Protein AF-0000000087531141 (afdb_homodimer)

Radius of gyration: 27.13 Å; Cα contacts (8 Å, |Δi|>4): 1638; chains: 2; bounding box: 62×75×72 Å

Nearest PDB structures (foldseek):
  1cjy-assembly2_B  TM=4.744E-01  e=2.377E-06  Homo sapiens
  1cjy-assembly1_A  TM=4.692E-01  e=1.719E-05  Homo sapiens
  5izr-assembly2_B  TM=4.642E-01  e=3.095E-05  Homo sapiens
  5izr-assembly3_C  TM=4.669E-01  e=3.095E-05  Homo sapiens
  5izr-assembly4_D  TM=5.091E-01  e=1.459E-04  Homo sapiens

Solvent-accessible surface area (backbone atoms only — not comparable to full-atom values): 40202 Å² total; per-residue (Å²): 138,85,69,76,33,31,30,37,20,23,6,18,23,24,48,48,8,19,30,22,46,43,18,19,52,48,39,34,38,61,68,67,50,52,83,41,39,48,30,35,27,14,5,17,18,9,19,53,37,49,49,41,51,41,56,43,43,50,78,39,80,74,85,39,46,66,52,39,37,64,60,34,50,47,47,51,51,57,44,38,61,39,36,49,47,57,52,48,51,52,57,45,65,75,33,69,87,46,62,82,41,54,30,52,52,40,44,63,44,45,23,56,49,40,16,71,57,71,52,48,84,45,33,27,53,65,36,47,74,76,38,35,45,40,40,25,21,16,27,62,42,57,48,32,49,25,35,40,32,42,68,28,34,37,28,60,42,48,22,40,21,67,75,26,72,82,40,32,44,26,48,50,34,37,34,9,44,19,42,73,91,64,17,32,65,39,76,42,70,38,76,93,55,58,62,44,51,83,81,73,59,40,76,42,84,83,53,70,39,65,54,45,39,28,24,18,5,42,46,61,39,33,51,27,54,71,63,57,71,71,45,78,31,29,36,40,35,41,37,34,57,78,72,68,77,58,57,57,62,73,66,81,79,49,72,70,55,49,54,50,45,49,46,46,21,19,38,51,46,39,52,54,53,50,52,52,53,59,69,67,47,75,91,42,61,68,46,79,46,48,47,66,46,36,73,69,56,49,51,65,74,44,65,88,43,78,52,55,78,64,59,66,78,83,59,72,90,44,45,68,50,37,50,38,59,29,51,42,45,62,43,55,52,54,48,51,70,65,59,45,49,50,34,17,45,52,21,19,42,49,38,49,51,48,46,44,56,75,38,53,85,71,48,54,78,78,50,56,69,56,66,77,69,79,92,65,88,56,60,67,58,51,44,52,54,35,56,54,44,42,65,61,58,89,125,139,85,67,77,34,31,30,38,21,23,7,16,23,23,46,48,9,19,29,21,45,43,18,20,52,49,38,34,38,59,68,67,49,54,84,41,40,48,30,37,27,15,4,15,19,10,18,53,36,50,48,41,50,41,56,42,41,49,79,38,80,76,86,41,45,67,51,39,36,67,60,34,51,47,48,51,51,57,44,37,60,37,37,49,46,56,52,47,50,52,57,46,65,74,33,70,87,46,60,81,43,54,31,51,51,40,44,63,44,44,23,54,49,39,17,73,58,71,53,50,84,46,33,27,54,65,36,47,76,75,37,36,46,39,41,25,20,16,27,62,42,56,48,31,48,26,34,38,32,45,67,27,32,37,30,59,43,49,22,40,20,66,72,25,73,81,41,32,46,24,47,52,35,36,35,9,44,19,42,73,92,63,18,32,66,39,76,42,71,37,76,95,55,58,61,45,50,85,81,74,58,40,76,40,83,82,53,69,38,65,54,44,39,28,23,18,5,43,46,61,39,33,50,27,53,72,63,58,70,71,47,78,33,30,37,39,36,41,36,35,57,78,72,69,77,59,58,56,63,75,65,79,80,51,72,70,56,49,55,50,44,49,46,46,21,19,39,50,46,38,51,54,52,50,54,50,54,60,70,66,47,75,90,44,63,66,47,78,45,47,45,66,46,35,72,68,57,50,51,64,73,45,64,86,42,77,54,56,78,65,60,66,78,85,58,73,89,45,45,66,49,37,50,38,59,27,50,42,47,64,44,56,50,54,46,52,71,64,58,44,49,51,33,17,43,52,21,18,43,49,39,49,51,50,46,43,56,75,38,53,87,72,48,55,78,79,49,55,69,57,65,78,68,79,92,63,88,55,61,67,58,50,45,51,55,34,55,52,42,41,64,63,56,90,125

pLDDT: mean 87.8, std 12.06, range [25.62, 98.75]

Organism: NCBI:txid342944

InterPro domains:
  IPR002641 Patatin-like phospholipase domain [PF01734] (10-225)
  IPR016035 Acyl transferase/acyl hydrolase/lysophospholipase [SSF52151] (7-274)

Secondary structure (DSSP, 8-state):
--S--EEEEE---HHHHHHHHHHHHHHHHHTT-GGGEEEEEEETHHHHHHHHHHHHHHT----SHHHHIIIIIHHHHHHHTS-HHHHHHHHHHT-GGGTT-HHHHHHHHHHHHHIIIIITT-BGGGS-SSSEEEEEEEETTTTEEEEE-SS-EEETTTEEE---TT-BHHHHHHHHT--TTT-PPEEEE-TT---B-SSS--S-SS---SEEEEEETHHHHTT-HHHHHHS-SEEEEEE---------TT----HHHHHHHHHHHHHHHHHHHHHHHHHT--SS-EEEEETTS-HHHHHHHTTT-GGGGG-----GGGHHHHHHHTT-----SPPPHHHHHHHHHHHHHHHHHHHHHH-GGGS-HHHHS--PPPS-S-HHHHHHHHHHHHH----/--S--EEEEE---HHHHHHHHHHHHHHHHHTT-GGGEEEEEEETHHHHHHHHHHHHHHT----SHHHHIIIIIHHHHHHHTS-HHHHHHHHHHT-GGGTT-HHHHHHHHHHHHHIIIIITT-BGGGS-SSSEEEEEEEETTTTEEEEE-SS-EEETTTEEE---TT-BHHHHHHHHT--TTT-PPEEEE-TT---B-SSS--S-SS---SEEEEEETHHHHTT-HHHHHHS-SEEEEEE---------TT----HHHHHHHHHHHHHHHHHHHHHHHHHT--SS-EEEEETTS-HHHHHHHTTT-GGGGG-----GGGHHHHHHHTT-----SPPPHHHHHHHHHHHHHHHHHHHHHH-GGGS-HHHHS--PPPS-S-HHHHHHHHHHHHH----

Structure (mmCIF, N/CA/C/O backbone):
data_AF-0000000087531141-model_v1
#
loop_
_entity.id
_entity.type
_entity.pdbx_description
1 polymer 'Patatin-like phospholipase'
#
loop_
_atom_site.group_PDB
_atom_site.id
_atom_site.type_symbol
_atom_site.label_atom_id
_atom_site.label_alt_id
_atom_site.label_comp_id
_atom_site.label_asym_id
_atom_site.label_entity_id
_atom_site.label_seq_id
_atom_site.pdbx_PDB_ins_code
_atom_site.Cartn_x
_atom_site.Cartn_y
_atom_site.Cartn_z
_atom_site.occupancy
_atom_site.B_iso_or_equiv
_atom_site.auth_seq_id
_atom_site.auth_comp_id
_atom_site.auth_asym_id
_atom_site.auth_atom_id
_atom_site.pdbx_PDB_model_num
ATOM 1 N N . MET A 1 1 ? 9.453 9.617 35.469 1 25.62 1 MET A N 1
ATOM 2 C CA . MET A 1 1 ? 8.852 10.656 34.625 1 25.62 1 MET A CA 1
ATOM 3 C C . MET A 1 1 ? 7.926 10.047 33.562 1 25.62 1 MET A C 1
ATOM 5 O O . MET A 1 1 ? 8.383 9.445 32.594 1 25.62 1 MET A O 1
ATOM 9 N N . LYS A 1 2 ? 6.883 9.32 33.781 1 35.06 2 LYS A N 1
ATOM 10 C CA . LYS A 1 2 ? 5.891 8.445 33.156 1 35.06 2 LYS A CA 1
ATOM 11 C C . LYS A 1 2 ? 5.41 9.031 31.844 1 35.06 2 LYS A C 1
ATOM 13 O O . LYS A 1 2 ? 5.449 10.242 31.641 1 35.06 2 LYS A O 1
ATOM 18 N N . GLN A 1 3 ? 5.047 8.312 30.531 1 52.72 3 GLN A N 1
ATOM 19 C CA . GLN A 1 3 ? 4.547 7.781 29.266 1 52.72 3 GLN A CA 1
ATOM 20 C C . GLN A 1 3 ? 3.273 8.5 28.828 1 52.72 3 GLN A C 1
ATOM 22 O O . GLN A 1 3 ? 2.428 7.918 28.141 1 52.72 3 GLN A O 1
ATOM 27 N N . ASP A 1 4 ? 2.896 9.703 29.406 1 72.06 4 ASP A N 1
ATOM 28 C CA . ASP A 1 4 ? 1.529 10.211 29.422 1 72.06 4 ASP A CA 1
ATOM 29 C C . ASP A 1 4 ? 1.292 11.188 28.266 1 72.06 4 ASP A C 1
ATOM 31 O O . ASP A 1 4 ? 0.327 11.961 28.297 1 72.06 4 ASP A O 1
ATOM 35 N N . GLY A 1 5 ? 2.16 11.305 27.422 1 91.12 5 GLY A N 1
ATOM 36 C CA . GLY A 1 5 ? 1.919 12.297 26.391 1 91.12 5 GLY A CA 1
ATOM 37 C C . GLY A 1 5 ? 1.058 11.773 25.25 1 91.12 5 GLY A C 1
ATOM 38 O O . GLY A 1 5 ? 0.79 10.578 25.172 1 91.12 5 GLY A O 1
ATOM 39 N N . LEU A 1 6 ? 0.482 12.766 24.531 1 95.81 6 LEU A N 1
ATOM 40 C CA . LEU A 1 6 ? -0.403 12.461 23.422 1 95.81 6 LEU A CA 1
ATOM 41 C C . LEU A 1 6 ? 0.285 12.742 22.078 1 95.81 6 LEU A C 1
ATOM 43 O O . LEU A 1 6 ? 0.853 13.82 21.891 1 95.81 6 LEU A O 1
ATOM 47 N N . ASN A 1 7 ? 0.377 11.734 21.25 1 96.31 7 ASN A N 1
ATOM 48 C CA . ASN A 1 7 ? 0.821 11.898 19.859 1 96.31 7 ASN A CA 1
ATOM 49 C C . ASN A 1 7 ? -0.359 11.977 18.906 1 96.31 7 ASN A C 1
ATOM 51 O O . ASN A 1 7 ? -1.26 11.141 18.938 1 96.31 7 ASN A O 1
ATOM 55 N N . ILE A 1 8 ? -0.35 13.016 18.125 1 97.75 8 ILE A N 1
ATOM 56 C CA . ILE A 1 8 ? -1.46 13.195 17.203 1 97.75 8 ILE A CA 1
ATOM 57 C C . ILE A 1 8 ? -0.972 12.992 15.766 1 97.75 8 ILE A C 1
ATOM 59 O O . ILE A 1 8 ? 0.097 13.477 15.391 1 97.75 8 ILE A O 1
ATOM 63 N N . GLY A 1 9 ? -1.711 12.234 15.016 1 98 9 GLY A N 1
ATOM 64 C CA . GLY A 1 9 ? -1.442 12.055 13.594 1 98 9 GLY A CA 1
ATOM 65 C C . GLY A 1 9 ? -2.443 12.766 12.703 1 98 9 GLY A C 1
ATOM 66 O O . GLY A 1 9 ? -3.65 12.531 12.805 1 98 9 GLY A O 1
ATOM 67 N N . PHE A 1 10 ? -1.938 13.68 11.836 1 98.56 10 PHE A N 1
ATOM 68 C CA . PHE A 1 10 ? -2.732 14.352 10.82 1 98.56 10 PHE A CA 1
ATOM 69 C C . PHE A 1 10 ? -2.516 13.719 9.453 1 98.56 10 PHE A C 1
ATOM 71 O O . PHE A 1 10 ? -1.461 13.898 8.836 1 98.56 10 PHE A O 1
ATOM 78 N N . SER A 1 11 ? -3.5 13.031 8.969 1 97.62 11 SER A N 1
ATOM 79 C CA . SER A 1 11 ? -3.355 12.305 7.707 1 97.62 11 SER A CA 1
ATOM 80 C C . SER A 1 11 ? -3.35 13.266 6.516 1 97.62 11 SER A C 1
ATOM 82 O O . SER A 1 11 ? -3.652 14.445 6.668 1 97.62 11 SER A O 1
ATOM 84 N N . GLY A 1 12 ? -2.996 12.719 5.359 1 95.38 12 GLY A N 1
ATOM 85 C CA . GLY A 1 12 ? -3.221 13.414 4.105 1 95.38 12 GLY A CA 1
ATOM 86 C C . GLY A 1 12 ? -4.668 13.383 3.654 1 95.38 12 GLY A C 1
ATOM 87 O O . GLY A 1 12 ? -5.488 12.672 4.238 1 95.38 12 GLY A O 1
ATOM 88 N N . GLY A 1 13 ? -4.91 14.227 2.707 1 92.25 13 GLY A N 1
ATOM 89 C CA . GLY A 1 13 ? -6.262 14.328 2.176 1 92.25 13 GLY A CA 1
ATOM 90 C C . GLY A 1 13 ? -6.582 15.711 1.635 1 92.25 13 GLY A C 1
ATOM 91 O O . GLY A 1 13 ? -7.738 16.141 1.658 1 92.25 13 GLY A O 1
ATOM 92 N N . GLY A 1 14 ? -5.625 16.438 1.238 1 90.56 14 GLY A N 1
ATOM 93 C CA . GLY A 1 14 ? -5.852 17.766 0.72 1 90.56 14 GLY A CA 1
ATOM 94 C C . GLY A 1 14 ? -6.488 18.703 1.733 1 90.56 14 GLY A C 1
ATOM 95 O O . GLY A 1 14 ? -6.223 18.594 2.932 1 90.56 14 GLY A O 1
ATOM 96 N N . PHE A 1 15 ? -7.203 19.594 1.199 1 90.56 15 PHE A N 1
ATOM 97 C CA . PHE A 1 15 ? -7.84 20.562 2.086 1 90.56 15 PHE A CA 1
ATOM 98 C C . PHE A 1 15 ? -8.891 19.891 2.959 1 90.56 15 PHE A C 1
ATOM 100 O O . PHE A 1 15 ? -9.172 20.344 4.07 1 90.56 15 PHE A O 1
ATOM 107 N N . ARG A 1 16 ? -9.383 18.859 2.453 1 93 16 ARG A N 1
ATOM 108 C CA . ARG A 1 16 ? -10.289 18.078 3.289 1 93 16 ARG A CA 1
ATOM 109 C C . ARG A 1 16 ? -9.609 17.672 4.59 1 93 16 ARG A C 1
ATOM 111 O O . ARG A 1 16 ? -10.172 17.828 5.672 1 93 16 ARG A O 1
ATOM 118 N N . ALA A 1 17 ? -8.461 17.172 4.477 1 96.31 17 ALA A N 1
ATOM 119 C CA . ALA A 1 17 ? -7.676 16.781 5.648 1 96.31 17 ALA A CA 1
ATOM 120 C C . ALA A 1 17 ? -7.281 18 6.473 1 96.31 17 ALA A C 1
ATOM 122 O O . ALA A 1 17 ? -7.297 17.969 7.703 1 96.31 17 ALA A O 1
ATOM 123 N N . SER A 1 18 ? -6.965 19.062 5.801 1 97.19 18 SER A N 1
ATOM 124 C CA . SER A 1 18 ? -6.535 20.281 6.484 1 97.19 18 SER A CA 1
ATOM 125 C C . SER A 1 18 ? -7.602 20.781 7.457 1 97.19 18 SER A C 1
ATOM 127 O O . SER A 1 18 ? -7.32 21 8.633 1 97.19 18 SER A O 1
ATOM 129 N N . TYR A 1 19 ? -8.758 20.859 6.98 1 97.44 19 TYR A N 1
ATOM 130 C CA . TYR A 1 19 ? -9.797 21.484 7.789 1 97.44 19 TYR A CA 1
ATOM 131 C C . TYR A 1 19 ? -10.391 20.484 8.773 1 97.44 19 TYR A C 1
ATOM 133 O O . TYR A 1 19 ? -10.805 20.859 9.875 1 97.44 19 TYR A O 1
ATOM 141 N N . TYR A 1 20 ? -10.43 19.219 8.43 1 97.94 20 TYR A N 1
ATOM 142 C CA . TYR A 1 20 ? -10.789 18.172 9.391 1 97.94 20 TYR A CA 1
ATOM 143 C C . TYR A 1 20 ? -9.852 18.203 10.594 1 97.94 20 TYR A C 1
ATOM 145 O O . TYR A 1 20 ? -10.312 18.234 11.742 1 97.94 20 TYR A O 1
ATOM 153 N N . CYS A 1 21 ? -8.523 18.25 10.352 1 98.69 21 CYS A N 1
ATOM 154 C CA . CYS A 1 21 ? -7.516 18.266 11.406 1 98.69 21 CYS A CA 1
ATOM 155 C C . CYS A 1 21 ? -7.547 19.594 12.172 1 98.69 21 CYS A C 1
ATOM 157 O O . CYS A 1 21 ? -7.312 19.609 13.383 1 98.69 21 CYS A O 1
ATOM 159 N N . LEU A 1 22 ? -7.844 20.688 11.453 1 98.69 22 LEU A N 1
ATOM 160 C CA . LEU A 1 22 ? -7.965 21.984 12.094 1 98.69 22 LEU A CA 1
ATOM 161 C C . LEU A 1 22 ? -9.039 21.969 13.172 1 98.69 22 LEU A C 1
ATOM 163 O O . LEU A 1 22 ? -8.812 22.422 14.297 1 98.69 22 LEU A O 1
ATOM 167 N N . GLY A 1 23 ? -10.172 21.422 12.82 1 98.62 23 GLY A N 1
ATOM 168 C CA . GLY A 1 23 ? -11.258 21.328 13.781 1 98.62 23 GLY A CA 1
ATOM 169 C C . GLY A 1 23 ? -10.914 20.484 14.992 1 98.62 23 GLY A C 1
ATOM 170 O O . GLY A 1 23 ? -11.281 20.828 16.125 1 98.62 23 GLY A O 1
ATOM 171 N N . GLY A 1 24 ? -10.305 19.391 14.742 1 98.44 24 GLY A N 1
ATOM 172 C CA . GLY A 1 24 ? -9.883 18.531 15.836 1 98.44 24 GLY A CA 1
ATOM 173 C C . GLY A 1 24 ? -8.922 19.219 16.797 1 98.44 24 GLY A C 1
ATOM 174 O O . GLY A 1 24 ? -9.117 19.172 18.016 1 98.44 24 GLY A O 1
ATOM 175 N N . TYR A 1 25 ? -7.887 19.859 16.266 1 98.75 25 TYR A N 1
ATOM 176 C CA . TYR A 1 25 ? -6.918 20.516 17.125 1 98.75 25 TYR A CA 1
ATOM 177 C C . TYR A 1 25 ? -7.559 21.672 17.875 1 98.75 25 TYR A C 1
ATOM 179 O O . TYR A 1 25 ? -7.223 21.938 19.031 1 98.75 25 TYR A O 1
ATOM 187 N N . ARG A 1 26 ? -8.422 22.391 17.172 1 98.44 26 ARG A N 1
ATOM 188 C CA . ARG A 1 26 ? -9.141 23.484 17.828 1 98.44 26 ARG A CA 1
ATOM 189 C C . ARG A 1 26 ? -9.867 23 19.078 1 98.44 26 ARG A C 1
ATOM 191 O O . ARG A 1 26 ? -9.883 23.688 20.094 1 98.44 26 ARG A O 1
ATOM 198 N N . ARG A 1 27 ? -10.516 21.844 18.969 1 97.19 27 ARG A N 1
ATOM 199 C CA . ARG A 1 27 ? -11.242 21.312 20.109 1 97.19 27 ARG A CA 1
ATOM 200 C C . ARG A 1 27 ? -10.289 20.938 21.25 1 97.19 27 ARG A C 1
ATOM 202 O O . ARG A 1 27 ? -10.633 21.062 22.422 1 97.19 27 ARG A O 1
ATOM 209 N N . LEU A 1 28 ? -9.188 20.422 20.875 1 96.81 28 LEU A N 1
ATOM 210 C CA . LEU A 1 28 ? -8.148 20.109 21.844 1 96.81 28 LEU A CA 1
ATOM 211 C C . LEU A 1 28 ? -7.789 21.344 22.656 1 96.81 28 LEU A C 1
ATOM 213 O O . LEU A 1 28 ? -7.668 21.266 23.891 1 96.81 28 LEU A O 1
ATOM 217 N N . VAL A 1 29 ? -7.609 22.469 22.016 1 96.94 29 VAL A N 1
ATOM 218 C CA . VAL A 1 29 ? -7.301 23.734 22.672 1 96.94 29 VAL A CA 1
ATOM 219 C C . VAL A 1 29 ? -8.492 24.188 23.531 1 96.94 29 VAL A C 1
ATOM 221 O O . VAL A 1 29 ? -8.32 24.656 24.656 1 96.94 29 VAL A O 1
ATOM 224 N N . GLU A 1 30 ? -9.633 24.031 22.984 1 95.38 30 GLU A N 1
ATOM 225 C CA . GLU A 1 30 ? -10.859 24.438 23.656 1 95.38 30 GLU A CA 1
ATOM 226 C C . GLU A 1 30 ? -11.023 23.703 24.984 1 95.38 30 GLU A C 1
ATOM 228 O O . GLU A 1 30 ? -11.523 24.266 25.953 1 95.38 30 GLU A O 1
ATOM 233 N N . LEU A 1 31 ? -10.609 22.469 25.016 1 94.75 31 LEU A N 1
ATOM 234 C CA . LEU A 1 31 ? -10.742 21.656 26.203 1 94.75 31 LEU A CA 1
ATOM 235 C C . LEU A 1 31 ? -9.539 21.844 27.125 1 94.75 31 LEU A C 1
ATOM 237 O O . LEU A 1 31 ? -9.508 21.297 28.234 1 94.75 31 LEU A O 1
ATOM 241 N N . GLY A 1 32 ? -8.555 22.562 26.688 1 93.44 32 GLY A N 1
ATOM 242 C CA . GLY A 1 32 ? -7.379 22.859 27.484 1 93.44 32 GLY A CA 1
ATOM 243 C C . GLY A 1 32 ? -6.422 21.688 27.578 1 93.44 32 GLY A C 1
ATOM 244 O O . GLY A 1 32 ? -5.742 21.516 28.594 1 93.44 32 GLY A O 1
ATOM 245 N N . LEU A 1 33 ? -6.418 20.844 26.609 1 94.81 33 LEU A N 1
ATOM 246 C CA . LEU A 1 33 ? -5.594 19.641 26.672 1 94.81 33 LEU A CA 1
ATOM 247 C C . LEU A 1 33 ? -4.465 19.688 25.656 1 94.81 33 LEU A C 1
ATOM 249 O O . LEU A 1 33 ? -3.74 18.703 25.469 1 94.81 33 LEU A O 1
ATOM 253 N N . ASP A 1 34 ? -4.293 20.844 25 1 94.69 34 ASP A N 1
ATOM 254 C CA . ASP A 1 34 ? -3.262 20.984 23.969 1 94.69 34 ASP A CA 1
ATOM 255 C C . ASP A 1 34 ? -1.866 20.828 24.578 1 94.69 34 ASP A C 1
ATOM 257 O O . ASP A 1 34 ? -0.932 20.422 23.875 1 94.69 34 ASP A O 1
ATOM 261 N N . HIS A 1 35 ? -1.705 21.031 25.906 1 92.25 35 HIS A N 1
ATOM 262 C CA . HIS A 1 35 ? -0.417 20.875 26.562 1 92.25 35 HIS A CA 1
ATOM 263 C C . HIS A 1 35 ? -0.006 19.406 26.641 1 92.25 35 HIS A C 1
ATOM 265 O O . HIS A 1 35 ? 1.166 19.094 26.859 1 92.25 35 HIS A O 1
ATOM 271 N N . LYS A 1 36 ? -0.917 18.531 26.438 1 94.06 36 LYS A N 1
ATOM 272 C CA . LYS A 1 36 ? -0.625 17.109 26.5 1 94.06 36 LYS A CA 1
ATOM 273 C C . LYS A 1 36 ? 0.032 16.609 25.219 1 94.06 36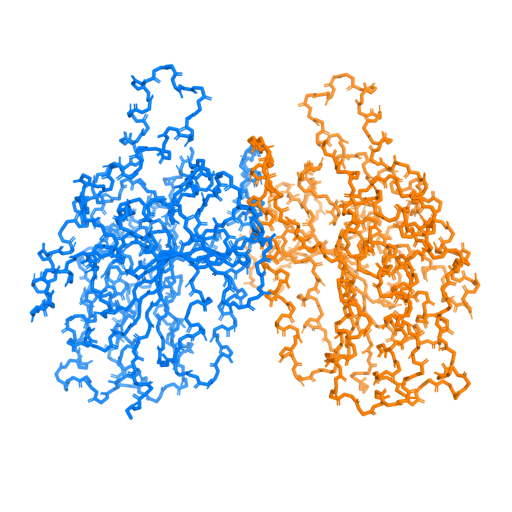 LYS A C 1
ATOM 275 O O . LYS A 1 36 ? 0.615 15.523 25.188 1 94.06 36 LYS A O 1
ATOM 280 N N . VAL A 1 37 ? -0.052 17.391 24.188 1 96.38 37 VAL A N 1
ATOM 281 C CA . VAL A 1 37 ? 0.467 16.969 22.891 1 96.38 37 VAL A CA 1
ATOM 282 C C . VAL A 1 37 ? 1.993 17.016 22.906 1 96.38 37 VAL A C 1
ATOM 284 O O . VAL A 1 37 ? 2.582 18.094 23.016 1 96.38 37 VAL A O 1
ATOM 287 N N . GLN A 1 38 ? 2.598 15.906 22.797 1 95.56 38 GLN A N 1
ATOM 288 C CA . GLN A 1 38 ? 4.055 15.836 22.797 1 95.56 38 GLN A CA 1
ATOM 289 C C . GLN A 1 38 ? 4.602 15.656 21.391 1 95.56 38 GLN A C 1
ATOM 291 O O . GLN A 1 38 ? 5.766 15.961 21.125 1 95.56 38 GLN A O 1
ATOM 296 N N . GLY A 1 39 ? 3.732 15.133 20.516 1 96.31 39 GLY A N 1
ATOM 297 C CA . GLY A 1 39 ? 4.16 14.914 19.141 1 96.31 39 GLY A CA 1
ATOM 298 C C . GLY A 1 39 ? 3.039 15.07 18.141 1 96.31 39 GLY A C 1
ATOM 299 O O . GLY A 1 39 ? 1.891 14.719 18.422 1 96.31 39 GLY A O 1
ATOM 300 N N . ILE A 1 40 ? 3.379 15.633 17 1 97.88 40 ILE A N 1
ATOM 301 C CA . ILE A 1 40 ? 2.486 15.711 15.844 1 97.88 40 ILE A CA 1
ATOM 302 C C . ILE A 1 40 ? 3.164 15.078 14.625 1 97.88 40 ILE A C 1
ATOM 304 O O . ILE A 1 40 ? 4.32 15.383 14.328 1 97.88 40 ILE A O 1
ATOM 308 N N . THR A 1 41 ? 2.564 14.125 14.031 1 98.19 41 THR A N 1
ATOM 309 C CA . THR A 1 41 ? 2.986 13.609 12.734 1 98.19 41 THR A CA 1
ATOM 310 C C . THR A 1 41 ? 1.954 13.938 11.656 1 98.19 41 THR A C 1
ATOM 312 O O . THR A 1 41 ? 0.749 13.914 11.922 1 98.19 41 THR A O 1
ATOM 315 N N . SER A 1 42 ? 2.455 14.398 10.5 1 98.62 42 SER A N 1
ATOM 316 C CA . SER A 1 42 ? 1.485 14.867 9.516 1 98.62 42 SER A CA 1
ATOM 317 C C . SER A 1 42 ? 1.907 14.492 8.094 1 98.62 42 SER A C 1
ATOM 319 O O . SER A 1 4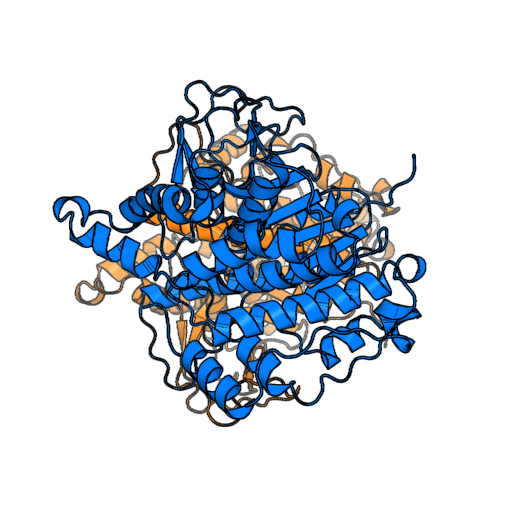2 ? 3.086 14.234 7.844 1 98.62 42 SER A O 1
ATOM 321 N N . VAL A 1 43 ? 0.918 14.445 7.234 1 97.94 43 VAL A N 1
ATOM 322 C CA . VAL A 1 43 ? 1.128 14.109 5.828 1 97.94 43 VAL A CA 1
ATOM 323 C C . VAL A 1 43 ? 0.255 15.008 4.949 1 97.94 43 VAL A C 1
ATOM 325 O O . VAL A 1 43 ? -0.925 15.211 5.246 1 97.94 43 VAL A O 1
ATOM 328 N N . SER A 1 44 ? 0.835 15.555 3.844 1 96.69 44 SER A N 1
ATOM 329 C CA . SER A 1 44 ? 0.114 16.297 2.814 1 96.69 44 SER A CA 1
ATOM 330 C C . SER A 1 44 ? -0.82 17.328 3.43 1 96.69 44 SER A C 1
ATOM 332 O O . SER A 1 44 ? -0.391 18.172 4.234 1 96.69 44 SER A O 1
ATOM 334 N N . GLY A 1 45 ? -2.084 17.266 3.195 1 95.94 45 GLY A N 1
ATOM 335 C CA . GLY A 1 45 ? -3.035 18.219 3.752 1 95.94 45 GLY A CA 1
ATOM 336 C C . GLY A 1 45 ? -2.936 18.359 5.258 1 95.94 45 GLY A C 1
ATOM 337 O O . GLY A 1 45 ? -3.1 19.438 5.805 1 95.94 45 GLY A O 1
ATOM 338 N N . GLY A 1 46 ? -2.736 17.266 5.895 1 98.06 46 GLY A N 1
ATOM 339 C CA . GLY A 1 46 ? -2.506 17.312 7.332 1 98.06 46 GLY A CA 1
ATOM 340 C C . GLY A 1 46 ? -1.298 18.156 7.715 1 98.06 46 GLY A C 1
ATOM 341 O O . GLY A 1 46 ? -1.27 18.75 8.789 1 98.06 46 GLY A O 1
ATOM 342 N N . SER A 1 47 ? -0.319 18.156 6.852 1 98.5 47 SER A N 1
ATOM 343 C CA . SER A 1 47 ? 0.893 18.922 7.117 1 98.5 47 SER A CA 1
ATOM 344 C C . SER A 1 47 ? 0.636 20.422 7 1 98.5 47 SER A C 1
ATOM 346 O O . SER A 1 47 ? 1.295 21.234 7.664 1 98.5 47 SER A O 1
ATOM 348 N N . ILE A 1 48 ? -0.321 20.781 6.176 1 97.44 48 ILE A N 1
ATOM 349 C CA . ILE A 1 48 ? -0.687 22.188 6.074 1 97.44 48 ILE A CA 1
ATOM 350 C C . ILE A 1 48 ? -1.185 22.703 7.426 1 97.44 48 ILE A C 1
ATOM 352 O O . ILE A 1 48 ? -0.72 23.719 7.922 1 97.44 48 ILE A O 1
ATOM 356 N N . THR A 1 49 ? -2.043 21.984 8.008 1 98.56 49 THR A N 1
ATOM 357 C CA . THR A 1 49 ? -2.59 22.359 9.305 1 98.56 49 THR A CA 1
ATOM 358 C C . THR A 1 49 ? -1.527 22.25 10.398 1 98.56 49 THR A C 1
ATOM 360 O O . THR A 1 49 ? -1.396 23.141 11.234 1 98.56 49 THR A O 1
ATOM 363 N N . ALA A 1 50 ? -0.814 21.156 10.406 1 98.75 50 ALA A N 1
ATOM 364 C CA . ALA A 1 50 ? 0.243 21 11.406 1 98.75 50 ALA A CA 1
ATOM 365 C C . ALA A 1 50 ? 1.233 22.156 11.344 1 98.75 50 ALA A C 1
ATOM 367 O O . ALA A 1 50 ? 1.645 22.688 12.383 1 98.75 50 ALA A O 1
ATOM 368 N N . GLY A 1 51 ? 1.598 22.5 10.094 1 98.69 51 GLY A N 1
ATOM 369 C CA . GLY A 1 51 ? 2.498 23.641 9.914 1 98.69 51 GLY A CA 1
ATOM 370 C C . GLY A 1 51 ? 1.948 24.938 10.484 1 98.69 51 GLY A C 1
ATOM 371 O O . GLY A 1 51 ? 2.678 25.703 11.117 1 98.69 51 GLY A O 1
ATOM 372 N N . ALA A 1 52 ? 0.702 25.203 10.273 1 98.56 52 ALA A N 1
ATOM 373 C CA . ALA A 1 52 ? 0.063 26.406 10.789 1 98.56 52 ALA A CA 1
ATOM 374 C C . ALA A 1 52 ? 0.056 26.422 12.32 1 98.56 52 ALA A C 1
ATOM 376 O O . ALA A 1 52 ? 0.336 27.438 12.945 1 98.56 52 ALA A O 1
ATOM 377 N N . VAL A 1 53 ? -0.285 25.297 12.906 1 98.75 53 VAL A N 1
ATOM 378 C CA . VAL A 1 53 ? -0.31 25.156 14.359 1 98.75 53 VAL A CA 1
ATOM 379 C C . VAL A 1 53 ? 1.091 25.391 14.922 1 98.75 53 VAL A C 1
ATOM 381 O O . VAL A 1 53 ? 1.264 26.141 15.883 1 98.75 53 VAL A O 1
ATOM 384 N N . MET A 1 54 ? 2.062 24.766 14.312 1 98.69 54 MET A N 1
ATOM 385 C CA . MET A 1 54 ? 3.43 24.844 14.82 1 98.69 54 MET A CA 1
ATOM 386 C C . MET A 1 54 ? 3.988 26.25 14.656 1 98.69 54 MET A C 1
ATOM 388 O O . MET A 1 54 ? 4.738 26.719 15.516 1 98.69 54 MET A O 1
ATOM 392 N N . LYS A 1 55 ? 3.686 26.859 13.516 1 98.38 55 LYS A N 1
ATOM 393 C CA . LYS A 1 55 ? 4.078 28.25 13.344 1 98.38 55 LYS A CA 1
ATOM 394 C C . LYS A 1 55 ? 3.518 29.125 14.461 1 98.38 55 LYS A C 1
ATOM 396 O O . LYS A 1 55 ? 4.23 29.969 15.016 1 98.38 55 LYS A O 1
ATOM 401 N N . ALA A 1 56 ? 2.268 28.969 14.766 1 98.31 56 ALA A N 1
ATOM 402 C CA . ALA A 1 56 ? 1.636 29.75 15.836 1 98.31 56 ALA A CA 1
ATOM 403 C C . ALA A 1 56 ? 2.297 29.469 17.188 1 98.31 56 ALA A C 1
ATOM 405 O O . ALA A 1 56 ? 2.496 30.375 17.984 1 98.31 56 ALA A O 1
ATOM 406 N N . LEU A 1 57 ? 2.619 28.266 17.422 1 98.19 57 LEU A N 1
ATOM 407 C CA . LEU A 1 57 ? 3.238 27.875 18.672 1 98.19 57 LEU A CA 1
ATOM 408 C C . LEU A 1 57 ? 4.641 28.469 18.797 1 98.19 57 LEU A C 1
ATOM 410 O O . LEU A 1 57 ? 5.156 28.641 19.906 1 98.19 57 LEU A O 1
ATOM 414 N N . ALA A 1 58 ? 5.277 28.688 17.641 1 97.75 58 ALA A N 1
ATOM 415 C CA . ALA A 1 58 ? 6.582 29.344 17.672 1 97.75 58 ALA A CA 1
ATOM 416 C C . ALA A 1 58 ? 6.5 30.703 18.344 1 97.75 58 ALA A C 1
ATOM 418 O O . ALA A 1 58 ? 7.473 31.172 18.938 1 97.75 58 ALA A O 1
ATOM 419 N N . ASP A 1 59 ? 5.32 31.312 18.297 1 96.69 59 ASP A N 1
ATOM 420 C CA . ASP A 1 59 ? 5.094 32.625 18.922 1 96.69 59 ASP A CA 1
ATOM 421 C C . ASP A 1 59 ? 4.652 32.438 20.375 1 96.69 59 ASP A C 1
ATOM 423 O O . ASP A 1 59 ? 4.523 33.438 21.109 1 96.69 59 ASP A O 1
ATOM 427 N N . GLY A 1 60 ? 4.363 31.219 20.781 1 96.75 60 GLY A N 1
ATOM 428 C CA . GLY A 1 60 ? 3.947 30.953 22.156 1 96.75 60 GLY A CA 1
ATOM 429 C C . GLY A 1 60 ? 2.744 30.031 22.234 1 96.75 60 GLY A C 1
ATOM 430 O O . GLY A 1 60 ? 2.047 29.812 21.25 1 96.75 60 GLY A O 1
ATOM 431 N N . PRO A 1 61 ? 2.486 29.516 23.453 1 96.81 61 PRO A N 1
ATOM 432 C CA . PRO A 1 61 ? 1.318 28.656 23.641 1 96.81 61 PRO A CA 1
ATOM 433 C C . PRO A 1 61 ? -0.001 29.391 23.422 1 96.81 61 PRO A C 1
ATOM 435 O O . PRO A 1 61 ? -0.035 30.625 23.469 1 96.81 61 PRO A O 1
ATOM 438 N N . PHE A 1 62 ? -0.98 28.625 23.125 1 97.44 62 PHE A N 1
ATOM 439 C CA . PHE A 1 62 ? -2.307 29.219 22.984 1 97.44 62 PHE A CA 1
ATOM 440 C C . PHE A 1 62 ? -2.883 29.562 24.359 1 97.44 62 PHE A C 1
ATOM 442 O O . PHE A 1 62 ? -2.867 28.75 25.266 1 97.44 62 PHE A O 1
ATOM 449 N N . THR A 1 63 ? -3.473 30.766 24.484 1 97 63 THR A N 1
ATOM 450 C CA . THR A 1 63 ? -4.074 31.188 25.734 1 97 63 THR A CA 1
ATOM 451 C C . THR A 1 63 ? -5.496 30.641 25.875 1 97 63 THR A C 1
ATOM 453 O O . THR A 1 63 ? -5.945 30.328 26.969 1 97 63 THR A O 1
ATOM 456 N N . ASP A 1 64 ? -6.195 30.625 24.875 1 95.94 64 ASP A N 1
ATOM 457 C CA . ASP A 1 64 ? -7.543 30.078 24.797 1 95.94 64 ASP A CA 1
ATOM 458 C C . ASP A 1 64 ? -7.938 29.812 23.344 1 95.94 64 ASP A C 1
ATOM 460 O O . ASP A 1 64 ? -7.105 29.922 22.438 1 95.94 64 ASP A O 1
ATOM 464 N N . VAL A 1 65 ? -9.156 29.406 23.141 1 96.75 65 VAL A N 1
ATOM 465 C CA . VAL A 1 65 ? -9.609 29.016 21.797 1 96.75 65 VAL A CA 1
ATOM 466 C C . VAL A 1 65 ? -9.703 30.25 20.906 1 96.75 65 VAL A C 1
ATOM 468 O O . VAL A 1 65 ? -9.477 30.172 19.703 1 96.75 65 VAL A O 1
ATOM 471 N N . LYS A 1 66 ? -10.008 31.406 21.453 1 97.69 66 LYS A N 1
ATOM 472 C CA . LYS A 1 66 ? -10.047 32.625 20.672 1 97.69 66 LYS A CA 1
ATOM 473 C C . LYS A 1 66 ? -8.672 32.969 20.109 1 97.69 66 LYS A C 1
ATOM 475 O O . LYS A 1 66 ? -8.547 33.406 18.953 1 97.69 66 LYS A O 1
ATOM 480 N N . ASP A 1 67 ? -7.711 32.844 20.953 1 98.25 67 ASP A N 1
ATOM 481 C CA . ASP A 1 67 ? -6.332 33.031 20.516 1 98.25 67 ASP A CA 1
ATOM 482 C C . ASP A 1 67 ? -5.98 32.094 19.391 1 98.25 67 ASP A C 1
ATOM 484 O O . ASP A 1 67 ? -5.355 32.5 18.406 1 98.25 67 ASP A O 1
ATOM 488 N N . PHE A 1 68 ? -6.348 30.859 19.516 1 98.38 68 PHE A N 1
ATOM 489 C CA . PHE A 1 68 ? -6.141 29.859 18.469 1 98.38 68 PHE A CA 1
ATOM 490 C C . PHE A 1 68 ? -6.832 30.281 17.172 1 98.38 68 PHE A C 1
ATOM 492 O O . PHE A 1 68 ? -6.258 30.156 16.094 1 98.38 68 PHE A O 1
ATOM 499 N N . ASP A 1 69 ? -8.055 30.703 17.281 1 98.38 69 ASP A N 1
ATOM 500 C CA . ASP A 1 69 ? -8.828 31.109 16.109 1 98.38 69 ASP A CA 1
ATOM 501 C C . ASP A 1 69 ? -8.141 32.281 15.383 1 98.38 69 ASP A C 1
ATOM 503 O O . ASP A 1 69 ? -8.078 32.281 14.156 1 98.38 69 ASP A O 1
ATOM 507 N N . ASP A 1 70 ? -7.621 33.188 16.094 1 97.94 70 ASP A N 1
ATOM 508 C CA . ASP A 1 70 ? -6.977 34.344 15.5 1 97.94 70 ASP A CA 1
ATOM 509 C C . ASP A 1 70 ? -5.668 33.969 14.812 1 97.94 70 ASP A C 1
ATOM 511 O O . ASP A 1 70 ? -5.352 34.469 13.734 1 97.94 70 ASP A O 1
ATOM 515 N N . ARG A 1 71 ? -4.973 33.031 15.406 1 97.81 71 ARG A N 1
ATOM 516 C CA . ARG A 1 71 ? -3.611 32.781 14.953 1 97.81 71 ARG A CA 1
ATOM 517 C C . ARG A 1 71 ? -3.588 31.625 13.953 1 97.81 71 ARG A C 1
ATOM 519 O O . ARG A 1 71 ? -2.656 31.5 13.148 1 97.81 71 ARG A O 1
ATOM 526 N N . VAL A 1 72 ? -4.578 30.766 14 1 98.38 72 VAL A N 1
ATOM 527 C CA . VAL A 1 72 ? -4.512 29.578 13.164 1 98.38 72 VAL A CA 1
ATOM 528 C C . VAL A 1 72 ? -5.773 29.469 12.305 1 98.38 72 VAL A C 1
ATOM 530 O O . VAL A 1 72 ? -5.699 29.484 11.078 1 98.38 72 VAL A O 1
ATOM 533 N N . THR A 1 73 ? -6.953 29.438 12.906 1 98 73 THR A N 1
ATOM 534 C CA . THR A 1 73 ? -8.203 29.156 12.203 1 98 73 THR A CA 1
ATOM 535 C C . THR A 1 73 ? -8.453 30.219 11.125 1 98 73 THR A C 1
ATOM 537 O O . THR A 1 73 ? -8.766 29.875 9.984 1 98 73 THR A O 1
ATOM 540 N N . LYS A 1 74 ? -8.336 31.438 11.461 1 96.5 74 LYS A N 1
ATOM 541 C CA . LYS A 1 74 ? -8.641 32.531 10.531 1 96.5 74 LYS A CA 1
ATOM 542 C C . LYS A 1 74 ? -7.695 32.5 9.336 1 96.5 74 LYS A C 1
ATOM 544 O O . LYS A 1 74 ? -8.133 32.5 8.18 1 96.5 74 LYS A O 1
ATOM 549 N N . PRO A 1 75 ? -6.379 32.531 9.578 1 95.25 75 PRO A N 1
ATOM 550 C CA . PRO A 1 75 ? -5.477 32.438 8.43 1 95.25 75 PRO A CA 1
ATOM 551 C C . PRO A 1 75 ? -5.727 31.219 7.555 1 95.25 75 PRO A C 1
ATOM 553 O O . PRO A 1 75 ? -5.645 31.312 6.328 1 95.25 75 PRO A O 1
ATOM 556 N N . MET A 1 76 ? -6.004 30.109 8.148 1 95.75 76 MET A N 1
ATOM 557 C CA . MET A 1 76 ? -6.27 28.891 7.398 1 95.75 76 MET A CA 1
ATOM 558 C C . MET A 1 76 ? -7.547 29.031 6.574 1 95.75 76 MET A C 1
ATOM 560 O O . MET A 1 76 ? -7.605 28.547 5.438 1 95.75 76 MET A O 1
ATOM 564 N N . THR A 1 77 ? -8.562 29.531 7.145 1 93.19 77 THR A N 1
ATOM 565 C CA . THR A 1 77 ? -9.82 29.75 6.441 1 93.19 77 THR A CA 1
ATOM 566 C C . THR A 1 77 ? -9.625 30.688 5.254 1 93.19 77 THR A C 1
ATOM 568 O O . THR A 1 77 ? -10.148 30.438 4.168 1 93.19 77 THR A O 1
ATOM 571 N N . ASP A 1 78 ? -8.891 31.734 5.473 1 91.19 78 ASP A N 1
ATOM 572 C CA . ASP A 1 78 ? -8.594 32.688 4.398 1 91.19 78 ASP A CA 1
ATOM 573 C C . ASP A 1 78 ? -7.871 31.984 3.246 1 91.19 78 ASP A C 1
ATOM 575 O O . ASP A 1 78 ? -8.164 32.25 2.076 1 91.19 78 ASP A O 1
ATOM 579 N N . MET A 1 79 ? -7.012 31.156 3.594 1 88.62 79 MET A N 1
ATOM 580 C CA . MET A 1 79 ? -6.273 30.406 2.576 1 88.62 79 MET A CA 1
ATOM 581 C C . MET A 1 79 ? -7.203 29.484 1.797 1 88.62 79 MET A C 1
ATOM 583 O O . MET A 1 79 ? -7.059 29.328 0.583 1 88.62 79 MET A O 1
ATOM 587 N N . GLY A 1 80 ? -8.094 28.844 2.492 1 86.44 80 GLY A N 1
ATOM 588 C CA . GLY A 1 80 ? -9.008 27.906 1.862 1 86.44 80 GLY A CA 1
ATOM 589 C C . GLY A 1 80 ? -9.93 28.562 0.85 1 86.44 80 GLY A C 1
ATOM 590 O O . GLY A 1 80 ? -10.414 27.906 -0.076 1 86.44 80 GLY A O 1
ATOM 591 N N . LEU A 1 81 ? -10.18 29.828 1.107 1 80.88 81 LEU A N 1
ATOM 592 C CA . LEU A 1 81 ? -11.062 30.562 0.21 1 80.88 81 LEU A CA 1
ATOM 593 C C . LEU A 1 81 ? -10.336 30.938 -1.076 1 80.88 81 LEU A C 1
ATOM 595 O O . LEU A 1 81 ? -10.969 31.312 -2.066 1 80.88 81 LEU A O 1
ATOM 599 N N . VAL A 1 82 ? -9.047 30.766 -0.96 1 74.25 82 VAL A N 1
ATOM 600 C CA . VAL A 1 82 ? -8.211 31.031 -2.133 1 74.25 82 VAL A CA 1
ATOM 601 C C . VAL A 1 82 ? -8.109 29.75 -2.975 1 74.25 82 VAL A C 1
ATOM 603 O O . VAL A 1 82 ? -7.93 28.656 -2.436 1 74.25 82 VAL A O 1
ATOM 606 N N . ASN A 1 83 ? -8.461 29.781 -4.156 1 70.25 83 ASN A N 1
ATOM 607 C CA . ASN A 1 83 ? -8.273 28.641 -5.051 1 70.25 83 ASN A CA 1
ATOM 608 C C . ASN A 1 83 ? -6.797 28.438 -5.395 1 70.25 83 ASN A C 1
ATOM 610 O O . ASN A 1 83 ? -6.324 28.938 -6.422 1 70.25 83 ASN A O 1
ATOM 614 N N . ILE A 1 84 ? -6.156 27.719 -4.484 1 66.69 84 ILE A N 1
ATOM 615 C CA . ILE A 1 84 ? -4.711 27.547 -4.586 1 66.69 84 ILE A CA 1
ATOM 616 C C . ILE A 1 84 ? -4.367 26.875 -5.914 1 66.69 84 ILE A C 1
ATOM 618 O O . ILE A 1 84 ? -3.438 27.297 -6.609 1 66.69 84 ILE A O 1
ATOM 622 N N . ARG A 1 85 ? -5.059 25.891 -6.176 1 68.81 85 ARG A N 1
ATOM 623 C CA . ARG A 1 85 ? -4.793 25.188 -7.422 1 68.81 85 ARG A CA 1
ATOM 624 C C . ARG A 1 85 ? -4.949 26.109 -8.625 1 68.81 85 ARG A C 1
ATOM 626 O O . ARG A 1 85 ? -4.098 26.125 -9.516 1 68.81 85 ARG A O 1
ATOM 633 N N . ARG A 1 86 ? -6.012 26.828 -8.641 1 65.19 86 ARG A N 1
ATOM 634 C CA . ARG A 1 86 ? -6.25 27.75 -9.742 1 65.19 86 ARG A CA 1
ATOM 635 C C . ARG A 1 86 ? -5.156 28.812 -9.812 1 65.19 86 ARG A C 1
ATOM 637 O O . ARG A 1 86 ? -4.691 29.156 -10.898 1 65.19 86 ARG A O 1
ATOM 644 N N . LYS A 1 87 ? -4.828 29.281 -8.727 1 67.25 87 LYS A N 1
ATOM 645 C CA . LYS A 1 87 ? -3.77 30.281 -8.688 1 67.25 87 LYS A CA 1
ATOM 646 C C . LYS A 1 87 ? -2.457 29.719 -9.227 1 67.25 87 LYS A C 1
ATOM 648 O O . LYS A 1 87 ? -1.746 30.391 -9.977 1 67.25 87 LYS A O 1
ATOM 653 N N . LEU A 1 88 ? -2.23 28.516 -8.828 1 68.56 88 LEU A N 1
ATOM 654 C CA . LEU A 1 88 ? -1.017 27.859 -9.305 1 68.56 88 LEU A CA 1
ATOM 655 C C . LEU A 1 88 ? -1.07 27.656 -10.812 1 68.56 88 LEU A C 1
ATOM 657 O O . LEU A 1 88 ? -0.09 27.906 -11.516 1 68.56 88 LEU A O 1
ATOM 661 N N . PHE A 1 89 ? -2.189 27.234 -11.25 1 67.56 89 PHE A N 1
ATOM 662 C CA . PHE A 1 89 ? -2.361 26.969 -12.68 1 67.56 89 PHE A CA 1
ATOM 663 C C . PHE A 1 89 ? -2.279 28.266 -13.477 1 67.56 89 PHE A C 1
ATOM 665 O O . PHE A 1 89 ? -1.674 28.297 -14.555 1 67.56 89 PHE A O 1
ATOM 672 N N . TRP A 1 90 ? -2.885 29.297 -12.961 1 64.56 90 TRP A N 1
ATOM 673 C CA . TRP A 1 90 ? -2.85 30.594 -13.648 1 64.56 90 TRP A CA 1
ATOM 674 C C . TRP A 1 90 ? -1.424 31.125 -13.727 1 64.56 90 TRP A C 1
ATOM 676 O O . TRP A 1 90 ? -1.027 31.703 -14.742 1 64.56 90 TRP A O 1
ATOM 686 N N . LYS A 1 91 ? -0.747 30.953 -12.734 1 67 91 LYS A N 1
ATOM 687 C CA . LYS A 1 91 ? 0.645 31.406 -12.734 1 67 91 LYS A CA 1
ATOM 688 C C . LYS A 1 91 ? 1.477 30.609 -13.734 1 67 91 LYS A C 1
ATOM 690 O O . LYS A 1 91 ? 2.393 31.156 -14.359 1 67 91 LYS A O 1
ATOM 695 N N . LEU A 1 92 ? 1.127 29.406 -13.875 1 65.5 92 LEU A N 1
ATOM 696 C CA . LEU A 1 92 ? 1.804 28.562 -14.852 1 65.5 92 LEU A CA 1
ATOM 697 C C . LEU A 1 92 ? 1.526 29.047 -16.281 1 65.5 92 LEU A C 1
ATOM 699 O O . LEU A 1 92 ? 2.426 29.062 -17.109 1 65.5 92 LEU A O 1
ATOM 703 N N . LEU A 1 93 ? 0.316 29.328 -16.531 1 63.34 93 LEU A N 1
ATOM 704 C CA . LEU A 1 93 ? -0.085 29.766 -17.875 1 63.34 93 LEU A CA 1
ATOM 705 C C . LEU A 1 93 ? 0.601 31.078 -18.25 1 63.34 93 LEU A C 1
ATOM 707 O O . LEU A 1 93 ? 0.786 31.359 -19.438 1 63.34 93 LEU A O 1
ATOM 711 N N . ARG A 1 94 ? 0.866 31.797 -17.375 1 61.62 94 ARG A N 1
ATOM 712 C CA . ARG A 1 94 ? 1.495 33.094 -17.641 1 61.62 94 ARG A CA 1
ATOM 713 C C . ARG A 1 94 ? 2.977 32.906 -17.969 1 61.62 94 ARG A C 1
ATOM 715 O O . ARG A 1 94 ? 3.668 33.875 -18.266 1 61.62 94 ARG A O 1
ATOM 722 N N . ARG A 1 95 ? 3.326 31.672 -17.891 1 58.16 95 ARG A N 1
ATOM 723 C CA . ARG A 1 95 ? 4.719 31.422 -18.25 1 58.16 95 ARG A CA 1
ATOM 724 C C . ARG A 1 95 ? 4.82 30.438 -19.406 1 58.16 95 ARG A C 1
ATOM 726 O O . ARG A 1 95 ? 5.074 29.25 -19.203 1 58.16 95 ARG A O 1
ATOM 733 N N . PRO A 1 96 ? 4.602 30.906 -20.625 1 54.12 96 PRO A N 1
ATOM 734 C CA . PRO A 1 96 ? 4.504 30.047 -21.797 1 54.12 96 PRO A CA 1
ATOM 735 C C . PRO A 1 96 ? 5.691 29.094 -21.938 1 54.12 96 PRO A C 1
ATOM 737 O O . PRO A 1 96 ? 5.527 27.953 -22.375 1 54.12 96 PRO A O 1
ATOM 740 N N . HIS A 1 97 ? 6.84 29.531 -21.688 1 47.94 97 HIS A N 1
ATOM 741 C CA . HIS A 1 97 ? 8.047 28.766 -21.953 1 47.94 97 HIS A CA 1
ATOM 742 C C . HIS A 1 97 ? 8.172 27.594 -20.984 1 47.94 97 HIS A C 1
ATOM 744 O O . HIS A 1 97 ? 8.984 26.688 -21.203 1 47.94 97 HIS A O 1
ATOM 750 N N . LYS A 1 98 ? 7.363 27.609 -20.047 1 47.28 98 LYS A N 1
ATOM 751 C CA . LYS A 1 98 ? 7.5 26.609 -19 1 47.28 98 LYS A CA 1
ATOM 752 C C . LYS A 1 98 ? 6.391 25.562 -19.094 1 47.28 98 LYS A C 1
ATOM 754 O O . LYS A 1 98 ? 6.324 24.656 -18.266 1 47.28 98 LYS A O 1
ATOM 759 N N . LEU A 1 99 ? 5.609 25.812 -20.078 1 49.31 99 LEU A N 1
ATOM 760 C CA . LEU A 1 99 ? 4.477 24.922 -20.312 1 49.31 99 LEU A CA 1
ATOM 761 C C . LEU A 1 99 ? 4.949 23.531 -20.688 1 49.31 99 LEU A C 1
ATOM 763 O O . LEU A 1 99 ? 4.164 22.578 -20.688 1 49.31 99 LEU A O 1
ATOM 767 N N . TRP A 1 100 ? 6.258 23.562 -20.797 1 47.56 100 TRP A N 1
ATOM 768 C CA . TRP A 1 100 ? 6.793 22.281 -21.234 1 47.56 100 TRP A CA 1
ATOM 769 C C . TRP A 1 100 ? 6.863 21.297 -20.062 1 47.56 100 TRP A C 1
ATOM 771 O O . TRP A 1 100 ? 6.855 20.078 -20.266 1 47.56 100 TRP A O 1
ATOM 781 N N . ALA A 1 101 ? 6.859 21.906 -18.828 1 66.31 101 ALA A N 1
ATOM 782 C CA . ALA A 1 101 ? 6.891 21 -17.688 1 66.31 101 ALA A CA 1
ATOM 783 C C . ALA A 1 101 ? 5.938 21.469 -16.594 1 66.31 101 ALA A C 1
ATOM 785 O O . ALA A 1 101 ? 6.367 21.844 -15.492 1 66.31 101 ALA A O 1
ATOM 786 N N . PRO A 1 102 ? 4.688 21.438 -16.859 1 68.38 102 PRO A N 1
ATOM 787 C CA . PRO A 1 102 ? 3.693 22.031 -15.961 1 68.38 102 PRO A CA 1
ATOM 788 C C . PRO A 1 102 ? 3.764 21.469 -14.539 1 68.38 102 PRO A C 1
ATOM 790 O O . PRO A 1 102 ? 3.672 22.234 -13.57 1 68.38 102 PRO A O 1
ATOM 793 N N . ARG A 1 103 ? 4.004 20.328 -14.375 1 75.25 103 ARG A N 1
ATOM 794 C CA . ARG A 1 103 ? 4.047 19.75 -13.039 1 75.25 103 ARG A CA 1
ATOM 795 C C . ARG A 1 103 ? 5.266 20.25 -12.266 1 75.25 103 ARG A C 1
ATOM 797 O O . ARG A 1 103 ? 5.191 20.484 -11.055 1 75.25 103 ARG A O 1
ATOM 804 N N . LEU A 1 104 ? 6.316 20.422 -12.961 1 72.19 104 LEU A N 1
ATOM 805 C CA . LEU A 1 104 ? 7.527 20.938 -12.32 1 72.19 104 LEU A CA 1
ATOM 806 C C . LEU A 1 104 ? 7.336 22.375 -11.859 1 72.19 104 LEU A C 1
ATOM 808 O O . LEU A 1 104 ? 7.77 22.734 -10.766 1 72.19 104 LEU A O 1
ATOM 812 N N . ASN A 1 105 ? 6.711 23.062 -12.672 1 72.5 105 ASN A N 1
ATOM 813 C CA . ASN A 1 105 ? 6.453 24.453 -12.328 1 72.5 105 ASN A CA 1
ATOM 814 C C . ASN A 1 105 ? 5.508 24.562 -11.141 1 72.5 105 ASN A C 1
ATOM 816 O O . ASN A 1 105 ? 5.707 25.422 -10.266 1 72.5 105 ASN A O 1
ATOM 820 N N . LEU A 1 106 ? 4.582 23.766 -11.125 1 75.94 106 LEU A N 1
ATOM 821 C CA . LEU A 1 106 ? 3.66 23.75 -9.992 1 75.94 106 LEU A CA 1
ATOM 822 C C . LEU A 1 106 ? 4.391 23.391 -8.703 1 75.94 106 LEU A C 1
ATOM 824 O O . LEU A 1 106 ? 4.141 24 -7.656 1 75.94 106 LEU A O 1
ATOM 828 N N . SER A 1 107 ? 5.281 22.5 -8.828 1 79.88 107 SER A N 1
ATOM 829 C CA . SER A 1 107 ? 6.066 22.078 -7.672 1 79.88 107 SER A CA 1
ATOM 830 C C . SER A 1 107 ? 6.922 23.219 -7.145 1 79.88 107 SER A C 1
ATOM 832 O O . SER A 1 107 ? 7.125 23.344 -5.934 1 79.88 107 SER A O 1
ATOM 834 N N . MET A 1 108 ? 7.352 24.047 -8 1 80.38 108 MET A N 1
ATOM 835 C CA . MET A 1 108 ? 8.211 25.172 -7.625 1 80.38 108 MET A CA 1
ATOM 836 C C . MET A 1 108 ? 7.383 26.312 -7.055 1 80.38 108 MET A C 1
ATOM 838 O O . MET A 1 108 ? 7.852 27.047 -6.176 1 80.38 108 MET A O 1
ATOM 842 N N . MET A 1 109 ? 6.211 26.406 -7.438 1 81.5 109 MET A N 1
ATOM 843 C CA . MET A 1 109 ? 5.367 27.531 -7.059 1 81.5 109 MET A CA 1
ATOM 844 C C . MET A 1 109 ? 4.629 27.25 -5.754 1 81.5 109 MET A C 1
ATOM 846 O O . MET A 1 109 ? 4.281 28.172 -5.02 1 81.5 109 MET A O 1
ATOM 850 N N . PHE A 1 110 ? 4.449 26.078 -5.527 1 85.88 110 PHE A N 1
ATOM 851 C CA . PHE A 1 110 ? 3.621 25.672 -4.395 1 85.88 110 PHE A CA 1
ATOM 852 C C . PHE A 1 110 ? 4.23 26.172 -3.086 1 85.88 110 PHE A C 1
ATOM 854 O O . PHE A 1 110 ? 3.541 26.766 -2.262 1 85.88 110 PHE A O 1
ATOM 861 N N . PRO A 1 111 ? 5.52 26 -2.85 1 89.75 111 PRO A N 1
ATOM 862 C CA . PRO A 1 111 ? 6.109 26.547 -1.627 1 89.75 111 PRO A CA 1
ATOM 863 C C . PRO A 1 111 ? 5.953 28.062 -1.519 1 89.75 111 PRO A C 1
ATOM 865 O O . PRO A 1 111 ? 5.727 28.594 -0.425 1 89.75 111 PRO A O 1
ATOM 868 N N . GLU A 1 112 ? 6.086 28.703 -2.57 1 89.19 112 GLU A N 1
ATOM 869 C CA . GLU A 1 112 ? 5.953 30.156 -2.576 1 89.19 112 GLU A CA 1
ATOM 870 C C . GLU A 1 112 ? 4.539 30.594 -2.199 1 89.19 112 GLU A C 1
ATOM 872 O O . GLU A 1 112 ? 4.348 31.578 -1.491 1 89.19 112 GLU A O 1
ATOM 877 N N . MET A 1 113 ? 3.703 29.875 -2.68 1 87.44 113 MET A N 1
ATOM 878 C CA . MET A 1 113 ? 2.311 30.156 -2.35 1 87.44 113 MET A CA 1
ATOM 879 C C . MET A 1 113 ? 2.045 29.938 -0.864 1 87.44 113 MET A C 1
ATOM 881 O O . MET A 1 113 ? 1.379 30.75 -0.218 1 87.44 113 MET A O 1
ATOM 885 N N . LEU A 1 114 ? 2.504 28.891 -0.355 1 92.19 114 LEU A N 1
ATOM 886 C CA . LEU A 1 114 ? 2.318 28.594 1.06 1 92.19 114 LEU A CA 1
ATOM 887 C C . LEU A 1 114 ? 3.012 29.625 1.934 1 92.19 114 LEU A C 1
ATOM 889 O O . LEU A 1 114 ? 2.492 30.016 2.984 1 92.19 114 LEU A O 1
ATOM 893 N N . LYS A 1 115 ? 4.16 30.062 1.487 1 93.5 115 LYS A N 1
ATOM 894 C CA . LYS A 1 115 ? 4.879 31.125 2.18 1 93.5 115 LYS A CA 1
ATOM 895 C C . LYS A 1 115 ? 4.043 32.406 2.252 1 93.5 115 LYS A C 1
ATOM 897 O O . LYS A 1 115 ? 3.932 33.031 3.312 1 93.5 115 LYS A O 1
ATOM 902 N N . LYS A 1 116 ? 3.48 32.719 1.21 1 90.62 116 LYS A N 1
ATOM 903 C CA . LYS A 1 116 ? 2.719 33.938 1.1 1 90.62 116 LYS A CA 1
ATOM 904 C C . LYS A 1 116 ? 1.415 33.875 1.89 1 90.62 116 LYS A C 1
ATOM 906 O O . LYS A 1 116 ? 1.031 34.812 2.566 1 90.62 116 LYS A O 1
ATOM 911 N N . GLU A 1 117 ? 0.808 32.75 1.848 1 89 117 GLU A N 1
ATOM 912 C CA . GLU A 1 117 ? -0.564 32.688 2.338 1 89 117 GLU A CA 1
ATOM 913 C C . GLU A 1 117 ? -0.6 32.312 3.816 1 89 117 GLU A C 1
ATOM 915 O O . GLU A 1 117 ? -1.551 32.625 4.527 1 89 117 GLU A O 1
ATOM 920 N N . ILE A 1 118 ? 0.402 31.578 4.293 1 93.12 118 ILE A N 1
ATOM 921 C CA . ILE A 1 118 ? 0.182 31.047 5.633 1 93.12 118 ILE A CA 1
ATOM 922 C C . ILE A 1 118 ? 1.479 31.125 6.434 1 93.12 118 ILE A C 1
ATOM 924 O O . ILE A 1 118 ? 1.475 31.516 7.602 1 93.12 118 ILE A O 1
ATOM 928 N N . TYR A 1 119 ? 2.594 30.812 5.93 1 96.69 119 TYR A N 1
ATOM 929 C CA . TYR A 1 119 ? 3.725 30.469 6.781 1 96.69 119 TYR A CA 1
ATOM 930 C C . TYR A 1 119 ? 4.727 31.609 6.852 1 96.69 119 TYR A C 1
ATOM 932 O O . TYR A 1 119 ? 5.562 31.672 7.758 1 96.69 119 TYR A O 1
ATOM 940 N N . GLY A 1 120 ? 4.719 32.5 5.832 1 95.38 120 GLY A N 1
ATOM 941 C CA . GLY A 1 120 ? 5.805 33.469 5.754 1 95.38 120 GLY A CA 1
ATOM 942 C C . GLY A 1 120 ? 7.164 32.812 5.559 1 95.38 120 GLY A C 1
ATOM 943 O O . GLY A 1 120 ? 7.285 31.844 4.82 1 95.38 120 GLY A O 1
ATOM 944 N N . ASN A 1 121 ? 8.242 33.312 6.188 1 96 121 ASN A N 1
ATOM 945 C CA . ASN A 1 121 ? 9.609 32.844 5.949 1 96 121 ASN A CA 1
ATOM 946 C C . ASN A 1 121 ? 10.109 31.969 7.09 1 96 121 ASN A C 1
ATOM 948 O O . ASN A 1 121 ? 11.312 31.703 7.188 1 96 121 ASN A O 1
ATOM 952 N N . ILE A 1 122 ? 9.242 31.5 7.824 1 97.81 122 ILE A N 1
ATOM 953 C CA . ILE A 1 122 ? 9.672 30.75 9 1 97.81 122 ILE A CA 1
ATOM 954 C C . ILE A 1 122 ? 10.375 29.469 8.578 1 97.81 122 ILE A C 1
ATOM 956 O O . ILE A 1 122 ? 9.938 28.797 7.637 1 97.81 122 ILE A O 1
ATOM 960 N N . LYS A 1 123 ? 11.469 29.188 9.297 1 98.19 123 LYS A N 1
ATOM 961 C CA . LYS A 1 123 ? 12.281 28 9.039 1 98.19 123 LYS A CA 1
ATOM 962 C C . LYS A 1 123 ? 11.93 26.875 10.016 1 98.19 123 LYS A C 1
ATOM 964 O O . LYS A 1 123 ? 11.359 27.125 11.078 1 98.19 123 LYS A O 1
ATOM 969 N N . MET A 1 124 ? 12.273 25.672 9.617 1 98.31 124 MET A N 1
ATOM 970 C CA . MET A 1 124 ? 11.961 24.5 10.43 1 98.31 124 MET A CA 1
ATOM 971 C C . MET A 1 124 ? 12.633 24.594 11.797 1 98.31 124 MET A C 1
ATOM 973 O O . MET A 1 124 ? 12.039 24.234 12.812 1 98.31 124 MET A O 1
ATOM 977 N N . ASN A 1 125 ? 13.867 25.062 11.82 1 97.62 125 ASN A N 1
ATOM 978 C CA . ASN A 1 125 ? 14.633 25.094 13.07 1 97.62 125 ASN A CA 1
ATOM 979 C C . ASN A 1 125 ? 14.141 26.188 14 1 97.62 125 ASN A C 1
ATOM 981 O O . ASN A 1 125 ? 14.609 26.297 15.133 1 97.62 125 ASN A O 1
ATOM 985 N N . GLU A 1 126 ? 13.242 27.031 13.547 1 98.06 126 GLU A N 1
ATOM 986 C CA . GLU A 1 126 ? 12.656 28.094 14.367 1 98.06 126 GLU A CA 1
ATOM 987 C C . GLU A 1 126 ? 11.391 27.609 15.07 1 98.06 126 GLU A C 1
ATOM 989 O O . GLU A 1 126 ? 10.844 28.297 15.922 1 98.06 126 GLU A O 1
ATOM 994 N N . LEU A 1 127 ? 10.945 26.422 14.758 1 98.25 127 LEU A N 1
ATOM 995 C CA . LEU A 1 127 ? 9.758 25.844 15.375 1 98.25 127 LEU A CA 1
ATOM 996 C C . LEU A 1 127 ? 10.07 25.312 16.766 1 98.25 127 LEU A C 1
ATOM 998 O O . LEU A 1 127 ? 11.227 25 17.062 1 98.25 127 LEU A O 1
ATOM 1002 N N . PRO A 1 128 ? 9.031 25.25 17.594 1 96.75 128 PRO A N 1
ATOM 1003 C CA . PRO A 1 128 ? 9.281 24.672 18.906 1 96.75 128 PRO A CA 1
ATOM 1004 C C . PRO A 1 128 ? 9.633 23.188 18.844 1 96.75 128 PRO A C 1
ATOM 1006 O O . PRO A 1 128 ? 9.242 22.5 17.906 1 96.75 128 PRO A O 1
ATOM 1009 N N . HIS A 1 129 ? 10.266 22.766 19.969 1 94 129 HIS A N 1
ATOM 1010 C CA . HIS A 1 129 ? 10.711 21.375 20.047 1 94 129 HIS A CA 1
ATOM 1011 C C . HIS A 1 129 ? 9.633 20.484 20.656 1 94 129 HIS A C 1
ATOM 1013 O O . HIS A 1 129 ? 9.688 19.266 20.531 1 94 129 HIS A O 1
ATOM 1019 N N . ALA A 1 130 ? 8.719 21.156 21.344 1 92.38 130 ALA A N 1
ATOM 1020 C CA . ALA A 1 130 ? 7.562 20.469 21.922 1 92.38 130 ALA A CA 1
ATOM 1021 C C . ALA A 1 130 ? 6.27 21.219 21.594 1 92.38 130 ALA A C 1
ATOM 1023 O O . ALA A 1 130 ? 6.113 22.391 21.938 1 92.38 130 ALA A O 1
ATOM 1024 N N . PRO A 1 131 ? 5.402 20.531 20.953 1 95.5 131 PRO A N 1
ATOM 1025 C CA . PRO A 1 131 ? 5.418 19.156 20.453 1 95.5 131 PRO A CA 1
ATOM 1026 C C . PRO A 1 131 ? 6.406 18.969 19.297 1 95.5 131 PRO A C 1
ATOM 1028 O O . PRO A 1 131 ? 6.691 19.906 18.562 1 95.5 131 PRO A O 1
ATOM 1031 N N . LEU A 1 132 ? 6.934 17.797 19.25 1 96 132 LEU A N 1
ATOM 1032 C CA . LEU A 1 132 ? 7.77 17.453 18.109 1 96 132 LEU A CA 1
ATOM 1033 C C . LEU A 1 132 ? 6.918 17.188 16.875 1 96 132 LEU A C 1
ATOM 1035 O O . LEU A 1 132 ? 6.059 16.297 16.891 1 96 132 LEU A O 1
ATOM 1039 N N . TRP A 1 133 ? 7.156 17.969 15.852 1 98 133 TRP A N 1
ATOM 1040 C CA . TRP A 1 133 ? 6.398 17.812 14.609 1 98 133 TRP A CA 1
ATOM 1041 C C . TRP A 1 133 ? 7.23 17.109 13.547 1 98 133 TRP A C 1
ATOM 1043 O O . TRP A 1 133 ? 8.297 17.609 13.156 1 98 133 TRP A O 1
ATOM 1053 N N . ASN A 1 134 ? 6.75 15.961 13.125 1 97.88 134 ASN A N 1
ATOM 1054 C CA . ASN A 1 134 ? 7.32 15.281 11.969 1 97.88 134 ASN A CA 1
ATOM 1055 C C . ASN A 1 134 ? 6.48 15.492 10.719 1 97.88 134 ASN A C 1
ATOM 1057 O O . ASN A 1 134 ? 5.344 15.023 10.641 1 97.88 134 ASN A O 1
ATOM 1061 N N . CYS A 1 135 ? 7.023 16.234 9.781 1 98.56 135 CYS A N 1
ATOM 1062 C CA . CYS A 1 135 ? 6.406 16.469 8.484 1 98.56 135 CYS A CA 1
ATOM 1063 C C . CYS A 1 135 ? 6.855 15.43 7.461 1 98.56 135 CYS A C 1
ATOM 1065 O O . CYS A 1 135 ? 7.973 15.5 6.953 1 98.56 135 CYS A O 1
ATOM 1067 N N . ASN A 1 136 ? 5.938 14.57 7.09 1 98.31 136 ASN A N 1
ATOM 1068 C CA . ASN A 1 136 ? 6.34 13.359 6.391 1 98.31 136 ASN A CA 1
ATOM 1069 C C . ASN A 1 136 ? 6.246 13.523 4.875 1 98.31 136 ASN A C 1
ATOM 1071 O O . ASN A 1 136 ? 5.316 14.156 4.375 1 98.31 136 ASN A O 1
ATOM 1075 N N . ALA A 1 137 ? 7.168 12.945 4.211 1 97.94 137 ALA A N 1
ATOM 1076 C CA . ALA A 1 137 ? 7.262 12.82 2.76 1 97.94 137 ALA A CA 1
ATOM 1077 C C . ALA A 1 137 ? 7.746 11.43 2.357 1 97.94 137 ALA A C 1
ATOM 1079 O O . ALA A 1 137 ? 7.84 10.531 3.197 1 97.94 137 ALA A O 1
ATOM 1080 N N . ALA A 1 138 ? 7.852 11.195 1.103 1 96.75 138 ALA A N 1
ATOM 1081 C CA . ALA A 1 138 ? 8.398 9.961 0.563 1 96.75 138 ALA A CA 1
ATOM 1082 C C . ALA A 1 138 ? 9.586 10.234 -0.36 1 96.75 138 ALA A C 1
ATOM 1084 O O . ALA A 1 138 ? 9.594 11.242 -1.079 1 96.75 138 ALA A O 1
ATOM 1085 N N . CYS A 1 139 ? 10.516 9.375 -0.335 1 96.31 139 CYS A N 1
ATOM 1086 C CA . CYS A 1 139 ? 11.734 9.555 -1.119 1 96.31 139 CYS A CA 1
A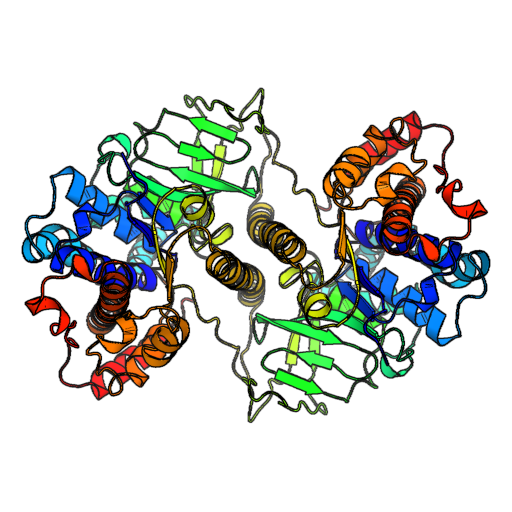TOM 1087 C C . CYS A 1 139 ? 11.805 8.539 -2.256 1 96.31 139 CYS A C 1
ATOM 1089 O O . CYS A 1 139 ? 11.859 7.336 -2.012 1 96.31 139 CYS A O 1
ATOM 1091 N N . LEU A 1 140 ? 11.93 9.023 -3.484 1 93.88 140 LEU A N 1
ATOM 1092 C CA . LEU A 1 140 ? 11.977 8.141 -4.645 1 93.88 140 LEU A CA 1
ATOM 1093 C C . LEU A 1 140 ? 13.305 7.387 -4.699 1 93.88 140 LEU A C 1
ATOM 1095 O O . LEU A 1 140 ? 13.352 6.23 -5.125 1 93.88 140 LEU A O 1
ATOM 1099 N N . ASN A 1 141 ? 14.359 8.016 -4.219 1 93.75 141 ASN A N 1
ATOM 1100 C CA . ASN A 1 141 ? 15.688 7.414 -4.281 1 93.75 141 ASN A CA 1
ATOM 1101 C C . ASN A 1 141 ? 15.734 6.078 -3.543 1 93.75 141 ASN A C 1
ATOM 1103 O O . ASN A 1 141 ? 16.359 5.129 -4.008 1 93.75 141 ASN A O 1
ATOM 1107 N N . THR A 1 142 ? 15.055 6.023 -2.457 1 93.31 142 THR A N 1
ATOM 1108 C CA . THR A 1 142 ? 15.141 4.852 -1.593 1 93.31 142 THR A CA 1
ATOM 1109 C C . THR A 1 142 ? 13.805 4.109 -1.556 1 93.31 142 THR A C 1
ATOM 1111 O O . THR A 1 142 ? 13.734 2.984 -1.062 1 93.31 142 THR A O 1
ATOM 1114 N N . MET A 1 143 ? 12.758 4.738 -2.01 1 93.31 143 MET A N 1
ATOM 1115 C CA . MET A 1 143 ? 11.383 4.238 -1.984 1 93.31 143 MET A CA 1
ATOM 1116 C C . MET A 1 143 ? 10.891 4.086 -0.55 1 93.31 143 MET A C 1
ATOM 1118 O O . MET A 1 143 ? 10.102 3.184 -0.254 1 93.31 143 MET A O 1
ATOM 1122 N N . LYS A 1 144 ? 11.484 4.895 0.298 1 94.56 144 LYS A N 1
ATOM 1123 C CA . LYS A 1 144 ? 11.117 4.863 1.711 1 94.56 144 LYS A CA 1
ATOM 1124 C C . LYS A 1 144 ? 10.672 6.238 2.197 1 94.56 144 LYS A C 1
ATOM 1126 O O . LYS A 1 144 ? 10.547 7.172 1.402 1 94.56 144 LYS A O 1
ATOM 1131 N N . GLY A 1 145 ? 10.367 6.262 3.488 1 95.12 145 GLY A N 1
ATOM 1132 C CA . GLY A 1 145 ? 9.898 7.512 4.074 1 95.12 145 GLY A CA 1
ATOM 1133 C C . GLY A 1 145 ? 11.016 8.516 4.293 1 95.12 145 GLY A C 1
ATOM 1134 O O . GLY A 1 145 ? 12.188 8.148 4.375 1 95.12 145 GLY A O 1
ATOM 1135 N N . PHE A 1 146 ? 10.648 9.766 4.297 1 96.62 146 PHE A N 1
ATOM 1136 C CA . PHE A 1 146 ? 11.469 10.93 4.602 1 96.62 146 PHE A CA 1
ATOM 1137 C C . PHE A 1 146 ? 10.688 11.945 5.43 1 96.62 146 PHE A C 1
ATOM 1139 O O . PHE A 1 146 ? 9.477 12.094 5.254 1 96.62 146 PHE A O 1
ATOM 1146 N N . TYR A 1 147 ? 11.32 12.562 6.391 1 97.25 147 TYR A N 1
ATOM 1147 C CA . TYR A 1 147 ? 10.562 13.578 7.117 1 97.25 147 TYR A CA 1
ATOM 1148 C C . TYR A 1 147 ? 11.469 14.727 7.543 1 97.25 147 TYR A C 1
ATOM 1150 O O . TYR A 1 147 ? 12.695 14.594 7.535 1 97.25 147 TYR A O 1
ATOM 1158 N N . PHE A 1 148 ? 10.852 15.867 7.785 1 97.94 148 PHE A N 1
ATOM 1159 C CA . PHE A 1 148 ? 11.461 17.062 8.352 1 97.94 148 PHE A CA 1
ATOM 1160 C C . PHE A 1 148 ? 10.93 17.328 9.75 1 97.94 148 PHE A C 1
ATOM 1162 O O . PHE A 1 148 ? 9.742 17.156 10.016 1 97.94 148 PHE A O 1
ATOM 1169 N N . ASN A 1 149 ? 11.758 17.703 10.633 1 97.56 149 ASN A N 1
ATOM 1170 C CA . ASN A 1 149 ? 11.32 18.266 11.906 1 97.56 149 ASN A CA 1
ATOM 1171 C C . ASN A 1 149 ? 12.227 19.406 12.352 1 97.56 149 ASN A C 1
ATOM 1173 O O . ASN A 1 149 ? 13.062 19.891 11.578 1 97.56 149 ASN A O 1
ATOM 1177 N N . ALA A 1 150 ? 11.984 19.906 13.531 1 97.81 150 ALA A N 1
ATOM 1178 C CA . ALA A 1 150 ? 12.672 21.109 14.008 1 97.81 150 ALA A CA 1
ATOM 1179 C C . ALA A 1 150 ? 14.156 20.844 14.219 1 97.81 150 ALA A C 1
ATOM 1181 O O . ALA A 1 150 ? 14.977 21.766 14.195 1 97.81 150 ALA A O 1
ATOM 1182 N N . PHE A 1 151 ? 14.539 19.547 14.344 1 96.56 151 PHE A N 1
ATOM 1183 C CA . PHE A 1 151 ? 15.906 19.219 14.703 1 96.56 151 PHE A CA 1
ATOM 1184 C C . PHE A 1 151 ? 16.672 18.719 13.484 1 96.56 151 PHE A C 1
ATOM 1186 O O . PHE A 1 151 ? 17.906 18.875 13.406 1 96.56 151 PHE A O 1
ATOM 1193 N N . SER A 1 152 ? 15.945 18.078 12.609 1 96.69 152 SER A N 1
ATOM 1194 C CA . SER A 1 152 ? 16.656 17.375 11.555 1 96.69 152 SER A CA 1
ATOM 1195 C C . SER A 1 152 ? 15.727 16.984 10.414 1 96.69 152 SER A C 1
ATOM 1197 O O . SER A 1 152 ? 14.516 17.172 10.508 1 96.69 152 SER A O 1
ATOM 1199 N N . MET A 1 153 ? 16.297 16.609 9.352 1 97.31 153 MET A N 1
ATOM 1200 C CA . MET A 1 153 ? 15.641 15.836 8.305 1 97.31 153 MET A CA 1
ATOM 1201 C C . MET A 1 153 ? 16.234 14.438 8.219 1 97.31 153 MET A C 1
ATOM 1203 O O . MET A 1 153 ? 17.422 14.242 8.453 1 97.31 153 MET A O 1
ATOM 1207 N N . GLU A 1 154 ? 15.359 13.5 7.918 1 95.75 154 GLU A N 1
ATOM 1208 C CA . GLU A 1 154 ? 15.805 12.109 7.98 1 95.75 154 GLU A CA 1
ATOM 1209 C C . GLU A 1 154 ? 15.086 11.25 6.945 1 95.75 154 GLU A C 1
ATOM 1211 O O . GLU A 1 154 ? 13.891 11.422 6.715 1 95.75 154 GLU A O 1
ATOM 1216 N N . GLY A 1 155 ? 15.828 10.398 6.32 1 94.56 155 GLY A N 1
ATOM 1217 C CA . GLY A 1 155 ? 15.312 9.398 5.398 1 94.56 155 GLY A CA 1
ATOM 1218 C C . GLY A 1 155 ? 15.758 7.988 5.734 1 94.56 155 GLY A C 1
ATOM 1219 O O . GLY A 1 155 ? 16.906 7.766 6.113 1 94.56 155 GLY A O 1
ATOM 1220 N N . GLU A 1 156 ? 14.766 7.121 5.637 1 92 156 GLU A N 1
ATOM 1221 C CA . GLU A 1 156 ? 15.141 5.719 5.777 1 92 156 GLU A CA 1
ATOM 1222 C C . GLU A 1 156 ? 16.125 5.301 4.695 1 92 156 GLU A C 1
ATOM 1224 O O . GLU A 1 156 ? 15.945 5.629 3.52 1 92 156 GLU A O 1
ATOM 1229 N N . LYS A 1 157 ? 17.25 4.645 5.078 1 92.06 157 LYS A N 1
ATOM 1230 C CA . LYS A 1 157 ? 18.328 4.168 4.223 1 92.06 157 LYS A CA 1
ATOM 1231 C C . LYS A 1 157 ? 19.219 5.32 3.746 1 92.06 157 LYS A C 1
ATOM 1233 O O . LYS A 1 157 ? 20.078 5.133 2.896 1 92.06 157 LYS A O 1
ATOM 1238 N N . ILE A 1 158 ? 18.953 6.531 4.242 1 93.69 158 ILE A N 1
ATOM 1239 C CA . ILE A 1 158 ? 19.766 7.688 3.898 1 93.69 158 ILE A CA 1
ATOM 1240 C C . ILE A 1 158 ? 20.531 8.164 5.133 1 93.69 158 ILE A C 1
ATOM 1242 O O . ILE A 1 158 ? 21.75 8.383 5.074 1 93.69 158 ILE A O 1
ATOM 1246 N N . GLY A 1 159 ? 19.828 8.281 6.16 1 94 159 GLY A N 1
ATOM 1247 C CA . GLY A 1 159 ? 20.391 8.812 7.391 1 94 159 GLY A CA 1
ATOM 1248 C C . GLY A 1 159 ? 19.734 10.102 7.848 1 94 159 GLY A C 1
ATOM 1249 O O . GLY A 1 159 ? 18.641 10.438 7.395 1 94 159 GLY A O 1
ATOM 1250 N N . ARG A 1 160 ? 20.375 10.742 8.844 1 95.62 160 ARG A N 1
ATOM 1251 C CA . ARG A 1 160 ? 19.859 11.953 9.469 1 95.62 160 ARG A CA 1
ATOM 1252 C C . ARG A 1 160 ? 20.781 13.133 9.242 1 95.62 160 ARG A C 1
ATOM 1254 O O . ARG A 1 160 ? 22.016 12.992 9.328 1 95.62 160 ARG A O 1
ATOM 1261 N N . SER A 1 161 ? 20.172 14.227 8.836 1 96.19 161 SER A N 1
ATOM 1262 C CA . SER A 1 161 ? 20.938 15.461 8.695 1 96.19 161 SER A CA 1
ATOM 1263 C C . SER A 1 161 ? 20.438 16.531 9.664 1 96.19 161 SER A C 1
ATOM 1265 O O . SER A 1 161 ? 19.234 16.781 9.773 1 96.19 161 SER A O 1
ATOM 1267 N N . LYS A 1 162 ? 21.328 17.172 10.289 1 96.25 162 LYS A N 1
ATOM 1268 C CA . LYS A 1 162 ? 20.984 18.266 11.203 1 96.25 162 LYS A CA 1
ATOM 1269 C C . LYS A 1 162 ? 21.016 19.609 10.492 1 96.25 162 LYS A C 1
ATOM 1271 O O . LYS A 1 162 ? 20.75 20.656 11.102 1 96.25 162 LYS A O 1
ATOM 1276 N N . ASP A 1 163 ? 21.281 19.578 9.188 1 95.94 163 ASP A N 1
ATOM 1277 C CA . ASP A 1 163 ? 21.328 20.797 8.383 1 95.94 163 ASP A CA 1
ATOM 1278 C C . ASP A 1 163 ? 19.922 21.234 7.969 1 95.94 163 ASP A C 1
ATOM 1280 O O . ASP A 1 163 ? 19.609 21.297 6.773 1 95.94 163 ASP A O 1
ATOM 1284 N N . ILE A 1 164 ? 19.156 21.594 8.945 1 95.94 164 ILE A N 1
ATOM 1285 C CA . ILE A 1 164 ? 17.734 21.859 8.727 1 95.94 164 ILE A CA 1
ATOM 1286 C C . ILE A 1 164 ? 17.5 23.375 8.68 1 95.94 164 ILE A C 1
ATOM 1288 O O . ILE A 1 164 ? 16.406 23.828 8.375 1 95.94 164 ILE A O 1
ATOM 1292 N N . ASP A 1 165 ? 18.516 24.188 8.734 1 94.31 165 ASP A N 1
ATOM 1293 C CA . ASP A 1 165 ? 18.422 25.625 8.891 1 94.31 165 ASP A CA 1
ATOM 1294 C C . ASP A 1 165 ? 17.938 26.297 7.602 1 94.31 165 ASP A C 1
ATOM 1296 O O . ASP A 1 165 ? 17.344 27.375 7.637 1 94.31 165 ASP A O 1
ATOM 1300 N N . SER A 1 166 ? 18.203 25.641 6.551 1 91.94 166 SER A N 1
ATOM 1301 C CA . SER A 1 166 ? 17.859 26.266 5.273 1 91.94 166 SER A CA 1
ATOM 1302 C C . SER A 1 166 ? 16.469 25.844 4.816 1 91.94 166 SER A C 1
ATOM 1304 O O . SER A 1 166 ? 15.938 26.375 3.836 1 91.94 166 SER A O 1
ATOM 1306 N N . ILE A 1 167 ? 15.867 24.938 5.496 1 96.75 167 ILE A N 1
ATOM 1307 C CA . ILE A 1 167 ? 14.57 24.406 5.078 1 96.75 167 ILE A CA 1
ATOM 1308 C C . ILE A 1 167 ? 13.453 25.25 5.695 1 96.75 167 ILE A C 1
ATOM 1310 O O . ILE A 1 167 ? 13.336 25.328 6.922 1 96.75 167 ILE A O 1
ATOM 1314 N N . SER A 1 168 ? 12.656 25.828 4.867 1 97.81 168 SER A N 1
ATOM 1315 C CA . SER A 1 168 ? 11.508 26.562 5.363 1 97.81 168 SER A CA 1
ATOM 1316 C C . SER A 1 168 ? 10.328 25.641 5.648 1 97.81 168 SER A C 1
ATOM 1318 O O . SER A 1 168 ? 10.258 24.531 5.105 1 97.81 168 SER A O 1
ATOM 1320 N N . VAL A 1 169 ? 9.438 26.094 6.539 1 98.44 169 VAL A N 1
ATOM 1321 C CA . VAL A 1 169 ? 8.219 25.344 6.809 1 98.44 169 VAL A CA 1
ATOM 1322 C C . VAL A 1 169 ? 7.406 25.188 5.523 1 98.44 169 VAL A C 1
ATOM 1324 O O . VAL A 1 169 ? 6.887 24.109 5.23 1 98.44 169 VAL A O 1
ATOM 1327 N N . ALA A 1 170 ? 7.352 26.25 4.727 1 97.5 170 ALA A N 1
ATOM 1328 C CA . ALA A 1 170 ? 6.625 26.234 3.461 1 97.5 170 ALA A CA 1
ATOM 1329 C C . ALA A 1 170 ? 7.168 25.156 2.531 1 97.5 170 ALA A C 1
ATOM 1331 O O . ALA A 1 170 ? 6.398 24.422 1.896 1 97.5 170 ALA A O 1
ATOM 1332 N N . PHE A 1 171 ? 8.422 25.031 2.475 1 96.94 171 PHE A N 1
ATOM 1333 C CA . PHE A 1 171 ? 9.055 24.031 1.621 1 96.94 171 PHE A CA 1
ATOM 1334 C C . PHE A 1 171 ? 8.742 22.625 2.115 1 96.94 171 PHE A C 1
ATOM 1336 O O . PHE A 1 171 ? 8.359 21.766 1.327 1 96.94 171 PHE A O 1
ATOM 1343 N N . ALA A 1 172 ? 8.914 22.391 3.418 1 98.25 172 ALA A N 1
ATOM 1344 C CA . ALA A 1 172 ? 8.648 21.078 3.994 1 98.25 172 ALA A CA 1
ATOM 1345 C C . ALA A 1 172 ? 7.211 20.641 3.74 1 98.25 172 ALA A C 1
ATOM 1347 O O . ALA A 1 172 ? 6.961 19.5 3.334 1 98.25 172 ALA A O 1
ATOM 1348 N N . VAL A 1 173 ? 6.312 21.547 3.967 1 98.12 173 VAL A N 1
ATOM 1349 C CA . VAL A 1 173 ? 4.898 21.234 3.781 1 98.12 173 VAL A CA 1
ATOM 1350 C C . VAL A 1 173 ? 4.609 21 2.301 1 98.12 173 VAL A C 1
ATOM 1352 O O . VAL A 1 173 ? 3.846 20.109 1.948 1 98.12 173 VAL A O 1
ATOM 1355 N N . ALA A 1 174 ? 5.199 21.797 1.426 1 95.62 174 ALA A N 1
ATOM 1356 C CA . ALA A 1 174 ? 5.008 21.609 -0.012 1 95.62 174 ALA A CA 1
ATOM 1357 C C . ALA A 1 174 ? 5.496 20.234 -0.466 1 95.62 174 ALA A C 1
ATOM 1359 O O . ALA A 1 174 ? 4.844 19.578 -1.281 1 95.62 174 ALA A O 1
ATOM 1360 N N . VAL A 1 175 ? 6.617 19.828 0.058 1 96.69 175 VAL A N 1
ATOM 1361 C CA . VAL A 1 175 ? 7.156 18.516 -0.263 1 96.69 175 VAL A CA 1
ATOM 1362 C C . VAL A 1 175 ? 6.203 17.438 0.229 1 96.69 175 VAL A C 1
ATOM 1364 O O . VAL A 1 175 ? 5.879 16.5 -0.512 1 96.69 175 VAL A O 1
ATOM 1367 N N . SER A 1 176 ? 5.762 17.578 1.443 1 97.5 176 SER A N 1
ATOM 1368 C CA . SER A 1 176 ? 4.844 16.625 2.055 1 97.5 176 SER A CA 1
ATOM 1369 C C . SER A 1 176 ? 3.555 16.5 1.248 1 97.5 176 SER A C 1
ATOM 1371 O O . SER A 1 176 ? 2.947 15.43 1.196 1 97.5 176 SER A O 1
ATOM 1373 N N . ALA A 1 177 ? 3.199 17.578 0.584 1 94 177 ALA A N 1
ATOM 1374 C CA . ALA A 1 177 ? 1.908 17.641 -0.096 1 94 177 ALA A CA 1
ATOM 1375 C C . ALA A 1 177 ? 2.086 17.609 -1.611 1 94 177 ALA A C 1
ATOM 1377 O O . ALA A 1 177 ? 1.193 18.016 -2.357 1 94 177 ALA A O 1
ATOM 1378 N N . ALA A 1 178 ? 3.242 17.172 -2.086 1 91.25 178 ALA A N 1
ATOM 1379 C CA . ALA A 1 178 ? 3.498 17.125 -3.521 1 91.25 178 ALA A CA 1
ATOM 1380 C C . ALA A 1 178 ? 2.84 15.898 -4.152 1 91.25 178 ALA A C 1
ATOM 1382 O O . ALA A 1 178 ? 3.525 15.016 -4.672 1 91.25 178 ALA A O 1
ATOM 1383 N N . TYR A 1 179 ? 1.566 15.898 -4.227 1 85 179 TYR A N 1
ATOM 1384 C CA . TYR A 1 179 ? 0.794 14.781 -4.758 1 85 179 TYR A CA 1
ATOM 1385 C C . TYR A 1 179 ? 1.167 14.5 -6.207 1 85 179 TYR A C 1
ATOM 1387 O O . TYR A 1 179 ? 1.149 15.406 -7.047 1 85 179 TYR A O 1
ATOM 1395 N N . PRO A 1 180 ? 1.424 13.266 -6.559 1 82.31 180 PRO A N 1
ATOM 1396 C CA . PRO A 1 180 ? 2.033 12.922 -7.844 1 82.31 180 PRO A CA 1
ATOM 1397 C C . PRO A 1 180 ? 1.161 13.305 -9.039 1 82.31 180 PRO A C 1
ATOM 1399 O O . PRO A 1 180 ? 1.674 13.523 -10.141 1 82.31 180 PRO A O 1
ATOM 1402 N N . MET A 1 181 ? -0.048 13.406 -8.953 1 72.88 181 MET A N 1
ATOM 1403 C CA . MET A 1 181 ? -0.895 13.719 -10.102 1 72.88 181 MET A CA 1
ATOM 1404 C C . MET A 1 181 ? -0.838 15.211 -10.43 1 72.88 181 MET A C 1
ATOM 1406 O O . MET A 1 181 ? -1.111 15.609 -11.562 1 72.88 181 MET A O 1
ATOM 1410 N N . ILE A 1 182 ? -0.478 15.945 -9.477 1 74.75 182 ILE A N 1
ATOM 1411 C CA . ILE A 1 182 ? -0.498 17.391 -9.664 1 74.75 182 ILE A CA 1
ATOM 1412 C C . ILE A 1 182 ? 0.932 17.922 -9.719 1 74.75 182 ILE A C 1
ATOM 1414 O O . ILE A 1 182 ? 1.241 18.797 -10.531 1 74.75 182 ILE A O 1
ATOM 1418 N N . PHE A 1 183 ? 1.74 17.312 -8.961 1 80.62 183 PHE A N 1
ATOM 1419 C CA . PHE A 1 183 ? 3.08 17.859 -8.797 1 80.62 183 PHE A CA 1
ATOM 1420 C C . PHE A 1 183 ? 4.137 16.859 -9.25 1 80.62 183 PHE A C 1
ATOM 1422 O O . PHE A 1 183 ? 3.953 15.648 -9.102 1 80.62 183 PHE A O 1
ATOM 1429 N N . ALA A 1 184 ? 5.195 17.391 -9.789 1 82.81 184 ALA A N 1
ATOM 1430 C CA . ALA A 1 184 ? 6.402 16.594 -9.945 1 82.81 184 ALA A CA 1
ATOM 1431 C C . ALA A 1 184 ? 7.125 16.406 -8.617 1 82.81 184 ALA A C 1
ATOM 1433 O O . ALA A 1 184 ? 6.961 17.219 -7.699 1 82.81 184 ALA A O 1
ATOM 1434 N N . PRO A 1 185 ? 7.871 15.336 -8.57 1 89.62 185 PRO A N 1
ATOM 1435 C CA . PRO A 1 185 ? 8.688 15.219 -7.359 1 89.62 185 PRO A CA 1
ATOM 1436 C C . PRO A 1 185 ? 9.586 16.438 -7.133 1 89.62 185 PRO A C 1
ATOM 1438 O O . PRO A 1 185 ? 10.109 17 -8.094 1 89.62 185 PRO A O 1
ATOM 1441 N N . VAL A 1 186 ? 9.695 16.828 -5.91 1 91.44 186 VAL A N 1
ATOM 1442 C CA . VAL A 1 186 ? 10.516 17.984 -5.551 1 91.44 186 VAL A CA 1
ATOM 1443 C C . VAL A 1 186 ? 11.961 17.547 -5.336 1 91.44 186 VAL A C 1
ATOM 1445 O O . VAL A 1 186 ? 12.219 16.531 -4.672 1 91.44 186 VAL A O 1
ATOM 1448 N N . ARG A 1 187 ? 12.844 18.328 -5.859 1 91.25 187 ARG A N 1
ATOM 1449 C CA . ARG A 1 187 ? 14.266 18.016 -5.734 1 91.25 187 ARG A CA 1
ATOM 1450 C C . ARG A 1 187 ? 14.875 18.703 -4.52 1 91.25 187 ARG A C 1
ATOM 1452 O O . ARG A 1 187 ? 14.727 19.922 -4.352 1 91.25 187 ARG A O 1
ATOM 1459 N N . LEU A 1 188 ? 15.461 17.969 -3.68 1 94.25 188 LEU A N 1
ATOM 1460 C CA . LEU A 1 188 ? 16.266 18.5 -2.586 1 94.25 188 LEU A CA 1
ATOM 1461 C C . LEU A 1 188 ? 17.75 18.266 -2.852 1 94.25 188 LEU A C 1
ATOM 1463 O O . LEU A 1 188 ? 18.219 17.125 -2.926 1 94.25 188 LEU A O 1
ATOM 1467 N N . SER A 1 189 ? 18.484 19.344 -3.041 1 93.94 189 SER A N 1
ATOM 1468 C CA . SER A 1 189 ? 19.922 19.234 -3.252 1 93.94 189 SER A CA 1
ATOM 1469 C C . SER A 1 189 ? 20.641 18.75 -1.989 1 93.94 189 SER A C 1
ATOM 1471 O O . SER A 1 189 ? 20.328 19.203 -0.886 1 93.94 189 SER A O 1
ATOM 1473 N N . THR A 1 190 ? 21.531 17.797 -2.184 1 93.75 190 THR A N 1
ATOM 1474 C CA . THR A 1 190 ? 22.281 17.312 -1.035 1 93.75 190 THR A CA 1
ATOM 1475 C C . THR A 1 190 ? 23.594 18.078 -0.878 1 93.75 190 THR A C 1
ATOM 1477 O O . THR A 1 190 ? 24.375 17.781 0.024 1 93.75 190 THR A O 1
ATOM 1480 N N . LYS A 1 191 ? 23.781 19 -1.785 1 91.62 191 LYS A N 1
ATOM 1481 C CA . LYS A 1 191 ? 25 19.812 -1.686 1 91.62 191 LYS A CA 1
ATOM 1482 C C . LYS A 1 191 ? 25.062 20.531 -0.345 1 91.62 191 LYS A C 1
ATOM 1484 O O . LYS A 1 191 ? 24.125 21.234 0.034 1 91.62 191 LYS A O 1
ATOM 1489 N N . GLY A 1 192 ? 26.109 20.281 0.337 1 90.12 192 GLY A N 1
ATOM 1490 C CA . GLY A 1 192 ? 26.328 20.969 1.606 1 90.12 192 GLY A CA 1
ATOM 1491 C C . GLY A 1 192 ? 25.594 20.297 2.762 1 90.12 192 GLY A C 1
ATOM 1492 O O . GLY A 1 192 ? 25.672 20.766 3.9 1 90.12 192 GLY A O 1
ATOM 1493 N N . LEU A 1 193 ? 24.828 19.312 2.494 1 93.25 193 LEU A N 1
ATOM 1494 C CA . LEU A 1 193 ? 24.141 18.578 3.545 1 93.25 193 LEU A CA 1
ATOM 1495 C C . LEU A 1 193 ? 24.938 17.359 3.975 1 93.25 193 LEU A C 1
ATOM 1497 O O . LEU A 1 193 ? 25.562 16.703 3.146 1 93.25 193 LEU A O 1
ATOM 1501 N N . THR A 1 194 ? 24.906 17.078 5.238 1 92.44 194 THR A N 1
ATOM 1502 C CA . THR A 1 194 ? 25.562 15.891 5.785 1 92.44 194 THR A CA 1
ATOM 1503 C C . THR A 1 194 ? 24.547 14.945 6.414 1 92.44 194 THR A C 1
ATOM 1505 O O . THR A 1 194 ? 23.812 15.336 7.332 1 92.44 194 THR A O 1
ATOM 1508 N N . PHE A 1 195 ? 24.484 13.797 5.871 1 93.62 195 PHE A N 1
ATOM 1509 C CA . PHE A 1 195 ? 23.625 12.766 6.438 1 93.62 195 PHE A CA 1
ATOM 1510 C C . PHE A 1 195 ? 24.453 11.727 7.188 1 93.62 195 PHE A C 1
ATOM 1512 O O . PHE A 1 195 ? 25.422 11.172 6.637 1 93.62 195 PHE A O 1
ATOM 1519 N N . ILE A 1 196 ? 24.031 11.453 8.375 1 91.94 196 ILE A N 1
ATOM 1520 C CA . ILE A 1 196 ? 24.734 10.484 9.211 1 91.94 196 ILE A CA 1
ATOM 1521 C C . ILE A 1 196 ? 23.875 9.227 9.367 1 91.94 196 ILE A C 1
ATOM 1523 O O . ILE A 1 196 ? 22.703 9.305 9.727 1 91.94 196 ILE A O 1
ATOM 1527 N N . ASP A 1 197 ? 24.422 8.109 9.031 1 88 197 ASP A N 1
ATOM 1528 C CA . ASP A 1 197 ? 23.75 6.824 9.172 1 88 197 ASP A CA 1
ATOM 1529 C C . ASP A 1 197 ? 23.859 6.293 10.594 1 88 197 ASP A C 1
ATOM 1531 O O . ASP A 1 197 ? 24.75 5.496 10.906 1 88 197 ASP A O 1
ATOM 1535 N N . THR A 1 198 ? 23.016 6.605 11.461 1 75.56 198 THR A N 1
ATOM 1536 C CA . THR A 1 198 ? 23.141 6.238 12.867 1 75.56 198 THR A CA 1
ATOM 1537 C C . THR A 1 198 ? 22.703 4.793 13.094 1 75.56 198 THR A C 1
ATOM 1539 O O . THR A 1 198 ? 23.156 4.141 14.031 1 75.56 198 THR A O 1
ATOM 1542 N N . ASP A 1 199 ? 21.922 4.305 12.266 1 77.44 199 ASP A N 1
ATOM 1543 C CA . ASP A 1 199 ? 21.375 2.979 12.516 1 77.44 199 ASP A CA 1
ATOM 1544 C C . ASP A 1 199 ? 22.062 1.921 11.656 1 77.44 199 ASP A C 1
ATOM 1546 O O . ASP A 1 199 ? 21.797 0.726 11.805 1 77.44 199 ASP A O 1
ATOM 1550 N N . GLY A 1 200 ? 22.969 2.32 10.812 1 78.94 200 GLY A N 1
ATOM 1551 C CA . GLY A 1 200 ? 23.719 1.386 9.992 1 78.94 200 GLY A CA 1
ATOM 1552 C C . GLY A 1 200 ? 22.906 0.8 8.859 1 78.94 200 GLY A C 1
ATOM 1553 O O . GLY A 1 200 ? 23.172 -0.309 8.391 1 78.94 200 GLY A O 1
ATOM 1554 N N . THR A 1 201 ? 21.953 1.512 8.414 1 77.62 201 THR A N 1
ATOM 1555 C CA . THR A 1 201 ? 21.062 0.948 7.414 1 77.62 201 THR A CA 1
ATOM 1556 C C . THR A 1 201 ? 21.156 1.729 6.105 1 77.62 201 THR A C 1
ATOM 1558 O O . THR A 1 201 ? 20.469 1.408 5.137 1 77.62 201 THR A O 1
ATOM 1561 N N . SER A 1 202 ? 22.094 2.668 6.078 1 83.56 202 SER A N 1
ATOM 1562 C CA . SER A 1 202 ? 22.141 3.539 4.91 1 83.56 202 SER A CA 1
ATOM 1563 C C . SER A 1 202 ? 22.531 2.762 3.656 1 83.56 202 SER A C 1
ATOM 1565 O O . SER A 1 202 ? 23.406 1.889 3.707 1 83.56 202 SER A O 1
ATOM 1567 N N . SER A 1 203 ? 21.859 3.162 2.623 1 80.81 203 SER A N 1
ATOM 1568 C CA . SER A 1 203 ? 22.172 2.582 1.321 1 80.81 203 SER A CA 1
ATOM 1569 C C . SER A 1 203 ? 23.172 3.447 0.555 1 80.81 203 SER A C 1
ATOM 1571 O O . SER A 1 203 ? 23.562 3.104 -0.56 1 80.81 203 SER A O 1
ATOM 1573 N N . TYR A 1 204 ? 23.484 4.613 1.17 1 84.25 204 TYR A N 1
ATOM 1574 C CA . TYR A 1 204 ? 24.438 5.531 0.567 1 84.25 204 TYR A CA 1
ATOM 1575 C C . TYR A 1 204 ? 25.625 5.77 1.496 1 84.25 204 TYR A C 1
ATOM 1577 O O . TYR A 1 204 ? 25.844 6.895 1.961 1 84.25 204 TYR A O 1
ATOM 1585 N N . PRO A 1 205 ? 26.422 4.828 1.708 1 71.25 205 PRO A N 1
ATOM 1586 C CA . PRO A 1 205 ? 27.484 4.965 2.707 1 71.25 205 PRO A CA 1
ATOM 1587 C C . PRO A 1 205 ? 28.578 5.934 2.271 1 71.25 205 PRO A C 1
ATOM 1589 O O . PRO A 1 205 ? 29.172 6.617 3.111 1 71.25 205 PRO A O 1
ATOM 1592 N N . ASP A 1 206 ? 28.75 6.023 1.052 1 77.38 206 ASP A N 1
ATOM 1593 C CA . ASP A 1 206 ? 29.922 6.797 0.643 1 77.38 206 ASP A CA 1
ATOM 1594 C C . ASP A 1 206 ? 29.516 8.086 -0.056 1 77.38 206 ASP A C 1
ATOM 1596 O O . ASP A 1 206 ? 30.062 9.156 0.229 1 77.38 206 ASP A O 1
ATOM 1600 N N . VAL A 1 207 ? 28.609 7.93 -0.911 1 85.38 207 VAL A N 1
ATOM 1601 C CA . VAL A 1 207 ? 28.25 9.062 -1.761 1 85.38 207 VAL A CA 1
ATOM 1602 C C . VAL A 1 207 ? 26.734 9.188 -1.831 1 85.38 207 VAL A C 1
ATOM 1604 O O . VAL A 1 207 ? 26.047 8.234 -2.203 1 85.38 207 VAL A O 1
ATOM 1607 N N . LEU A 1 208 ? 26.312 10.375 -1.408 1 89 208 LEU A N 1
ATOM 1608 C CA . LEU A 1 208 ? 24.906 10.68 -1.562 1 89 208 LEU A CA 1
ATOM 1609 C C . LEU A 1 208 ? 24.578 11.078 -3 1 89 208 LEU A C 1
ATOM 1611 O O . LEU A 1 208 ? 25.453 11.594 -3.713 1 89 208 LEU A O 1
ATOM 1615 N N . PRO A 1 209 ? 23.391 10.789 -3.389 1 91.88 209 PRO A N 1
ATOM 1616 C CA . PRO A 1 209 ? 22.984 11.375 -4.664 1 91.88 209 PRO A CA 1
ATOM 1617 C C . PRO A 1 209 ? 22.984 12.906 -4.633 1 91.88 209 PRO A C 1
ATOM 1619 O O . PRO A 1 209 ? 22.766 13.5 -3.572 1 91.88 209 PRO A O 1
ATOM 1622 N N . GLU A 1 210 ? 23.172 13.5 -5.824 1 92 210 GLU A N 1
ATOM 1623 C CA . GLU A 1 210 ? 23.156 14.961 -5.922 1 92 210 GLU A CA 1
ATOM 1624 C C . GLU A 1 210 ? 21.812 15.531 -5.488 1 92 210 GLU A C 1
ATOM 1626 O O . GLU A 1 210 ? 21.75 16.609 -4.902 1 92 210 GLU A O 1
ATOM 1631 N N . TYR A 1 211 ? 20.797 14.75 -5.785 1 92.94 211 TYR A N 1
ATOM 1632 C CA . TYR A 1 211 ? 19.438 15.18 -5.434 1 92.94 211 TYR A CA 1
ATOM 1633 C C . TYR A 1 211 ? 18.656 14.031 -4.82 1 92.94 211 TYR A C 1
ATOM 1635 O O . TYR A 1 211 ? 18.766 12.883 -5.254 1 92.94 211 TYR A O 1
ATOM 1643 N N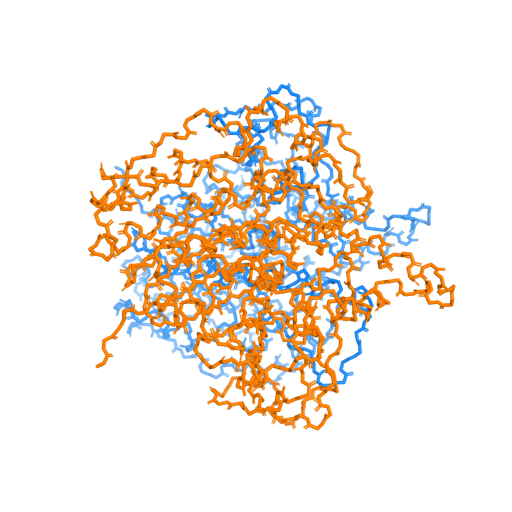 . LEU A 1 212 ? 17.969 14.383 -3.805 1 94.25 212 LEU A N 1
ATOM 1644 C CA . LEU A 1 212 ? 16.875 13.523 -3.35 1 94.25 212 LEU A CA 1
ATOM 1645 C C . LEU A 1 212 ? 15.562 13.945 -3.99 1 94.25 212 LEU A C 1
ATOM 1647 O O . LEU A 1 212 ? 15.203 15.125 -3.971 1 94.25 212 LEU A O 1
ATOM 1651 N N . TYR A 1 213 ? 14.914 13.023 -4.613 1 93.88 213 TYR A N 1
ATOM 1652 C CA . TYR A 1 213 ? 13.594 13.266 -5.191 1 93.88 213 TYR A CA 1
ATOM 1653 C C . TYR A 1 213 ? 12.492 12.906 -4.203 1 93.88 213 TYR A C 1
ATOM 1655 O O . TYR A 1 213 ? 12.281 11.734 -3.893 1 93.88 213 TYR A O 1
ATOM 1663 N N . LEU A 1 214 ? 11.828 13.961 -3.758 1 95.56 214 LEU A N 1
ATOM 1664 C CA . LEU A 1 214 ? 10.828 13.789 -2.707 1 95.56 214 LEU A CA 1
ATOM 1665 C C . LEU A 1 214 ? 9.422 14.047 -3.246 1 95.56 214 LEU A C 1
ATOM 1667 O O . LEU A 1 214 ? 9.234 14.875 -4.141 1 95.56 214 LEU A O 1
ATOM 1671 N N . THR A 1 215 ? 8.477 13.258 -2.738 1 94.88 215 THR A N 1
ATOM 1672 C CA . THR A 1 215 ? 7.078 13.391 -3.125 1 94.88 215 THR A CA 1
ATOM 1673 C C . THR A 1 215 ? 6.168 13.281 -1.904 1 94.88 215 THR A C 1
ATOM 1675 O O . THR A 1 215 ? 6.645 13.203 -0.771 1 94.88 215 THR A O 1
ATOM 1678 N N . ASP A 1 216 ? 4.875 13.414 -2.166 1 94.94 216 ASP A N 1
ATOM 1679 C CA . ASP A 1 216 ? 3.857 13.383 -1.12 1 94.94 216 ASP A CA 1
ATOM 1680 C C . ASP A 1 216 ? 4.051 12.18 -0.201 1 94.94 216 ASP A C 1
ATOM 1682 O O . ASP A 1 216 ? 4.262 11.062 -0.672 1 94.94 216 ASP A O 1
ATOM 1686 N N . GLY A 1 217 ? 3.951 12.453 1.117 1 96.62 217 GLY A N 1
ATOM 1687 C CA . GLY A 1 217 ? 4.109 11.383 2.09 1 96.62 217 GLY A CA 1
ATOM 1688 C C . GLY A 1 217 ? 3.053 10.305 1.963 1 96.62 217 GLY A C 1
ATOM 1689 O O . GLY A 1 217 ? 3.254 9.172 2.422 1 96.62 217 GLY A O 1
ATOM 1690 N N . GLY A 1 218 ? 1.974 10.633 1.389 1 94.44 218 GLY A N 1
ATOM 1691 C CA . GLY A 1 218 ? 0.873 9.688 1.246 1 94.44 218 GLY A CA 1
ATOM 1692 C C . GLY A 1 218 ? 1.21 8.508 0.357 1 94.44 218 GLY A C 1
ATOM 1693 O O . GLY A 1 218 ? 0.572 7.457 0.446 1 94.44 218 GLY A O 1
ATOM 1694 N N . VAL A 1 219 ? 2.223 8.688 -0.459 1 93.25 219 VAL A N 1
ATOM 1695 C CA . VAL A 1 219 ? 2.658 7.613 -1.351 1 93.25 219 VAL A CA 1
ATOM 1696 C C . VAL A 1 219 ? 3.262 6.473 -0.534 1 93.25 219 VAL A C 1
ATOM 1698 O O . VAL A 1 219 ? 3.199 5.312 -0.939 1 93.25 219 VAL A O 1
ATOM 1701 N N . PHE A 1 220 ? 3.76 6.82 0.639 1 94.94 220 PHE A N 1
ATOM 1702 C CA . PHE A 1 220 ? 4.434 5.863 1.504 1 94.94 220 PHE A CA 1
ATOM 1703 C C . PHE A 1 220 ? 3.596 5.562 2.738 1 94.94 220 PHE A C 1
ATOM 1705 O O . PHE A 1 220 ? 3.408 4.398 3.102 1 94.94 220 PHE A O 1
ATOM 1712 N N . ASP A 1 221 ? 3.096 6.559 3.361 1 96 221 ASP A N 1
ATOM 1713 C CA . ASP A 1 221 ? 2.348 6.449 4.609 1 96 221 ASP A CA 1
ATOM 1714 C C . ASP A 1 221 ? 1.433 7.656 4.805 1 96 221 ASP A C 1
ATOM 1716 O O . ASP A 1 221 ? 1.809 8.625 5.469 1 96 221 ASP A O 1
ATOM 1720 N N . ASN A 1 222 ? 0.199 7.453 4.449 1 94.81 222 ASN A N 1
ATOM 1721 C CA . ASN A 1 222 ? -0.724 8.586 4.453 1 94.81 222 ASN A CA 1
ATOM 1722 C C . ASN A 1 222 ? -1.188 8.922 5.867 1 94.81 222 ASN A C 1
ATOM 1724 O O . ASN A 1 222 ? -1.76 9.992 6.098 1 94.81 222 ASN A O 1
ATOM 1728 N N . LEU A 1 223 ? -0.961 8.078 6.789 1 95.25 223 LEU A N 1
ATOM 1729 C CA . LEU A 1 223 ? -1.453 8.281 8.148 1 95.25 223 LEU A CA 1
ATOM 1730 C C . LEU A 1 223 ? -0.317 8.68 9.078 1 95.25 223 LEU A C 1
ATOM 1732 O O . LEU A 1 223 ? -0.559 9.078 10.227 1 95.25 223 LEU A O 1
ATOM 1736 N N . GLY A 1 224 ? 0.897 8.617 8.594 1 93.62 224 GLY A N 1
ATOM 1737 C CA . GLY A 1 224 ? 2.037 8.875 9.461 1 93.62 224 GLY A CA 1
ATOM 1738 C C . GLY A 1 224 ? 2.193 7.844 10.562 1 93.62 224 GLY A C 1
ATOM 1739 O O . GLY A 1 224 ? 2.59 8.18 11.688 1 93.62 224 GLY A O 1
ATOM 1740 N N . THR A 1 225 ? 1.853 6.648 10.32 1 90.62 225 THR A N 1
ATOM 1741 C CA . THR A 1 225 ? 1.794 5.586 11.32 1 90.62 225 THR A CA 1
ATOM 1742 C C . THR A 1 225 ? 3.191 5.242 11.828 1 90.62 225 THR A C 1
ATOM 1744 O O . THR A 1 225 ? 3.365 4.906 13 1 90.62 225 THR A O 1
ATOM 1747 N N . ASN A 1 226 ? 4.18 5.273 10.977 1 86.25 226 ASN A N 1
ATOM 1748 C CA . ASN A 1 226 ? 5.535 4.922 11.391 1 86.25 226 ASN A CA 1
ATOM 1749 C C . ASN A 1 226 ? 6.008 5.781 12.555 1 86.25 226 ASN A C 1
ATOM 1751 O O . ASN A 1 226 ? 6.57 5.27 13.523 1 86.25 226 ASN A O 1
ATOM 1755 N N . SER A 1 227 ? 5.715 7.023 12.43 1 84.12 227 SER A N 1
ATOM 1756 C CA . SER A 1 227 ? 6.117 7.945 13.492 1 84.12 227 SER A CA 1
ATOM 1757 C C . SER A 1 227 ? 5.309 7.715 14.758 1 84.12 227 SER A C 1
ATOM 1759 O O . SER A 1 227 ? 5.844 7.793 15.867 1 84.12 227 SER A O 1
ATOM 1761 N N . ILE A 1 228 ? 4.031 7.445 14.625 1 87.12 228 ILE A N 1
ATOM 1762 C CA . ILE A 1 228 ? 3.148 7.223 15.766 1 87.12 228 ILE A CA 1
ATOM 1763 C C . ILE A 1 228 ? 3.602 5.984 16.531 1 87.12 228 ILE A C 1
ATOM 1765 O O . ILE A 1 228 ? 3.66 5.996 17.766 1 87.12 228 ILE A O 1
ATOM 1769 N N . LEU A 1 229 ? 3.998 5 15.797 1 84.81 229 LEU A N 1
ATOM 1770 C CA . LEU A 1 229 ? 4.316 3.715 16.406 1 84.81 229 LEU A CA 1
ATOM 1771 C C . LEU A 1 229 ? 5.699 3.748 17.047 1 84.81 229 LEU A C 1
ATOM 1773 O O . LEU A 1 229 ? 6.016 2.906 17.891 1 84.81 229 LEU A O 1
ATOM 1777 N N . GLN A 1 230 ? 6.52 4.672 16.672 1 81.5 230 GLN A N 1
ATOM 1778 C CA . GLN A 1 230 ? 7.863 4.785 17.234 1 81.5 230 GLN A CA 1
ATOM 1779 C C . GLN A 1 230 ? 7.859 5.602 18.516 1 81.5 230 GLN A C 1
ATOM 1781 O O . GLN A 1 230 ? 8.812 5.543 19.297 1 81.5 230 GLN A O 1
ATOM 1786 N N . GLU A 1 231 ? 6.828 6.348 18.672 1 84.12 231 GLU A N 1
ATOM 1787 C CA . GLU A 1 231 ? 6.766 7.223 19.844 1 84.12 231 GLU A CA 1
ATOM 1788 C C . GLU A 1 231 ? 6.039 6.543 21 1 84.12 231 GLU A C 1
ATOM 1790 O O . GLU A 1 231 ? 5.199 5.668 20.797 1 84.12 231 GLU A O 1
ATOM 1795 N N . GLU A 1 232 ? 6.422 6.93 22.156 1 87.12 232 GLU A N 1
ATOM 1796 C CA . GLU A 1 232 ? 5.73 6.461 23.344 1 87.12 232 GLU A CA 1
ATOM 1797 C C . GLU A 1 232 ? 4.547 7.359 23.688 1 87.12 232 GLU A C 1
ATOM 1799 O O . GLU A 1 232 ? 4.441 8.477 23.188 1 87.12 232 GLU A O 1
ATOM 1804 N N . GLY A 1 233 ? 3.619 6.789 24.406 1 92 233 GLY A N 1
ATOM 1805 C CA . GLY A 1 233 ? 2.461 7.559 24.828 1 92 233 GLY A CA 1
ATOM 1806 C C . GLY A 1 233 ? 1.199 7.207 24.062 1 92 233 GLY A C 1
ATOM 1807 O O . GLY A 1 233 ? 1.214 6.328 23.203 1 92 233 GLY A O 1
ATOM 1808 N N . ASP A 1 234 ? 0.095 7.879 24.406 1 94.12 234 ASP A N 1
ATOM 1809 C CA . ASP A 1 234 ? -1.189 7.68 23.75 1 94.12 234 ASP A CA 1
ATOM 1810 C C . ASP A 1 234 ? -1.182 8.281 22.344 1 94.12 234 ASP A C 1
ATOM 1812 O O . ASP A 1 234 ? -0.299 9.07 22 1 94.12 234 ASP A O 1
ATOM 1816 N N . PHE A 1 235 ? -2.096 7.828 21.562 1 95.31 235 PHE A N 1
ATOM 1817 C CA . PHE A 1 235 ? -2.129 8.445 20.234 1 95.31 235 PHE A CA 1
ATOM 1818 C C . PHE A 1 235 ? -3.566 8.625 19.766 1 95.31 235 PHE A C 1
ATOM 1820 O O . PHE A 1 235 ? -4.461 7.879 20.156 1 95.31 235 PHE A O 1
ATOM 1827 N N . ILE A 1 236 ? -3.797 9.68 19.016 1 96.56 236 ILE A N 1
ATOM 1828 C CA . ILE A 1 236 ? -5.012 9.922 18.25 1 96.56 236 ILE A CA 1
ATOM 1829 C C . ILE A 1 236 ? -4.652 10.18 16.781 1 96.56 236 ILE A C 1
ATOM 1831 O O . ILE A 1 236 ? -3.852 11.07 16.484 1 96.56 236 ILE A O 1
ATOM 1835 N N . THR A 1 237 ? -5.164 9.391 15.898 1 97.06 237 THR A N 1
ATOM 1836 C CA . THR A 1 237 ? -4.949 9.641 14.484 1 97.06 237 THR A CA 1
ATOM 1837 C C . THR A 1 237 ? -6.195 10.25 13.844 1 97.06 237 THR A C 1
ATOM 1839 O O . THR A 1 237 ? -7.289 9.688 13.945 1 97.06 237 THR A O 1
ATOM 1842 N N . MET A 1 238 ? -6.031 11.414 13.281 1 97.94 238 MET A N 1
ATOM 1843 C CA . MET A 1 238 ? -7.094 12.023 12.484 1 97.94 238 MET A CA 1
ATOM 1844 C C . MET A 1 238 ? -6.949 11.656 11.008 1 97.94 238 MET A C 1
ATOM 1846 O O . MET A 1 238 ? -6.113 12.219 10.305 1 97.94 238 MET A O 1
ATOM 1850 N N . ASP A 1 239 ? -7.805 10.797 10.594 1 96.94 239 ASP A N 1
ATOM 1851 C CA . ASP A 1 239 ? -7.707 10.18 9.273 1 96.94 239 ASP A CA 1
ATOM 1852 C C . ASP A 1 239 ? -8.766 10.734 8.328 1 96.94 239 ASP A C 1
ATOM 1854 O O . ASP A 1 239 ? -9.953 10.422 8.461 1 96.94 239 ASP A O 1
ATOM 1858 N N . ALA A 1 240 ? -8.305 11.555 7.363 1 95.44 240 ALA A N 1
ATOM 1859 C CA . ALA A 1 240 ? -9.211 12.133 6.371 1 95.44 240 ALA A CA 1
ATOM 1860 C C . ALA A 1 240 ? -8.961 11.531 4.988 1 95.44 240 ALA A C 1
ATOM 1862 O O . ALA A 1 240 ? -9.188 12.188 3.971 1 95.44 240 ALA A O 1
ATOM 1863 N N . SER A 1 241 ? -8.438 10.305 4.984 1 90.12 241 SER A N 1
ATOM 1864 C CA . SER A 1 241 ? -8.148 9.633 3.723 1 90.12 241 SER A CA 1
ATOM 1865 C C . SER A 1 241 ? -9.414 9.422 2.902 1 90.12 241 SER A C 1
ATOM 1867 O O . SER A 1 241 ? -10.523 9.422 3.449 1 90.12 241 SER A O 1
ATOM 1869 N N . ASP A 1 242 ? -9.242 9.281 1.606 1 76.62 242 ASP A N 1
ATOM 1870 C CA . ASP A 1 242 ? -10.359 9.188 0.675 1 76.62 242 ASP A CA 1
ATOM 1871 C C . ASP A 1 242 ? -11.055 7.832 0.783 1 76.62 242 ASP A C 1
ATOM 1873 O O . ASP A 1 242 ? -10.406 6.812 1.015 1 76.62 242 ASP A O 1
ATOM 1877 N N . ARG A 1 243 ? -12.43 7.84 0.739 1 64.94 243 ARG A N 1
ATOM 1878 C CA . ARG A 1 243 ? -13.258 6.645 0.735 1 64.94 243 ARG A CA 1
ATOM 1879 C C . ARG A 1 243 ? -13.234 5.961 -0.63 1 64.94 243 ARG A C 1
ATOM 1881 O O . ARG A 1 243 ? -13.539 4.773 -0.742 1 64.94 243 ARG A O 1
ATOM 1888 N N . ASN A 1 244 ? -12.445 6.191 -1.366 1 69.81 244 ASN A N 1
ATOM 1889 C CA . ASN A 1 244 ? -12.312 5.656 -2.717 1 69.81 244 ASN A CA 1
ATOM 1890 C C . ASN A 1 244 ? -13.68 5.457 -3.371 1 69.81 244 ASN A C 1
ATOM 1892 O O . ASN A 1 244 ? -14.5 4.68 -2.879 1 69.81 244 ASN A O 1
ATOM 1896 N N . ARG A 1 245 ? -14.102 6.172 -4.309 1 73.31 245 ARG A N 1
ATOM 1897 C CA . ARG A 1 245 ? -15.367 6.027 -5.023 1 73.31 245 ARG A CA 1
ATOM 1898 C C . ARG A 1 245 ? -15.258 4.988 -6.133 1 73.31 245 ARG A C 1
ATOM 1900 O O . ARG A 1 245 ? -14.227 4.898 -6.805 1 73.31 245 ARG A O 1
ATOM 1907 N N . ILE A 1 246 ? -16.312 4.27 -6.16 1 83.06 246 ILE A N 1
ATOM 1908 C CA . ILE A 1 246 ? -16.406 3.346 -7.281 1 83.06 246 ILE A CA 1
ATOM 1909 C C . ILE A 1 246 ? -16.672 4.121 -8.57 1 83.06 246 ILE A C 1
ATOM 1911 O O . ILE A 1 246 ? -17.188 5.242 -8.531 1 83.06 246 ILE A O 1
ATOM 1915 N N . TRP A 1 247 ? -16.234 3.574 -9.672 1 85.75 247 TRP A N 1
ATOM 1916 C CA . TRP A 1 247 ? -16.672 4.102 -10.953 1 85.75 247 TRP A CA 1
ATOM 1917 C C . TRP A 1 247 ? -18.125 3.721 -11.234 1 85.75 247 TRP A C 1
ATOM 1919 O O . TRP A 1 247 ? -18.469 2.539 -11.219 1 85.75 247 TRP A O 1
ATOM 1929 N N . PRO A 1 248 ? -18.969 4.762 -11.297 1 82.56 248 PRO A N 1
ATOM 1930 C CA . PRO A 1 248 ? -20.344 4.402 -11.633 1 82.56 248 PRO A CA 1
ATOM 1931 C C . PRO A 1 248 ? -20.453 3.664 -12.961 1 82.56 248 PRO A C 1
ATOM 1933 O O . PRO A 1 248 ? -19.547 3.73 -13.789 1 82.56 248 PRO A O 1
ATOM 1936 N N . PRO A 1 249 ? -21.656 3.086 -13.062 1 83.75 249 PRO A N 1
ATOM 1937 C CA . PRO A 1 249 ? -21.875 2.432 -14.359 1 83.75 249 PRO A CA 1
ATOM 1938 C C . PRO A 1 249 ? -21.797 3.41 -15.523 1 83.75 249 PRO A C 1
ATOM 1940 O O . PRO A 1 249 ? -22.359 4.512 -15.453 1 83.75 249 PRO A O 1
ATOM 1943 N N . GLY A 1 250 ? -21.062 3.18 -16.516 1 77.5 250 GLY A N 1
ATOM 1944 C CA . GLY A 1 250 ? -20.953 4.027 -17.703 1 77.5 250 GLY A CA 1
ATOM 1945 C C . GLY A 1 250 ? -19.734 4.93 -17.672 1 77.5 250 GLY A C 1
ATOM 1946 O O . GLY A 1 250 ? -19.484 5.672 -18.625 1 77.5 250 GLY A O 1
ATOM 1947 N N . TYR A 1 251 ? -19.062 4.859 -16.562 1 79.12 251 TYR A N 1
ATOM 1948 C CA . TYR A 1 251 ? -17.875 5.688 -16.469 1 79.12 251 TYR A CA 1
ATOM 1949 C C . TYR A 1 251 ? -16.922 5.391 -17.625 1 79.12 251 TYR A C 1
ATOM 1951 O O . TYR A 1 251 ? -16.656 4.227 -17.938 1 79.12 251 TYR A O 1
ATOM 1959 N N . LYS A 1 252 ? -16.531 6.453 -18.312 1 76.81 252 LYS A N 1
ATOM 1960 C CA . LYS A 1 252 ? -15.539 6.332 -19.375 1 76.81 252 LYS A CA 1
ATOM 1961 C C . LYS A 1 252 ? -14.156 6.754 -18.906 1 76.81 252 LYS A C 1
ATOM 1963 O O . LYS A 1 252 ? -13.922 7.934 -18.625 1 76.81 252 LYS A O 1
ATOM 1968 N N . SER A 1 253 ? -13.305 5.801 -18.844 1 75.25 253 SER A N 1
ATOM 1969 C CA . SER A 1 253 ? -11.977 6.09 -18.312 1 75.25 253 SER A CA 1
ATOM 1970 C C . SER A 1 253 ? -10.992 6.379 -19.453 1 75.25 253 SER A C 1
ATOM 1972 O O . SER A 1 253 ? -11.086 5.793 -20.531 1 75.25 253 SER A O 1
ATOM 1974 N N . SER A 1 254 ? -10.133 7.414 -19.188 1 75.5 254 SER A N 1
ATOM 1975 C CA . SER A 1 254 ? -9.008 7.699 -20.078 1 75.5 254 SER A CA 1
ATOM 1976 C C . SER A 1 254 ? -7.73 7.023 -19.578 1 75.5 254 SER A C 1
ATOM 1978 O O . SER A 1 254 ? -7.695 6.488 -18.469 1 75.5 254 SER A O 1
ATOM 1980 N N . PHE A 1 255 ? -6.742 7.012 -20.438 1 70.19 255 PHE A N 1
ATOM 1981 C CA . PHE A 1 255 ? -5.484 6.359 -20.094 1 70.19 255 PHE A CA 1
ATOM 1982 C C . PHE A 1 255 ? -4.887 6.977 -18.828 1 70.19 255 PHE A C 1
ATOM 1984 O O . PHE A 1 255 ? -4.551 6.262 -17.891 1 70.19 255 PHE A O 1
ATOM 1991 N N . PRO A 1 256 ? -4.773 8.273 -18.734 1 67.69 256 PRO A N 1
ATOM 1992 C CA . PRO A 1 256 ? -4.195 8.867 -17.531 1 67.69 256 PRO A CA 1
ATOM 1993 C C . PRO A 1 256 ? -5.023 8.578 -16.266 1 67.69 256 PRO A C 1
ATOM 1995 O O . PRO A 1 256 ? -4.465 8.359 -15.195 1 67.69 256 PRO A O 1
ATOM 1998 N N . THR A 1 257 ? -6.309 8.492 -16.469 1 75.81 257 THR A N 1
ATOM 1999 C CA . THR A 1 257 ? -7.172 8.25 -15.312 1 75.81 257 THR A CA 1
ATOM 2000 C C . THR A 1 257 ? -7.031 6.805 -14.836 1 75.81 257 THR A C 1
ATOM 2002 O O . THR A 1 257 ? -7.082 6.543 -13.633 1 75.81 257 THR A O 1
ATOM 2005 N N . ARG A 1 258 ? -6.848 5.957 -15.758 1 77.44 258 ARG A N 1
ATOM 2006 C CA . ARG A 1 258 ? -6.672 4.559 -15.375 1 77.44 258 ARG A CA 1
ATOM 2007 C C . ARG A 1 258 ? -5.352 4.355 -14.641 1 77.44 258 ARG A C 1
ATOM 2009 O O . ARG A 1 258 ? -5.289 3.611 -13.656 1 77.44 258 ARG A O 1
ATOM 2016 N N . THR A 1 259 ? -4.344 5.039 -15.102 1 74.19 259 THR A N 1
ATOM 2017 C CA . THR A 1 259 ? -3.041 4.941 -14.453 1 74.19 259 THR A CA 1
ATOM 2018 C C . THR A 1 259 ? -3.107 5.48 -13.023 1 74.19 259 THR A C 1
ATOM 2020 O O . THR A 1 259 ? -2.604 4.852 -12.094 1 74.19 259 THR A O 1
ATOM 2023 N N . LEU A 1 260 ? -3.756 6.551 -12.922 1 76.81 260 LEU A N 1
ATOM 2024 C CA . LEU A 1 260 ? -3.91 7.141 -11.602 1 76.81 260 LEU A CA 1
ATOM 2025 C C . LEU A 1 260 ? -4.746 6.242 -10.695 1 76.81 260 LEU A C 1
ATOM 2027 O O . LEU A 1 260 ? -4.492 6.156 -9.492 1 76.81 260 LEU A O 1
ATOM 2031 N N . ARG A 1 261 ? -5.703 5.66 -11.297 1 84 261 ARG A N 1
ATOM 2032 C CA . ARG A 1 261 ? -6.578 4.766 -10.547 1 84 261 ARG A CA 1
ATOM 2033 C C . ARG A 1 261 ? -5.797 3.578 -9.992 1 84 261 ARG A C 1
ATOM 2035 O O . ARG A 1 261 ? -6.07 3.111 -8.883 1 84 261 ARG A O 1
ATOM 2042 N N . ILE A 1 262 ? -4.832 3.152 -10.75 1 85.62 262 ILE A N 1
ATOM 2043 C CA . ILE A 1 262 ? -3.994 2.039 -10.32 1 85.62 262 ILE A CA 1
ATOM 2044 C C . ILE A 1 262 ? -3.178 2.453 -9.102 1 85.62 262 ILE A C 1
ATOM 2046 O O . ILE A 1 262 ? -3.121 1.724 -8.109 1 85.62 262 ILE A O 1
ATOM 2050 N N . LEU A 1 263 ? -2.619 3.609 -9.117 1 82.88 263 LEU A N 1
ATOM 2051 C CA . LEU A 1 263 ? -1.896 4.141 -7.969 1 82.88 263 LEU A CA 1
ATOM 2052 C C . LEU A 1 263 ? -2.818 4.281 -6.762 1 82.88 263 LEU A C 1
ATOM 2054 O O . LEU A 1 263 ? -2.436 3.945 -5.641 1 82.88 263 LEU A O 1
ATOM 2058 N N . ASN A 1 264 ? -4.02 4.676 -7.059 1 86.25 264 ASN A N 1
ATOM 2059 C CA . ASN A 1 264 ? -4.973 4.91 -5.98 1 86.25 264 ASN A CA 1
ATOM 2060 C C . ASN A 1 264 ? -5.387 3.604 -5.309 1 86.25 264 ASN A C 1
ATOM 2062 O O . ASN A 1 264 ? -5.688 3.582 -4.113 1 86.25 264 ASN A O 1
ATOM 2066 N N . ILE A 1 265 ? -5.375 2.561 -6.039 1 89.62 265 ILE A N 1
ATOM 2067 C CA . ILE A 1 265 ? -5.691 1.264 -5.449 1 89.62 265 ILE A CA 1
ATOM 2068 C C . ILE A 1 265 ? -4.664 0.925 -4.371 1 89.62 265 ILE A C 1
ATOM 2070 O O . ILE A 1 265 ? -5.027 0.618 -3.234 1 89.62 265 ILE A O 1
ATOM 2074 N N . SER A 1 266 ? -3.43 1.063 -4.715 1 90.31 266 SER A N 1
ATOM 2075 C CA . SER A 1 266 ? -2.357 0.705 -3.795 1 90.31 266 SER A CA 1
ATOM 2076 C C . SER A 1 266 ? -2.344 1.623 -2.576 1 90.31 266 SER A C 1
ATOM 2078 O O . SER A 1 266 ? -2.234 1.155 -1.441 1 90.31 266 SER A O 1
ATOM 2080 N N . MET A 1 267 ? -2.479 2.846 -2.814 1 89.88 267 MET A N 1
ATOM 2081 C CA . MET A 1 267 ? -2.455 3.801 -1.711 1 89.88 267 MET A CA 1
ATOM 2082 C C . MET A 1 267 ? -3.627 3.568 -0.764 1 89.88 267 MET A C 1
ATOM 2084 O O . MET A 1 267 ? -3.465 3.629 0.456 1 89.88 267 MET A O 1
ATOM 2088 N N . SER A 1 268 ? -4.77 3.318 -1.336 1 90.38 268 SER A N 1
ATOM 2089 C CA . SER A 1 268 ? -5.961 3.07 -0.528 1 90.38 268 SER A CA 1
ATOM 2090 C C . SER A 1 268 ? -5.797 1.818 0.327 1 90.38 268 SER A C 1
ATOM 2092 O O . SER A 1 268 ? -6.188 1.803 1.496 1 90.38 268 SER A O 1
ATOM 2094 N N . GLU A 1 269 ? -5.293 0.849 -0.31 1 91.62 269 GLU A N 1
ATOM 2095 C CA . GLU A 1 269 ? -5.117 -0.391 0.441 1 91.62 269 GLU A CA 1
ATOM 2096 C C . GLU A 1 269 ? -4.113 -0.212 1.576 1 91.62 269 GLU A C 1
ATOM 2098 O O . GLU A 1 269 ? -4.27 -0.797 2.65 1 91.62 269 GLU A O 1
ATOM 2103 N N . MET A 1 270 ? -3.121 0.524 1.361 1 90.81 270 MET A N 1
ATOM 2104 C CA . MET A 1 270 ? -2.137 0.81 2.4 1 90.81 270 MET A CA 1
ATOM 2105 C C . MET A 1 270 ? -2.795 1.475 3.605 1 90.81 270 MET A C 1
ATOM 2107 O O . MET A 1 270 ? -2.439 1.189 4.75 1 90.81 270 MET A O 1
ATOM 2111 N N . ILE A 1 271 ? -3.705 2.352 3.309 1 92.5 271 ILE A N 1
ATOM 2112 C CA . ILE A 1 271 ? -4.418 3.039 4.379 1 92.5 271 ILE A CA 1
ATOM 2113 C C . ILE A 1 271 ? -5.172 2.021 5.234 1 92.5 271 ILE A C 1
ATOM 2115 O O . ILE A 1 271 ? -5.094 2.055 6.465 1 92.5 271 ILE A O 1
ATOM 2119 N N . TYR A 1 272 ? -5.832 1.119 4.598 1 91.12 272 TYR A N 1
ATOM 2120 C CA . TYR A 1 272 ? -6.59 0.102 5.316 1 91.12 272 TYR A CA 1
ATOM 2121 C C . TYR A 1 272 ? -5.668 -0.785 6.145 1 91.12 272 TYR A C 1
ATOM 2123 O O . TYR A 1 272 ? -5.988 -1.129 7.285 1 91.12 272 TYR A O 1
ATOM 2131 N N . LEU A 1 273 ? -4.582 -1.16 5.566 1 92.75 273 LEU A N 1
ATOM 2132 C CA . LEU A 1 273 ? -3.633 -2.012 6.273 1 92.75 273 LEU A CA 1
ATOM 2133 C C . LEU A 1 273 ? -3.059 -1.293 7.492 1 92.75 273 LEU A C 1
ATOM 2135 O O . LEU A 1 273 ? -2.895 -1.897 8.555 1 92.75 273 LEU A O 1
ATOM 2139 N N . ARG A 1 274 ? -2.793 -0.052 7.348 1 93.44 274 ARG A N 1
ATOM 2140 C CA . ARG A 1 274 ? -2.225 0.713 8.453 1 93.44 274 ARG A CA 1
ATOM 2141 C C . ARG A 1 274 ? -3.262 0.949 9.547 1 93.44 274 ARG A C 1
ATOM 2143 O O . ARG A 1 274 ? -2.932 0.941 10.734 1 93.44 274 ARG A O 1
ATOM 2150 N N . ARG A 1 275 ? -4.535 1.162 9.156 1 92.44 275 ARG A N 1
ATOM 2151 C CA . ARG A 1 275 ? -5.613 1.216 10.141 1 92.44 275 ARG A CA 1
ATOM 2152 C C . ARG A 1 275 ? -5.652 -0.057 10.977 1 92.44 275 ARG A C 1
ATOM 2154 O O . ARG A 1 275 ? -5.812 0.002 12.203 1 92.44 275 ARG A O 1
ATOM 2161 N N . GLU A 1 276 ? -5.496 -1.144 10.281 1 89.5 276 GLU A N 1
ATOM 2162 C CA . GLU A 1 276 ? -5.539 -2.439 10.953 1 89.5 276 GLU A CA 1
ATOM 2163 C C . GLU A 1 276 ? -4.367 -2.596 11.922 1 89.5 276 GLU A C 1
ATOM 2165 O O . GLU A 1 276 ? -4.547 -3.074 13.047 1 89.5 276 GLU A O 1
ATOM 2170 N N . ILE A 1 277 ? -3.238 -2.205 11.508 1 87.94 277 ILE A N 1
ATOM 2171 C CA . ILE A 1 277 ? -2.047 -2.309 12.344 1 87.94 277 ILE A CA 1
ATOM 2172 C C . ILE A 1 277 ? -2.211 -1.439 13.586 1 87.94 277 ILE A C 1
ATOM 2174 O O . ILE A 1 277 ? -1.9 -1.873 14.695 1 87.94 277 ILE A O 1
ATOM 2178 N N . LEU A 1 278 ? -2.74 -0.25 13.414 1 88.94 278 LEU A N 1
ATOM 2179 C CA . LEU A 1 278 ? -2.959 0.652 14.539 1 88.94 278 LEU A CA 1
ATOM 2180 C C . LEU A 1 278 ? -4.004 0.087 15.5 1 88.94 278 LEU A C 1
ATOM 2182 O O . LEU A 1 278 ? -3.896 0.255 16.719 1 88.94 278 LEU A O 1
ATOM 2186 N N . SER A 1 279 ? -4.961 -0.601 14.938 1 86.81 279 SER A N 1
ATOM 2187 C CA . SER A 1 279 ? -6.035 -1.157 15.758 1 86.81 279 SER A CA 1
ATOM 2188 C C . SER A 1 279 ? -5.535 -2.33 16.594 1 86.81 279 SER A C 1
ATOM 2190 O O . SER A 1 279 ? -6.133 -2.666 17.625 1 86.81 279 SER A O 1
ATOM 2192 N N . LYS A 1 280 ? -4.469 -2.924 16.172 1 81.06 280 LYS A N 1
ATOM 2193 C CA . LYS A 1 280 ? -3.938 -4.094 16.859 1 81.06 280 LYS A CA 1
ATOM 2194 C C . LYS A 1 280 ? -2.863 -3.689 17.875 1 81.06 280 LYS A C 1
ATOM 2196 O O . LYS A 1 280 ? -2.309 -4.543 18.562 1 81.06 280 LYS A O 1
ATOM 2201 N N . GLU A 1 281 ? -2.609 -2.436 17.859 1 78.44 281 GLU A N 1
ATOM 2202 C CA . GLU A 1 281 ? -1.684 -1.952 18.875 1 78.44 281 GLU A CA 1
ATOM 2203 C C . GLU A 1 281 ? -2.318 -2 20.266 1 78.44 281 GLU A C 1
ATOM 2205 O O . GLU A 1 281 ? -3.324 -1.334 20.516 1 78.44 281 GLU A O 1
ATOM 2210 N N . HIS A 1 282 ? -1.793 -2.82 21.078 1 72.38 282 HIS A N 1
ATOM 2211 C CA . HIS A 1 282 ? -2.428 -3.01 22.391 1 72.38 282 HIS A CA 1
ATOM 2212 C C . HIS A 1 282 ? -1.542 -2.486 23.516 1 72.38 282 HIS A C 1
ATOM 2214 O O . HIS A 1 282 ? -1.99 -2.367 24.656 1 72.38 282 HIS A O 1
ATOM 2220 N N . ASP A 1 283 ? -0.332 -2.129 23.188 1 77.25 283 ASP A N 1
ATOM 2221 C CA . ASP A 1 283 ? 0.592 -1.672 24.219 1 77.25 283 ASP A CA 1
ATOM 2222 C C . ASP A 1 283 ? 0.327 -0.214 24.578 1 77.25 283 ASP A C 1
ATOM 2224 O O . ASP A 1 283 ? 0.72 0.241 25.656 1 77.25 283 ASP A O 1
ATOM 2228 N N . ARG A 1 284 ? -0.355 0.435 23.766 1 83.88 284 ARG A N 1
ATOM 2229 C CA . ARG A 1 284 ? -0.677 1.844 23.969 1 83.88 284 ARG A CA 1
ATOM 2230 C C . ARG A 1 284 ? -2.158 2.109 23.719 1 83.88 284 ARG A C 1
ATOM 2232 O O . ARG A 1 284 ? -2.799 1.393 22.938 1 83.88 284 ARG A O 1
ATOM 2239 N N . ARG A 1 285 ? -2.553 3.092 24.578 1 89.69 285 ARG A N 1
ATOM 2240 C CA . ARG A 1 285 ? -3.93 3.504 24.312 1 89.69 285 ARG A CA 1
ATOM 2241 C C . ARG A 1 285 ? -4.008 4.422 23.094 1 89.69 285 ARG A C 1
ATOM 2243 O O . ARG A 1 285 ? -3.203 5.344 22.953 1 89.69 285 ARG A O 1
ATOM 2250 N N . GLY A 1 286 ? -4.836 4.105 22.094 1 91.25 286 GLY A N 1
ATOM 2251 C CA . GLY A 1 286 ? -4.953 4.914 20.891 1 91.25 286 GLY A CA 1
ATOM 2252 C C . GLY A 1 286 ? -6.344 4.875 20.281 1 91.25 286 GLY A C 1
ATOM 2253 O O . GLY A 1 286 ? -7.098 3.926 20.5 1 91.25 286 GLY A O 1
ATOM 2254 N N . ILE A 1 287 ? -6.727 5.996 19.672 1 94.19 287 ILE A N 1
ATOM 2255 C CA . ILE A 1 287 ? -8.016 6.105 19 1 94.19 287 ILE A CA 1
ATOM 2256 C C . ILE A 1 287 ? -7.812 6.629 17.578 1 94.19 287 ILE A C 1
ATOM 2258 O O . ILE A 1 287 ? -7.047 7.57 17.359 1 94.19 287 ILE A O 1
ATOM 2262 N N . GLN A 1 288 ? -8.391 5.93 16.703 1 95.06 288 GLN A N 1
ATOM 2263 C CA . GLN A 1 288 ? -8.43 6.41 15.32 1 95.06 288 GLN A CA 1
ATOM 2264 C C . GLN A 1 288 ? -9.75 7.109 15.016 1 95.06 288 GLN A C 1
ATOM 2266 O O . GLN A 1 288 ? -10.82 6.496 15.102 1 95.06 288 GLN A O 1
ATOM 2271 N N . ILE A 1 289 ? -9.633 8.367 14.711 1 96.44 289 ILE A N 1
ATOM 2272 C CA . ILE A 1 289 ? -10.836 9.094 14.312 1 96.44 289 ILE A CA 1
ATOM 2273 C C . ILE A 1 289 ? -10.852 9.281 12.797 1 96.44 289 ILE A C 1
ATOM 2275 O O . ILE A 1 289 ? -10.172 10.156 12.266 1 96.44 289 ILE A O 1
ATOM 2279 N N . ILE A 1 290 ? -11.75 8.547 12.156 1 95.19 290 ILE A N 1
ATOM 2280 C CA . ILE A 1 290 ? -11.805 8.422 10.703 1 95.19 290 ILE A CA 1
ATOM 2281 C C . ILE A 1 290 ? -12.969 9.242 10.164 1 95.19 290 ILE A C 1
ATOM 2283 O O . ILE A 1 290 ? -14.117 9.039 10.555 1 95.19 290 ILE A O 1
ATOM 2287 N N . LEU A 1 291 ? -12.648 10.141 9.25 1 94.38 291 LEU A N 1
ATOM 2288 C CA . LEU A 1 291 ? -13.641 11.055 8.695 1 94.38 291 LEU A CA 1
ATOM 2289 C C . LEU A 1 291 ? -14.773 10.289 8.023 1 94.38 291 LEU A C 1
ATOM 2291 O O . LEU A 1 291 ? -15.938 10.703 8.086 1 94.38 291 LEU A O 1
ATOM 2295 N N . GLU A 1 292 ? -14.469 9.195 7.438 1 88 292 GLU A N 1
ATOM 2296 C CA . GLU A 1 292 ? -15.445 8.406 6.691 1 88 292 GLU A CA 1
ATOM 2297 C C . GLU A 1 292 ? -16.484 7.785 7.621 1 88 292 GLU A C 1
ATOM 2299 O O . GLU A 1 292 ? -17.562 7.406 7.18 1 88 292 GLU A O 1
ATOM 2304 N N . ASP A 1 293 ? -16.141 7.645 8.805 1 88.44 293 ASP A N 1
ATOM 2305 C CA . ASP A 1 293 ? -17.062 7.066 9.773 1 88.44 293 ASP A CA 1
ATOM 2306 C C . ASP A 1 293 ? -18.062 8.109 10.266 1 88.44 293 ASP A C 1
ATOM 2308 O O . ASP A 1 293 ? -17.703 9.242 10.562 1 88.44 293 ASP A O 1
ATOM 2312 N N . ASN A 1 294 ? -19.25 7.668 10.227 1 86.56 294 ASN A N 1
ATOM 2313 C CA . ASN A 1 294 ? -20.172 8.547 10.945 1 86.56 294 ASN A CA 1
ATOM 2314 C C . ASN A 1 294 ? -20.078 8.359 12.453 1 86.56 294 ASN A C 1
ATOM 2316 O O . ASN A 1 294 ? -19.328 7.504 12.93 1 86.56 294 ASN A O 1
ATOM 2320 N N . THR A 1 295 ? -20.797 9.219 13.172 1 85.69 295 THR A N 1
ATOM 2321 C CA . THR A 1 295 ? -20.688 9.25 14.625 1 85.69 295 THR A CA 1
ATOM 2322 C C . THR A 1 295 ? -21.031 7.887 15.227 1 85.69 295 THR A C 1
ATOM 2324 O O . THR A 1 295 ? -20.359 7.418 16.141 1 85.69 295 THR A O 1
ATOM 2327 N N . GLU A 1 296 ? -22.047 7.238 14.695 1 83.94 296 GLU A N 1
ATOM 2328 C CA . GLU A 1 296 ? -22.484 5.934 15.195 1 83.94 296 GLU A CA 1
ATOM 2329 C C . GLU A 1 296 ? -21.406 4.875 14.969 1 83.94 296 GLU A C 1
ATOM 2331 O O . GLU A 1 296 ? -21.125 4.066 15.859 1 83.94 296 GLU A O 1
ATOM 2336 N N . GLU A 1 297 ? -20.875 4.91 13.812 1 86.38 297 GLU A N 1
ATOM 2337 C CA . GLU A 1 297 ? -19.812 3.965 13.484 1 86.38 297 GLU A CA 1
ATOM 2338 C C . GLU A 1 297 ? -18.578 4.184 14.359 1 86.38 297 GLU A C 1
ATOM 2340 O O . GLU A 1 297 ? -17.969 3.221 14.82 1 86.38 297 GLU A O 1
ATOM 2345 N N . PHE A 1 298 ? -18.266 5.402 14.562 1 87.19 298 PHE A N 1
ATOM 2346 C CA . PHE A 1 298 ? -17.125 5.746 15.414 1 87.19 298 PHE A CA 1
ATOM 2347 C C . PHE A 1 298 ? -17.328 5.219 16.828 1 87.19 298 PHE A C 1
ATOM 2349 O O . PHE A 1 298 ? -16.438 4.582 17.406 1 87.19 298 PHE A O 1
ATOM 2356 N N . ILE A 1 299 ? -18.5 5.441 17.359 1 84 299 ILE A N 1
ATOM 2357 C CA . ILE A 1 299 ? -18.797 5.043 18.734 1 84 299 ILE A CA 1
ATOM 2358 C C . ILE A 1 299 ? -18.766 3.521 18.844 1 84 299 ILE A C 1
ATOM 2360 O O . ILE A 1 299 ? -18.266 2.975 19.828 1 84 299 ILE A O 1
ATOM 2364 N N . LYS A 1 300 ? -19.281 2.871 17.859 1 84.38 300 LYS A N 1
ATOM 2365 C CA . LYS A 1 300 ? -19.297 1.41 17.859 1 84.38 300 LYS A CA 1
ATOM 2366 C C . LYS A 1 300 ? -17.891 0.838 17.938 1 84.38 300 LYS A C 1
ATOM 2368 O O . LYS A 1 300 ? -17.672 -0.212 18.547 1 84.38 300 LYS A O 1
ATOM 2373 N N . LYS A 1 301 ? -16.969 1.539 17.391 1 83.88 301 LYS A N 1
ATOM 2374 C CA . LYS A 1 301 ? -15.586 1.076 17.328 1 83.88 301 LYS A CA 1
ATOM 2375 C C . LYS A 1 301 ? -14.875 1.318 18.672 1 83.88 301 LYS A C 1
ATOM 2377 O O . LYS A 1 301 ? -13.789 0.786 18.906 1 83.88 301 LYS A O 1
ATOM 2382 N N . GLN A 1 302 ? -15.469 2.125 19.5 1 84.06 302 GLN A N 1
ATOM 2383 C CA . GLN A 1 302 ? -14.805 2.488 20.75 1 84.06 302 GLN A CA 1
ATOM 2384 C C . GLN A 1 302 ? -15.5 1.851 21.953 1 84.06 302 GLN A C 1
ATOM 2386 O O . GLN A 1 302 ? -15.406 2.352 23.062 1 84.06 302 GLN A O 1
ATOM 2391 N N . LYS A 1 303 ? -16.062 0.738 21.781 1 76.62 303 LYS A N 1
ATOM 2392 C CA . LYS A 1 303 ? -16.891 0.112 22.812 1 76.62 303 LYS A CA 1
ATOM 2393 C C . LYS A 1 303 ? -16.047 -0.337 24 1 76.62 303 LYS A C 1
ATOM 2395 O O . LYS A 1 303 ? -16.562 -0.497 25.109 1 76.62 303 LYS A O 1
ATOM 2400 N N . SER A 1 304 ? -14.812 -0.468 23.797 1 75.19 304 SER A N 1
ATOM 2401 C CA . SER A 1 304 ? -13.953 -0.961 24.875 1 75.19 304 SER A CA 1
ATOM 2402 C C . SER A 1 304 ? -13.734 0.108 25.938 1 75.19 304 SER A C 1
ATOM 2404 O O . SER A 1 304 ? -13.32 -0.199 27.062 1 75.19 304 SER A O 1
ATOM 2406 N N . PHE A 1 305 ? -14.141 1.354 25.609 1 77.81 305 PHE A N 1
ATOM 2407 C CA . PHE A 1 305 ? -13.961 2.426 26.594 1 77.81 305 PHE A CA 1
ATOM 2408 C C . PHE A 1 305 ? -15.172 2.529 27.516 1 77.81 305 PHE A C 1
ATOM 2410 O O . PHE A 1 305 ? -16.297 2.715 27.047 1 77.81 305 PHE A O 1
ATOM 2417 N N . HIS A 1 306 ? -14.953 2.473 28.766 1 71 306 HIS A N 1
ATOM 2418 C CA . HIS A 1 306 ? -16.031 2.527 29.75 1 71 306 HIS A CA 1
ATOM 2419 C C . HIS A 1 306 ? -16.688 3.898 29.75 1 71 306 HIS A C 1
ATOM 2421 O O . HIS A 1 306 ? -17.891 4.008 30.047 1 71 306 HIS A O 1
ATOM 2427 N N . SER A 1 307 ? -15.945 4.844 29.469 1 72.62 307 SER A N 1
ATOM 2428 C CA . SER A 1 307 ? -16.406 6.227 29.531 1 72.62 307 SER A CA 1
ATOM 2429 C C . SER A 1 307 ? -17.375 6.543 28.406 1 72.62 307 SER A C 1
ATOM 2431 O O . SER A 1 307 ? -17.984 7.621 28.375 1 72.62 307 SER A O 1
ATOM 2433 N N . ILE A 1 308 ? -17.562 5.566 27.594 1 77.31 308 ILE A N 1
ATOM 2434 C CA . ILE A 1 308 ? -18.406 5.801 26.422 1 77.31 308 ILE A CA 1
ATOM 2435 C C . ILE A 1 308 ? -19.828 6.145 26.875 1 77.31 308 ILE A C 1
ATOM 2437 O O . ILE A 1 308 ? -20.531 6.91 26.203 1 77.31 308 ILE A O 1
ATOM 2441 N N . GLN A 1 309 ? -20.172 5.695 27.938 1 76.81 309 GLN A N 1
ATOM 2442 C CA . GLN A 1 309 ? -21.531 5.918 28.438 1 76.81 309 GLN A CA 1
ATOM 2443 C C . GLN A 1 309 ? -21.719 7.363 28.891 1 76.81 309 GLN A C 1
ATOM 2445 O O . GLN A 1 309 ? -22.844 7.844 29 1 76.81 309 GLN A O 1
ATOM 2450 N N . ARG A 1 310 ? -20.641 8.055 29.094 1 79.62 310 ARG A N 1
ATOM 2451 C CA . ARG A 1 310 ? -20.703 9.43 29.578 1 79.62 310 ARG A CA 1
ATOM 2452 C C . ARG A 1 310 ? -20.828 10.406 28.422 1 79.62 310 ARG A C 1
ATOM 2454 O O . ARG A 1 310 ? -21.141 11.586 28.625 1 79.62 310 ARG A O 1
ATOM 2461 N N . LEU A 1 311 ? -20.578 9.828 27.234 1 81.56 311 LEU A N 1
ATOM 2462 C CA . LEU A 1 311 ? -20.609 10.727 26.078 1 81.56 311 LEU A CA 1
ATOM 2463 C C . LEU A 1 311 ? -22.016 11.227 25.812 1 81.56 311 LEU A C 1
ATOM 2465 O O . LEU A 1 311 ? -22.953 10.43 25.766 1 81.56 311 LEU A O 1
ATOM 2469 N N . ALA A 1 312 ? -22.281 12.547 25.844 1 71.94 312 ALA A N 1
ATOM 2470 C CA . ALA A 1 312 ? -23.578 13.172 25.609 1 71.94 312 ALA A CA 1
ATOM 2471 C C . ALA A 1 312 ? -23.734 13.57 24.156 1 71.94 312 ALA A C 1
ATOM 2473 O O . ALA A 1 312 ? -23.953 14.75 23.844 1 71.94 312 ALA A O 1
ATOM 2474 N N . TRP A 1 313 ? -23.516 12.594 23.297 1 75.88 313 TRP A N 1
ATOM 2475 C CA . TRP A 1 313 ? -23.516 12.938 21.875 1 75.88 313 TRP A CA 1
ATOM 2476 C C . TRP A 1 313 ? -24.906 12.695 21.281 1 75.88 313 TRP A C 1
ATOM 2478 O O . TRP A 1 313 ? -25.516 11.656 21.516 1 75.88 313 TRP A O 1
ATOM 2488 N N . ASP A 1 314 ? -25.516 13.766 20.766 1 79.12 314 ASP A N 1
ATOM 2489 C CA . ASP A 1 314 ? -26.719 13.617 19.953 1 79.12 314 ASP A CA 1
ATOM 2490 C C . ASP A 1 314 ? -26.516 14.172 18.547 1 79.12 314 ASP A C 1
ATOM 2492 O O . ASP A 1 314 ? -26.906 15.305 18.266 1 79.12 314 ASP A O 1
ATOM 2496 N N . TYR A 1 315 ? -25.812 13.32 17.734 1 83.19 315 TYR A N 1
ATOM 2497 C CA . TYR A 1 315 ? -25.484 13.828 16.406 1 83.19 315 TYR A CA 1
ATOM 2498 C C . TYR A 1 315 ? -26.219 13.031 15.328 1 83.19 315 TYR A C 1
ATOM 2500 O O . TYR A 1 315 ? -25.828 13.078 14.156 1 83.19 315 TYR A O 1
ATOM 2508 N N . LYS A 1 316 ? -27.266 12.328 15.656 1 85.19 316 LYS A N 1
ATOM 2509 C CA . LYS A 1 316 ? -27.969 11.445 14.727 1 85.19 316 LYS A CA 1
ATOM 2510 C C . LYS A 1 316 ? -28.531 12.234 13.547 1 85.19 316 LYS A C 1
ATOM 2512 O O . LYS A 1 316 ? -28.547 11.742 12.414 1 85.19 316 LYS A O 1
ATOM 2517 N N . LYS A 1 317 ? -28.969 13.453 13.883 1 89.38 317 LYS A N 1
ATOM 2518 C CA . LYS A 1 317 ? -29.609 14.266 12.844 1 89.38 317 LYS A CA 1
ATOM 2519 C C . LYS A 1 317 ? -28.594 14.695 11.781 1 89.38 317 LYS A C 1
ATOM 2521 O O . LYS A 1 317 ? -28.984 15.086 10.68 1 89.38 317 LYS A O 1
ATOM 2526 N N . TYR A 1 318 ? -27.328 14.602 12.078 1 93.38 318 TYR A N 1
ATOM 2527 C CA . TYR A 1 318 ? -26.328 15.086 11.148 1 93.38 318 TYR A CA 1
ATOM 2528 C C . TYR A 1 318 ? -25.656 13.93 10.414 1 93.38 318 TYR A C 1
ATOM 2530 O O . TYR A 1 318 ? -24.609 14.109 9.789 1 93.38 318 TYR A O 1
ATOM 2538 N N . LYS A 1 319 ? -26.234 12.742 10.453 1 92.5 319 LYS A N 1
ATOM 2539 C CA . LYS A 1 319 ? -25.656 11.547 9.836 1 92.5 319 LYS A CA 1
ATOM 2540 C C . LYS A 1 319 ? -25.391 11.758 8.352 1 92.5 319 LYS A C 1
ATOM 2542 O O . LYS A 1 319 ? -24.312 11.43 7.855 1 92.5 319 LYS A O 1
ATOM 2547 N N . ARG A 1 320 ? -26.344 12.305 7.66 1 92.88 320 ARG A N 1
ATOM 2548 C CA . ARG A 1 320 ? -26.219 12.523 6.227 1 92.88 320 ARG A CA 1
ATOM 2549 C C . ARG A 1 320 ? -25.125 13.539 5.926 1 92.88 320 ARG A C 1
ATOM 2551 O O . ARG A 1 320 ? -24.391 13.406 4.941 1 92.88 320 ARG A O 1
ATOM 2558 N N . VAL A 1 321 ? -24.984 14.57 6.766 1 94.06 321 VAL A N 1
ATOM 2559 C CA . VAL A 1 321 ? -23.938 15.578 6.617 1 94.06 321 VAL A CA 1
ATOM 2560 C C . VAL A 1 321 ? -22.562 14.93 6.742 1 94.06 321 VAL A C 1
ATOM 2562 O O . VAL A 1 321 ? -21.672 15.18 5.93 1 94.06 321 VAL A O 1
ATOM 2565 N N . GLU A 1 322 ? -22.453 14.094 7.723 1 92.94 322 GLU A N 1
ATOM 2566 C CA . GLU A 1 322 ? -21.188 13.398 7.938 1 92.94 322 GLU A CA 1
ATOM 2567 C C . GLU A 1 322 ? -20.844 12.5 6.75 1 92.94 322 GLU A C 1
ATOM 2569 O O . GLU A 1 322 ? -19.688 12.445 6.32 1 92.94 322 GLU A O 1
ATOM 2574 N N . GLU A 1 323 ? -21.766 11.812 6.215 1 88.75 323 GLU A N 1
ATOM 2575 C CA . GLU A 1 323 ? -21.562 10.922 5.074 1 88.75 323 GLU A CA 1
ATOM 2576 C C . GLU A 1 323 ? -21.094 11.703 3.848 1 88.75 323 GLU A C 1
ATOM 2578 O O . GLU A 1 323 ? -20.156 11.289 3.168 1 88.75 323 GLU A O 1
ATOM 2583 N N . LEU A 1 324 ? -21.75 12.805 3.609 1 89.25 324 LEU A N 1
ATOM 2584 C CA . LEU A 1 324 ? -21.406 13.625 2.455 1 89.25 324 LEU A CA 1
ATOM 2585 C C . LEU A 1 324 ? -20.016 14.234 2.613 1 89.25 324 LEU A C 1
ATOM 2587 O O . LEU A 1 324 ? -19.266 14.352 1.64 1 89.25 324 LEU A O 1
ATOM 2591 N N . ALA A 1 325 ? -19.688 14.625 3.832 1 90.88 325 ALA A N 1
ATOM 2592 C CA . ALA A 1 325 ? -18.359 15.18 4.094 1 90.88 325 ALA A CA 1
ATOM 2593 C C . ALA A 1 325 ? -17.266 14.148 3.828 1 90.88 325 ALA A C 1
ATOM 2595 O O . ALA A 1 325 ? -16.172 14.5 3.389 1 90.88 325 ALA A O 1
ATOM 2596 N N . GLY A 1 326 ? -17.625 12.891 4.07 1 85.94 326 GLY A N 1
ATOM 2597 C CA . GLY A 1 326 ? -16.672 11.812 3.812 1 85.94 326 GLY A CA 1
ATOM 2598 C C . GLY A 1 326 ? -16.375 11.633 2.338 1 85.94 326 GLY A C 1
ATOM 2599 O O . GLY A 1 326 ? -15.344 11.047 1.979 1 85.94 326 GLY A O 1
ATOM 2600 N N . TYR A 1 327 ? -17.156 12.227 1.512 1 82.06 327 TYR A N 1
ATOM 2601 C CA . TYR A 1 327 ? -17 12.062 0.072 1 82.06 327 TYR A CA 1
ATOM 2602 C C . TYR A 1 327 ? -16.422 13.328 -0.558 1 82.06 327 TYR A C 1
ATOM 2604 O O . TYR A 1 327 ? -16.219 13.391 -1.775 1 82.06 327 TYR A O 1
ATOM 2612 N N . LEU A 1 328 ? -16.156 14.297 0.27 1 81.69 328 LEU A N 1
ATOM 2613 C CA . LEU A 1 328 ? -15.57 15.516 -0.282 1 81.69 328 LEU A CA 1
ATOM 2614 C C . LEU A 1 328 ? -14.227 15.227 -0.939 1 81.69 328 LEU A C 1
ATOM 2616 O O . LEU A 1 328 ? -13.484 14.352 -0.482 1 81.69 328 LEU A O 1
ATOM 2620 N N . ARG A 1 329 ? -13.875 15.953 -1.892 1 77.38 329 ARG A N 1
ATOM 2621 C CA . ARG A 1 329 ? -12.672 15.766 -2.697 1 77.38 329 ARG A CA 1
ATOM 2622 C C . ARG A 1 329 ? -11.414 16.047 -1.879 1 77.38 329 ARG A C 1
ATOM 2624 O O . ARG A 1 329 ? -11.438 16.859 -0.958 1 77.38 329 ARG A O 1
ATOM 2631 N N . THR A 1 330 ? -10.383 15.359 -2.293 1 71.88 330 THR A N 1
ATOM 2632 C CA . THR A 1 330 ? -9.078 15.547 -1.675 1 71.88 330 THR A CA 1
ATOM 2633 C C . THR A 1 330 ? -8.211 16.484 -2.512 1 71.88 330 THR A C 1
ATOM 2635 O O . THR A 1 330 ? -7.094 16.141 -2.895 1 71.88 330 THR A O 1
ATOM 2638 N N . ASP A 1 331 ? -8.703 17.594 -2.838 1 71.44 331 ASP A N 1
ATOM 2639 C CA . ASP A 1 331 ? -8.023 18.531 -3.725 1 71.44 331 ASP A CA 1
ATOM 2640 C C . ASP A 1 331 ? -7.625 19.812 -2.979 1 71.44 331 ASP A C 1
ATOM 2642 O O . ASP A 1 331 ? -7.992 19.984 -1.818 1 71.44 331 ASP A O 1
ATOM 2646 N N . LEU A 1 332 ? -6.762 20.547 -3.666 1 71.19 332 LEU A N 1
ATOM 2647 C CA . LEU A 1 332 ? -6.32 21.812 -3.1 1 71.19 332 LEU A CA 1
ATOM 2648 C C . LEU A 1 332 ? -7.004 22.984 -3.801 1 71.19 332 LEU A C 1
ATOM 2650 O O . LEU A 1 332 ? -6.457 24.094 -3.842 1 71.19 332 LEU A O 1
ATOM 2654 N N . ASP A 1 333 ? -8.156 22.641 -4.332 1 73.25 333 ASP A N 1
ATOM 2655 C CA . ASP A 1 333 ? -8.953 23.703 -4.922 1 73.25 333 ASP A CA 1
ATOM 2656 C C . ASP A 1 333 ? -9.695 24.5 -3.85 1 73.25 333 ASP A C 1
ATOM 2658 O O . ASP A 1 333 ? -9.594 24.188 -2.662 1 73.25 333 ASP A O 1
ATOM 2662 N N . ALA A 1 334 ? -10.352 25.531 -4.379 1 74.94 334 ALA A N 1
ATOM 2663 C CA . ALA A 1 334 ? -11.055 26.406 -3.443 1 74.94 334 ALA A CA 1
ATOM 2664 C C . ALA A 1 334 ? -12.227 25.672 -2.791 1 74.94 334 ALA A C 1
ATOM 2666 O O . ALA A 1 334 ? -13.031 25.047 -3.479 1 74.94 334 ALA A O 1
ATOM 2667 N N . PHE A 1 335 ? -12.164 25.641 -1.574 1 81.69 335 PHE A N 1
ATOM 2668 C CA . PHE A 1 335 ? -13.297 25.203 -0.775 1 81.69 335 PHE A CA 1
ATOM 2669 C C . PHE A 1 335 ? -14.211 26.375 -0.436 1 81.69 335 PHE A C 1
ATOM 2671 O O . PHE A 1 335 ? -13.805 27.531 -0.531 1 81.69 335 PHE A O 1
ATOM 2678 N N . ASN A 1 336 ? -15.453 26.078 -0.187 1 86.75 336 ASN A N 1
ATOM 2679 C CA . ASN A 1 336 ? -16.328 27.109 0.329 1 86.75 336 ASN A CA 1
ATOM 2680 C C . ASN A 1 336 ? -16.469 27.031 1.847 1 86.75 336 ASN A C 1
ATOM 2682 O O . ASN A 1 336 ? -15.969 26.094 2.471 1 86.75 336 ASN A O 1
ATOM 2686 N N . GLU A 1 337 ? -17.094 28.062 2.35 1 90.19 337 GLU A N 1
ATOM 2687 C CA . GLU A 1 337 ? -17.188 28.203 3.799 1 90.19 337 GLU A CA 1
ATOM 2688 C C . GLU A 1 337 ? -17.938 27.031 4.422 1 90.19 337 GLU A C 1
ATOM 2690 O O . GLU A 1 337 ? -17.609 26.609 5.531 1 90.19 337 GLU A O 1
ATOM 2695 N N . VAL A 1 338 ? -18.891 26.531 3.77 1 93.12 338 VAL A N 1
ATOM 2696 C CA . VAL A 1 338 ? -19.703 25.438 4.285 1 93.12 338 VAL A CA 1
ATOM 2697 C C . VAL A 1 338 ? -18.859 24.172 4.375 1 93.12 338 VAL A C 1
ATOM 2699 O O . VAL A 1 338 ? -18.844 23.5 5.41 1 93.12 338 VAL A O 1
ATOM 2702 N N . GLU A 1 339 ? -18.156 23.875 3.322 1 93.38 339 GLU A N 1
ATOM 2703 C CA . GLU A 1 339 ? -17.297 22.703 3.303 1 93.38 339 GLU A CA 1
ATOM 2704 C C . GLU A 1 339 ? -16.25 22.75 4.414 1 93.38 339 GLU A C 1
ATOM 2706 O O . GLU A 1 339 ? -16.078 21.797 5.16 1 93.38 339 GLU A O 1
ATOM 2711 N N . MET A 1 340 ? -15.633 23.906 4.543 1 95.25 340 MET A N 1
ATOM 2712 C CA . MET A 1 340 ? -14.578 24.062 5.543 1 95.25 340 MET A CA 1
ATOM 2713 C C . MET A 1 340 ? -15.141 23.953 6.953 1 95.25 340 MET A C 1
ATOM 2715 O O . MET A 1 340 ? -14.57 23.266 7.801 1 95.25 340 MET A O 1
ATOM 2719 N N . SER A 1 341 ? -16.281 24.547 7.176 1 95.94 341 SER A N 1
ATOM 2720 C CA . SER A 1 341 ? -16.875 24.594 8.5 1 95.94 341 SER A CA 1
ATOM 2721 C C . SER A 1 341 ? -17.375 23.203 8.922 1 95.94 341 SER A C 1
ATOM 2723 O O . SER A 1 341 ? -17.219 22.812 10.086 1 95.94 341 SER A O 1
ATOM 2725 N N . VAL A 1 342 ? -17.938 22.531 8.008 1 96.44 342 VAL A N 1
ATOM 2726 C CA . VAL A 1 342 ? -18.469 21.203 8.32 1 96.44 342 VAL A CA 1
ATOM 2727 C C . VAL A 1 342 ? -17.312 20.25 8.641 1 96.44 342 VAL A C 1
ATOM 2729 O O . VAL A 1 342 ? -17.391 19.469 9.594 1 96.44 342 VAL A O 1
ATOM 2732 N N . LEU A 1 343 ? -16.281 20.297 7.863 1 96.69 343 LEU A N 1
ATOM 2733 C CA . LEU A 1 343 ? -15.109 19.453 8.125 1 96.69 343 LEU A CA 1
ATOM 2734 C C . LEU A 1 343 ? -14.516 19.766 9.492 1 96.69 343 LEU A C 1
ATOM 2736 O O . LEU A 1 343 ? -14.172 18.844 10.242 1 96.69 343 LEU A O 1
ATOM 2740 N N . GLN A 1 344 ? -14.414 21.062 9.789 1 98.06 344 GLN A N 1
ATOM 2741 C CA . GLN A 1 344 ? -13.906 21.469 11.102 1 98.06 344 GLN A CA 1
ATOM 2742 C C . GLN A 1 344 ? -14.82 20.953 12.219 1 98.06 344 GLN A C 1
ATOM 2744 O O . GLN A 1 344 ? -14.336 20.484 13.25 1 98.06 344 GLN A O 1
ATOM 2749 N N . TRP A 1 345 ? -16.062 21.016 11.977 1 97.5 345 TRP A N 1
ATOM 2750 C CA . TRP A 1 345 ? -17.016 20.562 12.977 1 97.5 345 TRP A CA 1
ATOM 2751 C C . TRP A 1 345 ? -16.875 19.062 13.219 1 97.5 345 TRP A C 1
ATOM 2753 O O . TRP A 1 345 ? -16.859 18.609 14.367 1 97.5 345 TRP A O 1
ATOM 2763 N N . ILE A 1 346 ? -16.828 18.297 12.188 1 97 346 ILE A N 1
ATOM 2764 C CA . ILE A 1 346 ? -16.688 16.844 12.328 1 97 346 ILE A CA 1
ATOM 2765 C C . ILE A 1 346 ? -15.398 16.516 13.078 1 97 346 ILE A C 1
ATOM 2767 O O . ILE A 1 346 ? -15.391 15.664 13.969 1 97 346 ILE A O 1
ATOM 2771 N N . GLY A 1 347 ? -14.281 17.219 12.695 1 97.88 347 GLY A N 1
ATOM 2772 C CA . GLY A 1 347 ? -13.031 17.031 13.414 1 97.88 347 GLY A CA 1
ATOM 2773 C C . GLY A 1 347 ? -13.141 17.328 14.898 1 97.88 347 GLY A C 1
ATOM 2774 O O . GLY A 1 347 ? -12.625 16.578 15.727 1 97.88 347 GLY A O 1
ATOM 2775 N N . ALA A 1 348 ? -13.828 18.375 15.211 1 97.44 348 ALA A N 1
ATOM 2776 C CA . ALA A 1 348 ? -14.023 18.781 16.609 1 97.44 348 ALA A CA 1
ATOM 2777 C C . ALA A 1 348 ? -14.844 17.734 17.359 1 97.44 348 ALA A C 1
ATOM 2779 O O . ALA A 1 348 ? -14.531 17.391 18.5 1 97.44 348 ALA A O 1
ATOM 2780 N N . VAL A 1 349 ? -15.867 17.281 16.734 1 95.44 349 VAL A N 1
ATOM 2781 C CA . VAL A 1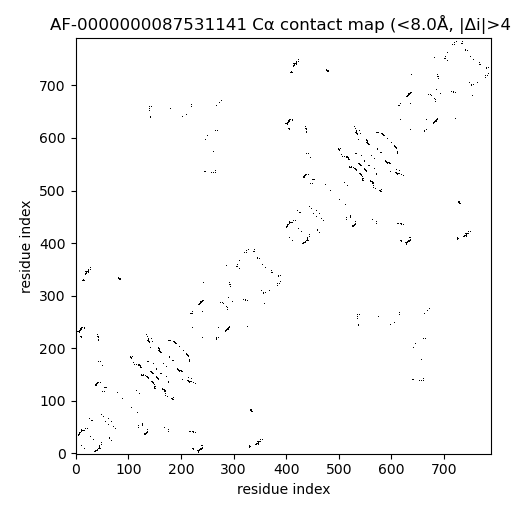 349 ? -16.766 16.312 17.344 1 95.44 349 VAL A CA 1
ATOM 2782 C C . VAL A 1 349 ? -16 15.023 17.656 1 95.44 349 VAL A C 1
ATOM 2784 O O . VAL A 1 349 ? -16.094 14.484 18.75 1 95.44 349 VAL A O 1
ATOM 2787 N N . ARG A 1 350 ? -15.258 14.578 16.703 1 95.56 350 ARG A N 1
ATOM 2788 C CA . ARG A 1 350 ? -14.531 13.328 16.875 1 95.56 350 ARG A CA 1
ATOM 2789 C C . ARG A 1 350 ? -13.422 13.484 17.906 1 95.56 350 ARG A C 1
ATOM 2791 O O . ARG A 1 350 ? -13.172 12.578 18.703 1 95.56 350 ARG A O 1
ATOM 2798 N N . MET A 1 351 ? -12.758 14.586 17.844 1 96.5 351 MET A N 1
ATOM 2799 C CA . MET A 1 351 ? -11.703 14.844 18.828 1 96.5 351 MET A CA 1
ATOM 2800 C C . MET A 1 351 ? -12.281 14.961 20.234 1 96.5 351 MET A C 1
ATOM 2802 O O . MET A 1 351 ? -11.688 14.469 21.188 1 96.5 351 MET A O 1
ATOM 2806 N N . ASP A 1 352 ? -13.406 15.594 20.328 1 95.12 352 ASP A N 1
ATOM 2807 C CA . ASP A 1 352 ? -14.102 15.703 21.609 1 95.12 352 ASP A CA 1
ATOM 2808 C C . ASP A 1 352 ? -14.312 14.328 22.234 1 95.12 352 ASP A C 1
ATOM 2810 O O . ASP A 1 352 ? -13.977 14.117 23.406 1 95.12 352 ASP A O 1
ATOM 2814 N N . ALA A 1 353 ? -14.812 13.484 21.453 1 93.06 353 ALA A N 1
ATOM 2815 C CA . ALA A 1 353 ? -15.062 12.133 21.938 1 93.06 353 ALA A CA 1
ATOM 2816 C C . ALA A 1 353 ? -13.758 11.414 22.281 1 93.06 353 ALA A C 1
ATOM 2818 O O . ALA A 1 353 ? -13.664 10.758 23.328 1 93.06 353 ALA A O 1
ATOM 2819 N N . ALA A 1 354 ? -12.812 11.547 21.438 1 94.5 354 ALA A N 1
ATOM 2820 C CA . ALA A 1 354 ? -11.539 10.859 21.656 1 94.5 354 ALA A CA 1
ATOM 2821 C C . ALA A 1 354 ? -10.875 11.305 22.953 1 94.5 354 ALA A C 1
ATOM 2823 O O . ALA A 1 354 ? -10.398 10.477 23.734 1 94.5 354 ALA A O 1
ATOM 2824 N N . LEU A 1 355 ? -10.906 12.57 23.203 1 94.44 355 LEU A N 1
ATOM 2825 C CA . LEU A 1 355 ? -10.273 13.117 24.406 1 94.44 355 LEU A CA 1
ATOM 2826 C C . LEU A 1 355 ? -11.039 12.711 25.656 1 94.44 355 LEU A C 1
ATOM 2828 O O . LEU A 1 355 ? -10.43 12.375 26.672 1 94.44 355 LEU A O 1
ATOM 2832 N N . LYS A 1 356 ? -12.305 12.727 25.594 1 92.44 356 LYS A N 1
ATOM 2833 C CA . LYS A 1 356 ? -13.133 12.336 26.734 1 92.44 356 LYS A CA 1
ATOM 2834 C C . LYS A 1 356 ? -12.969 10.852 27.062 1 92.44 356 LYS A C 1
ATOM 2836 O O . LYS A 1 356 ? -13.039 10.445 28.219 1 92.44 356 LYS A O 1
ATOM 2841 N N . LEU A 1 357 ? -12.711 10.133 26.047 1 91.81 357 LEU A N 1
ATOM 2842 C CA . LEU A 1 357 ? -12.523 8.695 26.234 1 91.81 357 LEU A CA 1
ATOM 2843 C C . LEU A 1 357 ? -11.125 8.406 26.781 1 91.81 357 LEU A C 1
ATOM 2845 O O . LEU A 1 357 ? -10.953 7.559 27.656 1 91.81 357 LEU A O 1
ATOM 2849 N N . LEU A 1 358 ? -10.133 9.117 26.297 1 90.94 358 LEU A N 1
ATOM 2850 C CA . LEU A 1 358 ? -8.742 8.852 26.656 1 90.94 358 LEU A CA 1
ATOM 2851 C C . LEU A 1 358 ? -8.406 9.477 28.016 1 90.94 358 LEU A C 1
ATOM 2853 O O . LEU A 1 358 ? -7.629 8.906 28.781 1 90.94 358 LEU A O 1
ATOM 2857 N N . TYR A 1 359 ? -9.016 10.648 28.219 1 91.62 359 TYR A N 1
ATOM 2858 C CA . TYR A 1 359 ? -8.664 11.406 29.422 1 91.62 359 TYR A CA 1
ATOM 2859 C C . TYR A 1 359 ? -9.914 11.852 30.172 1 91.62 359 TYR A C 1
ATOM 2861 O O . TYR A 1 359 ? -10.086 13.039 30.453 1 91.62 359 TYR A O 1
ATOM 2869 N N . PRO A 1 360 ? -10.695 10.922 30.609 1 91.12 360 PRO A N 1
ATOM 2870 C CA . PRO A 1 360 ? -11.961 11.297 31.266 1 91.12 360 PRO A CA 1
ATOM 2871 C C . PRO A 1 360 ? -11.758 12.117 32.531 1 91.12 360 PRO A C 1
ATOM 2873 O O . PRO A 1 360 ? -12.562 13.008 32.844 1 91.12 360 PRO A O 1
ATOM 2876 N N . GLU A 1 361 ? -10.703 11.891 33.188 1 89.88 361 GLU A N 1
ATOM 2877 C CA . GLU A 1 361 ? -10.477 12.555 34.469 1 89.88 361 GLU A CA 1
ATOM 2878 C C . GLU A 1 361 ? -9.938 13.969 34.281 1 89.88 361 GLU A C 1
ATOM 2880 O O . GLU A 1 361 ? -10 14.797 35.188 1 89.88 361 GLU A O 1
ATOM 2885 N N . GLU A 1 362 ? -9.469 14.211 33.125 1 90.69 362 GLU A N 1
ATOM 2886 C CA . GLU A 1 362 ? -8.875 15.516 32.844 1 90.69 362 GLU A CA 1
ATOM 2887 C C . GLU A 1 362 ? -9.898 16.469 32.25 1 90.69 362 GLU A C 1
ATOM 2889 O O . GLU A 1 362 ? -9.633 17.672 32.125 1 90.69 362 GLU A O 1
ATOM 2894 N N . ILE A 1 363 ? -10.992 15.914 31.906 1 88.88 363 ILE A N 1
ATOM 2895 C CA . ILE A 1 363 ? -12.055 16.734 31.328 1 88.88 363 ILE A CA 1
ATOM 2896 C C . ILE A 1 363 ? -12.82 17.438 32.438 1 88.88 363 ILE A C 1
ATOM 2898 O O . ILE A 1 363 ? -13.375 16.781 33.344 1 88.88 363 ILE A O 1
ATOM 2902 N N . PRO A 1 364 ? -12.805 18.734 32.406 1 83.5 364 PRO A N 1
ATOM 2903 C CA . PRO A 1 364 ? -13.602 19.422 33.406 1 83.5 364 PRO A CA 1
ATOM 2904 C C . PRO A 1 364 ? -15.07 19 33.406 1 83.5 364 PRO A C 1
ATOM 2906 O O . PRO A 1 364 ? -15.641 18.766 32.344 1 83.5 364 PRO A O 1
ATOM 2909 N N . ALA A 1 365 ? -15.688 18.953 34.594 1 80.62 365 ALA A N 1
ATOM 2910 C CA . ALA A 1 365 ? -17.047 18.453 34.75 1 80.62 365 ALA A CA 1
ATOM 2911 C C . ALA A 1 365 ? -18.016 19.188 33.812 1 80.62 365 ALA A C 1
ATOM 2913 O O . ALA A 1 365 ? -18.891 18.562 33.219 1 80.62 365 ALA A O 1
ATOM 2914 N N . GLY A 1 366 ? -17.891 20.5 33.719 1 81.12 366 GLY A N 1
ATOM 2915 C CA . GLY A 1 366 ? -18.797 21.281 32.875 1 81.12 366 GLY A CA 1
ATOM 2916 C C . GLY A 1 366 ? -18.609 21.031 31.391 1 81.12 366 GLY A C 1
ATOM 2917 O O . GLY A 1 366 ? -19.531 21.25 30.609 1 81.12 366 GLY A O 1
ATOM 2918 N N . LYS A 1 367 ? -17.531 20.391 31.047 1 85.62 367 LYS A N 1
ATOM 2919 C CA . LYS A 1 367 ? -17.203 20.219 29.625 1 85.62 367 LYS A CA 1
ATOM 2920 C C . LYS A 1 367 ? -17.672 18.875 29.109 1 85.62 367 LYS A C 1
ATOM 2922 O O . LYS A 1 367 ? -17.688 18.641 27.891 1 85.62 367 LYS A O 1
ATOM 2927 N N . TRP A 1 368 ? -18.078 18 29.969 1 86 368 TRP A N 1
ATOM 2928 C CA . TRP A 1 368 ? -18.578 16.703 29.531 1 86 368 TRP A CA 1
ATOM 2929 C C . TRP A 1 368 ? -19.875 16.859 28.734 1 86 368 TRP A C 1
ATOM 2931 O O . TRP A 1 368 ? -20.109 16.141 27.766 1 86 368 TRP A O 1
ATOM 2941 N N . LYS A 1 369 ? -20.609 17.828 29.156 1 84.25 369 LYS A N 1
ATOM 2942 C CA . LYS A 1 369 ? -21.891 18.031 28.5 1 84.25 369 LYS A CA 1
ATOM 2943 C C . LYS A 1 369 ? -21.766 18.953 27.297 1 84.25 369 LYS A C 1
ATOM 2945 O O . LYS A 1 369 ? -22.641 18.984 26.438 1 84.25 369 LYS A O 1
ATOM 2950 N N . GLU A 1 370 ? -20.703 19.656 27.297 1 87.75 370 GLU A N 1
ATOM 2951 C CA . GLU A 1 370 ? -20.469 20.562 26.188 1 87.75 370 GLU A CA 1
ATOM 2952 C C . GLU A 1 370 ? -19.891 19.828 24.984 1 87.75 370 GLU A C 1
ATOM 2954 O O . GLU A 1 370 ? -18.859 19.156 25.094 1 87.75 370 GLU A O 1
ATOM 2959 N N . THR A 1 371 ? -20.625 19.828 23.906 1 90.19 371 THR A N 1
ATOM 2960 C CA . THR A 1 371 ? -20.172 19.219 22.656 1 90.19 371 THR A CA 1
ATOM 2961 C C . THR A 1 371 ? -20.141 20.25 21.531 1 90.19 371 THR A C 1
ATOM 2963 O O . THR A 1 371 ? -20.828 21.266 21.594 1 90.19 371 THR A O 1
ATOM 2966 N N . PRO A 1 372 ? -19.297 20.062 20.562 1 93.62 372 PRO A N 1
ATOM 2967 C CA . PRO A 1 372 ? -19.25 21.016 19.469 1 93.62 372 PRO A CA 1
ATOM 2968 C C . PRO A 1 372 ? -20.578 21.172 18.75 1 93.62 372 PRO A C 1
ATOM 2970 O O . PRO A 1 372 ? -21.188 20.188 18.344 1 93.62 372 PRO A O 1
ATOM 2973 N N . ALA A 1 373 ? -20.953 22.422 18.641 1 92.69 373 ALA A N 1
ATOM 2974 C CA . ALA A 1 373 ? -22.234 22.719 18 1 92.69 373 ALA A CA 1
ATOM 2975 C C . ALA A 1 373 ? -22.109 22.734 16.484 1 92.69 373 ALA A C 1
ATOM 2977 O O . ALA A 1 373 ? -21.109 23.219 15.953 1 92.69 373 ALA A O 1
ATOM 2978 N N . PHE A 1 374 ? -23.156 22.188 15.812 1 95.12 374 PHE A N 1
ATOM 2979 C CA . PHE A 1 374 ? -23.188 22.266 14.352 1 95.12 374 PHE A CA 1
ATOM 2980 C C . PHE A 1 374 ? -23.281 23.719 13.898 1 95.12 374 PHE A C 1
ATOM 2982 O O . PHE A 1 374 ? -24.078 24.5 14.438 1 95.12 374 PHE A O 1
ATOM 2989 N N . PRO A 1 375 ? -22.547 24.125 12.93 1 94.5 375 PRO A N 1
ATOM 2990 C CA . PRO A 1 375 ? -22.344 25.547 12.672 1 94.5 375 PRO A CA 1
ATOM 2991 C C . PRO A 1 375 ? -23.438 26.156 11.789 1 94.5 375 PRO A C 1
ATOM 2993 O O . PRO A 1 375 ? -23.422 27.375 11.539 1 94.5 375 PRO A O 1
ATOM 2996 N N . PHE A 1 376 ? -24.406 25.406 11.336 1 94.88 376 PHE A N 1
ATOM 2997 C CA . PHE A 1 376 ? -25.406 25.938 10.43 1 94.88 376 PHE A CA 1
ATOM 2998 C C . PHE A 1 376 ? -26.812 25.594 10.922 1 94.88 376 PHE A C 1
ATOM 3000 O O . PHE A 1 376 ? -27.016 24.562 11.562 1 94.88 376 PHE A O 1
ATOM 3007 N N . GLU A 1 377 ? -27.688 26.5 10.625 1 92.12 377 GLU A N 1
ATOM 3008 C CA . GLU A 1 377 ? -29.094 26.266 10.977 1 92.12 377 GLU A CA 1
ATOM 3009 C C . GLU A 1 377 ? -29.797 25.406 9.93 1 92.12 377 GLU A C 1
ATOM 3011 O O . GLU A 1 377 ? -30.578 24.516 10.266 1 92.12 377 GLU A O 1
ATOM 3016 N N . ASP A 1 378 ? -29.484 25.578 8.711 1 93.69 378 ASP A N 1
ATOM 3017 C CA . ASP A 1 378 ? -30.156 24.906 7.602 1 93.69 378 ASP A CA 1
ATOM 3018 C C . ASP A 1 378 ? -29.344 23.688 7.152 1 93.69 378 ASP A C 1
ATOM 3020 O O . ASP A 1 378 ? -28.516 23.781 6.246 1 93.69 378 ASP A O 1
ATOM 3024 N N . ILE A 1 379 ? -29.75 22.594 7.609 1 93.81 379 ILE A N 1
ATOM 3025 C CA . ILE A 1 379 ? -29.031 21.344 7.344 1 93.81 379 ILE A CA 1
ATOM 3026 C C . ILE A 1 379 ? -29.219 20.953 5.879 1 93.81 379 ILE A C 1
ATOM 3028 O O . ILE A 1 379 ? -28.297 20.406 5.262 1 93.81 379 ILE A O 1
ATOM 3032 N N . ARG A 1 380 ? -30.375 21.203 5.332 1 92.94 380 ARG A N 1
ATOM 3033 C CA . ARG A 1 380 ? -30.656 20.844 3.947 1 92.94 380 ARG A CA 1
ATOM 3034 C C . ARG A 1 380 ? -29.766 21.609 2.988 1 92.94 380 ARG A C 1
ATOM 3036 O O . ARG A 1 380 ? -29.297 21.062 1.985 1 92.94 380 ARG A O 1
ATOM 3043 N N . TYR A 1 381 ? -29.625 22.844 3.363 1 93.62 381 TYR A N 1
ATOM 3044 C CA . TYR A 1 381 ? -28.719 23.672 2.568 1 93.62 381 TYR A CA 1
ATOM 3045 C C . TYR A 1 381 ? -27.297 23.109 2.609 1 93.62 381 TYR A C 1
ATOM 3047 O O . TYR A 1 381 ? -26.625 23.016 1.578 1 93.62 381 TYR A O 1
ATOM 3055 N N . VAL A 1 382 ? -26.828 22.766 3.758 1 95 382 VAL A N 1
ATOM 3056 C CA . VAL A 1 382 ? -25.5 22.219 3.943 1 95 382 VAL A CA 1
ATOM 3057 C C . VAL A 1 382 ? -25.344 20.938 3.123 1 95 382 VAL A C 1
ATOM 3059 O O . VAL A 1 382 ? -24.344 20.75 2.434 1 95 382 VAL A O 1
ATOM 3062 N N . GLU A 1 383 ? -26.359 20.047 3.172 1 94.25 383 GLU A N 1
ATOM 3063 C CA . GLU A 1 383 ? -26.328 18.797 2.422 1 94.25 383 GLU A CA 1
ATOM 3064 C C . GLU A 1 383 ? -26.219 19.062 0.921 1 94.25 383 GLU A C 1
ATOM 3066 O O . GLU A 1 383 ? -25.484 18.359 0.216 1 94.25 383 GLU A O 1
ATOM 3071 N N . LYS A 1 384 ? -26.906 20.078 0.485 1 92.19 384 LYS A N 1
ATOM 3072 C CA . LYS A 1 384 ? -26.875 20.438 -0.931 1 92.19 384 LYS A CA 1
ATOM 3073 C C . LYS A 1 384 ? -25.469 20.891 -1.344 1 92.19 384 LYS A C 1
ATOM 3075 O O . LYS A 1 384 ? -24.969 20.484 -2.389 1 92.19 384 LYS A O 1
ATOM 3080 N N . VAL A 1 385 ? -24.891 21.734 -0.53 1 90.75 385 VAL A N 1
ATOM 3081 C CA . VAL A 1 385 ? -23.578 22.266 -0.825 1 90.75 385 VAL A CA 1
ATOM 3082 C C . VAL A 1 385 ? -22.547 21.141 -0.841 1 90.75 385 VAL A C 1
ATOM 3084 O O . VAL A 1 385 ? -21.688 21.078 -1.727 1 90.75 385 VAL A O 1
ATOM 3087 N N . LEU A 1 386 ? -22.594 20.234 0.087 1 90.56 386 LEU A N 1
ATOM 3088 C CA . LEU A 1 386 ? -21.656 19.125 0.184 1 90.56 386 LEU A CA 1
ATOM 3089 C C . LEU A 1 386 ? -21.812 18.172 -0.993 1 90.56 386 LEU A C 1
ATOM 3091 O O . LEU A 1 386 ? -20.828 17.625 -1.496 1 90.56 386 LEU A O 1
ATOM 3095 N N . LYS A 1 387 ? -23.031 17.906 -1.403 1 86.62 387 LYS A N 1
ATOM 3096 C CA . LYS A 1 387 ? -23.281 17.031 -2.553 1 86.62 387 LYS A CA 1
ATOM 3097 C C . LYS A 1 387 ? -22.641 17.609 -3.818 1 86.62 387 LYS A C 1
ATOM 3099 O O . LYS A 1 387 ? -22.094 16.859 -4.641 1 86.62 387 LYS A O 1
ATOM 3104 N N . GLU A 1 388 ? -22.688 18.891 -3.926 1 81.75 388 GLU A N 1
ATOM 3105 C CA . GLU A 1 388 ? -22.078 19.547 -5.074 1 81.75 388 GLU A CA 1
ATOM 3106 C C . GLU A 1 388 ? -20.562 19.5 -5.004 1 81.75 388 GLU A C 1
ATOM 3108 O O . GLU A 1 388 ? -19.875 19.484 -6.035 1 81.75 388 GLU A O 1
ATOM 3113 N N . GLY A 1 389 ? -20.047 19.5 -3.869 1 75.12 389 GLY A N 1
ATOM 3114 C CA . GLY A 1 389 ? -18.609 19.469 -3.658 1 75.12 389 GLY A CA 1
ATOM 3115 C C . GLY A 1 389 ? -17.984 18.125 -3.998 1 75.12 389 GLY A C 1
ATOM 3116 O O . GLY A 1 389 ? -16.766 18.031 -4.199 1 75.12 389 GLY A O 1
ATOM 3117 N N . GLU A 1 390 ? -18.844 17.094 -3.953 1 67.75 390 GLU A N 1
ATOM 3118 C CA . GLU A 1 390 ? -18.406 15.766 -4.348 1 67.75 390 GLU A CA 1
ATOM 3119 C C . GLU A 1 390 ? -18.016 15.719 -5.82 1 67.75 390 GLU A C 1
ATOM 3121 O O . GLU A 1 390 ? -17.062 15.031 -6.203 1 67.75 390 GLU A O 1
ATOM 3126 N N . LYS A 1 391 ? -18.812 16.391 -6.652 1 56.91 391 LYS A N 1
ATOM 3127 C CA . LYS A 1 391 ? -18.75 16.281 -8.109 1 56.91 391 LYS A CA 1
ATOM 3128 C C . LYS A 1 391 ? -17.625 17.156 -8.664 1 56.91 391 LYS A C 1
ATOM 3130 O O . LYS A 1 391 ? -17.188 16.969 -9.805 1 56.91 391 LYS A O 1
ATOM 3135 N N . ARG A 1 392 ? -17.266 18.078 -7.969 1 44.16 392 ARG A N 1
ATOM 3136 C CA . ARG A 1 392 ? -16.266 18.984 -8.492 1 44.16 392 ARG A CA 1
ATOM 3137 C C . ARG A 1 392 ? -14.914 18.297 -8.641 1 44.16 392 ARG A C 1
ATOM 3139 O O . ARG A 1 392 ? -14.312 17.859 -7.656 1 44.16 392 ARG A O 1
ATOM 3146 N N . VAL A 1 393 ? -15.047 17.266 -9.547 1 47.25 393 VAL A N 1
ATOM 3147 C CA . VAL A 1 393 ? -13.883 16.438 -9.844 1 47.25 393 VAL A CA 1
ATOM 3148 C C . VAL A 1 393 ? -12.781 17.312 -10.453 1 47.25 393 VAL A C 1
ATOM 3150 O O . VAL A 1 393 ? -13.07 18.281 -11.164 1 47.25 393 VAL A O 1
ATOM 3153 N N . LEU A 1 394 ? -11.453 17.031 -9.883 1 41.06 394 LEU A N 1
ATOM 3154 C CA . LEU A 1 394 ? -10.188 17.625 -10.289 1 41.06 394 LEU A CA 1
ATOM 3155 C C . LEU A 1 394 ? -10.125 17.781 -11.805 1 41.06 394 LEU A C 1
ATOM 3157 O O . LEU A 1 394 ? -9.586 18.766 -12.32 1 41.06 394 LEU A O 1
ATOM 3161 N N . TRP A 1 395 ? -10.039 16.719 -12.727 1 31.7 395 TRP A N 1
ATOM 3162 C CA . TRP A 1 395 ? -9.688 17.016 -14.117 1 31.7 395 TRP A CA 1
ATOM 3163 C C . TRP A 1 395 ? -10.906 17.5 -14.891 1 31.7 395 TRP A C 1
ATOM 3165 O O . TRP A 1 395 ? -12.016 16.969 -14.719 1 31.7 395 TRP A O 1
ATOM 3175 N N . MET B 1 1 ? -14.516 -32.844 11.508 1 25.78 1 MET B N 1
ATOM 3176 C CA . MET B 1 1 ? -13.727 -32.875 10.281 1 25.78 1 MET B CA 1
ATOM 3177 C C . MET B 1 1 ? -12.633 -31.812 10.32 1 25.78 1 MET B C 1
ATOM 3179 O O . MET B 1 1 ? -12.914 -30.625 10.164 1 25.78 1 MET B O 1
ATOM 3183 N N . LYS B 1 2 ? -11.68 -31.703 11.195 1 34.28 2 LYS B N 1
ATOM 3184 C CA . LYS B 1 2 ? -10.648 -30.828 11.734 1 34.28 2 LYS B CA 1
ATOM 3185 C C . LYS B 1 2 ? -9.875 -30.141 10.609 1 34.28 2 LYS B C 1
ATOM 3187 O O . LYS B 1 2 ? -9.797 -30.656 9.492 1 34.28 2 LYS B O 1
ATOM 3192 N N . GLN B 1 3 ? -9.195 -28.75 10.562 1 52.78 3 GLN B N 1
ATOM 3193 C CA . GLN B 1 3 ? -8.406 -27.531 10.508 1 52.78 3 GLN B CA 1
ATOM 3194 C C . GLN B 1 3 ? -7.051 -27.781 9.867 1 52.78 3 GLN B C 1
ATOM 3196 O O . GLN B 1 3 ? -6.113 -27 10.055 1 52.78 3 GLN B O 1
ATOM 3201 N N . ASP B 1 4 ? -6.73 -29.016 9.273 1 71.81 4 ASP B N 1
ATOM 3202 C CA . ASP B 1 4 ? -5.352 -29.469 9.102 1 71.81 4 ASP B CA 1
ATOM 3203 C C . ASP B 1 4 ? -4.852 -29.172 7.688 1 71.81 4 ASP B C 1
ATOM 3205 O O . ASP B 1 4 ? -3.854 -29.75 7.25 1 71.81 4 ASP B O 1
ATOM 3209 N N . GLY B 1 5 ? -5.566 -28.5 6.941 1 91.12 5 GLY B N 1
ATOM 3210 C CA . GLY B 1 5 ? -5.078 -28.312 5.586 1 91.12 5 GLY B CA 1
ATOM 3211 C C . GLY B 1 5 ? -4.086 -27.172 5.461 1 91.12 5 GLY B C 1
ATOM 3212 O O . GLY B 1 5 ? -3.902 -26.391 6.402 1 91.12 5 GLY B O 1
ATOM 3213 N N . LEU B 1 6 ? -3.326 -27.266 4.344 1 95.81 6 LEU B N 1
ATOM 3214 C CA . LEU B 1 6 ? -2.295 -26.266 4.062 1 95.81 6 LEU B CA 1
ATOM 3215 C C . LEU B 1 6 ? -2.729 -25.344 2.939 1 95.81 6 LEU B C 1
ATOM 3217 O O . LEU B 1 6 ? -3.168 -25.797 1.882 1 95.81 6 LEU B O 1
ATOM 3221 N N . ASN B 1 7 ? -2.762 -24.047 3.225 1 96.38 7 ASN B N 1
ATOM 3222 C CA . ASN B 1 7 ? -2.957 -23.031 2.203 1 96.38 7 ASN B CA 1
ATOM 3223 C C . ASN B 1 7 ? -1.63 -22.422 1.759 1 96.38 7 ASN B C 1
ATOM 3225 O O . ASN B 1 7 ? -0.822 -22 2.594 1 96.38 7 ASN B O 1
ATOM 3229 N N . ILE B 1 8 ? -1.424 -22.438 0.481 1 97.69 8 ILE B N 1
ATOM 3230 C CA . ILE B 1 8 ? -0.165 -21.906 -0.034 1 97.69 8 ILE B CA 1
ATOM 3231 C C . ILE B 1 8 ? -0.425 -20.609 -0.799 1 97.69 8 ILE B C 1
ATOM 3233 O O . ILE B 1 8 ? -1.373 -20.516 -1.582 1 97.69 8 ILE B O 1
ATOM 3237 N N . GLY B 1 9 ? 0.361 -19.625 -0.525 1 98 9 GLY B N 1
ATOM 3238 C CA . GLY B 1 9 ? 0.317 -18.375 -1.269 1 98 9 GLY B CA 1
ATOM 3239 C C . GLY B 1 9 ? 1.502 -18.188 -2.197 1 98 9 GLY B C 1
ATOM 3240 O O . GLY B 1 9 ? 2.654 -18.234 -1.758 1 98 9 GLY B O 1
ATOM 3241 N N . PHE B 1 10 ? 1.226 -18.016 -3.508 1 98.56 10 PHE B N 1
ATOM 3242 C CA . PHE B 1 10 ? 2.227 -17.688 -4.52 1 98.56 10 PHE B CA 1
ATOM 3243 C C . PHE B 1 10 ? 2.186 -16.203 -4.863 1 98.56 10 PHE B C 1
ATOM 3245 O O . PHE B 1 10 ? 1.265 -15.75 -5.543 1 98.56 10 PHE B O 1
ATOM 3252 N N . SER B 1 11 ? 3.182 -15.492 -4.441 1 97.69 11 SER B N 1
ATOM 3253 C CA . SER B 1 11 ? 3.188 -14.047 -4.645 1 97.69 11 SER B CA 1
ATOM 3254 C C . SER B 1 11 ? 3.451 -13.695 -6.105 1 97.69 11 SER B C 1
ATOM 3256 O O . SER B 1 11 ? 3.826 -14.562 -6.898 1 97.69 11 SER B O 1
ATOM 3258 N N . GLY B 1 12 ? 3.25 -12.414 -6.422 1 95.38 12 GLY B N 1
ATOM 3259 C CA . GLY B 1 12 ? 3.732 -11.867 -7.684 1 95.38 12 GLY B CA 1
ATOM 3260 C C . GLY B 1 12 ? 5.227 -11.602 -7.684 1 95.38 12 GLY B C 1
ATOM 3261 O O . GLY B 1 12 ? 5.879 -11.695 -6.645 1 95.38 12 GLY B O 1
ATOM 3262 N N . GLY B 1 13 ? 5.699 -11.406 -8.867 1 92.19 13 GLY B N 1
ATOM 3263 C CA . GLY B 1 13 ? 7.121 -11.156 -9.039 1 92.19 13 GLY B CA 1
ATOM 3264 C C . GLY B 1 13 ? 7.641 -11.594 -10.398 1 92.19 13 GLY B C 1
ATOM 3265 O O . GLY B 1 13 ? 8.812 -11.945 -10.539 1 92.19 13 GLY B O 1
ATOM 3266 N N . GLY B 1 14 ? 6.809 -11.648 -11.359 1 90.5 14 GLY B N 1
ATOM 3267 C CA . GLY B 1 14 ? 7.227 -12.07 -12.68 1 90.5 14 GLY B CA 1
ATOM 3268 C C . GLY B 1 14 ? 7.758 -13.492 -12.711 1 90.5 14 GLY B C 1
ATOM 3269 O O . GLY B 1 14 ? 7.281 -14.359 -11.969 1 90.5 14 GLY B O 1
ATOM 3270 N N . PHE B 1 15 ? 8.625 -13.68 -13.609 1 90.5 15 PHE B N 1
ATOM 3271 C CA . PHE B 1 15 ? 9.18 -15.023 -13.742 1 90.5 15 PHE B CA 1
ATOM 3272 C C . PHE B 1 15 ? 10.016 -15.383 -12.523 1 90.5 15 PHE B C 1
ATOM 3274 O O . PHE B 1 15 ? 10.141 -16.562 -12.18 1 90.5 15 PHE B O 1
ATOM 3281 N N . ARG B 1 16 ? 10.508 -14.406 -11.93 1 92.94 16 ARG B N 1
ATOM 3282 C CA . ARG B 1 16 ? 11.195 -14.664 -10.672 1 92.94 16 ARG B CA 1
ATOM 3283 C C . ARG B 1 16 ? 10.281 -15.383 -9.688 1 92.94 16 ARG B C 1
ATOM 3285 O O . ARG B 1 16 ? 10.672 -16.375 -9.078 1 92.94 16 ARG B O 1
ATOM 3292 N N . ALA B 1 17 ? 9.125 -14.883 -9.555 1 96.25 17 ALA B N 1
ATOM 3293 C CA . ALA B 1 17 ? 8.133 -15.508 -8.68 1 96.25 17 ALA B CA 1
ATOM 3294 C C . ALA B 1 17 ? 7.707 -16.875 -9.227 1 96.25 17 ALA B C 1
ATOM 3296 O O . ALA B 1 17 ? 7.516 -17.828 -8.461 1 96.25 17 ALA B O 1
ATOM 3297 N N . SER B 1 18 ? 7.59 -16.969 -10.508 1 97.19 18 SER B N 1
ATOM 3298 C CA . SER B 1 18 ? 7.148 -18.203 -11.125 1 97.19 18 SER B CA 1
ATOM 3299 C C . SER B 1 18 ? 8.078 -19.359 -10.773 1 97.19 18 SER B C 1
ATOM 3301 O O . SER B 1 18 ? 7.629 -20.406 -10.297 1 97.19 18 SER B O 1
ATOM 3303 N N . TYR B 1 19 ? 9.305 -19.125 -10.93 1 97.44 19 TYR B N 1
ATOM 3304 C CA . TYR B 1 19 ? 10.25 -20.234 -10.766 1 97.44 19 TYR B CA 1
ATOM 3305 C C . TYR B 1 19 ? 10.594 -20.453 -9.297 1 97.44 19 TYR B C 1
ATOM 3307 O O . TYR B 1 19 ? 10.844 -21.578 -8.875 1 97.44 19 TYR B O 1
ATOM 3315 N N . TYR B 1 20 ? 10.578 -19.406 -8.5 1 97.94 20 TYR B N 1
ATOM 3316 C CA . TYR B 1 20 ? 10.688 -19.562 -7.051 1 97.94 20 TYR B CA 1
ATOM 3317 C C . TYR B 1 20 ? 9.578 -20.453 -6.512 1 97.94 20 TYR B C 1
ATOM 3319 O O . TYR B 1 20 ? 9.844 -21.406 -5.773 1 97.94 20 TYR B O 1
ATOM 3327 N N . CYS B 1 21 ? 8.312 -20.188 -6.918 1 98.69 21 CYS B N 1
ATOM 3328 C CA . CYS B 1 21 ? 7.148 -20.953 -6.469 1 98.69 21 CYS B CA 1
ATOM 3329 C C . CYS B 1 21 ? 7.156 -22.359 -7.051 1 98.69 21 CYS B C 1
ATOM 3331 O O . CYS B 1 21 ? 6.734 -23.312 -6.391 1 98.69 21 CYS B O 1
ATOM 3333 N N . LEU B 1 22 ? 7.656 -22.469 -8.289 1 98.69 22 LEU B N 1
ATOM 3334 C CA . LEU B 1 22 ? 7.77 -23.781 -8.914 1 98.69 22 LEU B CA 1
ATOM 3335 C C . LEU B 1 22 ? 8.648 -24.719 -8.078 1 98.69 22 LEU B C 1
ATOM 3337 O O . LEU B 1 22 ? 8.273 -25.859 -7.809 1 98.69 22 LEU B O 1
ATOM 3341 N N . GLY B 1 23 ? 9.781 -24.203 -7.676 1 98.62 23 GLY B N 1
ATOM 3342 C CA . GLY B 1 23 ? 10.68 -24.984 -6.852 1 98.62 23 GLY B CA 1
ATOM 3343 C C . GLY B 1 23 ? 10.07 -25.406 -5.523 1 98.62 23 GLY B C 1
ATOM 3344 O O . GLY B 1 23 ? 10.273 -26.531 -5.062 1 98.62 23 GLY B O 1
ATOM 3345 N N . GLY B 1 24 ? 9.422 -24.484 -4.926 1 98.44 24 GLY B N 1
ATOM 3346 C CA . GLY B 1 24 ? 8.766 -24.797 -3.664 1 98.44 24 GLY B CA 1
ATOM 3347 C C . GLY B 1 24 ? 7.715 -25.875 -3.789 1 98.44 24 GLY B C 1
ATOM 3348 O O . GLY B 1 24 ? 7.699 -26.828 -2.998 1 98.44 24 GLY B O 1
ATOM 3349 N N . TYR B 1 25 ? 6.832 -25.766 -4.773 1 98.75 25 TYR B N 1
ATOM 3350 C CA . TYR B 1 25 ? 5.789 -26.766 -4.934 1 98.75 25 TYR B CA 1
ATOM 3351 C C . TYR B 1 25 ? 6.391 -28.125 -5.305 1 98.75 25 TYR B C 1
ATOM 3353 O O . TYR B 1 25 ? 5.891 -29.156 -4.875 1 98.75 25 TYR B O 1
ATOM 3361 N N . ARG B 1 26 ? 7.422 -28.078 -6.148 1 98.5 26 ARG B N 1
ATOM 3362 C CA . ARG B 1 26 ? 8.102 -29.312 -6.512 1 98.5 26 ARG B CA 1
ATOM 3363 C C . ARG B 1 26 ? 8.578 -30.062 -5.27 1 98.5 26 ARG B C 1
ATOM 3365 O O . ARG B 1 26 ? 8.477 -31.297 -5.199 1 98.5 26 ARG B O 1
ATOM 3372 N N . ARG B 1 27 ? 9.133 -29.328 -4.305 1 97.25 27 ARG B N 1
ATOM 3373 C CA . ARG B 1 27 ? 9.617 -29.953 -3.082 1 97.25 27 ARG B CA 1
ATOM 3374 C C . ARG B 1 27 ? 8.461 -30.547 -2.273 1 97.25 27 ARG B C 1
ATOM 3376 O O . ARG B 1 27 ? 8.609 -31.578 -1.627 1 97.25 27 ARG B O 1
ATOM 3383 N N . LEU B 1 28 ? 7.395 -29.844 -2.271 1 96.88 28 LEU B N 1
ATOM 3384 C CA . LEU B 1 28 ? 6.188 -30.344 -1.624 1 96.88 28 LEU B CA 1
ATOM 3385 C C . LEU B 1 28 ? 5.797 -31.719 -2.17 1 96.88 28 LEU B C 1
ATOM 3387 O O . LEU B 1 28 ? 5.477 -32.625 -1.403 1 96.88 28 LEU B O 1
ATOM 3391 N N . VAL B 1 29 ? 5.82 -31.891 -3.473 1 96.94 29 VAL B N 1
ATOM 3392 C CA . VAL B 1 29 ? 5.508 -33.156 -4.133 1 96.94 29 VAL B CA 1
ATOM 3393 C C . VAL B 1 29 ? 6.574 -34.188 -3.789 1 96.94 29 VAL B C 1
ATOM 3395 O O . VAL B 1 29 ? 6.254 -35.344 -3.508 1 96.94 29 VAL B O 1
ATOM 3398 N N . GLU B 1 30 ? 7.785 -33.75 -3.793 1 95.31 30 GLU B N 1
ATOM 3399 C CA . GLU B 1 30 ? 8.914 -34.625 -3.514 1 95.31 30 GLU B CA 1
ATOM 3400 C C . GLU B 1 30 ? 8.797 -35.25 -2.121 1 95.31 30 GLU B C 1
ATOM 3402 O O . GLU B 1 30 ? 9.172 -36.406 -1.911 1 95.31 30 GLU B O 1
ATOM 3407 N N . LEU B 1 31 ? 8.281 -34.5 -1.206 1 94.69 31 LEU B N 1
ATOM 3408 C CA . LEU B 1 31 ? 8.148 -34.938 0.172 1 94.69 31 LEU B CA 1
ATOM 3409 C C . LEU B 1 31 ? 6.828 -35.688 0.375 1 94.69 31 LEU B C 1
ATOM 3411 O O . LEU B 1 31 ? 6.574 -36.219 1.453 1 94.69 31 LEU B O 1
ATOM 3415 N N . GLY B 1 32 ? 5.988 -35.688 -0.628 1 93.38 32 GLY B N 1
ATOM 3416 C CA . GLY B 1 32 ? 4.719 -36.406 -0.575 1 93.38 32 GLY B CA 1
ATOM 3417 C C . GLY B 1 32 ? 3.67 -35.688 0.253 1 93.38 32 GLY B C 1
ATOM 3418 O O . GLY B 1 32 ? 2.822 -36.344 0.88 1 93.38 32 GLY B O 1
ATOM 3419 N N . LEU B 1 33 ? 3.764 -34.406 0.334 1 94.81 33 LEU B N 1
ATOM 3420 C CA . LEU B 1 33 ? 2.846 -33.656 1.191 1 94.81 33 LEU B CA 1
ATOM 3421 C C . LEU B 1 33 ? 1.91 -32.781 0.36 1 94.81 33 LEU B C 1
ATOM 3423 O O . LEU B 1 33 ? 1.151 -31.984 0.909 1 94.81 33 LEU B O 1
ATOM 3427 N N . ASP B 1 34 ? 1.935 -32.969 -0.974 1 94.75 34 ASP B N 1
ATOM 3428 C CA . ASP B 1 34 ? 1.103 -32.156 -1.857 1 94.75 34 ASP B CA 1
ATOM 3429 C C . ASP B 1 34 ? -0.381 -32.406 -1.608 1 94.75 34 ASP B C 1
ATOM 3431 O O . ASP B 1 34 ? -1.219 -31.547 -1.842 1 94.75 34 ASP B O 1
ATOM 3435 N N . HIS B 1 35 ? -0.743 -33.562 -1.002 1 92.25 35 HIS B N 1
ATOM 3436 C CA . HIS B 1 35 ? -2.131 -33.906 -0.695 1 92.25 35 HIS B CA 1
ATOM 3437 C C . HIS B 1 35 ? -2.666 -33.031 0.437 1 92.25 35 HIS B C 1
ATOM 3439 O O . HIS B 1 35 ? -3.879 -32.906 0.623 1 92.25 35 HIS B O 1
ATOM 3445 N N . LYS B 1 36 ? -1.805 -32.406 1.148 1 94.12 36 LYS B N 1
ATOM 3446 C CA . LYS B 1 36 ? -2.219 -31.562 2.271 1 94.12 36 LYS B CA 1
ATOM 3447 C C . LYS B 1 36 ? -2.693 -30.188 1.791 1 94.12 36 LYS B C 1
ATOM 3449 O O . LYS B 1 36 ? -3.348 -29.453 2.535 1 94.12 36 LYS B O 1
ATOM 3454 N N . VAL B 1 37 ? -2.371 -29.875 0.58 1 96.38 37 VAL B N 1
ATOM 3455 C CA . VAL B 1 37 ? -2.703 -28.547 0.065 1 96.38 37 VAL B CA 1
ATOM 3456 C C . VAL B 1 37 ? -4.199 -28.453 -0.219 1 96.38 37 VAL B C 1
ATOM 3458 O O . VAL B 1 37 ? -4.711 -29.156 -1.1 1 96.38 37 VAL B O 1
ATOM 3461 N N . GLN B 1 38 ? -4.863 -27.641 0.493 1 95.56 38 GLN B N 1
ATOM 3462 C CA . GLN B 1 38 ? -6.301 -27.484 0.313 1 95.56 38 GLN B CA 1
ATOM 3463 C C . GLN B 1 38 ? -6.621 -26.203 -0.471 1 95.56 38 GLN B C 1
ATOM 3465 O O . GLN B 1 38 ? -7.699 -26.094 -1.055 1 95.56 38 GLN B O 1
ATOM 3470 N N . GLY B 1 39 ? -5.66 -25.281 -0.442 1 96.38 39 GLY B N 1
ATOM 3471 C CA . GLY B 1 39 ? -5.875 -24.031 -1.154 1 96.38 39 GLY B CA 1
ATOM 3472 C C . GLY B 1 39 ? -4.594 -23.422 -1.689 1 96.38 39 GLY B C 1
ATOM 3473 O O . GLY B 1 39 ? -3.541 -23.531 -1.059 1 96.38 39 GLY B O 1
ATOM 3474 N N . ILE B 1 40 ? -4.695 -22.844 -2.861 1 97.88 40 ILE B N 1
ATOM 3475 C CA . ILE B 1 40 ? -3.621 -22.047 -3.459 1 97.88 40 ILE B CA 1
ATOM 3476 C C . ILE B 1 40 ? -4.137 -20.656 -3.801 1 97.88 40 ILE B C 1
ATOM 3478 O O . ILE B 1 40 ? -5.203 -20.516 -4.406 1 97.88 40 ILE B O 1
ATOM 3482 N N . THR B 1 41 ? -3.525 -19.656 -3.303 1 98.19 41 THR B N 1
ATOM 3483 C CA . THR B 1 41 ? -3.771 -18.281 -3.732 1 98.19 41 THR B CA 1
ATOM 3484 C C . THR B 1 41 ? -2.555 -17.703 -4.457 1 98.19 41 THR B C 1
ATOM 3486 O O . THR B 1 41 ? -1.414 -18 -4.082 1 98.19 41 THR B O 1
ATOM 3489 N N . SER B 1 42 ? -2.814 -17.031 -5.586 1 98.62 42 SER B N 1
ATOM 3490 C CA . SER B 1 42 ? -1.661 -16.625 -6.383 1 98.62 42 SER B CA 1
ATOM 3491 C C . SER B 1 42 ? -1.873 -15.25 -7 1 98.62 42 SER B C 1
ATOM 3493 O O . SER B 1 42 ? -3.01 -14.789 -7.137 1 98.62 42 SER B O 1
ATOM 3495 N N . VAL B 1 43 ? -0.768 -14.625 -7.305 1 97.94 43 VAL B N 1
ATOM 3496 C CA . VAL B 1 43 ? -0.769 -13.297 -7.914 1 97.94 43 VAL B CA 1
ATOM 3497 C C . VAL B 1 43 ? 0.306 -13.227 -9 1 97.94 43 VAL B C 1
ATOM 3499 O O . VAL B 1 43 ? 1.436 -13.672 -8.789 1 97.94 43 VAL B O 1
ATOM 3502 N N . SER B 1 44 ? -0.038 -12.641 -10.18 1 96.69 44 SER B N 1
ATOM 3503 C CA . SER B 1 44 ? 0.899 -12.344 -11.258 1 96.69 44 SER B CA 1
ATOM 3504 C C . SER B 1 44 ? 1.799 -13.539 -11.555 1 96.69 44 SER B C 1
ATOM 3506 O O . SER B 1 44 ? 1.31 -14.641 -11.805 1 96.69 44 SER B O 1
ATOM 3508 N N . GLY B 1 45 ? 3.074 -13.422 -11.438 1 95.88 45 GLY B N 1
ATOM 3509 C CA . GLY B 1 45 ? 3.992 -14.516 -11.703 1 95.88 45 GLY B CA 1
ATOM 3510 C C . GLY B 1 45 ? 3.656 -15.773 -10.93 1 95.88 45 GLY B C 1
ATOM 3511 O O . GLY B 1 45 ? 3.818 -16.891 -11.438 1 95.88 45 GLY B O 1
ATOM 3512 N N . GLY B 1 46 ? 3.27 -15.602 -9.727 1 98.06 46 GLY B N 1
ATOM 3513 C CA . GLY B 1 46 ? 2.812 -16.734 -8.953 1 98.06 46 GLY B CA 1
ATOM 3514 C C . GLY B 1 46 ? 1.628 -17.453 -9.578 1 98.06 46 GLY B C 1
ATOM 3515 O O . GLY B 1 46 ? 1.474 -18.672 -9.43 1 98.06 46 GLY B O 1
ATOM 3516 N N . SER B 1 47 ? 0.805 -16.703 -10.258 1 98.5 47 SER B N 1
ATOM 3517 C CA . SER B 1 47 ? -0.369 -17.281 -10.906 1 98.5 47 SER B CA 1
ATOM 3518 C C . SER B 1 47 ? 0.026 -18.125 -12.109 1 98.5 47 SER B C 1
ATOM 3520 O O . SER B 1 47 ? -0.667 -19.078 -12.461 1 98.5 47 SER B O 1
ATOM 3522 N N . ILE B 1 48 ? 1.134 -17.766 -12.727 1 97.44 48 ILE B N 1
ATOM 3523 C CA . ILE B 1 48 ? 1.622 -18.578 -13.836 1 97.44 48 ILE B CA 1
ATOM 3524 C C . ILE B 1 48 ? 1.931 -19.984 -13.352 1 97.44 48 ILE B C 1
ATOM 3526 O O . ILE B 1 48 ? 1.474 -20.969 -13.945 1 97.44 48 ILE B O 1
ATOM 3530 N N . THR B 1 49 ? 2.625 -20.078 -12.297 1 98.56 49 THR B N 1
ATOM 3531 C CA . THR B 1 49 ? 2.98 -21.375 -11.742 1 98.56 49 THR B CA 1
ATOM 3532 C C . THR B 1 49 ? 1.747 -22.078 -11.18 1 98.56 49 THR B C 1
ATOM 3534 O O . THR B 1 49 ? 1.55 -23.281 -11.398 1 98.56 49 THR B O 1
ATOM 3537 N N . ALA B 1 50 ? 0.95 -21.375 -10.43 1 98.75 50 ALA B N 1
ATOM 3538 C CA . ALA B 1 50 ? -0.265 -21.969 -9.883 1 98.75 50 ALA B CA 1
ATOM 3539 C C . ALA B 1 50 ? -1.138 -22.547 -10.992 1 98.75 50 ALA B C 1
ATOM 3541 O O . ALA B 1 50 ? -1.668 -23.656 -10.867 1 98.75 50 ALA B O 1
ATOM 3542 N N . GLY B 1 51 ? -1.263 -21.734 -12.086 1 98.69 51 GLY B N 1
ATOM 3543 C CA . GLY B 1 51 ? -2.027 -22.219 -13.219 1 98.69 51 GLY B CA 1
ATOM 3544 C C . GLY B 1 51 ? -1.477 -23.5 -13.812 1 98.69 51 GLY B C 1
ATOM 3545 O O . GLY B 1 51 ? -2.236 -24.406 -14.164 1 98.69 51 GLY B O 1
ATOM 3546 N N . ALA B 1 52 ? -0.191 -23.609 -13.953 1 98.5 52 ALA B N 1
ATOM 3547 C CA . ALA B 1 52 ? 0.447 -24.797 -14.492 1 98.5 52 ALA B CA 1
ATOM 3548 C C . ALA B 1 52 ? 0.202 -26 -13.586 1 98.5 52 ALA B C 1
ATOM 3550 O O . ALA B 1 52 ? -0.098 -27.094 -14.062 1 98.5 52 ALA B O 1
ATOM 3551 N N . VAL B 1 53 ? 0.347 -25.812 -12.297 1 98.75 53 VAL B N 1
ATOM 3552 C CA . VAL B 1 53 ? 0.12 -26.875 -11.32 1 98.75 53 VAL B CA 1
ATOM 3553 C C . VAL B 1 53 ? -1.33 -27.344 -11.398 1 98.75 53 VAL B C 1
ATOM 3555 O O . VAL B 1 53 ? -1.598 -28.547 -11.453 1 98.75 53 VAL B O 1
ATOM 3558 N N . MET B 1 54 ? -2.236 -26.406 -11.438 1 98.69 54 MET B N 1
ATOM 3559 C CA . MET B 1 54 ? -3.658 -26.734 -11.422 1 98.69 54 MET B CA 1
ATOM 3560 C C . MET B 1 54 ? -4.066 -27.438 -12.719 1 98.69 54 MET B C 1
ATOM 3562 O O . MET B 1 54 ? -4.906 -28.328 -12.711 1 98.69 54 MET B O 1
ATOM 3566 N N . LYS B 1 55 ? -3.529 -26.922 -13.82 1 98.31 55 LYS B N 1
ATOM 3567 C CA . LYS B 1 55 ? -3.775 -27.609 -15.086 1 98.31 55 LYS B CA 1
ATOM 3568 C C . LYS B 1 55 ? -3.338 -29.062 -15.023 1 98.31 55 LYS B C 1
ATOM 3570 O O . LYS B 1 55 ? -4.062 -29.969 -15.469 1 98.31 55 LYS B O 1
ATOM 3575 N N . ALA B 1 56 ? -2.17 -29.312 -14.508 1 98.31 56 ALA B N 1
ATOM 3576 C CA . ALA B 1 56 ? -1.664 -30.688 -14.383 1 98.31 56 ALA B CA 1
ATOM 3577 C C . ALA B 1 56 ? -2.559 -31.516 -13.469 1 98.31 56 ALA B C 1
ATOM 3579 O O . ALA B 1 56 ? -2.818 -32.688 -13.75 1 98.31 56 ALA B O 1
ATOM 3580 N N . LEU B 1 57 ? -3.012 -30.953 -12.438 1 98.19 57 LEU B N 1
ATOM 3581 C CA . LEU B 1 57 ? -3.861 -31.656 -11.477 1 98.19 57 LEU B CA 1
ATOM 3582 C C . LEU B 1 57 ? -5.215 -31.984 -12.094 1 98.19 57 LEU B C 1
ATOM 3584 O O . LEU B 1 57 ? -5.887 -32.906 -11.656 1 98.19 57 LEU B O 1
ATOM 3588 N N . ALA B 1 58 ? -5.629 -31.156 -13.055 1 97.75 58 ALA B N 1
ATOM 3589 C CA . ALA B 1 58 ? -6.867 -31.469 -13.766 1 97.75 58 ALA B CA 1
ATOM 3590 C C . ALA B 1 58 ? -6.789 -32.844 -14.43 1 97.75 58 ALA B C 1
ATOM 3592 O O . ALA B 1 58 ? -7.809 -33.531 -14.602 1 97.75 58 ALA B O 1
ATOM 3593 N N . ASP B 1 59 ? -5.574 -33.281 -14.75 1 96.75 59 ASP B N 1
ATOM 3594 C CA . ASP B 1 59 ? -5.359 -34.594 -15.359 1 96.75 59 ASP B CA 1
ATOM 3595 C C . ASP B 1 59 ? -5.176 -35.656 -14.297 1 96.75 59 ASP B C 1
ATOM 3597 O O . ASP B 1 59 ? -5.09 -36.844 -14.617 1 96.75 59 ASP B O 1
ATOM 3601 N N . GLY B 1 60 ? -5.051 -35.25 -13.055 1 96.75 60 GLY B N 1
ATOM 3602 C CA . GLY B 1 60 ? -4.891 -36.219 -11.961 1 96.75 60 GLY B CA 1
ATOM 3603 C C . GLY B 1 60 ? -3.795 -35.812 -10.984 1 96.75 60 GLY B C 1
ATOM 3604 O O . GLY B 1 60 ? -2.969 -34.938 -11.289 1 96.75 60 GLY B O 1
ATOM 3605 N N . PRO B 1 61 ? -3.785 -36.469 -9.828 1 96.81 61 PRO B N 1
ATOM 3606 C CA . PRO B 1 61 ? -2.736 -36.188 -8.844 1 96.81 61 PRO B CA 1
ATOM 3607 C C . PRO B 1 61 ? -1.344 -36.594 -9.336 1 96.81 61 PRO B C 1
ATOM 3609 O O . PRO B 1 61 ? -1.218 -37.375 -10.281 1 96.81 61 PRO B O 1
ATOM 3612 N N . PHE B 1 62 ? -0.384 -35.938 -8.742 1 97.44 62 PHE B N 1
ATOM 3613 C CA . PHE B 1 62 ? 0.988 -36.312 -9.07 1 97.44 62 PHE B CA 1
ATOM 3614 C C . PHE B 1 62 ? 1.355 -37.656 -8.445 1 97.44 62 PHE B C 1
ATOM 3616 O O . PHE B 1 62 ? 1.123 -37.875 -7.254 1 97.44 62 PHE B O 1
ATOM 3623 N N . THR B 1 63 ? 2.004 -38.531 -9.211 1 97 63 THR B N 1
ATOM 3624 C CA . THR B 1 63 ? 2.422 -39.844 -8.695 1 97 63 THR B CA 1
ATOM 3625 C C . THR B 1 63 ? 3.754 -39.719 -7.965 1 97 63 THR B C 1
ATOM 3627 O O . THR B 1 63 ? 3.988 -40.438 -6.98 1 97 63 THR B O 1
ATOM 3630 N N . ASP B 1 64 ? 4.605 -39 -8.438 1 96 64 ASP B N 1
ATOM 3631 C CA . ASP B 1 64 ? 5.902 -38.719 -7.832 1 96 64 ASP B CA 1
ATOM 3632 C C . ASP B 1 64 ? 6.512 -37.438 -8.43 1 96 64 ASP B C 1
ATOM 3634 O O . ASP B 1 64 ? 5.848 -36.719 -9.18 1 96 64 ASP B O 1
ATOM 3638 N N . VAL B 1 65 ? 7.703 -37.125 -8.023 1 96.75 65 VAL B N 1
ATOM 3639 C CA . VAL B 1 65 ? 8.344 -35.875 -8.43 1 96.75 65 VAL B CA 1
ATOM 3640 C C . VAL B 1 65 ? 8.68 -35.938 -9.922 1 96.75 65 VAL B C 1
ATOM 3642 O O . VAL B 1 65 ? 8.656 -34.906 -10.602 1 96.75 65 VAL B O 1
ATOM 3645 N N . LYS B 1 66 ? 8.984 -37.094 -10.453 1 97.75 66 LYS B N 1
ATOM 3646 C CA . LYS B 1 66 ? 9.25 -37.219 -11.883 1 97.75 66 LYS B CA 1
ATOM 3647 C C . LYS B 1 66 ? 8.016 -36.875 -12.703 1 97.75 66 LYS B C 1
ATOM 3649 O O . LYS B 1 66 ? 8.117 -36.219 -13.742 1 97.75 66 LYS B O 1
ATOM 3654 N N . ASP B 1 67 ? 6.914 -37.375 -12.258 1 98.25 67 ASP B N 1
ATOM 3655 C CA . ASP B 1 67 ? 5.645 -37.031 -12.891 1 98.25 67 ASP B CA 1
ATOM 3656 C C . ASP B 1 67 ? 5.414 -35.531 -12.867 1 98.25 67 ASP B C 1
ATOM 3658 O O . ASP B 1 67 ? 4.996 -34.938 -13.867 1 98.25 67 ASP B O 1
ATOM 3662 N N . PHE B 1 68 ? 5.656 -34.906 -11.773 1 98.38 68 PHE B N 1
ATOM 3663 C CA . PHE B 1 68 ? 5.551 -33.469 -11.648 1 98.38 68 PHE B CA 1
ATOM 3664 C C . PHE B 1 68 ? 6.477 -32.75 -12.633 1 98.38 68 PHE B C 1
ATOM 3666 O O . PHE B 1 68 ? 6.082 -31.781 -13.266 1 98.38 68 PHE B O 1
ATOM 3673 N N . ASP B 1 69 ? 7.703 -33.219 -12.695 1 98.38 69 ASP B N 1
ATOM 3674 C CA . ASP B 1 69 ? 8.688 -32.594 -13.586 1 98.38 69 ASP B CA 1
ATOM 3675 C C . ASP B 1 69 ? 8.227 -32.688 -15.039 1 98.38 69 ASP B C 1
ATOM 3677 O O . ASP B 1 69 ? 8.375 -31.703 -15.789 1 98.38 69 ASP B O 1
ATOM 3681 N N . ASP B 1 70 ? 7.668 -33.75 -15.422 1 97.88 70 ASP B N 1
ATOM 3682 C CA . ASP B 1 70 ? 7.223 -33.938 -16.797 1 97.88 70 ASP B CA 1
ATOM 3683 C C . ASP B 1 70 ? 6.02 -33.062 -17.125 1 97.88 70 ASP B C 1
ATOM 3685 O O . ASP B 1 70 ? 5.93 -32.5 -18.219 1 97.88 70 ASP B O 1
ATOM 3689 N N . ARG B 1 71 ? 5.16 -32.906 -16.156 1 97.81 71 ARG B N 1
ATOM 3690 C CA . ARG B 1 71 ? 3.877 -32.281 -16.422 1 97.81 71 ARG B CA 1
ATOM 3691 C C . ARG B 1 71 ? 3.926 -30.766 -16.125 1 97.81 71 ARG B C 1
ATOM 3693 O O . ARG B 1 71 ? 3.129 -30 -16.656 1 97.81 71 ARG B O 1
ATOM 3700 N N . VAL B 1 72 ? 4.824 -30.375 -15.266 1 98.38 72 VAL B N 1
ATOM 3701 C CA . VAL B 1 72 ? 4.801 -28.984 -14.828 1 98.38 72 VAL B CA 1
ATOM 3702 C C . VAL B 1 72 ? 6.176 -28.359 -15.055 1 98.38 72 VAL B C 1
ATOM 3704 O O . VAL B 1 72 ? 6.305 -27.391 -15.805 1 98.38 72 VAL B O 1
ATOM 3707 N N . THR B 1 73 ? 7.242 -28.906 -14.469 1 97.94 73 THR B N 1
ATOM 3708 C CA . THR B 1 73 ? 8.562 -28.281 -14.469 1 97.94 73 THR B CA 1
ATOM 3709 C C . THR B 1 73 ? 9.07 -28.094 -15.891 1 97.94 73 THR B C 1
ATOM 3711 O O . THR B 1 73 ? 9.539 -27.016 -16.25 1 97.94 73 THR B O 1
ATOM 3714 N N . LYS B 1 74 ? 8.992 -29.094 -16.688 1 96.44 74 LYS B N 1
ATOM 3715 C CA . LYS B 1 74 ? 9.531 -29.047 -18.031 1 96.44 74 LYS B CA 1
ATOM 3716 C C . LYS B 1 74 ? 8.797 -28.016 -18.891 1 96.44 74 LYS B C 1
ATOM 3718 O O . LYS B 1 74 ? 9.422 -27.156 -19.5 1 96.44 74 LYS B O 1
ATOM 3723 N N . PRO B 1 75 ? 7.469 -28.109 -18.969 1 95.12 75 PRO B N 1
ATOM 3724 C CA . PRO B 1 75 ? 6.766 -27.078 -19.75 1 95.12 75 PRO B CA 1
ATOM 3725 C C . PRO B 1 75 ? 7.059 -25.672 -19.25 1 95.12 75 PRO B C 1
ATOM 3727 O O . PRO B 1 75 ? 7.191 -24.75 -20.062 1 95.12 75 PRO B O 1
ATOM 3730 N N . MET B 1 76 ? 7.145 -25.484 -17.984 1 95.69 76 MET B N 1
ATOM 3731 C CA . MET B 1 76 ? 7.434 -24.172 -17.422 1 95.69 76 MET B CA 1
ATOM 3732 C C . MET B 1 76 ? 8.836 -23.703 -17.812 1 95.69 76 MET B C 1
ATOM 3734 O O . MET B 1 76 ? 9.047 -22.531 -18.109 1 95.69 76 MET B O 1
ATOM 3738 N N . THR B 1 77 ? 9.773 -24.547 -17.703 1 93 77 THR B N 1
ATOM 3739 C CA . THR B 1 77 ? 11.148 -24.234 -18.078 1 93 77 THR B CA 1
ATOM 3740 C C . THR B 1 77 ? 11.227 -23.859 -19.562 1 93 77 THR B C 1
ATOM 3742 O O . THR B 1 77 ? 11.906 -22.891 -19.922 1 93 77 THR B O 1
ATOM 3745 N N . ASP B 1 78 ? 10.555 -24.609 -20.391 1 90.88 78 ASP B N 1
ATOM 3746 C CA . ASP B 1 78 ? 10.516 -24.312 -21.812 1 90.88 78 ASP B CA 1
ATOM 3747 C C . ASP B 1 78 ? 9.938 -22.922 -22.078 1 90.88 78 ASP B C 1
ATOM 3749 O O . ASP B 1 78 ? 10.438 -22.188 -22.922 1 90.88 78 ASP B O 1
ATOM 3753 N N . MET B 1 79 ? 8.969 -22.625 -21.344 1 88.38 79 MET B N 1
ATOM 3754 C CA . MET B 1 79 ? 8.352 -21.312 -21.484 1 88.38 79 MET B CA 1
ATOM 3755 C C . MET B 1 79 ? 9.32 -20.203 -21.078 1 88.38 79 MET B C 1
ATOM 3757 O O . MET B 1 79 ? 9.367 -19.141 -21.703 1 88.38 79 MET B O 1
ATOM 3761 N N . GLY B 1 80 ? 10.023 -20.422 -20.016 1 86.12 80 GLY B N 1
ATOM 3762 C CA . GLY B 1 80 ? 10.961 -19.438 -19.5 1 86.12 80 GLY B CA 1
ATOM 3763 C C . GLY B 1 80 ? 12.078 -19.109 -20.469 1 86.12 80 GLY B C 1
ATOM 3764 O O . GLY B 1 80 ? 12.656 -18.016 -20.422 1 86.12 80 GLY B O 1
ATOM 3765 N N . LEU B 1 81 ? 12.391 -20.109 -21.25 1 79.5 81 LEU B N 1
ATOM 3766 C CA . LEU B 1 81 ? 13.461 -19.922 -22.234 1 79.5 81 LEU B CA 1
ATOM 3767 C C . LEU B 1 81 ? 12.984 -19.078 -23.406 1 79.5 81 LEU B C 1
ATOM 3769 O O . LEU B 1 81 ? 13.805 -18.562 -24.188 1 79.5 81 LEU B O 1
ATOM 3773 N N . VAL B 1 82 ? 11.68 -18.953 -23.422 1 73.5 82 VAL B N 1
ATOM 3774 C CA . VAL B 1 82 ? 11.078 -18.125 -24.453 1 73.5 82 VAL B CA 1
ATOM 3775 C C . VAL B 1 82 ? 11.008 -16.672 -23.969 1 73.5 82 VAL B C 1
ATOM 3777 O O . VAL B 1 82 ? 10.656 -16.406 -22.828 1 73.5 82 VAL B O 1
ATOM 3780 N N . ASN B 1 83 ? 11.57 -15.797 -24.625 1 69.38 83 ASN B N 1
ATOM 3781 C CA . ASN B 1 83 ? 11.445 -14.383 -24.312 1 69.38 83 ASN B CA 1
ATOM 3782 C C . ASN B 1 83 ? 10.039 -13.859 -24.594 1 69.38 83 ASN B C 1
ATOM 3784 O O . ASN B 1 83 ? 9.789 -13.305 -25.672 1 69.38 83 ASN B O 1
ATOM 3788 N N . ILE B 1 84 ? 9.195 -14.078 -23.594 1 66.19 84 ILE B N 1
ATOM 3789 C CA . ILE B 1 84 ? 7.777 -13.766 -23.75 1 66.19 84 ILE B CA 1
ATOM 3790 C C . ILE B 1 84 ? 7.605 -12.281 -24.062 1 66.19 84 ILE B C 1
ATOM 3792 O O . ILE B 1 84 ? 6.844 -11.914 -24.969 1 66.19 84 ILE B O 1
ATOM 3796 N N . ARG B 1 85 ? 8.258 -11.539 -23.344 1 68.31 85 ARG B N 1
ATOM 3797 C CA . ARG B 1 85 ? 8.148 -10.102 -23.562 1 68.31 85 ARG B CA 1
ATOM 3798 C C . ARG B 1 85 ? 8.578 -9.734 -24.969 1 68.31 85 ARG B C 1
ATOM 3800 O O . ARG B 1 85 ? 7.891 -8.969 -25.656 1 68.31 85 ARG B O 1
ATOM 3807 N N . ARG B 1 86 ? 9.68 -10.25 -25.375 1 64.88 86 ARG B N 1
ATOM 3808 C CA . ARG B 1 86 ? 10.172 -9.969 -26.719 1 64.88 86 ARG B CA 1
ATOM 3809 C C . ARG B 1 86 ? 9.188 -10.469 -27.781 1 64.88 86 ARG B C 1
ATOM 3811 O O . ARG B 1 86 ? 8.938 -9.781 -28.781 1 64.88 86 ARG B O 1
ATOM 3818 N N . LYS B 1 87 ? 8.703 -11.578 -27.547 1 67.06 87 LYS B N 1
ATOM 3819 C CA . LYS B 1 87 ? 7.734 -12.133 -28.5 1 67.06 87 LYS B CA 1
ATOM 3820 C C . LYS B 1 87 ? 6.488 -11.25 -28.578 1 67.06 87 LYS B C 1
ATOM 3822 O O . LYS B 1 87 ? 5.969 -11.008 -29.672 1 67.06 87 LYS B O 1
ATOM 3827 N N . LEU B 1 88 ? 6.117 -10.812 -27.438 1 68.12 88 LEU B N 1
ATOM 3828 C CA . LEU B 1 88 ? 4.953 -9.93 -27.391 1 68.12 88 LEU B CA 1
ATOM 3829 C C . LEU B 1 88 ? 5.238 -8.617 -28.109 1 68.12 88 LEU B C 1
ATOM 3831 O O . LEU B 1 88 ? 4.41 -8.133 -28.891 1 68.12 88 LEU B O 1
ATOM 3835 N N . PHE B 1 89 ? 6.383 -8.109 -27.875 1 67.38 89 PHE B N 1
ATOM 3836 C CA . PHE B 1 89 ? 6.77 -6.844 -28.484 1 67.38 89 PHE B CA 1
ATOM 3837 C C . PHE B 1 89 ? 6.926 -6.996 -29.984 1 67.38 89 PHE B C 1
ATOM 3839 O O . PHE B 1 89 ? 6.512 -6.121 -30.75 1 67.38 89 PHE B O 1
ATOM 3846 N N . TRP B 1 90 ? 7.5 -8.078 -30.406 1 64.25 90 TRP B N 1
ATOM 3847 C CA . TRP B 1 90 ? 7.68 -8.328 -31.828 1 64.25 90 TRP B CA 1
ATOM 3848 C C . TRP B 1 90 ? 6.332 -8.469 -32.531 1 64.25 90 TRP B C 1
ATOM 3850 O O . TRP B 1 90 ? 6.156 -7.977 -33.656 1 64.25 90 TRP B O 1
ATOM 3860 N N . LYS B 1 91 ? 5.492 -9.094 -31.922 1 66.69 91 LYS B N 1
ATOM 3861 C CA . LYS B 1 91 ? 4.156 -9.25 -32.5 1 66.69 91 LYS B CA 1
ATOM 3862 C C . LYS B 1 91 ? 3.443 -7.898 -32.594 1 66.69 91 LYS B C 1
ATOM 3864 O O . LYS B 1 91 ? 2.693 -7.66 -33.531 1 66.69 91 LYS B O 1
ATOM 3869 N N . LEU B 1 92 ? 3.721 -7.098 -31.656 1 65.25 92 LEU B N 1
ATOM 3870 C CA . LEU B 1 92 ? 3.158 -5.754 -31.688 1 65.25 92 LEU B CA 1
ATOM 3871 C C . LEU B 1 92 ? 3.703 -4.957 -32.875 1 65.25 92 LEU B C 1
ATOM 3873 O O . LEU B 1 92 ? 2.961 -4.227 -33.531 1 65.25 92 LEU B O 1
ATOM 3877 N N . LEU B 1 93 ? 4.969 -5.02 -33.062 1 63.09 93 LEU B N 1
ATOM 3878 C CA . LEU B 1 93 ? 5.617 -4.27 -34.125 1 63.09 93 LEU B CA 1
ATOM 3879 C C . LEU B 1 93 ? 5.105 -4.707 -35.469 1 63.09 93 LEU B C 1
ATOM 3881 O O . LEU B 1 93 ? 5.133 -3.93 -36.438 1 63.09 93 LEU B O 1
ATOM 3885 N N . ARG B 1 94 ? 4.742 -5.836 -35.562 1 60.41 94 ARG B N 1
ATOM 3886 C CA . ARG B 1 94 ? 4.266 -6.348 -36.844 1 60.41 94 ARG B CA 1
ATOM 3887 C C . ARG B 1 94 ? 2.852 -5.859 -37.125 1 60.41 94 ARG B C 1
ATOM 3889 O O . ARG B 1 94 ? 2.293 -6.16 -38.188 1 60.41 94 ARG B O 1
ATOM 3896 N N . ARG B 1 95 ? 2.4 -5.113 -36.188 1 57.81 95 ARG B N 1
ATOM 3897 C CA . ARG B 1 95 ? 1.072 -4.555 -36.406 1 57.81 95 ARG B CA 1
ATOM 3898 C C . ARG B 1 95 ? 1.096 -3.033 -36.344 1 57.81 95 ARG B C 1
ATOM 3900 O O . ARG B 1 95 ? 0.726 -2.451 -35.312 1 57.81 95 ARG B O 1
ATOM 3907 N N . PRO B 1 96 ? 1.552 -2.379 -37.406 1 54.38 96 PRO B N 1
ATOM 3908 C CA . PRO B 1 96 ? 1.782 -0.933 -37.406 1 54.38 96 PRO B CA 1
ATOM 3909 C C . PRO B 1 96 ? 0.57 -0.14 -36.938 1 54.38 96 PRO B C 1
ATOM 3911 O O . PRO B 1 96 ? 0.725 0.883 -36.25 1 54.38 96 PRO B O 1
ATOM 3914 N N . HIS B 1 97 ? -0.587 -0.504 -37.312 1 48.28 97 HIS B N 1
ATOM 3915 C CA . HIS B 1 97 ? -1.784 0.287 -37.031 1 48.28 97 HIS B CA 1
ATOM 3916 C C . HIS B 1 97 ? -2.158 0.243 -35.562 1 48.28 97 HIS B C 1
ATOM 3918 O O . HIS B 1 97 ? -2.982 1.036 -35.094 1 48.28 97 HIS B O 1
ATOM 3924 N N . LYS B 1 98 ? -1.53 -0.608 -34.906 1 47.56 98 LYS B N 1
ATOM 3925 C CA . LYS B 1 98 ? -1.913 -0.815 -33.531 1 47.56 98 LYS B CA 1
ATOM 3926 C C . LYS B 1 98 ? -0.88 -0.213 -32.562 1 47.56 98 LYS B C 1
ATOM 3928 O O . LYS B 1 98 ? -1.018 -0.313 -31.344 1 47.56 98 LYS B O 1
ATOM 3933 N N . LEU B 1 99 ? 0.081 0.353 -33.219 1 49.84 99 LEU B N 1
ATOM 3934 C CA . LEU B 1 99 ? 1.167 0.977 -32.469 1 49.84 99 LEU B CA 1
ATOM 3935 C C . LEU B 1 99 ? 0.662 2.176 -31.688 1 49.84 99 LEU B C 1
ATOM 3937 O O . LEU B 1 99 ? 1.358 2.678 -30.797 1 49.84 99 LEU B O 1
ATOM 3941 N N . TRP B 1 100 ? -0.615 2.354 -32 1 47.97 100 TRP B N 1
ATOM 3942 C CA . TRP B 1 100 ? -1.169 3.521 -31.312 1 47.97 100 TRP B CA 1
ATOM 3943 C C . TRP B 1 100 ? -1.514 3.199 -29.875 1 47.97 100 TRP B C 1
ATOM 3945 O O . TRP B 1 100 ? -1.575 4.098 -29.031 1 47.97 100 TRP B O 1
ATOM 3955 N N . ALA B 1 101 ? -1.663 1.849 -29.609 1 66.31 101 ALA B N 1
ATOM 3956 C CA . ALA B 1 101 ? -1.961 1.493 -28.219 1 66.31 101 ALA B CA 1
ATOM 3957 C C . ALA B 1 101 ? -1.173 0.26 -27.797 1 66.31 101 ALA B C 1
ATOM 3959 O O . ALA B 1 101 ? -1.755 -0.79 -27.516 1 66.31 101 ALA B O 1
ATOM 3960 N N . PRO B 1 102 ? 0.088 0.387 -27.719 1 68.44 102 PRO B N 1
ATOM 3961 C CA . PRO B 1 102 ? 0.961 -0.768 -27.5 1 68.44 102 PRO B CA 1
ATOM 3962 C C . PRO B 1 102 ? 0.609 -1.54 -26.234 1 68.44 102 PRO B C 1
ATOM 3964 O O . PRO B 1 102 ? 0.597 -2.773 -26.234 1 68.44 102 PRO B O 1
ATOM 3967 N N . ARG B 1 103 ? 0.256 -0.958 -25.281 1 75.19 103 ARG B N 1
ATOM 3968 C CA . ARG B 1 103 ? -0.06 -1.649 -24.031 1 75.19 103 ARG B CA 1
ATOM 3969 C C . ARG B 1 103 ? -1.345 -2.459 -24.172 1 75.19 103 ARG B C 1
ATOM 3971 O O . ARG B 1 103 ? -1.453 -3.557 -23.609 1 75.19 103 ARG B O 1
ATOM 3978 N N . LEU B 1 104 ? -2.25 -1.927 -24.891 1 72.12 104 LEU B N 1
ATOM 3979 C CA . LEU B 1 104 ? -3.504 -2.637 -25.125 1 72.12 104 LEU B CA 1
ATOM 3980 C C . LEU B 1 104 ? -3.277 -3.898 -25.938 1 72.12 104 LEU B C 1
ATOM 3982 O O . LEU B 1 104 ? -3.857 -4.945 -25.656 1 72.12 104 LEU B O 1
ATOM 3986 N N . ASN B 1 105 ? -2.469 -3.725 -26.875 1 72.56 105 ASN B N 1
ATOM 3987 C CA . ASN B 1 105 ? -2.16 -4.867 -27.719 1 72.56 105 ASN B CA 1
ATOM 3988 C C . ASN B 1 105 ? -1.422 -5.957 -26.953 1 72.56 105 ASN B C 1
ATOM 3990 O O . ASN B 1 105 ? -1.694 -7.145 -27.125 1 72.56 105 ASN B O 1
ATOM 3994 N N . LEU B 1 106 ? -0.58 -5.551 -26.141 1 75.94 106 LEU B N 1
ATOM 3995 C CA . LEU B 1 106 ? 0.135 -6.512 -25.312 1 75.94 106 LEU B CA 1
ATOM 3996 C C . LEU B 1 106 ? -0.827 -7.25 -24.391 1 75.94 106 LEU B C 1
ATOM 3998 O O . LEU B 1 106 ? -0.709 -8.461 -24.203 1 75.94 106 LEU B O 1
ATOM 4002 N N . SER B 1 107 ? -1.746 -6.527 -23.906 1 80.06 107 SER B N 1
ATOM 4003 C CA . SER B 1 107 ? -2.742 -7.117 -23.016 1 80.06 107 SER B CA 1
ATOM 4004 C C . SER B 1 107 ? -3.582 -8.164 -23.75 1 80.06 107 SER B C 1
ATOM 4006 O O . SER B 1 107 ? -3.977 -9.172 -23.156 1 80.06 107 SER B O 1
ATOM 4008 N N . MET B 1 108 ? -3.791 -7.953 -24.969 1 80.38 108 MET B N 1
ATOM 4009 C CA . MET B 1 108 ? -4.609 -8.867 -25.766 1 80.38 108 MET B CA 1
ATOM 4010 C C . MET B 1 108 ? -3.805 -10.086 -26.203 1 80.38 108 MET B C 1
ATOM 4012 O O . MET B 1 108 ? -4.352 -11.18 -26.328 1 80.38 108 MET B O 1
ATOM 4016 N N . MET B 1 109 ? -2.586 -9.922 -26.312 1 81.44 109 MET B N 1
ATOM 4017 C CA . MET B 1 109 ? -1.732 -10.984 -26.844 1 81.44 109 MET B CA 1
ATOM 4018 C C . MET B 1 109 ? -1.249 -11.898 -25.719 1 81.44 109 MET B C 1
ATOM 4020 O O . MET B 1 109 ? -0.945 -13.07 -25.953 1 81.44 109 MET B O 1
ATOM 4024 N N . PHE B 1 110 ? -1.197 -11.383 -24.625 1 85.81 110 PHE B N 1
ATOM 4025 C CA . PHE B 1 110 ? -0.606 -12.109 -23.5 1 85.81 110 PHE B CA 1
ATOM 4026 C C . PHE B 1 110 ? -1.382 -13.383 -23.219 1 85.81 110 PHE B C 1
ATOM 4028 O O . PHE B 1 110 ? -0.792 -14.461 -23.094 1 85.81 110 PHE B O 1
ATOM 4035 N N . PRO B 1 111 ? -2.693 -13.352 -23.156 1 89.75 111 PRO B N 1
ATOM 4036 C CA . PRO B 1 111 ? -3.438 -14.602 -22.953 1 89.75 111 PRO B CA 1
ATOM 4037 C C . PRO B 1 111 ? -3.18 -15.625 -24.062 1 89.75 111 PRO B C 1
ATOM 4039 O O . PRO B 1 111 ? -3.096 -16.828 -23.797 1 89.75 111 PRO B O 1
ATOM 4042 N N . GLU B 1 112 ? -3.088 -15.172 -25.219 1 89.19 112 GLU B N 1
ATOM 4043 C CA . GLU B 1 112 ? -2.84 -16.062 -26.344 1 89.19 112 GLU B CA 1
ATOM 4044 C C . GLU B 1 112 ? -1.476 -16.734 -26.219 1 89.19 112 GLU B C 1
ATOM 4046 O O . GLU B 1 112 ? -1.328 -17.922 -26.547 1 89.19 112 GLU B O 1
ATOM 4051 N N . MET B 1 113 ? -0.63 -16 -25.797 1 87.25 113 MET B N 1
ATOM 4052 C CA . MET B 1 113 ? 0.707 -16.562 -25.609 1 87.25 113 MET B CA 1
ATOM 4053 C C . MET B 1 113 ? 0.704 -17.609 -24.5 1 87.25 113 MET B C 1
ATOM 4055 O O . MET B 1 113 ? 1.316 -18.672 -24.656 1 87.25 113 MET B O 1
ATOM 4059 N N . LEU B 1 114 ? 0.088 -17.344 -23.453 1 92.06 114 LEU B N 1
ATOM 4060 C CA . LEU B 1 114 ? 0.012 -18.281 -22.344 1 92.06 114 LEU B CA 1
ATOM 4061 C C . LEU B 1 114 ? -0.731 -19.547 -22.766 1 92.06 114 LEU B C 1
ATOM 4063 O O . LEU B 1 114 ? -0.363 -20.656 -22.359 1 92.06 114 LEU B O 1
ATOM 4067 N N . LYS B 1 115 ? -1.75 -19.359 -23.562 1 93.5 115 LYS B N 1
ATOM 4068 C CA . LYS B 1 115 ? -2.488 -20.5 -24.109 1 93.5 115 LYS B CA 1
ATOM 4069 C C . LYS B 1 115 ? -1.574 -21.406 -24.938 1 93.5 115 LYS B C 1
ATOM 4071 O O . LYS B 1 115 ? -1.594 -22.625 -24.766 1 93.5 115 LYS B O 1
ATOM 4076 N N . LYS B 1 116 ? -0.821 -20.812 -25.703 1 90.5 116 LYS B N 1
ATOM 4077 C CA . LYS B 1 116 ? 0.044 -21.547 -26.625 1 90.5 116 LYS B CA 1
ATOM 4078 C C . LYS B 1 116 ? 1.188 -22.234 -25.875 1 90.5 116 LYS B C 1
ATOM 4080 O O . LYS B 1 116 ? 1.53 -23.375 -26.156 1 90.5 116 LYS B O 1
ATOM 4085 N N . GLU B 1 117 ? 1.701 -21.562 -24.922 1 88.75 117 GLU B N 1
ATOM 4086 C CA . GLU B 1 117 ? 2.963 -22.016 -24.344 1 88.75 117 GLU B CA 1
ATOM 4087 C C . GLU B 1 117 ? 2.725 -22.953 -23.156 1 88.75 117 GLU B C 1
ATOM 4089 O O . GLU B 1 117 ? 3.568 -23.797 -22.859 1 88.75 117 GLU B O 1
ATOM 4094 N N . ILE B 1 118 ? 1.603 -22.812 -22.484 1 93 118 ILE B N 1
ATOM 4095 C CA . ILE B 1 118 ? 1.557 -23.562 -21.234 1 93 118 ILE B CA 1
ATOM 4096 C C . ILE B 1 118 ? 0.154 -24.125 -21.016 1 93 118 ILE B C 1
ATOM 4098 O O . ILE B 1 118 ? -0.003 -25.297 -20.656 1 93 118 ILE B O 1
ATOM 4102 N N . TYR B 1 119 ? -0.885 -23.438 -21.25 1 96.62 119 TYR B N 1
ATOM 4103 C CA . TYR B 1 119 ? -2.164 -23.812 -20.656 1 96.62 119 TYR B CA 1
ATOM 4104 C C . TYR B 1 119 ? -3.068 -24.484 -21.688 1 96.62 119 TYR B C 1
ATOM 4106 O O . TYR B 1 119 ? -4.039 -25.156 -21.328 1 96.62 119 TYR B O 1
ATOM 4114 N N . GLY B 1 120 ? -2.818 -24.234 -23 1 95.31 120 GLY B N 1
ATOM 4115 C CA . GLY B 1 120 ? -3.799 -24.672 -23.984 1 95.31 120 GLY B CA 1
ATOM 4116 C C . GLY B 1 120 ? -5.152 -24 -23.812 1 95.31 120 GLY B C 1
ATOM 4117 O O . GLY B 1 120 ? -5.23 -22.812 -23.5 1 95.31 120 GLY B O 1
ATOM 4118 N N . ASN B 1 121 ? -6.281 -24.719 -23.984 1 96.06 121 ASN B N 1
ATOM 4119 C CA . ASN B 1 121 ? -7.621 -24.141 -24 1 96.06 121 ASN B CA 1
ATOM 4120 C C . ASN B 1 121 ? -8.375 -24.453 -22.703 1 96.06 121 ASN B C 1
ATOM 4122 O O . ASN B 1 121 ? -9.594 -24.281 -22.641 1 96.06 121 ASN B O 1
ATOM 4126 N N . ILE B 1 122 ? -7.676 -24.812 -21.75 1 97.81 122 ILE B N 1
ATOM 4127 C CA . ILE B 1 122 ? -8.352 -25.25 -20.547 1 97.81 122 ILE B CA 1
ATOM 4128 C C . ILE B 1 122 ? -9.078 -24.078 -19.891 1 97.81 122 ILE B C 1
ATOM 4130 O O . ILE B 1 122 ? -8.547 -22.969 -19.859 1 97.81 122 ILE B O 1
ATOM 4134 N N . LYS B 1 123 ? -10.297 -24.375 -19.422 1 98.19 123 LYS B N 1
ATOM 4135 C CA . LYS B 1 123 ? -11.141 -23.391 -18.781 1 98.19 123 LYS B CA 1
ATOM 4136 C C . LYS B 1 123 ? -11.047 -23.5 -17.25 1 98.19 123 LYS B C 1
ATOM 4138 O O . LYS B 1 123 ? -10.641 -24.531 -16.734 1 98.19 123 LYS B O 1
ATOM 4143 N N . MET B 1 124 ? -11.422 -22.422 -16.609 1 98.31 124 MET B N 1
ATOM 4144 C CA . MET B 1 124 ? -11.344 -22.359 -15.148 1 98.31 124 MET B CA 1
ATOM 4145 C C . MET B 1 124 ? -12.227 -23.438 -14.523 1 98.31 124 MET B C 1
ATOM 4147 O O . MET B 1 124 ? -11.836 -24.078 -13.539 1 98.31 124 MET B O 1
ATOM 4151 N N . ASN B 1 125 ? -13.398 -23.656 -15.07 1 97.62 125 ASN B N 1
ATOM 4152 C CA . ASN B 1 125 ? -14.352 -24.594 -14.477 1 97.62 125 ASN B CA 1
ATOM 4153 C C . ASN B 1 125 ? -13.938 -26.031 -14.711 1 97.62 125 ASN B C 1
ATOM 4155 O O . ASN B 1 125 ? -14.578 -26.953 -14.211 1 97.62 125 ASN B O 1
ATOM 4159 N N . GLU B 1 126 ? -12.906 -26.266 -15.5 1 98.06 126 GLU B N 1
ATOM 4160 C CA . GLU B 1 126 ? -12.383 -27.609 -15.75 1 98.06 126 GLU B CA 1
ATOM 4161 C C . GLU B 1 126 ? -11.297 -27.969 -14.742 1 98.06 126 GLU B C 1
ATOM 4163 O O . GLU B 1 126 ? -10.844 -29.109 -14.695 1 98.06 126 GLU B O 1
ATOM 4168 N N . LEU B 1 127 ? -10.898 -27.031 -13.922 1 98.25 127 LEU B N 1
ATOM 4169 C CA . LEU B 1 127 ? -9.875 -27.266 -12.906 1 98.25 127 LEU B CA 1
ATOM 4170 C C . LEU B 1 127 ? -10.461 -28.016 -11.711 1 98.25 127 LEU B C 1
ATOM 4172 O O . LEU B 1 127 ? -11.672 -27.984 -11.477 1 98.25 127 LEU B O 1
ATOM 4176 N N . PRO B 1 128 ? -9.57 -28.719 -11 1 96.75 128 PRO B N 1
ATOM 4177 C CA . PRO B 1 128 ? -10.086 -29.391 -9.805 1 96.75 128 PRO B CA 1
ATOM 4178 C C . PRO B 1 128 ? -10.547 -28.391 -8.734 1 96.75 128 PRO B C 1
ATOM 4180 O O . PRO B 1 128 ? -10.062 -27.266 -8.688 1 96.75 128 PRO B O 1
ATOM 4183 N N . HIS B 1 129 ? -11.383 -28.969 -7.848 1 93.94 129 HIS B N 1
ATOM 4184 C CA . HIS B 1 129 ? -11.945 -28.141 -6.785 1 93.94 129 HIS B CA 1
ATOM 4185 C C . HIS B 1 129 ? -11.062 -28.188 -5.539 1 93.94 129 HIS B C 1
ATOM 4187 O O . HIS B 1 129 ? -11.195 -27.328 -4.656 1 93.94 129 HIS B O 1
ATOM 4193 N N . ALA B 1 130 ? -10.227 -29.203 -5.492 1 92.25 130 ALA B N 1
ATOM 4194 C CA . ALA B 1 130 ? -9.234 -29.328 -4.426 1 92.25 130 ALA B CA 1
ATOM 4195 C C . ALA B 1 130 ? -7.852 -29.641 -4.996 1 92.25 130 ALA B C 1
ATOM 4197 O O . ALA B 1 130 ? -7.664 -30.641 -5.676 1 92.25 130 ALA B O 1
ATOM 4198 N N . PRO B 1 131 ? -6.961 -28.781 -4.699 1 95.5 131 PRO B N 1
ATOM 4199 C CA . PRO B 1 131 ? -7 -27.547 -3.922 1 95.5 131 PRO B CA 1
ATOM 4200 C C . PRO B 1 131 ? -7.805 -26.438 -4.609 1 95.5 131 PRO B C 1
ATOM 4202 O O . PRO B 1 131 ? -7.895 -26.422 -5.84 1 95.5 131 PRO B O 1
ATOM 4205 N N . LEU B 1 132 ? -8.398 -25.656 -3.812 1 96 132 LEU B N 1
ATOM 4206 C CA . LEU B 1 132 ? -9.055 -24.469 -4.348 1 96 132 LEU B CA 1
ATOM 4207 C C . LEU B 1 132 ? -8.039 -23.406 -4.734 1 96 132 LEU B C 1
ATOM 4209 O O . LEU B 1 132 ? -7.27 -22.938 -3.889 1 96 132 LEU B O 1
ATOM 4213 N N . TRP B 1 133 ? -8.031 -23.047 -6.004 1 98 133 TRP B N 1
ATOM 4214 C CA . TRP B 1 133 ? -7.098 -22.047 -6.492 1 98 133 TRP B CA 1
ATOM 4215 C C . TRP B 1 133 ? -7.801 -20.703 -6.707 1 98 133 TRP B C 1
ATOM 4217 O O . TRP B 1 133 ? -8.742 -20.609 -7.5 1 98 133 TRP B O 1
ATOM 4227 N N . ASN B 1 134 ? -7.348 -19.703 -5.973 1 97.88 134 ASN B N 1
ATOM 4228 C CA . ASN B 1 134 ? -7.773 -18.328 -6.215 1 97.88 134 ASN B CA 1
ATOM 4229 C C . ASN B 1 134 ? -6.723 -17.547 -6.992 1 97.88 134 ASN B C 1
ATOM 4231 O O . ASN B 1 134 ? -5.629 -17.297 -6.484 1 97.88 134 ASN B O 1
ATOM 4235 N N . CYS B 1 135 ? -7.043 -17.219 -8.211 1 98.5 135 CYS B N 1
ATOM 4236 C CA . CYS B 1 135 ? -6.203 -16.391 -9.07 1 98.5 135 CYS B CA 1
ATOM 4237 C C . CYS B 1 135 ? -6.555 -14.914 -8.93 1 98.5 135 CYS B C 1
ATOM 4239 O O . CYS B 1 135 ? -7.566 -14.461 -9.461 1 98.5 135 CYS B O 1
ATOM 4241 N N . ASN B 1 136 ? -5.66 -14.172 -8.32 1 98.31 136 ASN B N 1
ATOM 4242 C CA . ASN B 1 136 ? -6.039 -12.844 -7.848 1 98.31 136 ASN B CA 1
ATOM 4243 C C . ASN B 1 136 ? -5.684 -11.766 -8.859 1 98.31 136 ASN B C 1
ATOM 4245 O O . ASN B 1 136 ? -4.637 -11.828 -9.508 1 98.31 136 ASN B O 1
ATOM 4249 N N . ALA B 1 137 ? -6.523 -10.812 -8.953 1 97.94 137 ALA B N 1
ATOM 4250 C CA . ALA B 1 137 ? -6.387 -9.586 -9.734 1 97.94 137 ALA B CA 1
ATOM 4251 C C . ALA B 1 137 ? -6.91 -8.383 -8.953 1 97.94 137 ALA B C 1
ATOM 4253 O O . ALA B 1 137 ? -7.195 -8.484 -7.758 1 97.94 137 ALA B O 1
ATOM 4254 N N . ALA B 1 138 ? -6.836 -7.242 -9.539 1 96.75 138 ALA B N 1
ATOM 4255 C CA . ALA B 1 138 ? -7.387 -6.016 -8.977 1 96.75 138 ALA B CA 1
ATOM 4256 C C . ALA B 1 138 ? -8.375 -5.359 -9.938 1 96.75 138 ALA B C 1
ATOM 4258 O O . ALA B 1 138 ? -8.18 -5.398 -11.156 1 96.75 138 ALA B O 1
ATOM 4259 N N . CYS B 1 139 ? -9.359 -4.77 -9.398 1 96.31 139 CYS B N 1
ATOM 4260 C CA . CYS B 1 139 ? -10.414 -4.164 -10.203 1 96.31 139 CYS B CA 1
ATOM 4261 C C . CYS B 1 139 ? -10.375 -2.645 -10.094 1 96.31 139 CYS B C 1
ATOM 4263 O O . CYS B 1 139 ? -10.57 -2.094 -9.008 1 96.31 139 CYS B O 1
ATOM 4265 N N . LEU B 1 140 ? -10.258 -1.964 -11.227 1 93.81 140 LEU B N 1
ATOM 4266 C CA . LEU B 1 140 ? -10.188 -0.507 -11.234 1 93.81 140 LEU B CA 1
ATOM 4267 C C . LEU B 1 140 ? -11.539 0.103 -10.883 1 93.81 140 LEU B C 1
ATOM 4269 O O . LEU B 1 140 ? -11.609 1.147 -10.234 1 93.81 140 LEU B O 1
ATOM 4273 N N . ASN B 1 141 ? -12.602 -0.566 -11.266 1 93.75 141 ASN B N 1
ATOM 4274 C CA . ASN B 1 141 ? -13.945 -0.043 -11.047 1 93.75 141 ASN B CA 1
ATOM 4275 C C . ASN B 1 141 ? -14.227 0.193 -9.562 1 93.75 141 ASN B C 1
ATOM 4277 O O . ASN B 1 141 ? -14.852 1.188 -9.195 1 93.75 141 ASN B O 1
ATOM 4281 N N . THR B 1 142 ? -13.734 -0.69 -8.766 1 93.25 142 THR B N 1
ATOM 4282 C CA . THR B 1 142 ? -14.055 -0.648 -7.344 1 93.25 142 THR B CA 1
ATOM 4283 C C . THR B 1 142 ? -12.812 -0.334 -6.516 1 93.25 142 THR B C 1
ATOM 4285 O O . THR B 1 142 ? -12.914 -0.039 -5.324 1 93.25 142 THR B O 1
ATOM 4288 N N . MET B 1 143 ? -11.656 -0.448 -7.102 1 93.31 143 MET B N 1
ATOM 4289 C CA . MET B 1 143 ? -10.352 -0.274 -6.469 1 93.31 143 MET B CA 1
ATOM 4290 C C . MET B 1 143 ? -10.109 -1.35 -5.414 1 93.31 143 MET B C 1
ATOM 4292 O O . MET B 1 143 ? -9.453 -1.101 -4.402 1 93.31 143 MET B O 1
ATOM 4296 N N . LYS B 1 144 ? -10.781 -2.465 -5.648 1 94.56 144 LYS B N 1
ATOM 4297 C CA . LYS B 1 144 ? -10.656 -3.586 -4.723 1 94.56 144 LYS B CA 1
ATOM 4298 C C . LYS B 1 144 ? -10.188 -4.848 -5.445 1 94.56 144 LYS B C 1
ATOM 4300 O O . LYS B 1 144 ? -9.867 -4.805 -6.633 1 94.56 144 LYS B O 1
ATOM 4305 N N . GLY B 1 145 ? -10.086 -5.898 -4.637 1 95.19 145 GLY B N 1
ATOM 4306 C CA . GLY B 1 145 ? -9.625 -7.16 -5.199 1 95.19 145 GLY B CA 1
ATOM 4307 C C . GLY B 1 145 ? -10.672 -7.855 -6.043 1 95.19 145 GLY B C 1
ATOM 4308 O O . GLY B 1 145 ? -11.867 -7.598 -5.891 1 95.19 145 GLY B O 1
ATOM 4309 N N . PHE B 1 146 ? -10.211 -8.648 -6.961 1 96.69 146 PHE B N 1
ATOM 4310 C CA . PHE B 1 146 ? -10.977 -9.531 -7.832 1 96.69 146 PHE B CA 1
ATOM 4311 C C . PHE B 1 146 ? -10.266 -10.867 -8.016 1 96.69 146 PHE B C 1
ATOM 4313 O O . PHE B 1 146 ? -9.031 -10.922 -8.039 1 96.69 146 PHE B O 1
ATOM 4320 N N . TYR B 1 147 ? -11 -11.945 -8.039 1 97.25 147 TYR B N 1
ATOM 4321 C CA . TYR B 1 147 ? -10.297 -13.203 -8.281 1 97.25 147 TYR B CA 1
ATOM 4322 C C . TYR B 1 147 ? -11.164 -14.164 -9.086 1 97.25 147 TYR B C 1
ATOM 4324 O O . TYR B 1 147 ? -12.383 -13.977 -9.188 1 97.25 147 TYR B O 1
ATOM 4332 N N . PHE B 1 148 ? -10.508 -15.102 -9.734 1 97.94 148 PHE B N 1
ATOM 4333 C CA . PHE B 1 148 ? -11.109 -16.219 -10.445 1 97.94 148 PHE B CA 1
ATOM 4334 C C . PHE B 1 148 ? -10.797 -17.531 -9.734 1 97.94 148 PHE B C 1
ATOM 4336 O O . PHE B 1 148 ? -9.688 -17.734 -9.242 1 97.94 148 PHE B O 1
ATOM 4343 N N . ASN B 1 149 ? -11.727 -18.391 -9.641 1 97.56 149 ASN B N 1
ATOM 4344 C CA . ASN B 1 149 ? -11.461 -19.781 -9.258 1 97.56 149 ASN B CA 1
ATOM 4345 C C . ASN B 1 149 ? -12.328 -20.75 -10.039 1 97.56 149 ASN B C 1
ATOM 4347 O O . ASN B 1 149 ? -12.984 -20.375 -11.008 1 97.56 149 ASN B O 1
ATOM 4351 N N . ALA B 1 150 ? -12.25 -22 -9.695 1 97.81 150 ALA B N 1
ATOM 4352 C CA . ALA B 1 150 ? -12.906 -23.062 -10.477 1 97.81 150 ALA B CA 1
ATOM 4353 C C . ALA B 1 150 ? -14.422 -22.938 -10.383 1 97.81 150 ALA B C 1
ATOM 4355 O O . ALA B 1 150 ? -15.148 -23.422 -11.258 1 97.81 150 ALA B O 1
ATOM 4356 N N . PHE B 1 151 ? -14.922 -22.219 -9.352 1 96.62 151 PHE B N 1
ATOM 4357 C CA . PHE B 1 151 ? -16.359 -22.188 -9.094 1 96.62 151 PHE B CA 1
ATOM 4358 C C . PHE B 1 151 ? -16.953 -20.859 -9.547 1 96.62 151 PHE B C 1
ATOM 4360 O O . PHE B 1 151 ? -18.125 -20.797 -9.922 1 96.62 151 PHE B O 1
ATOM 4367 N N . SER B 1 152 ? -16.125 -19.828 -9.445 1 96.69 152 SER B N 1
ATOM 4368 C CA . SER B 1 152 ? -16.719 -18.516 -9.633 1 96.69 152 SER B CA 1
ATOM 4369 C C . SER B 1 152 ? -15.641 -17.453 -9.852 1 96.69 152 SER B C 1
ATOM 4371 O O . SER B 1 152 ? -14.445 -17.75 -9.75 1 96.69 152 SER B O 1
ATOM 4373 N N . MET B 1 153 ? -16.062 -16.344 -10.297 1 97.38 153 MET B N 1
ATOM 4374 C CA . MET B 1 153 ? -15.297 -15.109 -10.188 1 97.38 153 MET B CA 1
ATOM 4375 C C . MET B 1 153 ? -15.977 -14.133 -9.234 1 97.38 153 MET B C 1
ATOM 4377 O O . MET B 1 153 ? -17.203 -14.102 -9.141 1 97.38 153 MET B O 1
ATOM 4381 N N . GLU B 1 154 ? -15.148 -13.391 -8.531 1 95.81 154 GLU B N 1
ATOM 4382 C CA . GLU B 1 154 ? -15.711 -12.555 -7.477 1 95.81 154 GLU B CA 1
ATOM 4383 C C . GLU B 1 154 ? -14.906 -11.273 -7.293 1 95.81 154 GLU B C 1
ATOM 4385 O O . GLU B 1 154 ? -13.672 -11.297 -7.367 1 95.81 154 GLU B O 1
ATOM 4390 N N . GLY B 1 155 ? -15.602 -10.203 -7.121 1 94.62 155 GLY B N 1
ATOM 4391 C CA . GLY B 1 155 ? -15.016 -8.906 -6.797 1 94.62 155 GLY B CA 1
ATOM 4392 C C . GLY B 1 155 ? -15.625 -8.273 -5.555 1 94.62 155 GLY B C 1
ATOM 4393 O O . GLY B 1 155 ? -16.828 -8.352 -5.344 1 94.62 155 GLY B O 1
ATOM 4394 N N . GLU B 1 156 ? -14.703 -7.758 -4.762 1 92.06 156 GLU B N 1
ATOM 4395 C CA . GLU B 1 156 ? -15.211 -6.98 -3.637 1 92.06 156 GLU B CA 1
ATOM 4396 C C . GLU B 1 156 ? -16.047 -5.793 -4.113 1 92.06 156 GLU B C 1
ATOM 4398 O O . GLU B 1 156 ? -15.641 -5.082 -5.039 1 92.06 156 GLU B O 1
ATOM 4403 N N . LYS B 1 157 ? -17.25 -5.609 -3.557 1 92.06 157 LYS B N 1
ATOM 4404 C CA . LYS B 1 157 ? -18.219 -4.555 -3.865 1 92.06 157 LYS B CA 1
ATOM 4405 C C . LYS B 1 157 ? -18.906 -4.816 -5.199 1 92.06 157 LYS B C 1
ATOM 4407 O O . LYS B 1 157 ? -19.656 -3.967 -5.699 1 92.06 157 LYS B O 1
ATOM 4412 N N . ILE B 1 158 ? -18.625 -5.961 -5.82 1 93.75 158 ILE B N 1
ATOM 4413 C CA . ILE B 1 158 ? -19.281 -6.332 -7.07 1 93.75 158 ILE B CA 1
ATOM 4414 C C . ILE B 1 158 ? -20.188 -7.535 -6.84 1 93.75 158 ILE B C 1
ATOM 4416 O O . ILE B 1 158 ? -21.359 -7.523 -7.25 1 93.75 158 ILE B O 1
ATOM 4420 N N . GLY B 1 159 ? -19.656 -8.469 -6.199 1 94.06 159 GLY B N 1
ATOM 4421 C CA . GLY B 1 159 ? -20.375 -9.711 -5.977 1 94.06 159 GLY B CA 1
ATOM 4422 C C . GLY B 1 159 ? -19.703 -10.914 -6.613 1 94.06 159 GLY B C 1
ATOM 4423 O O . GLY B 1 159 ? -18.531 -10.852 -6.965 1 94.06 159 GLY B O 1
ATOM 4424 N N . ARG B 1 160 ? -20.453 -12.039 -6.641 1 95.62 160 ARG B N 1
ATOM 4425 C CA . ARG B 1 160 ? -19.938 -13.312 -7.137 1 95.62 160 ARG B CA 1
ATOM 4426 C C . ARG B 1 160 ? -20.734 -13.781 -8.359 1 95.62 160 ARG B C 1
ATOM 4428 O O . ARG B 1 160 ? -21.953 -13.664 -8.391 1 95.62 160 ARG B O 1
ATOM 4435 N N . SER B 1 161 ? -19.969 -14.18 -9.352 1 96.25 161 SER B N 1
ATOM 4436 C CA . SER B 1 161 ? -20.594 -14.758 -10.539 1 96.25 161 SER B CA 1
ATOM 4437 C C . SER B 1 161 ? -20.188 -16.219 -10.719 1 96.25 161 SER B C 1
ATOM 4439 O O . SER B 1 161 ? -19 -16.547 -10.648 1 96.25 161 SER B O 1
ATOM 4441 N N . LYS B 1 162 ? -21.094 -17.031 -11.008 1 96.25 162 LYS B N 1
ATOM 4442 C CA . LYS B 1 162 ? -20.828 -18.438 -11.266 1 96.25 162 LYS B CA 1
ATOM 4443 C C . LYS B 1 162 ? -20.641 -18.703 -12.758 1 96.25 162 LYS B C 1
ATOM 4445 O O . LYS B 1 162 ? -20.391 -19.844 -13.164 1 96.25 162 LYS B O 1
ATOM 4450 N N . ASP B 1 163 ? -20.688 -17.641 -13.547 1 96 163 ASP B N 1
ATOM 4451 C CA . ASP B 1 163 ? -20.484 -17.734 -14.992 1 96 163 ASP B CA 1
ATOM 4452 C C . ASP B 1 163 ? -19 -17.797 -15.344 1 96 163 ASP B C 1
ATOM 4454 O O . ASP B 1 163 ? -18.5 -16.922 -16.062 1 96 163 ASP B O 1
ATOM 4458 N N . ILE B 1 164 ? -18.406 -18.844 -14.906 1 95.94 164 ILE B N 1
ATOM 4459 C CA . ILE B 1 164 ? -16.953 -18.953 -15.016 1 95.94 164 ILE B CA 1
ATOM 4460 C C . ILE B 1 164 ? -16.594 -19.844 -16.203 1 95.94 164 ILE B C 1
ATOM 4462 O O . ILE B 1 164 ? -15.414 -19.969 -16.562 1 95.94 164 ILE B O 1
ATOM 4466 N N . ASP B 1 165 ? -17.516 -20.312 -16.969 1 94.25 165 ASP B N 1
ATOM 4467 C CA . ASP B 1 165 ? -17.328 -21.312 -18.016 1 94.25 165 ASP B CA 1
ATOM 4468 C C . ASP B 1 165 ? -16.594 -20.75 -19.219 1 94.25 165 ASP B C 1
ATOM 4470 O O . ASP B 1 165 ? -15.93 -21.484 -19.953 1 94.25 165 ASP B O 1
ATOM 4474 N N . SER B 1 166 ? -16.734 -19.5 -19.359 1 91.81 166 SER B N 1
ATOM 4475 C CA . SER B 1 166 ? -16.141 -18.891 -20.547 1 91.81 166 SER B CA 1
ATOM 4476 C C . SER B 1 166 ? -14.734 -18.391 -20.266 1 91.81 166 SER B C 1
ATOM 4478 O O . SER B 1 166 ? -14.008 -17.984 -21.172 1 91.81 166 SER B O 1
ATOM 4480 N N . ILE B 1 167 ? -14.328 -18.422 -19.062 1 96.75 167 ILE B N 1
ATOM 4481 C CA . ILE B 1 167 ? -13.023 -17.875 -18.688 1 96.75 167 ILE B CA 1
ATOM 4482 C C . ILE B 1 167 ? -11.961 -18.969 -18.797 1 96.75 167 ILE B C 1
ATOM 4484 O O . ILE B 1 167 ? -12.039 -19.984 -18.109 1 96.75 167 ILE B O 1
ATOM 4488 N N . SER B 1 168 ? -11 -18.734 -19.609 1 97.81 168 SER B N 1
ATOM 4489 C CA . SER B 1 168 ? -9.891 -19.672 -19.703 1 97.81 168 SER B CA 1
ATOM 4490 C C . SER B 1 168 ? -8.852 -19.438 -18.609 1 97.81 168 SER B C 1
ATOM 4492 O O . SER B 1 168 ? -8.781 -18.328 -18.062 1 97.81 168 SER B O 1
ATOM 4494 N N . VAL B 1 169 ? -8.094 -20.484 -18.297 1 98.44 169 VAL B N 1
ATOM 4495 C CA . VAL B 1 169 ? -6.992 -20.344 -17.344 1 98.44 169 VAL B CA 1
ATOM 4496 C C . VAL B 1 169 ? -5.996 -19.297 -17.859 1 98.44 169 VAL B C 1
ATOM 4498 O O . VAL B 1 169 ? -5.523 -18.453 -17.094 1 98.44 169 VAL B O 1
ATOM 4501 N N . ALA B 1 170 ? -5.73 -19.328 -19.156 1 97.5 170 ALA B N 1
ATOM 4502 C CA . ALA B 1 170 ? -4.805 -18.375 -19.781 1 97.5 170 ALA B CA 1
ATOM 4503 C C . ALA B 1 170 ? -5.27 -16.938 -19.562 1 97.5 170 ALA B C 1
ATOM 4505 O O . ALA B 1 170 ? -4.469 -16.062 -19.25 1 97.5 170 ALA B O 1
ATOM 4506 N N . PHE B 1 171 ? -6.512 -16.719 -19.703 1 97 171 PHE B N 1
ATOM 4507 C CA . PHE B 1 171 ? -7.07 -15.383 -19.531 1 97 171 PHE B CA 1
ATOM 4508 C C . PHE B 1 171 ? -6.953 -14.938 -18.078 1 97 171 PHE B C 1
ATOM 4510 O O . PHE B 1 171 ? -6.52 -13.82 -17.797 1 97 171 PHE B O 1
ATOM 4517 N N . ALA B 1 172 ? -7.359 -15.812 -17.141 1 98.25 172 ALA B N 1
ATOM 4518 C CA . ALA B 1 172 ? -7.309 -15.484 -15.727 1 98.25 172 ALA B CA 1
ATOM 4519 C C . ALA B 1 172 ? -5.883 -15.133 -15.297 1 98.25 172 ALA B C 1
ATOM 4521 O O . ALA B 1 172 ? -5.66 -14.141 -14.602 1 98.25 172 ALA B O 1
ATOM 4522 N N . VAL B 1 173 ? -4.961 -15.945 -15.727 1 98.06 173 VAL B N 1
ATOM 4523 C CA . VAL B 1 173 ? -3.561 -15.734 -15.367 1 98.06 173 VAL B CA 1
ATOM 4524 C C . VAL B 1 173 ? -3.053 -14.445 -16.016 1 98.06 173 VAL B C 1
ATOM 4526 O O . VAL B 1 173 ? -2.314 -13.68 -15.383 1 98.06 173 VAL B O 1
ATOM 4529 N N . ALA B 1 174 ? -3.42 -14.188 -17.25 1 95.56 174 ALA B N 1
ATOM 4530 C CA . ALA B 1 174 ? -3.012 -12.961 -17.938 1 95.56 174 ALA B CA 1
ATOM 4531 C C . ALA B 1 174 ? -3.525 -11.727 -17.203 1 95.56 174 ALA B C 1
ATOM 4533 O O . ALA B 1 174 ? -2.803 -10.742 -17.047 1 95.56 174 ALA B O 1
ATOM 4534 N N . VAL B 1 175 ? -4.75 -11.789 -16.75 1 96.62 175 VAL B N 1
ATOM 4535 C CA . VAL B 1 175 ? -5.336 -10.688 -15.992 1 96.62 175 VAL B CA 1
ATOM 4536 C C . VAL B 1 175 ? -4.57 -10.492 -14.688 1 96.62 175 VAL B C 1
ATOM 4538 O O . VAL B 1 175 ? -4.203 -9.367 -14.336 1 96.62 175 VAL B O 1
ATOM 4541 N N . SER B 1 176 ? -4.32 -11.578 -14 1 97.5 176 SER B N 1
ATOM 4542 C CA . SER B 1 176 ? -3.594 -11.555 -12.734 1 97.5 176 SER B CA 1
ATOM 4543 C C . SER B 1 176 ? -2.205 -10.953 -12.906 1 97.5 176 SER B C 1
ATOM 4545 O O . SER B 1 176 ? -1.686 -10.305 -11.992 1 97.5 176 SER B O 1
ATOM 4547 N N . ALA B 1 177 ? -1.654 -11.117 -14.102 1 94 177 ALA B N 1
ATOM 4548 C CA . ALA B 1 177 ? -0.268 -10.727 -14.344 1 94 177 ALA B CA 1
ATOM 4549 C C . ALA B 1 177 ? -0.197 -9.492 -15.242 1 94 177 ALA B C 1
ATOM 4551 O O . ALA B 1 177 ? 0.833 -9.234 -15.867 1 94 177 ALA B O 1
ATOM 4552 N N . ALA B 1 178 ? -1.286 -8.758 -15.375 1 91.19 178 ALA B N 1
ATOM 4553 C CA . ALA B 1 178 ? -1.307 -7.574 -16.219 1 91.19 178 ALA B CA 1
ATOM 4554 C C . ALA B 1 178 ? -0.655 -6.387 -15.523 1 91.19 178 ALA B C 1
ATOM 4556 O O . ALA B 1 178 ? -1.316 -5.383 -15.25 1 91.19 178 ALA B O 1
ATOM 4557 N N . TYR B 1 179 ? 0.606 -6.43 -15.352 1 85 179 TYR B N 1
ATOM 4558 C CA . TYR B 1 179 ? 1.362 -5.395 -14.656 1 85 179 TYR B CA 1
ATOM 4559 C C . TYR B 1 179 ? 1.217 -4.051 -15.359 1 85 179 TYR B C 1
ATOM 4561 O O . TYR B 1 179 ? 1.448 -3.945 -16.562 1 85 179 TYR B O 1
ATOM 4569 N N . PRO B 1 180 ? 0.918 -3 -14.641 1 82.19 180 PRO B N 1
ATOM 4570 C CA . PRO B 1 180 ? 0.511 -1.723 -15.234 1 82.19 180 PRO B CA 1
ATOM 4571 C C . PRO B 1 180 ? 1.602 -1.097 -16.094 1 82.19 180 PRO B C 1
ATOM 4573 O O . PRO B 1 180 ? 1.303 -0.319 -17.016 1 82.19 180 PRO B O 1
ATOM 4576 N N . MET B 1 181 ? 2.787 -1.327 -15.922 1 72.69 181 MET B N 1
ATOM 4577 C CA . MET B 1 181 ? 3.84 -0.688 -16.703 1 72.69 181 MET B CA 1
ATOM 4578 C C . MET B 1 181 ? 3.955 -1.332 -18.094 1 72.69 181 MET B C 1
ATOM 4580 O O . MET B 1 181 ? 4.445 -0.708 -19.031 1 72.69 181 MET B O 1
ATOM 4584 N N . ILE B 1 182 ? 3.492 -2.492 -18.156 1 74.75 182 ILE B N 1
ATOM 4585 C CA . ILE B 1 182 ? 3.66 -3.229 -19.406 1 74.75 182 ILE B CA 1
ATOM 4586 C C . ILE B 1 182 ? 2.309 -3.387 -20.109 1 74.75 182 ILE B C 1
ATOM 4588 O O . ILE B 1 182 ? 2.211 -3.254 -21.328 1 74.75 182 ILE B O 1
ATOM 4592 N N . PHE B 1 183 ? 1.344 -3.553 -19.312 1 80.81 183 PHE B N 1
ATOM 4593 C CA . PHE B 1 183 ? 0.044 -3.904 -19.859 1 80.81 183 PHE B CA 1
ATOM 4594 C C . PHE B 1 183 ? -0.998 -2.848 -19.516 1 80.81 183 PHE B C 1
ATOM 4596 O O . PHE B 1 183 ? -0.938 -2.238 -18.453 1 80.81 183 PHE B O 1
ATOM 4603 N N . ALA B 1 184 ? -1.91 -2.676 -20.438 1 82.69 184 ALA B N 1
ATOM 4604 C CA . ALA B 1 184 ? -3.137 -1.958 -20.094 1 82.69 184 ALA B CA 1
ATOM 4605 C C . ALA B 1 184 ? -4.082 -2.838 -19.281 1 82.69 184 ALA B C 1
ATOM 4607 O O . ALA B 1 184 ? -4.008 -4.066 -19.344 1 82.69 184 ALA B O 1
ATOM 4608 N N . PRO B 1 185 ? -4.914 -2.152 -18.531 1 89.44 185 PRO B N 1
ATOM 4609 C CA . PRO B 1 185 ? -5.93 -2.965 -17.859 1 89.44 185 PRO B CA 1
ATOM 4610 C C . PRO B 1 185 ? -6.746 -3.812 -18.828 1 89.44 185 PRO B C 1
ATOM 4612 O O . PRO B 1 185 ? -7.059 -3.361 -19.938 1 89.44 185 PRO B O 1
ATOM 4615 N N . VAL B 1 186 ? -7.027 -5 -18.438 1 91.38 186 VAL B N 1
ATOM 4616 C CA . VAL B 1 186 ? -7.801 -5.922 -19.266 1 91.38 186 VAL B CA 1
ATOM 4617 C C . VAL B 1 186 ? -9.289 -5.699 -19.031 1 91.38 186 VAL B C 1
ATOM 4619 O O . VAL B 1 186 ? -9.734 -5.578 -17.875 1 91.38 186 VAL B O 1
ATOM 4622 N N . ARG B 1 187 ? -10 -5.707 -20.109 1 91.19 187 ARG B N 1
ATOM 4623 C CA . ARG B 1 187 ? -11.438 -5.496 -20.031 1 91.19 187 ARG B CA 1
ATOM 4624 C C . ARG B 1 187 ? -12.188 -6.824 -19.953 1 91.19 187 ARG B C 1
ATOM 4626 O O . ARG B 1 187 ? -11.969 -7.711 -20.781 1 91.19 187 ARG B O 1
ATOM 4633 N N . LEU B 1 188 ? -12.969 -6.992 -18.969 1 94.25 188 LEU B N 1
ATOM 4634 C CA . LEU B 1 188 ? -13.906 -8.109 -18.859 1 94.25 188 LEU B CA 1
ATOM 4635 C C . LEU B 1 188 ? -15.336 -7.637 -19.078 1 94.25 188 LEU B C 1
ATOM 4637 O O . LEU B 1 188 ? -15.867 -6.844 -18.297 1 94.25 188 LEU B O 1
ATOM 4641 N N . SER B 1 189 ? -15.938 -8.078 -20.156 1 93.94 189 SER B N 1
ATOM 4642 C CA . SER B 1 189 ? -17.328 -7.727 -20.422 1 93.94 189 SER B CA 1
ATOM 4643 C C . SER B 1 189 ? -18.281 -8.367 -19.422 1 93.94 189 SER B C 1
ATOM 4645 O O . SER B 1 189 ? -18.109 -9.539 -19.062 1 93.94 189 SER B O 1
ATOM 4647 N N . THR B 1 190 ? -19.188 -7.562 -18.922 1 93.75 190 THR B N 1
ATOM 4648 C CA . THR B 1 190 ? -20.156 -8.102 -17.969 1 93.75 190 THR B CA 1
ATOM 4649 C C . THR B 1 190 ? -21.422 -8.586 -18.688 1 93.75 190 THR B C 1
ATOM 4651 O O . THR B 1 190 ? -22.359 -9.055 -18.062 1 93.75 190 THR B O 1
ATOM 4654 N N . LYS B 1 191 ? -21.375 -8.422 -20 1 91.62 191 LYS B N 1
ATOM 4655 C CA . LYS B 1 191 ? -22.516 -8.891 -20.766 1 91.62 191 LYS B CA 1
ATOM 4656 C C . LYS B 1 191 ? -22.75 -10.391 -20.562 1 91.62 191 LYS B C 1
ATOM 4658 O O . LYS B 1 191 ? -21.828 -11.188 -20.719 1 91.62 191 LYS B O 1
ATOM 4663 N N . GLY B 1 192 ? -23.906 -10.695 -20.141 1 90.25 192 GLY B N 1
ATOM 4664 C CA . GLY B 1 192 ? -24.281 -12.094 -19.953 1 90.25 192 GLY B CA 1
ATOM 4665 C C . GLY B 1 192 ? -23.797 -12.664 -18.625 1 90.25 192 GLY B C 1
ATOM 4666 O O . GLY B 1 192 ? -24.031 -13.836 -18.328 1 90.25 192 GLY B O 1
ATOM 4667 N N . LEU B 1 193 ? -23.094 -11.906 -17.875 1 93.25 193 LEU B N 1
ATOM 4668 C CA . LEU B 1 193 ? -22.641 -12.344 -16.562 1 93.25 193 LEU B CA 1
ATOM 4669 C C . LEU B 1 193 ? -23.594 -11.867 -15.477 1 93.25 193 LEU B C 1
ATOM 4671 O O . LEU B 1 193 ? -24.125 -10.758 -15.555 1 93.25 193 LEU B O 1
ATOM 4675 N N . THR B 1 194 ? -23.797 -12.68 -14.492 1 92.5 194 THR B N 1
ATOM 4676 C CA . THR B 1 194 ? -24.625 -12.336 -13.336 1 92.5 194 THR B CA 1
ATOM 4677 C C . THR B 1 194 ? -23.797 -12.344 -12.062 1 92.5 194 THR B C 1
ATOM 4679 O O . THR B 1 194 ? -23.203 -13.359 -11.703 1 92.5 194 THR B O 1
ATOM 4682 N N . PHE B 1 195 ? -23.75 -11.234 -11.477 1 93.69 195 PHE B N 1
ATOM 4683 C CA . PHE B 1 195 ? -23.094 -11.117 -10.18 1 93.69 195 PHE B CA 1
ATOM 4684 C C . PHE B 1 195 ? -24.109 -11 -9.055 1 93.69 195 PHE B C 1
ATOM 4686 O O . PHE B 1 195 ? -25 -10.148 -9.102 1 93.69 195 PHE B O 1
ATOM 4693 N N . ILE B 1 196 ? -23.90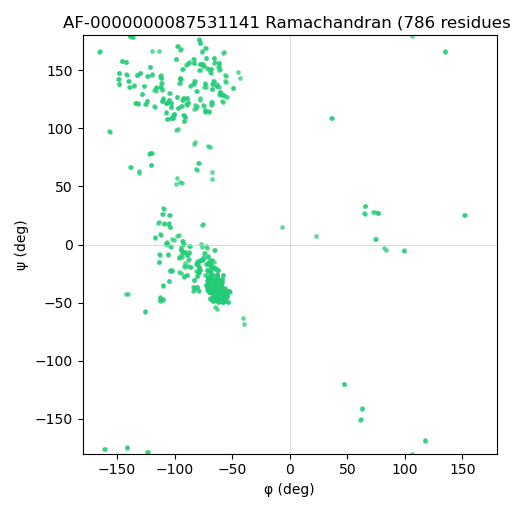6 -11.797 -8.07 1 92.06 196 ILE B N 1
ATOM 4694 C CA . ILE B 1 196 ? -24.812 -11.805 -6.922 1 92.06 196 ILE B CA 1
ATOM 4695 C C . ILE B 1 196 ? -24.094 -11.227 -5.699 1 92.06 196 ILE B C 1
ATOM 4697 O O . ILE B 1 196 ? -22.984 -11.648 -5.359 1 92.06 196 ILE B O 1
ATOM 4701 N N . ASP B 1 197 ? -24.672 -10.258 -5.102 1 88.19 197 ASP B N 1
ATOM 4702 C CA . ASP B 1 197 ? -24.141 -9.625 -3.896 1 88.19 197 ASP B CA 1
ATOM 4703 C C . ASP B 1 197 ? -24.516 -10.414 -2.65 1 88.19 197 ASP B C 1
ATOM 4705 O O . ASP B 1 197 ? -25.516 -10.094 -1.986 1 88.19 197 ASP B O 1
ATOM 4709 N N . THR B 1 198 ? -23.812 -11.367 -2.246 1 76.19 198 THR B N 1
ATOM 4710 C CA . THR B 1 198 ? -24.188 -12.242 -1.143 1 76.19 198 THR B CA 1
ATOM 4711 C C . THR B 1 198 ? -23.922 -11.562 0.2 1 76.19 198 THR B C 1
ATOM 4713 O O . THR B 1 198 ? -24.578 -11.875 1.198 1 76.19 198 THR B O 1
ATOM 4716 N N . ASP B 1 199 ? -23.062 -10.688 0.221 1 77.69 199 ASP B N 1
ATOM 4717 C CA . ASP B 1 199 ? -22.672 -10.117 1.506 1 77.69 199 ASP B CA 1
ATOM 4718 C C . ASP B 1 199 ? -23.281 -8.734 1.704 1 77.69 199 ASP B C 1
ATOM 4720 O O . ASP B 1 199 ? -23.141 -8.133 2.773 1 77.69 199 ASP B O 1
ATOM 4724 N N . GLY B 1 200 ? -24.016 -8.258 0.738 1 79.19 200 GLY B N 1
ATOM 4725 C CA . GLY B 1 200 ? -24.688 -6.973 0.855 1 79.19 200 GLY B CA 1
ATOM 4726 C C . GLY B 1 200 ? -23.734 -5.789 0.776 1 79.19 200 GLY B C 1
ATOM 4727 O O . GLY B 1 200 ? -24.016 -4.723 1.325 1 79.19 200 GLY B O 1
ATOM 4728 N N . THR B 1 201 ? -22.672 -5.953 0.114 1 77.81 201 THR B N 1
ATOM 4729 C CA . THR B 1 201 ? -21.672 -4.895 0.111 1 77.81 201 THR B CA 1
ATOM 4730 C C . THR B 1 201 ? -21.484 -4.332 -1.295 1 77.81 201 THR B C 1
ATOM 4732 O O . THR B 1 201 ? -20.672 -3.432 -1.504 1 77.81 201 THR B O 1
ATOM 4735 N N . SER B 1 202 ? -22.328 -4.801 -2.205 1 83.94 202 SER B N 1
ATOM 4736 C CA . SER B 1 202 ? -22.125 -4.402 -3.594 1 83.94 202 SER B CA 1
ATOM 4737 C C . SER B 1 202 ? -22.359 -2.91 -3.783 1 83.94 202 SER B C 1
ATOM 4739 O O . SER B 1 202 ? -23.297 -2.348 -3.207 1 83.94 202 SER B O 1
ATOM 4741 N N . SER B 1 203 ? -21.5 -2.387 -4.598 1 81.62 203 SER B N 1
ATOM 4742 C CA . SER B 1 203 ? -21.641 -0.981 -4.961 1 81.62 203 SER B CA 1
ATOM 4743 C C . SER B 1 203 ? -22.422 -0.823 -6.262 1 81.62 203 SER B C 1
ATOM 4745 O O . SER B 1 203 ? -22.656 0.298 -6.715 1 81.62 203 SER B O 1
ATOM 4747 N N . TYR B 1 204 ? -22.734 -1.99 -6.867 1 84.38 204 TYR B N 1
ATOM 4748 C CA . TYR B 1 204 ? -23.5 -1.997 -8.109 1 84.38 204 TYR B CA 1
ATOM 4749 C C . TYR B 1 204 ? -24.797 -2.779 -7.938 1 84.38 204 TYR B C 1
ATOM 4751 O O . TYR B 1 204 ? -25 -3.811 -8.586 1 84.38 204 TYR B O 1
ATOM 4759 N N . PRO B 1 205 ? -25.688 -2.309 -7.191 1 71.38 205 PRO B N 1
ATOM 4760 C CA . PRO B 1 205 ? -26.891 -3.092 -6.883 1 71.38 205 PRO B CA 1
ATOM 4761 C C . PRO B 1 205 ? -27.812 -3.252 -8.086 1 71.38 205 PRO B C 1
ATOM 4763 O O . PRO B 1 205 ? -28.484 -4.281 -8.219 1 71.38 205 PRO B O 1
ATOM 4766 N N . ASP B 1 206 ? -27.781 -2.33 -8.914 1 77.56 206 ASP B N 1
ATOM 4767 C CA . ASP B 1 206 ? -28.797 -2.387 -9.961 1 77.56 206 ASP B CA 1
ATOM 4768 C C . ASP B 1 206 ? -28.172 -2.658 -11.328 1 77.56 206 ASP B C 1
ATOM 4770 O O . ASP B 1 206 ? -28.672 -3.498 -12.086 1 77.56 206 ASP B O 1
ATOM 4774 N N . VAL B 1 207 ? -27.172 -1.962 -11.57 1 85.5 207 VAL B N 1
ATOM 4775 C CA . VAL B 1 207 ? -26.594 -2.016 -12.906 1 85.5 207 VAL B CA 1
ATOM 4776 C C . VAL B 1 207 ? -25.078 -2.158 -12.797 1 85.5 207 VAL B C 1
ATOM 4778 O O . VAL B 1 207 ? -24.406 -1.34 -12.148 1 85.5 207 VAL B O 1
ATOM 4781 N N . LEU B 1 208 ? -24.625 -3.254 -13.414 1 89 208 LEU B N 1
ATOM 4782 C CA . LEU B 1 208 ? -23.188 -3.432 -13.508 1 89 208 LEU B CA 1
ATOM 4783 C C . LEU B 1 208 ? -22.609 -2.568 -14.625 1 89 208 LEU B C 1
ATOM 4785 O O . LEU B 1 208 ? -23.297 -2.252 -15.594 1 89 208 LEU B O 1
ATOM 4789 N N . PRO B 1 209 ? -21.391 -2.182 -14.43 1 91.81 209 PRO B N 1
ATOM 4790 C CA . PRO B 1 209 ? -20.734 -1.572 -15.586 1 91.81 209 PRO B CA 1
ATOM 4791 C C . PRO B 1 209 ? -20.609 -2.533 -16.766 1 91.81 209 PRO B C 1
ATOM 4793 O O . PRO B 1 209 ? -20.531 -3.748 -16.578 1 91.81 209 PRO B O 1
ATOM 4796 N N . GLU B 1 210 ? -20.562 -1.947 -17.984 1 91.94 210 GLU B N 1
ATOM 4797 C CA . GLU B 1 210 ? -20.422 -2.766 -19.188 1 91.94 210 GLU B CA 1
ATOM 4798 C C . GLU B 1 210 ? -19.125 -3.564 -19.156 1 91.94 210 GLU B C 1
ATOM 4800 O O . GLU B 1 210 ? -19.062 -4.695 -19.641 1 91.94 210 GLU B O 1
ATOM 4805 N N . TYR B 1 211 ? -18.125 -2.934 -18.547 1 92.88 211 TYR B N 1
ATOM 4806 C CA . TYR B 1 211 ? -16.812 -3.578 -18.469 1 92.88 211 TYR B CA 1
ATOM 4807 C C . TYR B 1 211 ? -16.234 -3.426 -17.062 1 92.88 211 TYR B C 1
ATOM 4809 O O . TYR B 1 211 ? -16.359 -2.371 -16.438 1 92.88 211 TYR B O 1
ATOM 4817 N N . LEU B 1 212 ? -15.711 -4.492 -16.625 1 94.19 212 LEU B N 1
ATOM 4818 C CA . LEU B 1 212 ? -14.781 -4.418 -15.5 1 94.19 212 LEU B CA 1
ATOM 4819 C C . LEU B 1 212 ? -13.344 -4.277 -16 1 94.19 212 LEU B C 1
ATOM 4821 O O . LEU B 1 212 ? -12.898 -5.043 -16.859 1 94.19 212 LEU B O 1
ATOM 4825 N N . TYR B 1 213 ? -12.672 -3.275 -15.531 1 93.75 213 TYR B N 1
ATOM 4826 C CA . TYR B 1 213 ? -11.258 -3.078 -15.852 1 93.75 213 TYR B CA 1
ATOM 4827 C C . TYR B 1 213 ? -10.367 -3.729 -14.797 1 93.75 213 TYR B C 1
ATOM 4829 O O . TYR B 1 213 ? -10.305 -3.27 -13.656 1 93.75 213 TYR B O 1
ATOM 4837 N N . LEU B 1 214 ? -9.703 -4.777 -15.258 1 95.5 214 LEU B N 1
ATOM 4838 C CA . LEU B 1 214 ? -8.906 -5.582 -14.328 1 95.5 214 LEU B CA 1
ATOM 4839 C C . LEU B 1 214 ? -7.422 -5.426 -14.617 1 95.5 214 LEU B C 1
ATOM 4841 O O . LEU B 1 214 ? -7.02 -5.25 -15.773 1 95.5 214 LEU B O 1
ATOM 4845 N N . THR B 1 215 ? -6.645 -5.41 -13.539 1 94.75 215 THR B N 1
ATOM 4846 C CA . THR B 1 215 ? -5.191 -5.305 -13.641 1 94.75 215 THR B CA 1
ATOM 4847 C C . THR B 1 215 ? -4.512 -6.277 -12.68 1 94.75 215 THR B C 1
ATOM 4849 O O . THR B 1 215 ? -5.176 -7.086 -12.031 1 94.75 215 THR B O 1
ATOM 4852 N N . ASP B 1 216 ? -3.189 -6.262 -12.727 1 95 216 ASP B N 1
ATOM 4853 C CA . ASP B 1 216 ? -2.365 -7.152 -11.914 1 95 216 ASP B CA 1
ATOM 4854 C C . ASP B 1 216 ? -2.805 -7.129 -10.453 1 95 216 ASP B C 1
ATOM 4856 O O . ASP B 1 216 ? -3.023 -6.059 -9.883 1 95 216 ASP B O 1
ATOM 4860 N N . GLY B 1 217 ? -2.898 -8.336 -9.867 1 96.62 217 GLY B N 1
ATOM 4861 C CA . GLY B 1 217 ? -3.299 -8.438 -8.477 1 96.62 217 GLY B CA 1
ATOM 4862 C C . GLY B 1 217 ? -2.326 -7.766 -7.527 1 96.62 217 GLY B C 1
ATOM 4863 O O . GLY B 1 217 ? -2.688 -7.426 -6.398 1 96.62 217 GLY B O 1
ATOM 4864 N N . GLY B 1 218 ? -1.143 -7.602 -7.949 1 94.5 218 GLY B N 1
ATOM 4865 C CA . GLY B 1 218 ? -0.111 -7.008 -7.113 1 94.5 218 GLY B CA 1
ATOM 4866 C C . GLY B 1 218 ? -0.388 -5.559 -6.762 1 94.5 218 GLY B C 1
ATOM 4867 O O . GLY B 1 218 ? 0.142 -5.043 -5.773 1 94.5 218 GLY B O 1
ATOM 4868 N N . VAL B 1 219 ? -1.234 -4.945 -7.547 1 93.31 219 VAL B N 1
ATOM 4869 C CA . VAL B 1 219 ? -1.6 -3.553 -7.305 1 93.31 219 VAL B CA 1
ATOM 4870 C C . VAL B 1 219 ? -2.424 -3.451 -6.02 1 93.31 219 VAL B C 1
ATOM 4872 O O . VAL B 1 219 ? -2.393 -2.426 -5.336 1 93.31 219 VAL B O 1
ATOM 4875 N N . PHE B 1 220 ? -3.076 -4.543 -5.68 1 94.88 220 PHE B N 1
ATOM 4876 C CA . PHE B 1 220 ? -3.963 -4.586 -4.523 1 94.88 220 PHE B CA 1
ATOM 4877 C C . PHE B 1 220 ? -3.363 -5.441 -3.414 1 94.88 220 PHE B C 1
ATOM 4879 O O . PHE B 1 220 ? -3.326 -5.027 -2.254 1 94.88 220 PHE B O 1
ATOM 4886 N N . ASP B 1 221 ? -2.906 -6.586 -3.752 1 96.12 221 ASP B N 1
ATOM 4887 C CA . ASP B 1 221 ? -2.385 -7.562 -2.801 1 96.12 221 ASP B CA 1
ATOM 4888 C C . ASP B 1 221 ? -1.419 -8.531 -3.482 1 96.12 221 ASP B C 1
ATOM 4890 O O . ASP B 1 221 ? -1.818 -9.617 -3.908 1 96.12 221 ASP B O 1
ATOM 4894 N N . ASN B 1 222 ? -0.164 -8.219 -3.342 1 94.94 222 ASN B N 1
ATOM 4895 C CA . ASN B 1 222 ? 0.835 -8.992 -4.074 1 94.94 222 ASN B CA 1
ATOM 4896 C C . ASN B 1 222 ? 1.085 -10.344 -3.428 1 94.94 222 ASN B C 1
ATOM 4898 O O . ASN B 1 222 ? 1.691 -11.227 -4.039 1 94.94 222 ASN B O 1
ATOM 4902 N N . LEU B 1 223 ? 0.645 -10.539 -2.25 1 95.38 223 LEU B N 1
ATOM 4903 C CA . LEU B 1 223 ? 0.921 -11.773 -1.52 1 95.38 223 LEU B CA 1
ATOM 4904 C C . LEU B 1 223 ? -0.317 -12.664 -1.468 1 95.38 223 LEU B C 1
ATOM 4906 O O . LEU B 1 223 ? -0.236 -13.82 -1.055 1 95.38 223 LEU B O 1
ATOM 4910 N N . GLY B 1 224 ? -1.435 -12.133 -1.905 1 93.81 224 GLY B N 1
ATOM 4911 C CA . GLY B 1 224 ? -2.676 -12.883 -1.781 1 93.81 224 GLY B CA 1
ATOM 4912 C C . GLY B 1 224 ? -3.096 -13.109 -0.341 1 93.81 224 GLY B C 1
ATOM 4913 O O . GLY B 1 224 ? -3.633 -14.164 -0.003 1 93.81 224 GLY B O 1
ATOM 4914 N N . THR B 1 225 ? -2.818 -12.211 0.509 1 90.69 225 THR B N 1
ATOM 4915 C CA . THR B 1 225 ? -3.012 -12.352 1.948 1 90.69 225 THR B CA 1
ATOM 4916 C C . THR B 1 225 ? -4.496 -12.43 2.289 1 90.69 225 THR B C 1
ATOM 4918 O O . THR B 1 225 ? -4.891 -13.133 3.221 1 90.69 225 THR B O 1
ATOM 4921 N N . ASN B 1 226 ? -5.328 -11.695 1.603 1 86.44 226 ASN B N 1
ATOM 4922 C CA . ASN B 1 226 ? -6.754 -11.695 1.903 1 86.44 226 ASN B CA 1
ATOM 4923 C C . ASN B 1 226 ? -7.344 -13.102 1.839 1 86.44 226 ASN B C 1
ATOM 4925 O O . ASN B 1 226 ? -8.094 -13.5 2.727 1 86.44 226 ASN B O 1
ATOM 4929 N N . SER B 1 227 ? -6.934 -13.789 0.83 1 84.19 227 SER B N 1
ATOM 4930 C CA . SER B 1 227 ? -7.43 -15.148 0.667 1 84.19 227 SER B CA 1
ATOM 4931 C C . SER B 1 227 ? -6.863 -16.078 1.737 1 84.19 227 SER B C 1
ATOM 4933 O O . SER B 1 227 ? -7.566 -16.953 2.244 1 84.19 227 SER B O 1
ATOM 4935 N N . ILE B 1 228 ? -5.602 -15.914 2.076 1 87.12 228 ILE B N 1
ATOM 4936 C CA . ILE B 1 228 ? -4.941 -16.75 3.074 1 87.12 228 ILE B CA 1
ATOM 4937 C C . ILE B 1 228 ? -5.613 -16.562 4.434 1 87.12 228 ILE B C 1
ATOM 4939 O O . ILE B 1 228 ? -5.875 -17.531 5.141 1 87.12 228 ILE B O 1
ATOM 4943 N N . LEU B 1 229 ? -5.961 -15.344 4.703 1 84.94 229 LEU B N 1
ATOM 4944 C CA . LEU B 1 229 ? -6.48 -15.008 6.027 1 84.94 229 LEU B CA 1
ATOM 4945 C C . LEU B 1 229 ? -7.941 -15.422 6.16 1 84.94 229 LEU B C 1
ATOM 4947 O O . LEU B 1 229 ? -8.461 -15.547 7.273 1 84.94 229 LEU B O 1
ATOM 4951 N N . GLN B 1 230 ? -8.617 -15.625 5.078 1 81.56 230 GLN B N 1
ATOM 4952 C CA . GLN B 1 230 ? -10.023 -16.016 5.102 1 81.56 230 GLN B CA 1
ATOM 4953 C C . GLN B 1 230 ? -10.172 -17.531 5.223 1 81.56 230 GLN B C 1
ATOM 4955 O O . GLN B 1 230 ? -11.242 -18.031 5.57 1 81.56 230 GLN B O 1
ATOM 4960 N N . GLU B 1 231 ? -9.117 -18.203 4.898 1 84.12 231 GLU B N 1
ATOM 4961 C CA . GLU B 1 231 ? -9.18 -19.656 4.918 1 84.12 231 GLU B CA 1
ATOM 4962 C C . GLU B 1 231 ? -8.711 -20.219 6.258 1 84.12 231 GLU B C 1
ATOM 4964 O O . GLU B 1 231 ? -7.918 -19.578 6.957 1 84.12 231 GLU B O 1
ATOM 4969 N N . GLU B 1 232 ? -9.242 -21.328 6.57 1 87.19 232 GLU B N 1
ATOM 4970 C CA . GLU B 1 232 ? -8.797 -22.047 7.766 1 87.19 232 GLU B CA 1
ATOM 4971 C C . GLU B 1 232 ? -7.617 -22.953 7.453 1 87.19 232 GLU B C 1
ATOM 4973 O O . GLU B 1 232 ? -7.34 -23.25 6.289 1 87.19 232 GLU B O 1
ATOM 4978 N N . GLY B 1 233 ? -6.867 -23.25 8.469 1 92.06 233 GLY B N 1
ATOM 4979 C CA . GLY B 1 233 ? -5.738 -24.156 8.305 1 92.06 233 GLY B CA 1
ATOM 4980 C C . GLY B 1 233 ? -4.398 -23.438 8.336 1 92.06 233 GLY B C 1
ATOM 4981 O O . GLY B 1 233 ? -4.34 -22.219 8.516 1 92.06 233 GLY B O 1
AT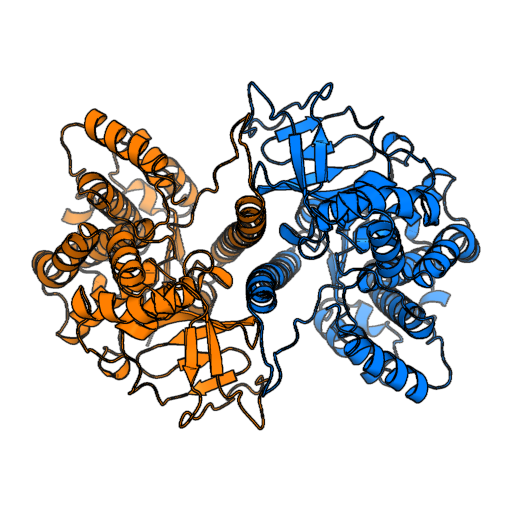OM 4982 N N . ASP B 1 234 ? -3.318 -24.219 8.188 1 94.12 234 ASP B N 1
ATOM 4983 C CA . ASP B 1 234 ? -1.96 -23.688 8.164 1 94.12 234 ASP B CA 1
ATOM 4984 C C . ASP B 1 234 ? -1.687 -22.953 6.852 1 94.12 234 ASP B C 1
ATOM 4986 O O . ASP B 1 234 ? -2.434 -23.094 5.883 1 94.12 234 ASP B O 1
ATOM 4990 N N . PHE B 1 235 ? -0.686 -22.125 6.898 1 95.38 235 PHE B N 1
ATOM 4991 C CA . PHE B 1 235 ? -0.386 -21.453 5.633 1 95.38 235 PHE B CA 1
ATOM 4992 C C . PHE B 1 235 ? 1.119 -21.312 5.441 1 95.38 235 PHE B C 1
ATOM 4994 O O . PHE B 1 235 ? 1.872 -21.25 6.414 1 95.38 235 PHE B O 1
ATOM 5001 N N . ILE B 1 236 ? 1.55 -21.391 4.203 1 96.62 236 ILE B N 1
ATOM 5002 C CA . ILE B 1 236 ? 2.891 -21.031 3.75 1 96.62 236 ILE B CA 1
ATOM 5003 C C . ILE B 1 236 ? 2.801 -20 2.623 1 96.62 236 ILE B C 1
ATOM 5005 O O . ILE B 1 236 ? 2.139 -20.25 1.609 1 96.62 236 ILE B O 1
ATOM 5009 N N . THR B 1 237 ? 3.383 -18.875 2.807 1 97.12 237 THR B N 1
ATOM 5010 C CA . THR B 1 237 ? 3.428 -17.891 1.732 1 97.12 237 THR B CA 1
ATOM 5011 C C . THR B 1 237 ? 4.805 -17.859 1.08 1 97.12 237 THR B C 1
ATOM 5013 O O . THR B 1 237 ? 5.816 -17.672 1.761 1 97.12 237 THR B O 1
ATOM 5016 N N . MET B 1 238 ? 4.836 -18.109 -0.2 1 97.94 238 MET B N 1
ATOM 5017 C CA . MET B 1 238 ? 6.055 -17.938 -0.982 1 97.94 238 MET B CA 1
ATOM 5018 C C . MET B 1 238 ? 6.129 -16.547 -1.586 1 97.94 238 MET B C 1
ATOM 5020 O O . MET B 1 238 ? 5.453 -16.25 -2.578 1 97.94 238 MET B O 1
ATOM 5024 N N . ASP B 1 239 ? 6.969 -15.766 -1.018 1 97 239 ASP B N 1
ATOM 5025 C CA . ASP B 1 239 ? 7.039 -14.344 -1.328 1 97 239 ASP B CA 1
ATOM 5026 C C . ASP B 1 239 ? 8.281 -14.023 -2.156 1 97 239 ASP B C 1
ATOM 5028 O O . ASP B 1 239 ? 9.398 -14.023 -1.636 1 97 239 ASP B O 1
ATOM 5032 N N . ALA B 1 240 ? 8.055 -13.719 -3.445 1 95.56 240 ALA B N 1
ATOM 5033 C CA . ALA B 1 240 ? 9.148 -13.359 -4.344 1 95.56 240 ALA B CA 1
ATOM 5034 C C . ALA B 1 240 ? 9.078 -11.891 -4.73 1 95.56 240 ALA B C 1
ATOM 5036 O O . ALA B 1 240 ? 9.516 -11.5 -5.816 1 95.56 240 ALA B O 1
ATOM 5037 N N . SER B 1 241 ? 8.469 -11.094 -3.846 1 90.31 241 SER B N 1
ATOM 5038 C CA . SER B 1 241 ? 8.336 -9.664 -4.109 1 90.31 241 SER B CA 1
ATOM 5039 C C . SER B 1 241 ? 9.703 -9 -4.223 1 90.31 241 SER B C 1
ATOM 5041 O O . SER B 1 241 ? 10.695 -9.516 -3.713 1 90.31 241 SER B O 1
ATOM 5043 N N . ASP B 1 242 ? 9.734 -7.875 -4.918 1 76.69 242 ASP B N 1
ATOM 5044 C CA . ASP B 1 242 ? 10.977 -7.176 -5.215 1 76.69 242 ASP B CA 1
ATOM 5045 C C . ASP B 1 242 ? 11.531 -6.484 -3.971 1 76.69 242 ASP B C 1
ATOM 5047 O O . ASP B 1 242 ? 10.766 -5.992 -3.139 1 76.69 242 ASP B O 1
ATOM 5051 N N . ARG B 1 243 ? 12.883 -6.555 -3.777 1 65.19 243 ARG B N 1
ATOM 5052 C CA . ARG B 1 243 ? 13.602 -5.887 -2.699 1 65.19 243 ARG B CA 1
ATOM 5053 C C . ARG B 1 243 ? 13.75 -4.395 -2.98 1 65.19 243 ARG B C 1
ATOM 5055 O O . ARG B 1 243 ? 13.953 -3.6 -2.061 1 65.19 243 ARG B O 1
ATOM 5062 N N . ASN B 1 244 ? 13.125 -3.904 -3.742 1 69.94 244 ASN B N 1
ATOM 5063 C CA . ASN B 1 244 ? 13.18 -2.504 -4.148 1 69.94 244 ASN B CA 1
ATOM 5064 C C . ASN B 1 244 ? 14.609 -1.976 -4.148 1 69.94 244 ASN B C 1
ATOM 5066 O O . ASN B 1 244 ? 15.273 -1.953 -3.107 1 69.94 244 ASN B O 1
ATOM 5070 N N . ARG B 1 245 ? 15.25 -1.704 -5.195 1 73.81 245 ARG B N 1
ATOM 5071 C CA . ARG B 1 245 ? 16.594 -1.162 -5.297 1 73.81 245 ARG B CA 1
ATOM 5072 C C . ARG B 1 245 ? 16.594 0.356 -5.148 1 73.81 245 ARG B C 1
ATOM 5074 O O . ARG B 1 245 ? 15.688 1.029 -5.648 1 73.81 245 ARG B O 1
ATOM 5081 N N . ILE B 1 246 ? 17.578 0.719 -4.422 1 83.56 246 ILE B N 1
ATOM 5082 C CA . ILE B 1 246 ? 17.781 2.16 -4.336 1 83.56 246 ILE B CA 1
ATOM 5083 C C . ILE B 1 246 ? 18.312 2.686 -5.668 1 83.56 246 ILE B C 1
ATOM 5085 O O . ILE B 1 246 ? 18.906 1.937 -6.449 1 83.56 246 ILE B O 1
ATOM 5089 N N . TRP B 1 247 ? 18 3.934 -5.949 1 86 247 TRP B N 1
ATOM 5090 C CA . TRP B 1 247 ? 18.688 4.594 -7.055 1 86 247 TRP B CA 1
ATOM 5091 C C . TRP B 1 247 ? 20.125 4.93 -6.684 1 86 247 TRP B C 1
ATOM 5093 O O . TRP B 1 247 ? 20.375 5.613 -5.684 1 86 247 TRP B O 1
ATOM 5103 N N . PRO B 1 248 ? 21.062 4.27 -7.398 1 83.06 248 PRO B N 1
ATOM 5104 C CA . PRO B 1 248 ? 22.438 4.645 -7.086 1 83.06 248 PRO B CA 1
ATOM 5105 C C . PRO B 1 248 ? 22.703 6.137 -7.273 1 83.06 248 PRO B C 1
ATOM 5107 O O . PRO B 1 248 ? 21.953 6.82 -7.969 1 83.06 248 PRO B O 1
ATOM 5110 N N . PRO B 1 249 ? 23.875 6.461 -6.676 1 84.12 249 PRO B N 1
ATOM 5111 C CA . PRO B 1 249 ? 24.234 7.863 -6.898 1 84.12 249 PRO B CA 1
ATOM 5112 C C . PRO B 1 249 ? 24.438 8.195 -8.375 1 84.12 249 PRO B C 1
ATOM 5114 O O . PRO B 1 249 ? 25.062 7.414 -9.102 1 84.12 249 PRO B O 1
ATOM 5117 N N . GLY B 1 250 ? 23.859 9.18 -8.914 1 77.31 250 GLY B N 1
ATOM 5118 C CA . GLY B 1 250 ? 24.016 9.594 -10.297 1 77.31 250 GLY B CA 1
ATOM 5119 C C . GLY B 1 250 ? 22.891 9.125 -11.195 1 77.31 250 GLY B C 1
ATOM 5120 O O . GLY B 1 250 ? 22.859 9.438 -12.383 1 77.31 250 GLY B O 1
ATOM 5121 N N . TYR B 1 251 ? 22.031 8.328 -10.578 1 80.25 251 TYR B N 1
ATOM 5122 C CA . TYR B 1 251 ? 20.906 7.848 -11.367 1 80.25 251 TYR B CA 1
ATOM 5123 C C . TYR B 1 251 ? 20.141 9.008 -11.992 1 80.25 251 TYR B C 1
ATOM 5125 O O . TYR B 1 251 ? 19.828 9.984 -11.312 1 80.25 251 TYR B O 1
ATOM 5133 N N . LYS B 1 252 ? 19.953 8.938 -13.289 1 77.62 252 LYS B N 1
ATOM 5134 C CA . LYS B 1 252 ? 19.156 9.93 -14 1 77.62 252 LYS B CA 1
ATOM 5135 C C . LYS B 1 252 ? 17.75 9.406 -14.273 1 77.62 252 LYS B C 1
ATOM 5137 O O . LYS B 1 252 ? 17.578 8.492 -15.078 1 77.62 252 LYS B O 1
ATOM 5142 N N . SER B 1 253 ? 16.859 10.023 -13.617 1 75.81 253 SER B N 1
ATOM 5143 C CA . SER B 1 253 ? 15.484 9.547 -13.758 1 75.81 253 SER B CA 1
ATOM 5144 C C . SER B 1 253 ? 14.734 10.344 -14.82 1 75.81 253 SER B C 1
ATOM 5146 O O . SER B 1 253 ? 14.969 11.547 -14.984 1 75.81 253 SER B O 1
ATOM 5148 N N . SER B 1 254 ? 13.922 9.602 -15.633 1 75.62 254 SER B N 1
ATOM 5149 C CA . SER B 1 254 ? 12.984 10.219 -16.562 1 75.62 254 SER B CA 1
ATOM 5150 C C . SER B 1 254 ? 11.594 10.344 -15.953 1 75.62 254 SER B C 1
ATOM 5152 O O . SER B 1 254 ? 11.328 9.797 -14.875 1 75.62 254 SER B O 1
ATOM 5154 N N . PHE B 1 255 ? 10.75 11.102 -16.609 1 70.44 255 PHE B N 1
ATOM 5155 C CA . PHE B 1 255 ? 9.398 11.32 -16.094 1 70.44 255 PHE B CA 1
ATOM 5156 C C . PHE B 1 255 ? 8.656 10 -15.938 1 70.44 255 PHE B C 1
ATOM 5158 O O . PHE B 1 255 ? 8.117 9.719 -14.867 1 70.44 255 PHE B O 1
ATOM 5165 N N . PRO B 1 256 ? 8.641 9.141 -16.922 1 68 256 PRO B N 1
ATOM 5166 C CA . PRO B 1 256 ? 7.926 7.871 -16.766 1 68 256 PRO B CA 1
ATOM 5167 C C . PRO B 1 256 ? 8.508 6.996 -15.656 1 68 256 PRO B C 1
ATOM 5169 O O . PRO B 1 256 ? 7.762 6.324 -14.938 1 68 256 PRO B O 1
ATOM 5172 N N . THR B 1 257 ? 9.805 7.098 -15.492 1 75.44 257 THR B N 1
ATOM 5173 C CA . THR B 1 257 ? 10.438 6.27 -14.469 1 75.44 257 THR B CA 1
ATOM 5174 C C . THR B 1 257 ? 10.102 6.781 -13.07 1 75.44 257 THR B C 1
ATOM 5176 O O . THR B 1 257 ? 9.93 5.992 -12.141 1 75.44 257 THR B O 1
ATOM 5179 N N . ARG B 1 258 ? 9.992 8.047 -12.984 1 77.75 258 ARG B N 1
ATOM 5180 C CA . ARG B 1 258 ? 9.641 8.609 -11.688 1 77.75 258 ARG B CA 1
ATOM 5181 C C . ARG B 1 258 ? 8.203 8.266 -11.312 1 77.75 258 ARG B C 1
ATOM 5183 O O . ARG B 1 258 ? 7.918 7.949 -10.156 1 77.75 258 ARG B O 1
ATOM 5190 N N . THR B 1 259 ? 7.352 8.289 -12.297 1 74.5 259 THR B N 1
ATOM 5191 C CA . THR B 1 259 ? 5.953 7.945 -12.055 1 74.5 259 THR B CA 1
ATOM 5192 C C . THR B 1 259 ? 5.828 6.488 -11.625 1 74.5 259 THR B C 1
ATOM 5194 O O . THR B 1 259 ? 5.121 6.18 -10.656 1 74.5 259 THR B O 1
ATOM 5197 N N . LEU B 1 260 ? 6.531 5.703 -12.289 1 76.94 260 LEU B N 1
ATOM 5198 C CA . LEU B 1 260 ? 6.512 4.285 -11.945 1 76.94 260 LEU B CA 1
ATOM 5199 C C . LEU B 1 260 ? 7.105 4.055 -10.562 1 76.94 260 LEU B C 1
ATOM 5201 O O . LEU B 1 260 ? 6.648 3.18 -9.82 1 76.94 260 LEU B O 1
ATOM 5205 N N . ARG B 1 261 ? 8.102 4.805 -10.297 1 84.19 261 ARG B N 1
ATOM 5206 C CA . ARG B 1 261 ? 8.758 4.691 -9 1 84.19 261 ARG B CA 1
ATOM 5207 C C . ARG B 1 261 ? 7.801 5.039 -7.867 1 84.19 261 ARG B C 1
ATOM 5209 O O . ARG B 1 261 ? 7.848 4.43 -6.797 1 84.19 261 ARG B O 1
ATOM 5216 N N . ILE B 1 262 ? 6.941 5.977 -8.141 1 86 262 ILE B N 1
ATOM 5217 C CA . ILE B 1 262 ? 5.953 6.387 -7.148 1 86 262 ILE B CA 1
ATOM 5218 C C . ILE B 1 262 ? 4.984 5.238 -6.879 1 86 262 ILE B C 1
ATOM 5220 O O . ILE B 1 262 ? 4.707 4.906 -5.727 1 86 262 ILE B O 1
ATOM 5224 N N . LEU B 1 263 ? 4.531 4.586 -7.895 1 83.31 263 LEU B N 1
ATOM 5225 C CA . LEU B 1 263 ? 3.676 3.414 -7.75 1 83.31 263 LEU B CA 1
ATOM 5226 C C . LEU B 1 263 ? 4.398 2.307 -6.988 1 83.31 263 LEU B C 1
ATOM 5228 O O . LEU B 1 263 ? 3.809 1.658 -6.121 1 83.31 263 LEU B O 1
ATOM 5232 N N . ASN B 1 264 ? 5.66 2.203 -7.285 1 86.5 264 ASN B N 1
ATOM 5233 C CA . ASN B 1 264 ? 6.434 1.133 -6.672 1 86.5 264 ASN B CA 1
ATOM 5234 C C . ASN B 1 264 ? 6.629 1.369 -5.176 1 86.5 264 ASN B C 1
ATOM 5236 O O . ASN B 1 264 ? 6.734 0.417 -4.398 1 86.5 264 ASN B O 1
ATOM 5240 N N . ILE B 1 265 ? 6.652 2.584 -4.785 1 89.75 265 ILE B N 1
ATOM 5241 C CA . ILE B 1 265 ? 6.758 2.885 -3.363 1 89.75 265 ILE B CA 1
ATOM 5242 C C . ILE B 1 265 ? 5.543 2.328 -2.625 1 89.75 265 ILE B C 1
ATOM 5244 O O . ILE B 1 265 ? 5.691 1.592 -1.646 1 89.75 265 ILE B O 1
ATOM 5248 N N . SER B 1 266 ? 4.402 2.617 -3.135 1 90.5 266 SER B N 1
ATOM 5249 C CA . SER B 1 266 ? 3.166 2.195 -2.482 1 90.5 266 SER B CA 1
ATOM 5250 C C . SER B 1 266 ? 3.031 0.677 -2.486 1 90.5 266 SER B C 1
ATOM 5252 O O . SER B 1 266 ? 2.701 0.075 -1.462 1 90.5 266 SER B O 1
ATOM 5254 N N . MET B 1 267 ? 3.297 0.106 -3.572 1 90.12 267 MET B N 1
ATOM 5255 C CA . MET B 1 267 ? 3.172 -1.345 -3.676 1 90.12 267 MET B CA 1
ATOM 5256 C C . MET B 1 267 ? 4.148 -2.045 -2.74 1 90.12 267 MET B C 1
ATOM 5258 O O . MET B 1 267 ? 3.797 -3.029 -2.088 1 90.12 267 MET B O 1
ATOM 5262 N N . SER B 1 268 ? 5.363 -1.535 -2.697 1 90.56 268 SER B N 1
ATOM 5263 C CA . SER B 1 268 ? 6.383 -2.117 -1.827 1 90.56 268 SER B CA 1
ATOM 5264 C C . SER B 1 268 ? 5.98 -2.014 -0.36 1 90.56 268 SER B C 1
ATOM 5266 O O . SER B 1 268 ? 6.164 -2.961 0.408 1 90.56 268 SER B O 1
ATOM 5268 N N . GLU B 1 269 ? 5.5 -0.878 -0.053 1 91.75 269 GLU B N 1
ATOM 5269 C CA . GLU B 1 269 ? 5.102 -0.701 1.341 1 91.75 269 GLU B CA 1
ATOM 5270 C C . GLU B 1 269 ? 3.943 -1.624 1.707 1 91.75 269 GLU B C 1
ATOM 5272 O O . GLU B 1 269 ? 3.877 -2.129 2.83 1 91.75 269 GLU B O 1
ATOM 5277 N N . MET B 1 270 ? 3.062 -1.833 0.837 1 91 270 MET B N 1
ATOM 5278 C CA . MET B 1 270 ? 1.947 -2.748 1.068 1 91 270 MET B CA 1
ATOM 5279 C C . MET B 1 270 ? 2.451 -4.156 1.365 1 91 270 MET B C 1
ATOM 5281 O O . MET B 1 270 ? 1.889 -4.855 2.209 1 91 270 MET B O 1
ATOM 5285 N N . ILE B 1 271 ? 3.465 -4.527 0.641 1 92.69 271 ILE B N 1
ATOM 5286 C CA . ILE B 1 271 ? 4.047 -5.848 0.853 1 92.69 271 ILE B CA 1
ATOM 5287 C C . ILE B 1 271 ? 4.562 -5.957 2.285 1 92.69 271 ILE B C 1
ATOM 5289 O O . ILE B 1 271 ? 4.285 -6.941 2.979 1 92.69 271 ILE B O 1
ATOM 5293 N N . TYR B 1 272 ? 5.238 -4.953 2.732 1 91.19 272 TYR B N 1
ATOM 5294 C CA . TYR B 1 272 ? 5.785 -4.961 4.082 1 91.19 272 TYR B CA 1
ATOM 5295 C C . TYR B 1 272 ? 4.672 -4.996 5.121 1 91.19 272 TYR B C 1
ATOM 5297 O O . TYR B 1 272 ? 4.77 -5.711 6.121 1 91.19 272 TYR B O 1
ATOM 5305 N N . LEU B 1 273 ? 3.658 -4.234 4.895 1 92.88 273 LEU B N 1
ATOM 5306 C CA . LEU B 1 273 ? 2.539 -4.195 5.832 1 92.88 273 LEU B CA 1
ATOM 5307 C C . LEU B 1 273 ? 1.834 -5.543 5.895 1 92.88 273 LEU B C 1
ATOM 5309 O O . LEU B 1 273 ? 1.449 -6 6.973 1 92.88 273 LEU B O 1
ATOM 5313 N N . ARG B 1 274 ? 1.701 -6.168 4.785 1 93.62 274 ARG B N 1
ATOM 5314 C CA . ARG B 1 274 ? 1.021 -7.461 4.742 1 93.62 274 ARG B CA 1
ATOM 5315 C C . ARG B 1 274 ? 1.881 -8.547 5.375 1 93.62 274 ARG B C 1
ATOM 5317 O O . ARG B 1 274 ? 1.36 -9.453 6.035 1 93.62 274 ARG B O 1
ATOM 5324 N N . ARG B 1 275 ? 3.219 -8.484 5.188 1 92.56 275 ARG B N 1
ATOM 5325 C CA . ARG B 1 275 ? 4.121 -9.383 5.906 1 92.56 275 ARG B CA 1
ATOM 5326 C C . ARG B 1 275 ? 3.918 -9.266 7.414 1 92.56 275 ARG B C 1
ATOM 5328 O O . ARG B 1 275 ? 3.879 -10.281 8.117 1 92.56 275 ARG B O 1
ATOM 5335 N N . GLU B 1 276 ? 3.787 -8.039 7.828 1 89.69 276 GLU B N 1
ATOM 5336 C CA . GLU B 1 276 ? 3.609 -7.777 9.25 1 89.69 276 GLU B CA 1
ATOM 5337 C C . GLU B 1 276 ? 2.289 -8.352 9.758 1 89.69 276 GLU B C 1
ATOM 5339 O O . GLU B 1 276 ? 2.24 -8.961 10.828 1 89.69 276 GLU B O 1
ATOM 5344 N N . ILE B 1 277 ? 1.275 -8.18 9.016 1 88.19 277 ILE B N 1
ATOM 5345 C CA . ILE B 1 277 ? -0.042 -8.672 9.398 1 88.19 277 ILE B CA 1
ATOM 5346 C C . ILE B 1 277 ? -0.014 -10.195 9.477 1 88.19 277 ILE B C 1
ATOM 5348 O O . ILE B 1 277 ? -0.536 -10.789 10.43 1 88.19 277 ILE B O 1
ATOM 5352 N N . LEU B 1 278 ? 0.632 -10.836 8.531 1 89.19 278 LEU B N 1
ATOM 5353 C CA . LEU B 1 278 ? 0.736 -12.289 8.523 1 89.19 278 LEU B CA 1
ATOM 5354 C C . LEU B 1 278 ? 1.561 -12.781 9.711 1 89.19 278 LEU B C 1
ATOM 5356 O O . LEU B 1 278 ? 1.266 -13.828 10.281 1 89.19 278 LEU B O 1
ATOM 5360 N N . SER B 1 279 ? 2.543 -12 10.078 1 86.88 279 SER B N 1
ATOM 5361 C CA . SER B 1 279 ? 3.416 -12.391 11.18 1 86.88 279 SER B CA 1
ATOM 5362 C C . SER B 1 279 ? 2.693 -12.289 12.516 1 86.88 279 SER B C 1
ATOM 5364 O O . SER B 1 279 ? 3.08 -12.945 13.484 1 86.88 279 SER B O 1
ATOM 5366 N N . LYS B 1 280 ? 1.664 -11.5 12.547 1 81.31 280 LYS B N 1
ATOM 5367 C CA . LYS B 1 280 ? 0.933 -11.297 13.797 1 81.31 280 LYS B CA 1
ATOM 5368 C C . LYS B 1 280 ? -0.259 -12.242 13.898 1 81.31 280 LYS B C 1
ATOM 5370 O O . LYS B 1 280 ? -0.991 -12.219 14.891 1 81.31 280 LYS B O 1
ATOM 5375 N N . GLU B 1 281 ? -0.402 -12.977 12.859 1 78.62 281 GLU B N 1
ATOM 5376 C CA . GLU B 1 281 ? -1.445 -14 12.938 1 78.62 281 GLU B CA 1
ATOM 5377 C C . GLU B 1 281 ? -1.063 -15.109 13.906 1 78.62 281 GLU B C 1
ATOM 5379 O O . GLU B 1 281 ? -0.059 -15.797 13.711 1 78.62 281 GLU B O 1
ATOM 5384 N N . HIS B 1 282 ? -1.794 -15.211 14.938 1 72.56 282 HIS B N 1
ATOM 5385 C CA . HIS B 1 282 ? -1.405 -16.172 15.969 1 72.56 282 HIS B CA 1
ATOM 5386 C C . HIS B 1 282 ? -2.418 -17.297 16.078 1 72.56 282 HIS B C 1
ATOM 5388 O O . HIS B 1 282 ? -2.158 -18.312 16.75 1 72.56 282 HIS B O 1
ATOM 5394 N N . ASP B 1 283 ? -3.52 -17.172 15.398 1 77.19 283 ASP B N 1
ATOM 5395 C CA . ASP B 1 283 ? -4.559 -18.188 15.5 1 77.19 283 ASP B CA 1
ATOM 5396 C C . ASP B 1 283 ? -4.238 -19.391 14.609 1 77.19 283 ASP B C 1
ATOM 5398 O O . ASP B 1 283 ? -4.77 -20.484 14.812 1 77.19 283 ASP B O 1
ATOM 5402 N N . ARG B 1 284 ? -3.369 -19.188 13.719 1 83.69 284 ARG B N 1
ATOM 5403 C CA . ARG B 1 284 ? -2.969 -20.234 12.781 1 83.69 284 ARG B CA 1
ATOM 5404 C C . ARG B 1 284 ? -1.45 -20.328 12.68 1 83.69 284 ARG B C 1
ATOM 5406 O O . ARG B 1 284 ? -0.75 -19.328 12.898 1 83.69 284 ARG B O 1
ATOM 5413 N N . ARG B 1 285 ? -1.119 -21.625 12.477 1 89.62 285 ARG B N 1
ATOM 5414 C CA . ARG B 1 285 ? 0.31 -21.797 12.234 1 89.62 285 ARG B CA 1
ATOM 5415 C C . ARG B 1 285 ? 0.669 -21.406 10.797 1 89.62 285 ARG B C 1
ATOM 5417 O O . ARG B 1 285 ? -0.017 -21.797 9.852 1 89.62 285 ARG B O 1
ATOM 5424 N N . GLY B 1 286 ? 1.613 -20.484 10.594 1 91.38 286 GLY B N 1
ATOM 5425 C CA . GLY B 1 286 ? 1.997 -20.047 9.266 1 91.38 286 GLY B CA 1
ATOM 5426 C C . GLY B 1 286 ? 3.461 -19.656 9.164 1 91.38 286 GLY B C 1
ATOM 5427 O O . GLY B 1 286 ? 4.09 -19.312 10.164 1 91.38 286 GLY B O 1
ATOM 5428 N N . ILE B 1 287 ? 4.035 -19.891 7.977 1 94.25 287 ILE B N 1
ATOM 5429 C CA . ILE B 1 287 ? 5.422 -19.531 7.699 1 94.25 287 ILE B CA 1
ATOM 5430 C C . ILE B 1 287 ? 5.496 -18.719 6.41 1 94.25 287 ILE B C 1
ATOM 5432 O O . ILE B 1 287 ? 4.859 -19.062 5.414 1 94.25 287 ILE B O 1
ATOM 5436 N N . GLN B 1 288 ? 6.148 -17.656 6.535 1 95.19 288 GLN B N 1
ATOM 5437 C CA . GLN B 1 288 ? 6.453 -16.859 5.344 1 95.19 288 GLN B CA 1
ATOM 5438 C C . GLN B 1 288 ? 7.859 -17.156 4.832 1 95.19 288 GLN B C 1
ATOM 5440 O O . GLN B 1 288 ? 8.844 -16.938 5.539 1 95.19 288 GLN B O 1
ATOM 5445 N N . ILE B 1 289 ? 7.895 -17.672 3.631 1 96.56 289 ILE B N 1
ATOM 5446 C CA . ILE B 1 289 ? 9.203 -17.891 3.023 1 96.56 289 ILE B CA 1
ATOM 5447 C C . ILE B 1 289 ? 9.477 -16.812 1.98 1 96.56 289 ILE B C 1
ATOM 5449 O O . ILE B 1 289 ? 8.969 -16.891 0.859 1 96.56 289 ILE B O 1
ATOM 5453 N N . ILE B 1 290 ? 10.406 -15.945 2.33 1 95.31 290 ILE B N 1
ATOM 5454 C CA . ILE B 1 290 ? 10.688 -14.734 1.573 1 95.31 290 ILE B CA 1
ATOM 5455 C C . ILE B 1 290 ? 11.984 -14.898 0.793 1 95.31 290 ILE B C 1
ATOM 5457 O O . ILE B 1 290 ? 13.039 -15.18 1.377 1 95.31 290 ILE B O 1
ATOM 5461 N N . LEU B 1 291 ? 11.898 -14.695 -0.505 1 94.5 291 LEU B N 1
ATOM 5462 C CA . LEU B 1 291 ? 13.039 -14.898 -1.391 1 94.5 291 LEU B CA 1
ATOM 5463 C C . LEU B 1 291 ? 14.203 -14 -0.998 1 94.5 291 LEU B C 1
ATOM 5465 O O . LEU B 1 291 ? 15.359 -14.398 -1.1 1 94.5 291 LEU B O 1
ATOM 5469 N N . GLU B 1 292 ? 13.906 -12.844 -0.521 1 88.12 292 GLU B N 1
ATOM 5470 C CA . GLU B 1 292 ? 14.93 -11.859 -0.186 1 88.12 292 GLU B CA 1
ATOM 5471 C C . GLU B 1 292 ? 15.742 -12.297 1.028 1 88.12 292 GLU B C 1
ATOM 5473 O O . GLU B 1 292 ? 16.859 -11.805 1.25 1 88.12 292 GLU B O 1
ATOM 5478 N N . ASP B 1 293 ? 15.195 -13.125 1.768 1 88.62 293 ASP B N 1
ATOM 5479 C CA . ASP B 1 293 ? 15.898 -13.609 2.951 1 88.62 293 ASP B CA 1
ATOM 5480 C C . ASP B 1 293 ? 16.891 -14.719 2.588 1 88.62 293 ASP B C 1
ATOM 5482 O O . ASP B 1 293 ? 16.562 -15.617 1.814 1 88.62 293 ASP B O 1
ATOM 5486 N N . ASN B 1 294 ? 18.031 -14.523 3.117 1 86.94 294 ASN B N 1
ATOM 5487 C CA . ASN B 1 294 ? 18.891 -15.695 3.004 1 86.94 294 ASN B CA 1
ATOM 5488 C C . ASN B 1 294 ? 18.516 -16.766 4.027 1 86.94 294 ASN B C 1
ATOM 5490 O O . ASN B 1 294 ? 17.641 -16.547 4.863 1 86.94 294 ASN B O 1
ATOM 5494 N N . THR B 1 295 ? 19.172 -17.922 3.879 1 85.94 295 THR B N 1
ATOM 5495 C CA . THR B 1 295 ? 18.828 -19.062 4.699 1 85.94 295 THR B CA 1
ATOM 5496 C C . THR B 1 295 ? 18.953 -18.734 6.184 1 85.94 295 THR B C 1
ATOM 5498 O O . THR B 1 295 ? 18.109 -19.125 6.992 1 85.94 295 THR B O 1
ATOM 5501 N N . GLU B 1 296 ? 19.984 -18.016 6.562 1 84 296 GLU B N 1
ATOM 5502 C CA . GLU B 1 296 ? 20.219 -17.641 7.957 1 84 296 GLU B CA 1
ATOM 5503 C C . GLU B 1 296 ? 19.125 -16.734 8.484 1 84 296 GLU B C 1
ATOM 5505 O O . GLU B 1 296 ? 18.641 -16.922 9.602 1 84 296 GLU B O 1
ATOM 5510 N N . GLU B 1 297 ? 18.781 -15.797 7.676 1 86.31 297 GLU B N 1
ATOM 5511 C CA . GLU B 1 297 ? 17.719 -14.867 8.047 1 86.31 297 GLU B CA 1
ATOM 5512 C C . GLU B 1 297 ? 16.391 -15.594 8.203 1 86.31 297 GLU B C 1
ATOM 5514 O O . GLU B 1 297 ? 15.625 -15.32 9.141 1 86.31 297 GLU B O 1
ATOM 5519 N N . PHE B 1 298 ? 16.125 -16.5 7.309 1 87.88 298 PHE B N 1
ATOM 5520 C CA . PHE B 1 298 ? 14.906 -17.281 7.363 1 87.88 298 PHE B CA 1
ATOM 5521 C C . PHE B 1 298 ? 14.844 -18.094 8.656 1 87.88 298 PHE B C 1
ATOM 5523 O O . PHE B 1 298 ? 13.82 -18.078 9.352 1 87.88 298 PHE B O 1
ATOM 5530 N N . ILE B 1 299 ? 15.914 -18.75 8.992 1 83.94 299 ILE B N 1
ATOM 5531 C CA . ILE B 1 299 ? 15.953 -19.609 10.172 1 83.94 299 ILE B CA 1
ATOM 5532 C C . ILE B 1 299 ? 15.781 -18.766 11.43 1 83.94 299 ILE B C 1
ATOM 5534 O O . ILE B 1 299 ? 15.078 -19.156 12.367 1 83.94 299 ILE B O 1
ATOM 5538 N N . LYS B 1 300 ? 16.391 -17.609 11.43 1 84.81 300 LYS B N 1
ATOM 5539 C CA . LYS B 1 300 ? 16.297 -16.719 12.578 1 84.81 300 LYS B CA 1
ATOM 5540 C C . LYS B 1 300 ? 14.852 -16.312 12.844 1 84.81 300 LYS B C 1
ATOM 5542 O O . LYS B 1 300 ? 14.453 -16.125 14 1 84.81 300 LYS B O 1
ATOM 5547 N N . LYS B 1 301 ? 14.102 -16.25 11.82 1 84.38 301 LYS B N 1
ATOM 5548 C CA . LYS B 1 301 ? 12.711 -15.82 11.93 1 84.38 301 LYS B CA 1
ATOM 5549 C C . LYS B 1 301 ? 11.812 -16.953 12.414 1 84.38 301 LYS B C 1
ATOM 5551 O O . LYS B 1 301 ? 10.664 -16.734 12.797 1 84.38 301 LYS B O 1
ATOM 5556 N N . GLN B 1 302 ? 12.328 -18.156 12.375 1 84.5 302 GLN B N 1
ATOM 5557 C CA . GLN B 1 302 ? 11.5 -19.312 12.719 1 84.5 302 GLN B CA 1
ATOM 5558 C C . GLN B 1 302 ? 11.938 -19.922 14.047 1 84.5 302 GLN B C 1
ATOM 5560 O O . GLN B 1 302 ? 11.703 -21.109 14.297 1 84.5 302 GLN B O 1
ATOM 5565 N N . LYS B 1 303 ? 12.43 -19.156 14.93 1 77.06 303 LYS B N 1
ATOM 5566 C CA . LYS B 1 303 ? 13.031 -19.656 16.172 1 77.06 303 LYS B CA 1
ATOM 5567 C C . LYS B 1 303 ? 11.969 -20.25 17.094 1 77.06 303 LYS B C 1
ATOM 5569 O O . LYS B 1 303 ? 12.289 -21.062 17.953 1 77.06 303 LYS B O 1
ATOM 5574 N N . SER B 1 304 ? 10.773 -19.922 16.859 1 75.5 304 SER B N 1
ATOM 5575 C CA . SER B 1 304 ? 9.719 -20.391 17.75 1 75.5 304 SER B CA 1
ATOM 5576 C C . SER B 1 304 ? 9.406 -21.859 17.5 1 75.5 304 SER B C 1
ATOM 5578 O O . SER B 1 304 ? 8.797 -22.531 18.328 1 75.5 304 SER B O 1
ATOM 5580 N N . PHE B 1 305 ? 9.953 -22.391 16.391 1 78.19 305 PHE B N 1
ATOM 5581 C CA . PHE B 1 305 ? 9.695 -23.797 16.094 1 78.19 305 PHE B CA 1
ATOM 5582 C C . PHE B 1 305 ? 10.742 -24.688 16.75 1 78.19 305 PHE B C 1
ATOM 5584 O O . PHE B 1 305 ? 11.938 -24.531 16.5 1 78.19 305 PHE B O 1
ATOM 5591 N N . HIS B 1 306 ? 10.312 -25.625 17.5 1 71 306 HIS B N 1
ATOM 5592 C CA . HIS B 1 306 ? 11.203 -26.531 18.219 1 71 306 HIS B CA 1
ATOM 5593 C C . HIS B 1 306 ? 11.969 -27.422 17.266 1 71 306 HIS B C 1
ATOM 5595 O O . HIS B 1 306 ? 13.109 -27.812 17.547 1 71 306 HIS B O 1
ATOM 5601 N N . SER B 1 307 ? 11.352 -27.703 16.219 1 73.12 307 SER B N 1
ATOM 5602 C CA . SER B 1 307 ? 11.906 -28.656 15.25 1 73.12 307 SER B CA 1
ATOM 5603 C C . SER B 1 307 ? 13.078 -28.031 14.484 1 73.12 307 SER B C 1
ATOM 5605 O O . SER B 1 307 ? 13.75 -28.719 13.719 1 73.12 307 SER B O 1
ATOM 5607 N N . ILE B 1 308 ? 13.32 -26.812 14.812 1 77.81 308 ILE B N 1
ATOM 5608 C CA . ILE B 1 308 ? 14.359 -26.094 14.07 1 77.81 308 ILE B CA 1
ATOM 5609 C C . ILE B 1 308 ? 15.703 -26.781 14.297 1 77.81 308 ILE B C 1
ATOM 5611 O O . ILE B 1 308 ? 16.562 -26.781 13.414 1 77.81 308 ILE B O 1
ATOM 5615 N N . GLN B 1 309 ? 15.852 -27.391 15.344 1 77.5 309 GLN B N 1
ATOM 5616 C CA . GLN B 1 309 ? 17.109 -28.047 15.688 1 77.5 309 GLN B CA 1
ATOM 5617 C C . GLN B 1 309 ? 17.344 -29.297 14.844 1 77.5 309 GLN B C 1
ATOM 5619 O O . GLN B 1 309 ? 18.469 -29.766 14.719 1 77.5 309 GLN B O 1
ATOM 5624 N N . ARG B 1 310 ? 16.312 -29.766 14.242 1 79.88 310 ARG B N 1
ATOM 5625 C CA . ARG B 1 310 ? 16.406 -31 13.453 1 79.88 310 ARG B CA 1
ATOM 5626 C C . ARG B 1 310 ? 16.797 -30.688 12.016 1 79.88 310 ARG B C 1
ATOM 5628 O O . ARG B 1 310 ? 17.156 -31.594 11.258 1 79.88 310 ARG B O 1
ATOM 5635 N N . LEU B 1 311 ? 16.688 -29.375 11.719 1 81.81 311 LEU B N 1
ATOM 5636 C CA . LEU B 1 311 ? 16.984 -29.016 10.336 1 81.81 311 LEU B CA 1
ATOM 5637 C C . LEU B 1 311 ? 18.453 -29.234 10.016 1 81.81 311 LEU B C 1
ATOM 5639 O O . LEU B 1 311 ? 19.328 -28.781 10.758 1 81.81 311 LEU B O 1
ATOM 5643 N N . ALA B 1 312 ? 18.797 -30.078 9.016 1 73.25 312 ALA B N 1
ATOM 5644 C CA . ALA B 1 312 ? 20.172 -30.391 8.602 1 73.25 312 ALA B CA 1
ATOM 5645 C C . ALA B 1 312 ? 20.594 -29.5 7.434 1 73.25 312 ALA B C 1
ATOM 5647 O O . ALA B 1 312 ? 20.938 -30 6.359 1 73.25 312 ALA B O 1
ATOM 5648 N N . TRP B 1 313 ? 20.438 -28.203 7.656 1 76.44 313 TRP B N 1
ATOM 5649 C CA . TRP B 1 313 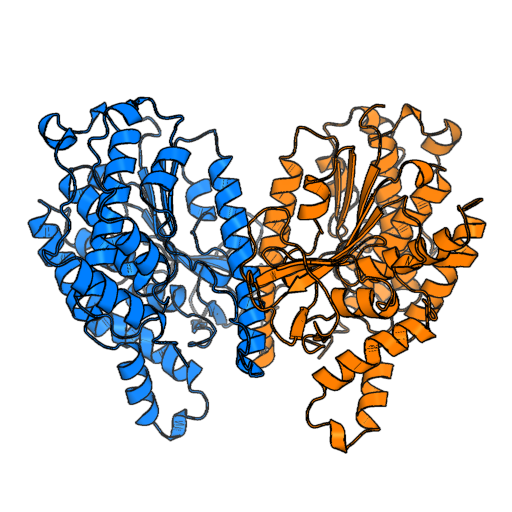? 20.703 -27.281 6.551 1 76.44 313 TRP B CA 1
ATOM 5650 C C . TRP B 1 313 ? 22.141 -26.781 6.602 1 76.44 313 TRP B C 1
ATOM 5652 O O . TRP B 1 313 ? 22.625 -26.375 7.664 1 76.44 313 TRP B O 1
ATOM 5662 N N . ASP B 1 314 ? 22.906 -27.062 5.559 1 79.25 314 ASP B N 1
ATOM 5663 C CA . ASP B 1 314 ? 24.219 -26.438 5.398 1 79.25 314 ASP B CA 1
ATOM 5664 C C . ASP B 1 314 ? 24.297 -25.656 4.09 1 79.25 314 ASP B C 1
ATOM 5666 O O . ASP B 1 314 ? 24.812 -26.156 3.092 1 79.25 314 ASP B O 1
ATOM 5670 N N . TYR B 1 315 ? 23.688 -24.438 4.156 1 83.25 315 TYR B N 1
ATOM 5671 C CA . TYR B 1 315 ? 23.641 -23.672 2.914 1 83.25 315 TYR B CA 1
ATOM 5672 C C . TYR B 1 315 ? 24.469 -22.406 3.021 1 83.25 315 TYR B C 1
ATOM 5674 O O . TYR B 1 315 ? 24.297 -21.469 2.225 1 83.25 315 TYR B O 1
ATOM 5682 N N . LYS B 1 316 ? 25.391 -22.297 3.963 1 85.19 316 LYS B N 1
ATOM 5683 C CA . LYS B 1 316 ? 26.156 -21.078 4.223 1 85.19 316 LYS B CA 1
ATOM 5684 C C . LYS B 1 316 ? 26.969 -20.672 3 1 85.19 316 LYS B C 1
ATOM 5686 O O . LYS B 1 316 ? 27.141 -19.484 2.721 1 85.19 316 LYS B O 1
ATOM 5691 N N . LYS B 1 317 ? 27.422 -21.734 2.301 1 89.31 317 LYS B N 1
ATOM 5692 C CA . LYS B 1 317 ? 28.297 -21.469 1.159 1 89.31 317 LYS B CA 1
ATOM 5693 C C . LYS B 1 317 ? 27.516 -20.812 0.021 1 89.31 317 LYS B C 1
ATOM 5695 O O . LYS B 1 317 ? 28.125 -20.219 -0.882 1 89.31 317 LYS B O 1
ATOM 5700 N N . TYR B 1 318 ? 26.234 -20.875 0.062 1 93.38 318 TYR B N 1
ATOM 5701 C CA . TYR B 1 318 ? 25.422 -20.359 -1.04 1 93.38 318 TYR B CA 1
ATOM 5702 C C . TYR B 1 318 ? 24.797 -19.016 -0.672 1 93.38 318 TYR B C 1
ATOM 5704 O O . TYR B 1 318 ? 23.875 -18.547 -1.353 1 93.38 318 TYR B O 1
ATOM 5712 N N . LYS B 1 319 ? 25.266 -18.359 0.38 1 92.5 319 LYS B N 1
ATOM 5713 C CA . LYS B 1 319 ? 24.703 -17.109 0.868 1 92.5 319 LYS B CA 1
ATOM 5714 C C . LYS B 1 319 ? 24.703 -16.047 -0.226 1 92.5 319 LYS B C 1
ATOM 5716 O O . LYS B 1 319 ? 23.703 -15.359 -0.438 1 92.5 319 LYS B O 1
ATOM 5721 N N . ARG B 1 320 ? 25.797 -15.914 -0.9 1 92.81 320 ARG B N 1
ATOM 5722 C CA . ARG B 1 320 ? 25.922 -14.906 -1.946 1 92.81 320 ARG B CA 1
ATOM 5723 C C . ARG B 1 320 ? 24.984 -15.195 -3.104 1 92.81 320 ARG B C 1
ATOM 5725 O O . ARG B 1 320 ? 24.406 -14.273 -3.697 1 92.81 320 ARG B O 1
ATOM 5732 N N . VAL B 1 321 ? 24.781 -16.469 -3.445 1 94 321 VAL B N 1
ATOM 5733 C CA . VAL B 1 321 ? 23.859 -16.875 -4.5 1 94 321 VAL B CA 1
ATOM 5734 C C . VAL B 1 321 ? 22.438 -16.469 -4.137 1 94 321 VAL B C 1
ATOM 5736 O O . VAL B 1 321 ? 21.719 -15.906 -4.965 1 94 321 VAL B O 1
ATOM 5739 N N . GLU B 1 322 ? 22.094 -16.719 -2.916 1 92.94 322 GLU B N 1
ATOM 5740 C CA . GLU B 1 322 ? 20.766 -16.359 -2.441 1 92.94 322 GLU B CA 1
ATOM 5741 C C . GLU B 1 322 ? 20.547 -14.844 -2.496 1 92.94 322 GLU B C 1
ATOM 5743 O O . GLU B 1 322 ? 19.484 -14.375 -2.9 1 92.94 322 GLU B O 1
ATOM 5748 N N . GLU B 1 323 ? 21.5 -14.086 -2.117 1 88.81 323 GLU B N 1
ATOM 5749 C CA . GLU B 1 323 ? 21.406 -12.625 -2.131 1 88.81 323 GLU B CA 1
ATOM 5750 C C . GLU B 1 323 ? 21.219 -12.102 -3.549 1 88.81 323 GLU B C 1
ATOM 5752 O O . GLU B 1 323 ? 20.375 -11.234 -3.783 1 88.81 323 GLU B O 1
ATOM 5757 N N . LEU B 1 324 ? 21.984 -12.633 -4.461 1 89.25 324 LEU B N 1
ATOM 5758 C CA . LEU B 1 324 ? 21.906 -12.195 -5.848 1 89.25 324 LEU B CA 1
ATOM 5759 C C . LEU B 1 324 ? 20.562 -12.578 -6.461 1 89.25 324 LEU B C 1
ATOM 5761 O O . LEU B 1 324 ? 20 -11.82 -7.254 1 89.25 324 LEU B O 1
ATOM 5765 N N . ALA B 1 325 ? 20.062 -13.75 -6.094 1 90.88 325 ALA B N 1
ATOM 5766 C CA . ALA B 1 325 ? 18.766 -14.18 -6.594 1 90.88 325 ALA B CA 1
ATOM 5767 C C . ALA B 1 325 ? 17.656 -13.25 -6.117 1 90.88 325 ALA B C 1
ATOM 5769 O O . ALA B 1 325 ? 16.672 -13.031 -6.828 1 90.88 325 ALA B O 1
ATOM 5770 N N . GLY B 1 326 ? 17.859 -12.711 -4.918 1 85.88 326 GLY B N 1
ATOM 5771 C CA . GLY B 1 326 ? 16.891 -11.766 -4.371 1 85.88 326 GLY B CA 1
ATOM 5772 C C . GLY B 1 326 ? 16.812 -10.477 -5.156 1 85.88 326 GLY B C 1
ATOM 5773 O O . GLY B 1 326 ? 15.82 -9.75 -5.074 1 85.88 326 GLY B O 1
ATOM 5774 N N . TYR B 1 327 ? 17.781 -10.25 -5.984 1 82.06 327 TYR B N 1
ATOM 5775 C CA . TYR B 1 327 ? 17.844 -9 -6.734 1 82.06 327 TYR B CA 1
ATOM 5776 C C . TYR B 1 327 ? 17.484 -9.227 -8.195 1 82.06 327 TYR B C 1
ATOM 5778 O O . TYR B 1 327 ? 17.5 -8.289 -9 1 82.06 327 TYR B O 1
ATOM 5786 N N . LEU B 1 328 ? 17.156 -10.453 -8.508 1 81.69 328 LEU B N 1
ATOM 5787 C CA . LEU B 1 328 ? 16.781 -10.711 -9.891 1 81.69 328 LEU B CA 1
ATOM 5788 C C . LEU B 1 328 ? 15.539 -9.906 -10.273 1 81.69 328 LEU B C 1
ATOM 5790 O O . LEU B 1 328 ? 14.664 -9.664 -9.438 1 81.69 328 LEU B O 1
ATOM 5794 N N . ARG B 1 329 ? 15.422 -9.562 -11.477 1 77.19 329 ARG B N 1
ATOM 5795 C CA . ARG B 1 329 ? 14.359 -8.703 -12 1 77.19 329 ARG B CA 1
ATOM 5796 C C . ARG B 1 329 ? 13.008 -9.414 -11.945 1 77.19 329 ARG B C 1
ATOM 5798 O O . ARG B 1 329 ? 12.945 -10.641 -12.047 1 77.19 329 ARG B O 1
ATOM 5805 N N . THR B 1 330 ? 12.008 -8.57 -11.805 1 71.44 330 THR B N 1
ATOM 5806 C CA . THR B 1 330 ? 10.633 -9.047 -11.82 1 71.44 330 THR B CA 1
ATOM 5807 C C . THR B 1 330 ? 10.016 -8.867 -13.203 1 71.44 330 THR B C 1
ATOM 5809 O O . THR B 1 330 ? 9.047 -8.117 -13.359 1 71.44 330 THR B O 1
ATOM 5812 N N . ASP B 1 331 ? 10.578 -9.406 -14.188 1 71.19 331 ASP B N 1
ATOM 5813 C CA . ASP B 1 331 ? 10.141 -9.219 -15.562 1 71.19 331 ASP B CA 1
ATOM 5814 C C . ASP B 1 331 ? 9.734 -10.547 -16.203 1 71.19 331 ASP B C 1
ATOM 5816 O O . ASP B 1 331 ? 9.922 -11.609 -15.594 1 71.19 331 ASP B O 1
ATOM 5820 N N . LEU B 1 332 ? 9.07 -10.383 -17.328 1 70.5 332 LEU B N 1
ATOM 5821 C CA . LEU B 1 332 ? 8.641 -11.57 -18.062 1 70.5 332 LEU B CA 1
ATOM 5822 C C . LEU B 1 332 ? 9.523 -11.789 -19.297 1 70.5 332 LEU B C 1
ATOM 5824 O O . LEU B 1 332 ? 9.078 -12.391 -20.266 1 70.5 332 LEU B O 1
ATOM 5828 N N . ASP B 1 333 ? 10.711 -11.258 -19.156 1 72.62 333 ASP B N 1
ATOM 5829 C CA . ASP B 1 333 ? 11.68 -11.508 -20.219 1 72.62 333 ASP B CA 1
ATOM 5830 C C . ASP B 1 333 ? 12.289 -12.898 -20.094 1 72.62 333 ASP B C 1
ATOM 5832 O O . ASP B 1 333 ? 11.953 -13.648 -19.172 1 72.62 333 ASP B O 1
ATOM 5836 N N . ALA B 1 334 ? 13.117 -13.156 -21.094 1 74.56 334 ALA B N 1
ATOM 5837 C CA . ALA B 1 334 ? 13.727 -14.484 -21.109 1 74.56 334 ALA B CA 1
ATOM 5838 C C . ALA B 1 334 ? 14.711 -14.648 -19.953 1 74.56 334 ALA B C 1
ATOM 5840 O O . ALA B 1 334 ? 15.57 -13.797 -19.75 1 74.56 334 ALA B O 1
ATOM 5841 N N . PHE B 1 335 ? 14.438 -15.594 -19.234 1 81.31 335 PHE B N 1
ATOM 5842 C CA . PHE B 1 335 ? 15.383 -16.047 -18.219 1 81.31 335 PHE B CA 1
ATOM 5843 C C . PHE B 1 335 ? 16.328 -17.109 -18.797 1 81.31 335 PHE B C 1
ATOM 5845 O O . PHE B 1 335 ? 16.031 -17.703 -19.828 1 81.31 335 PHE B O 1
ATOM 5852 N N . ASN B 1 336 ? 17.484 -17.203 -18.203 1 86.5 336 ASN B N 1
ATOM 5853 C CA . ASN B 1 336 ? 18.344 -18.312 -18.578 1 86.5 336 ASN B CA 1
ATOM 5854 C C . ASN B 1 336 ? 18.219 -19.484 -17.594 1 86.5 336 ASN B C 1
ATOM 5856 O O . ASN B 1 336 ? 17.562 -19.359 -16.562 1 86.5 336 ASN B O 1
ATOM 5860 N N . GLU B 1 337 ? 18.828 -20.562 -18 1 90.06 337 GLU B N 1
ATOM 5861 C CA . GLU B 1 337 ? 18.688 -21.797 -17.234 1 90.06 337 GLU B CA 1
ATOM 5862 C C . GLU B 1 337 ? 19.234 -21.625 -15.82 1 90.06 337 GLU B C 1
ATOM 5864 O O . GLU B 1 337 ? 18.703 -22.219 -14.875 1 90.06 337 GLU B O 1
ATOM 5869 N N . VAL B 1 338 ? 20.25 -20.891 -15.664 1 93 338 VAL B N 1
ATOM 5870 C CA . VAL B 1 338 ? 20.875 -20.703 -14.359 1 93 338 VAL B CA 1
ATOM 5871 C C . VAL B 1 338 ? 19.922 -19.922 -13.445 1 93 338 VAL B C 1
ATOM 5873 O O . VAL B 1 338 ? 19.688 -20.328 -12.305 1 93 338 VAL B O 1
ATOM 5876 N N . GLU B 1 339 ? 19.375 -18.859 -13.945 1 93.31 339 GLU B N 1
ATOM 5877 C CA . GLU B 1 339 ? 18.438 -18.062 -13.172 1 93.31 339 GLU B CA 1
ATOM 5878 C C . GLU B 1 339 ? 17.234 -18.891 -12.727 1 93.31 339 GLU B C 1
ATOM 5880 O O . GLU B 1 339 ? 16.875 -18.875 -11.555 1 93.31 339 GLU B O 1
ATOM 5885 N N . MET B 1 340 ? 16.703 -19.641 -13.656 1 95.25 340 MET B N 1
ATOM 5886 C CA . MET B 1 340 ? 15.516 -20.438 -13.367 1 95.25 340 MET B CA 1
ATOM 5887 C C . MET B 1 340 ? 15.828 -21.531 -12.344 1 95.25 340 MET B C 1
ATOM 5889 O O . MET B 1 340 ? 15.078 -21.734 -11.391 1 95.25 340 MET B O 1
ATOM 5893 N N . SER B 1 341 ? 16.953 -22.156 -12.5 1 95.94 341 SER B N 1
ATOM 5894 C CA . SER B 1 341 ? 17.328 -23.281 -11.648 1 95.94 341 SER B CA 1
ATOM 5895 C C . SER B 1 341 ? 17.641 -22.812 -10.227 1 95.94 341 SER B C 1
ATOM 5897 O O . SER B 1 341 ? 17.266 -23.469 -9.258 1 95.94 341 SER B O 1
ATOM 5899 N N . VAL B 1 342 ? 18.297 -21.719 -10.141 1 96.38 342 VAL B N 1
ATOM 5900 C CA . VAL B 1 342 ? 18.656 -21.188 -8.828 1 96.38 342 VAL B CA 1
ATOM 5901 C C . VAL B 1 342 ? 17.391 -20.781 -8.07 1 96.38 342 VAL B C 1
ATOM 5903 O O . VAL B 1 342 ? 17.25 -21.062 -6.879 1 96.38 342 VAL B O 1
ATOM 5906 N N . LEU B 1 343 ? 16.5 -20.109 -8.734 1 96.69 343 LEU B N 1
ATOM 5907 C CA . LEU B 1 343 ? 15.25 -19.703 -8.109 1 96.69 343 LEU B CA 1
ATOM 5908 C C . LEU B 1 343 ? 14.461 -20.922 -7.637 1 96.69 343 LEU B C 1
ATOM 5910 O O . LEU B 1 343 ? 13.93 -20.938 -6.523 1 96.69 343 LEU B O 1
ATOM 5914 N N . GLN B 1 344 ? 14.422 -21.938 -8.5 1 98.06 344 GLN B N 1
ATOM 5915 C CA . GLN B 1 344 ? 13.742 -23.172 -8.109 1 98.06 344 GLN B CA 1
ATOM 5916 C C . GLN B 1 344 ? 14.414 -23.812 -6.898 1 98.06 344 GLN B C 1
ATOM 5918 O O . GLN B 1 344 ? 13.734 -24.297 -5.996 1 98.06 344 GLN B O 1
ATOM 5923 N N . TRP B 1 345 ? 15.672 -23.766 -6.895 1 97.5 345 TRP B N 1
ATOM 5924 C CA . TRP B 1 345 ? 16.422 -24.359 -5.785 1 97.5 345 TRP B CA 1
ATOM 5925 C C . TRP B 1 345 ? 16.125 -23.609 -4.484 1 97.5 345 TRP B C 1
ATOM 5927 O O . TRP B 1 345 ? 15.867 -24.25 -3.451 1 97.5 345 TRP B O 1
ATOM 5937 N N . ILE B 1 346 ? 16.172 -22.328 -4.508 1 96.94 346 ILE B N 1
ATOM 5938 C CA . ILE B 1 346 ? 15.898 -21.547 -3.307 1 96.94 346 ILE B CA 1
ATOM 5939 C C . ILE B 1 346 ? 14.477 -21.844 -2.814 1 96.94 346 ILE B C 1
ATOM 5941 O O . ILE B 1 346 ? 14.258 -22.016 -1.614 1 96.94 346 ILE B O 1
ATOM 5945 N N . GLY B 1 347 ? 13.5 -21.875 -3.771 1 97.88 347 GLY B N 1
ATOM 5946 C CA . GLY B 1 347 ? 12.141 -22.234 -3.404 1 97.88 347 GLY B CA 1
ATOM 5947 C C . GLY B 1 347 ? 12.031 -23.594 -2.738 1 97.88 347 GLY B C 1
ATOM 5948 O O . GLY B 1 347 ? 11.328 -23.734 -1.737 1 97.88 347 GLY B O 1
ATOM 5949 N N . ALA B 1 348 ? 12.742 -24.531 -3.264 1 97.44 348 ALA B N 1
ATOM 5950 C CA . ALA B 1 348 ? 12.734 -25.875 -2.719 1 97.44 348 ALA B CA 1
ATOM 5951 C C . ALA B 1 348 ? 13.336 -25.906 -1.315 1 97.44 348 ALA B C 1
ATOM 5953 O O . ALA B 1 348 ? 12.805 -26.578 -0.421 1 97.44 348 ALA B O 1
ATOM 5954 N N . VAL B 1 349 ? 14.398 -25.219 -1.166 1 95.5 349 VAL B N 1
ATOM 5955 C CA . VAL B 1 349 ? 15.102 -25.188 0.113 1 95.5 349 VAL B CA 1
ATOM 5956 C C . VAL B 1 349 ? 14.195 -24.578 1.181 1 95.5 349 VAL B C 1
ATOM 5958 O O . VAL B 1 349 ? 14.062 -25.125 2.277 1 95.5 349 VAL B O 1
ATOM 5961 N N . ARG B 1 350 ? 13.586 -23.5 0.84 1 95.56 350 ARG B N 1
ATOM 5962 C CA . ARG B 1 350 ? 12.742 -22.828 1.811 1 95.56 350 ARG B CA 1
ATOM 5963 C C . ARG B 1 350 ? 11.492 -23.641 2.117 1 95.56 350 ARG B C 1
ATOM 5965 O O . ARG B 1 350 ? 11.047 -23.703 3.268 1 95.56 350 ARG B O 1
ATOM 5972 N N . MET B 1 351 ? 10.945 -24.203 1.113 1 96.5 351 MET B N 1
ATOM 5973 C CA . MET B 1 351 ? 9.766 -25.047 1.314 1 96.5 351 MET B CA 1
ATOM 5974 C C . MET B 1 351 ? 10.109 -26.281 2.154 1 96.5 351 MET B C 1
ATOM 5976 O O . MET B 1 351 ? 9.328 -26.688 3.012 1 96.5 351 MET B O 1
ATOM 5980 N N . ASP B 1 352 ? 11.25 -26.828 1.897 1 95.12 352 ASP B N 1
ATOM 5981 C CA . ASP B 1 352 ? 11.734 -27.953 2.686 1 95.12 352 ASP B CA 1
ATOM 5982 C C . ASP B 1 352 ? 11.727 -27.625 4.176 1 95.12 352 ASP B C 1
ATOM 5984 O O . ASP B 1 352 ? 11.18 -28.391 4.98 1 95.12 352 ASP B O 1
ATOM 5988 N N . ALA B 1 353 ? 12.273 -26.531 4.457 1 93.06 353 ALA B N 1
ATOM 5989 C CA . ALA B 1 353 ? 12.336 -26.109 5.852 1 93.06 353 ALA B CA 1
ATOM 5990 C C . ALA B 1 353 ? 10.938 -25.844 6.406 1 93.06 353 ALA B C 1
ATOM 5992 O O . ALA B 1 353 ? 10.617 -26.25 7.527 1 93.06 353 ALA B O 1
ATOM 5993 N N . ALA B 1 354 ? 10.156 -25.188 5.645 1 94.56 354 ALA B N 1
ATOM 5994 C CA . ALA B 1 354 ? 8.812 -24.828 6.102 1 94.56 354 ALA B CA 1
ATOM 5995 C C . ALA B 1 354 ? 7.988 -26.078 6.414 1 94.56 354 ALA B C 1
ATOM 5997 O O . ALA B 1 354 ? 7.324 -26.141 7.449 1 94.56 354 ALA B O 1
ATOM 5998 N N . LEU B 1 355 ? 8.078 -27.047 5.578 1 94.5 355 LEU B N 1
ATOM 5999 C CA . LEU B 1 355 ? 7.297 -28.266 5.758 1 94.5 355 LEU B CA 1
ATOM 6000 C C . LEU B 1 355 ? 7.809 -29.062 6.949 1 94.5 355 LEU B C 1
ATOM 6002 O O . LEU B 1 355 ? 7.02 -29.625 7.715 1 94.5 355 LEU B O 1
ATOM 6006 N N . LYS B 1 356 ? 9.062 -29.141 7.113 1 92.56 356 LYS B N 1
ATOM 6007 C CA . LYS B 1 356 ? 9.656 -29.859 8.234 1 92.56 356 LYS B CA 1
ATOM 6008 C C . LYS B 1 356 ? 9.328 -29.203 9.562 1 92.56 356 LYS B C 1
ATOM 6010 O O . LYS B 1 356 ? 9.172 -29.875 10.578 1 92.56 356 LYS B O 1
ATOM 6015 N N . LEU B 1 357 ? 9.18 -27.938 9.484 1 91.94 357 LEU B N 1
ATOM 6016 C CA . LEU B 1 357 ? 8.844 -27.203 10.695 1 91.94 357 LEU B CA 1
ATOM 6017 C C . LEU B 1 357 ? 7.359 -27.328 11.016 1 91.94 357 LEU B C 1
ATOM 6019 O O . LEU B 1 357 ? 6.98 -27.484 12.172 1 91.94 357 LEU B O 1
ATOM 6023 N N . LEU B 1 358 ? 6.523 -27.297 10.008 1 91 358 LEU B N 1
ATOM 6024 C CA . LEU B 1 358 ? 5.078 -27.312 10.203 1 91 358 LEU B CA 1
ATOM 6025 C C . LEU B 1 358 ? 4.574 -28.734 10.461 1 91 358 LEU B C 1
ATOM 6027 O O . LEU B 1 358 ? 3.639 -28.922 11.234 1 91 358 LEU B O 1
ATOM 6031 N N . TYR B 1 359 ? 5.234 -29.672 9.758 1 91.69 359 TYR B N 1
ATOM 6032 C CA . TYR B 1 359 ? 4.754 -31.047 9.828 1 91.69 359 TYR B CA 1
ATOM 6033 C C . TYR B 1 359 ? 5.898 -32 10.125 1 91.69 359 TYR B C 1
ATOM 6035 O O . TYR B 1 359 ? 6.109 -32.969 9.383 1 91.69 359 TYR B O 1
ATOM 6043 N N . PRO B 1 360 ? 6.504 -31.859 11.25 1 91.25 360 PRO B N 1
ATOM 6044 C CA . PRO B 1 360 ? 7.672 -32.688 11.547 1 91.25 360 PRO B CA 1
ATOM 6045 C C . PRO B 1 360 ? 7.332 -34.188 11.625 1 91.25 360 PRO B C 1
ATOM 6047 O O . PRO B 1 360 ? 8.148 -35.031 11.234 1 91.25 360 PRO B O 1
ATOM 6050 N N . GLU B 1 361 ? 6.172 -34.5 12.023 1 89.94 361 GLU B N 1
ATOM 6051 C CA . GLU B 1 361 ? 5.793 -35.875 12.219 1 89.94 361 GLU B CA 1
ATOM 6052 C C . GLU B 1 361 ? 5.418 -36.562 10.898 1 89.94 361 GLU B C 1
ATOM 6054 O O . GLU B 1 361 ? 5.391 -37.781 10.805 1 89.94 361 GLU B O 1
ATOM 6059 N N . GLU B 1 362 ? 5.172 -35.75 9.938 1 90.69 362 GLU B N 1
ATOM 6060 C CA . GLU B 1 362 ? 4.742 -36.281 8.656 1 90.69 362 GLU B CA 1
ATOM 6061 C C . GLU B 1 362 ? 5.926 -36.469 7.711 1 90.69 362 GLU B C 1
ATOM 6063 O O . GLU B 1 362 ? 5.789 -37.094 6.652 1 90.69 362 GLU B O 1
ATOM 6068 N N . ILE B 1 363 ? 7.016 -35.969 8.133 1 88.88 363 ILE B N 1
ATOM 6069 C CA . ILE B 1 363 ? 8.219 -36.094 7.324 1 88.88 363 ILE B CA 1
ATOM 6070 C C . ILE B 1 363 ? 8.852 -37.469 7.57 1 88.88 363 ILE B C 1
ATOM 6072 O O . ILE B 1 363 ? 9.195 -37.812 8.711 1 88.88 363 ILE B O 1
ATOM 6076 N N . PRO B 1 364 ? 8.953 -38.219 6.527 1 83.38 364 PRO B N 1
ATOM 6077 C CA . PRO B 1 364 ? 9.625 -39.5 6.723 1 83.38 364 PRO B CA 1
ATOM 6078 C C . PRO B 1 364 ? 11.031 -39.344 7.293 1 83.38 364 PRO B C 1
ATOM 6080 O O . PRO B 1 364 ? 11.75 -38.406 6.934 1 83.38 364 PRO B O 1
ATOM 6083 N N . ALA B 1 365 ? 11.461 -40.312 8.133 1 80.5 365 ALA B N 1
ATOM 6084 C CA . ALA B 1 365 ? 12.734 -40.219 8.852 1 80.5 365 ALA B CA 1
ATOM 6085 C C . ALA B 1 365 ? 13.898 -40.031 7.879 1 80.5 365 ALA B C 1
ATOM 6087 O O . ALA B 1 365 ? 14.805 -39.25 8.141 1 80.5 365 ALA B O 1
ATOM 6088 N N . GLY B 1 366 ? 13.898 -40.719 6.754 1 81.25 366 GLY B N 1
ATOM 6089 C CA . GLY B 1 366 ? 14.977 -40.625 5.789 1 81.25 366 GLY B CA 1
ATOM 6090 C C . GLY B 1 366 ? 15.008 -39.281 5.078 1 81.25 366 GLY B C 1
ATOM 6091 O O . GLY B 1 366 ? 16.062 -38.844 4.582 1 81.25 366 GLY B O 1
ATOM 6092 N N . LYS B 1 367 ? 13.945 -38.531 5.199 1 85.69 367 LYS B N 1
ATOM 6093 C CA . LYS B 1 367 ? 13.836 -37.281 4.434 1 85.69 367 LYS B CA 1
ATOM 6094 C C . LYS B 1 367 ? 14.273 -36.094 5.262 1 85.69 367 LYS B C 1
ATOM 6096 O O . LYS B 1 367 ? 14.461 -35 4.723 1 85.69 367 LYS B O 1
ATOM 6101 N N . TRP B 1 368 ? 14.453 -36.25 6.531 1 86.31 368 TRP B N 1
ATOM 6102 C CA . TRP B 1 368 ? 14.922 -35.156 7.363 1 86.31 368 TRP B CA 1
ATOM 6103 C C . TRP B 1 368 ? 16.344 -34.75 6.98 1 86.31 368 TRP B C 1
ATOM 6105 O O . TRP B 1 368 ? 16.688 -33.562 7.008 1 86.31 368 TRP B O 1
ATOM 6115 N N . LYS B 1 369 ? 17.062 -35.719 6.57 1 84.69 369 LYS B N 1
ATOM 6116 C CA . LYS B 1 369 ? 18.453 -35.438 6.234 1 84.69 369 LYS B CA 1
ATOM 6117 C C . LYS B 1 369 ? 18.609 -35.062 4.762 1 84.69 369 LYS B C 1
ATOM 6119 O O . LYS B 1 369 ? 19.609 -34.469 4.363 1 84.69 369 LYS B O 1
ATOM 6124 N N . GLU B 1 370 ? 17.594 -35.375 4.055 1 88.06 370 GLU B N 1
ATOM 6125 C CA . GLU B 1 370 ? 17.609 -35.062 2.633 1 88.06 370 GLU B CA 1
ATOM 6126 C C . GLU B 1 370 ? 17.188 -33.594 2.395 1 88.06 370 GLU B C 1
ATOM 6128 O O . GLU B 1 370 ? 16.094 -33.188 2.809 1 88.06 370 GLU B O 1
ATOM 6133 N N . THR B 1 371 ? 18.094 -32.812 1.871 1 90.25 371 THR B N 1
ATOM 6134 C CA . THR B 1 371 ? 17.797 -31.422 1.533 1 90.25 371 THR B CA 1
ATOM 6135 C C . THR B 1 371 ? 18.031 -31.156 0.048 1 90.25 371 THR B C 1
ATOM 6137 O O . THR B 1 371 ? 18.781 -31.891 -0.603 1 90.25 371 THR B O 1
ATOM 6140 N N . PRO B 1 372 ? 17.359 -30.219 -0.52 1 93.69 372 PRO B N 1
ATOM 6141 C CA . PRO B 1 372 ? 17.562 -29.938 -1.942 1 93.69 372 PRO B CA 1
ATOM 6142 C C . PRO B 1 372 ? 19.016 -29.578 -2.27 1 93.69 372 PRO B C 1
ATOM 6144 O O . PRO B 1 372 ? 19.594 -28.688 -1.633 1 93.69 372 PRO B O 1
ATOM 6147 N N . ALA B 1 373 ? 19.5 -30.281 -3.248 1 92.75 373 ALA B N 1
ATOM 6148 C CA . ALA B 1 373 ? 20.891 -30.062 -3.645 1 92.75 373 ALA B CA 1
ATOM 6149 C C . ALA B 1 373 ? 21.016 -28.875 -4.594 1 92.75 373 ALA B C 1
ATOM 6151 O O . ALA B 1 373 ? 20.156 -28.672 -5.461 1 92.75 373 ALA B O 1
ATOM 6152 N N . PHE B 1 374 ? 22.109 -28.094 -4.379 1 95.19 374 PHE B N 1
ATOM 6153 C CA . PHE B 1 374 ? 22.391 -27 -5.305 1 95.19 374 PHE B CA 1
ATOM 6154 C C . PHE B 1 374 ? 22.672 -27.531 -6.707 1 95.19 374 PHE B C 1
ATOM 6156 O O . PHE B 1 374 ? 23.422 -28.5 -6.867 1 95.19 374 PHE B O 1
ATOM 6163 N N . PRO B 1 375 ? 22.156 -26.953 -7.723 1 94.56 375 PRO B N 1
ATOM 6164 C CA . PRO B 1 375 ? 22.094 -27.594 -9.031 1 94.56 375 PRO B CA 1
ATOM 6165 C C . PRO B 1 375 ? 23.359 -27.359 -9.859 1 94.56 375 PRO B C 1
ATOM 6167 O O . PRO B 1 375 ? 23.5 -27.906 -10.961 1 94.56 375 PRO B O 1
ATOM 6170 N N . PHE B 1 376 ? 24.328 -26.625 -9.375 1 94.81 376 PHE B N 1
ATOM 6171 C CA . PHE B 1 376 ? 25.516 -26.312 -10.164 1 94.81 376 PHE B CA 1
ATOM 6172 C C . PHE B 1 376 ? 26.781 -26.609 -9.383 1 94.81 376 PHE B C 1
ATOM 6174 O O . PHE B 1 376 ? 26.797 -26.5 -8.156 1 94.81 376 PHE B O 1
ATOM 6181 N N . GLU B 1 377 ? 27.781 -27 -10.133 1 92.06 377 GLU B N 1
ATOM 6182 C CA . GLU B 1 377 ? 29.062 -27.25 -9.508 1 92.06 377 GLU B CA 1
ATOM 6183 C C . GLU B 1 377 ? 29.859 -25.953 -9.344 1 92.06 377 GLU B C 1
ATOM 6185 O O . GLU B 1 377 ? 30.5 -25.75 -8.305 1 92.06 377 GLU B O 1
ATOM 6190 N N . ASP B 1 378 ? 29.781 -25.078 -10.25 1 93.56 378 ASP B N 1
ATOM 6191 C CA . ASP B 1 378 ? 30.562 -23.844 -10.258 1 93.56 378 ASP B CA 1
ATOM 6192 C C . ASP B 1 378 ? 29.75 -22.688 -9.695 1 93.56 378 ASP B C 1
ATOM 6194 O O . ASP B 1 378 ? 29.094 -21.953 -10.445 1 93.56 378 ASP B O 1
ATOM 6198 N N . ILE B 1 379 ? 29.984 -22.406 -8.492 1 93.81 379 ILE B N 1
ATOM 6199 C CA . ILE B 1 379 ? 29.234 -21.375 -7.777 1 93.81 379 ILE B CA 1
ATOM 6200 C C . ILE B 1 379 ? 29.609 -20 -8.312 1 93.81 379 ILE B C 1
ATOM 6202 O O . ILE B 1 379 ? 28.766 -19.109 -8.391 1 93.81 379 ILE B O 1
ATOM 6206 N N . ARG B 1 380 ? 30.859 -19.812 -8.648 1 93.12 380 ARG B N 1
ATOM 6207 C CA . ARG B 1 380 ? 31.328 -18.516 -9.141 1 93.12 380 ARG B CA 1
ATOM 6208 C C . ARG B 1 380 ? 30.672 -18.156 -10.461 1 93.12 380 ARG B C 1
ATOM 6210 O O . ARG B 1 380 ? 30.328 -17 -10.695 1 93.12 380 ARG B O 1
ATOM 6217 N N . TYR B 1 381 ? 30.578 -19.203 -11.227 1 93.62 381 TYR B N 1
ATOM 6218 C CA . TYR B 1 381 ? 29.875 -19 -12.492 1 93.62 381 TYR B CA 1
ATOM 6219 C C . TYR B 1 381 ? 28.422 -18.578 -12.258 1 93.62 381 TYR B C 1
ATOM 6221 O O . TYR B 1 381 ? 27.938 -17.656 -12.914 1 93.62 381 TYR B O 1
ATOM 6229 N N . VAL B 1 382 ? 27.75 -19.234 -11.398 1 95 382 VAL B N 1
ATOM 6230 C CA . VAL B 1 382 ? 26.359 -18.938 -11.07 1 95 382 VAL B CA 1
ATOM 6231 C C . VAL B 1 382 ? 26.25 -17.5 -10.57 1 95 382 VAL B C 1
ATOM 6233 O O . VAL B 1 382 ? 25.359 -16.75 -10.992 1 95 382 VAL B O 1
ATOM 6236 N N . GLU B 1 383 ? 27.156 -17.078 -9.672 1 94.19 383 GLU B N 1
ATOM 6237 C CA . GLU B 1 383 ? 27.156 -15.719 -9.133 1 94.19 383 GLU B CA 1
ATOM 6238 C C . GLU B 1 383 ? 27.312 -14.688 -10.25 1 94.19 383 GLU B C 1
ATOM 6240 O O . GLU B 1 383 ? 26.656 -13.641 -10.227 1 94.19 383 GLU B O 1
ATOM 6245 N N . LYS B 1 384 ? 28.156 -15.023 -11.195 1 92.31 384 LYS B N 1
ATOM 6246 C CA . LYS B 1 384 ? 28.375 -14.125 -12.328 1 92.31 384 LYS B CA 1
ATOM 6247 C C . LYS B 1 384 ? 27.109 -13.961 -13.164 1 92.31 384 LYS B C 1
ATOM 6249 O O . LYS B 1 384 ? 26.75 -12.844 -13.539 1 92.31 384 LYS B O 1
ATOM 6254 N N . VAL B 1 385 ? 26.469 -15.062 -13.43 1 90.62 385 VAL B N 1
ATOM 6255 C CA . VAL B 1 385 ? 25.25 -15.047 -14.242 1 90.62 385 VAL B CA 1
ATOM 6256 C C . VAL B 1 385 ? 24.156 -14.258 -13.523 1 90.62 385 VAL B C 1
ATOM 6258 O O . VAL B 1 385 ? 23.453 -13.461 -14.141 1 90.62 385 VAL B O 1
ATOM 6261 N N . LEU B 1 386 ? 24 -14.453 -12.266 1 90.5 386 LEU B N 1
ATOM 6262 C CA . LEU B 1 386 ? 22.969 -13.773 -11.484 1 90.5 386 LEU B CA 1
ATOM 6263 C C . LEU B 1 386 ? 23.25 -12.273 -11.398 1 90.5 386 LEU B C 1
ATOM 6265 O O . LEU B 1 386 ? 22.312 -11.461 -11.438 1 90.5 386 LEU B O 1
ATOM 6269 N N . LYS B 1 387 ? 24.484 -11.883 -11.227 1 86.56 387 LYS B N 1
ATOM 6270 C CA . LYS B 1 387 ? 24.844 -10.469 -11.188 1 86.56 387 LYS B CA 1
ATOM 6271 C C . LYS B 1 387 ? 24.469 -9.766 -12.492 1 86.56 387 LYS B C 1
ATOM 6273 O O . LYS B 1 387 ? 24.016 -8.625 -12.484 1 86.56 387 LYS B O 1
ATOM 6278 N N . GLU B 1 388 ? 24.641 -10.461 -13.562 1 81.62 388 GLU B N 1
ATOM 6279 C CA . GLU B 1 388 ? 24.281 -9.906 -14.859 1 81.62 388 GLU B CA 1
ATOM 6280 C C . GLU B 1 388 ? 22.766 -9.805 -15.023 1 81.62 388 GLU B C 1
ATOM 6282 O O . GLU B 1 388 ? 22.266 -8.93 -15.734 1 81.62 388 GLU B O 1
ATOM 6287 N N . GLY B 1 389 ? 22.078 -10.688 -14.453 1 75.31 389 GLY B N 1
ATOM 6288 C CA . GLY B 1 389 ? 20.625 -10.719 -14.531 1 75.31 389 GLY B CA 1
ATOM 6289 C C . GLY B 1 389 ? 19.969 -9.578 -13.773 1 75.31 389 GLY B C 1
ATOM 6290 O O . GLY B 1 389 ? 18.797 -9.258 -14.023 1 75.31 389 GLY B O 1
ATOM 6291 N N . GLU B 1 390 ? 20.719 -9.047 -12.805 1 67.62 390 GLU B N 1
ATOM 6292 C CA . GLU B 1 390 ? 20.234 -7.883 -12.062 1 67.62 390 GLU B CA 1
ATOM 6293 C C . GLU B 1 390 ? 20.109 -6.664 -12.969 1 67.62 390 GLU B C 1
ATOM 6295 O O . GLU B 1 390 ? 19.172 -5.867 -12.82 1 67.62 390 GLU B O 1
ATOM 6300 N N . LYS B 1 391 ? 21.078 -6.48 -13.836 1 57.66 391 LYS B N 1
ATOM 6301 C CA . LYS B 1 391 ? 21.234 -5.27 -14.641 1 57.66 391 LYS B CA 1
ATOM 6302 C C . LYS B 1 391 ? 20.297 -5.273 -15.836 1 57.66 391 LYS B C 1
ATOM 6304 O O . LYS B 1 391 ? 20.016 -4.223 -16.422 1 57.66 391 LYS B O 1
ATOM 6309 N N . ARG B 1 392 ? 19.906 -6.355 -16.219 1 44.09 392 ARG B N 1
ATOM 6310 C CA . ARG B 1 392 ? 19.062 -6.43 -17.406 1 44.09 392 ARG B CA 1
ATOM 6311 C C . ARG B 1 392 ? 17.703 -5.797 -17.172 1 44.09 392 ARG B C 1
ATOM 6313 O O . ARG B 1 392 ? 16.875 -6.355 -16.453 1 44.09 392 ARG B O 1
ATOM 6320 N N . VAL B 1 393 ? 17.906 -4.484 -16.75 1 47.56 393 VAL B N 1
ATOM 6321 C CA . VAL B 1 393 ? 16.703 -3.707 -16.469 1 47.56 393 VAL B CA 1
ATOM 6322 C C . VAL B 1 393 ? 15.883 -3.553 -17.75 1 47.56 393 VAL B C 1
ATOM 6324 O O . VAL B 1 393 ? 16.438 -3.512 -18.859 1 47.56 393 VAL B O 1
ATOM 6327 N N . LEU B 1 394 ? 14.398 -3.732 -17.516 1 40.56 394 LEU B N 1
ATOM 6328 C CA . LEU B 1 394 ? 13.344 -3.633 -18.516 1 40.56 394 LEU B CA 1
ATOM 6329 C C . LEU B 1 394 ? 13.602 -2.467 -19.469 1 40.56 394 LEU B C 1
ATOM 6331 O O . LEU B 1 394 ? 13.18 -2.5 -20.625 1 40.56 394 LEU B O 1
ATOM 6335 N N . TRP B 1 395 ? 13.656 -1.087 -19.125 1 31.73 395 TRP B N 1
ATOM 6336 C CA . TRP B 1 395 ? 13.617 -0.128 -20.219 1 31.73 395 TRP B CA 1
ATOM 6337 C C . TRP B 1 395 ? 14.992 0.046 -20.844 1 31.73 395 TRP B C 1
ATOM 6339 O O . TRP B 1 395 ? 16 0.083 -20.141 1 31.73 395 TRP B O 1
#

Foldseek 3Di:
DDQAAEEEWQFAQACLSQLLQLLQVLLCQQQVNNQRHQAYEYFASSLLQVLQVQLLCLVNDQPGSVSVCVRRVVLSLVLLQDFLLVVLVVVLVVPVVCVVPSQASSLVCQLVSSCVRGRPFAFQLSTDPGNWYWLWWAWPVVRFIWTDHNQWIQTFLAATWRPRGNHHSSNSNSLQNQAVVRHFFDWDACVPIDGDHPPPRHPAVDDDDRTIGIHHRLLHPRFSLVVVVPGGHEYETEALDAPDDDQDPPDDDDPVRVVVVVSVVVSVVNHVVSVVVVLPDDVYHYAYDHLQDDPVRRLVSVVVFPCSVLQQDDCVVCRLVSNLLSLAHSHNGRDDPLNSLSSSLSSSQSSLSVCCRSPVPSRDPVCRNPGRDRPDDDSVVSSVSSNVRNPPDDD/DDQAAEEEWQFAQACLSQLLQLLQVLLCQQQPNNQRHQAYEYFASSLLQVLQVQLLCLVNDQPGSVSVCVRRVVLSLVLLQDFLLVVLVVVLVVPVVCVVPSQASSLVCQLVSSCVRGRPFAFQLSTDPGNWYWLWWAWPVVRFIWTDHNQWTQTFLAATWRPRGNHHSSNSNSLQNQAVVRHFFDWDACVPIDGDHPPPRHPAVDDDDRIIGIHHRLLHPRFSLVVVVPDGHEYETEALDAPDDDQDPPDDDDPVRVVVVVSVVVSVVNHVVSVVVVLPDDVYHYAYDHLQDDPVRRLVSVVVFPLSVLAQDDCVVCRLVSNLLSLAHSDNGRDDPLNSLSSSLSSSQSSLSVCCRSPVPSRDPVCSNPGRDRPDDDSVVSSVSSNVRNPPDDD

Sequence (790 aa):
MKQDGLNIGFSGGGFRASYYCLGGYRRLVELGLDHKVQGITSVSGGSITAGAVMKALADGPFTDVKDFDDRVTKPMTDMGLVNIRRKLFWKLLRRPHKLWAPRLNLSMMFPEMLKKEIYGNIKMNELPHAPLWNCNAACLNTMKGFYFNAFSMEGEKIGRSKDIDSISVAFAVAVSAAYPMIFAPVRLSTKGLTFIDTDGTSSYPDVLPEYLYLTDGGVFDNLGTNSILQEEGDFITMDASDRNRIWPPGYKSSFPTRTLRILNISMSEMIYLRREILSKEHDRRGIQIILEDNTEEFIKKQKSFHSIQRLAWDYKKYKRVEELAGYLRTDLDAFNEVEMSVLQWIGAVRMDAALKLLYPEEIPAGKWKETPAFPFEDIRYVEKVLKEGEKRVLWMKQDGLNIGFSGGGFRASYYCLGGYRRLVELGLDHKVQGITSVSGGSITAGAVMKALADGPFTDVKDFDDRVTKPMTDMGLVNIRRKLFWKLLRRPHKLWAPRLNLSMMFPEMLKKEIYGNIKMNELPHAPLWNCNAACLNTMKGFYFNAFSMEGEKIGRSKDIDSISVAFAVAVSAAYPMIFAPVRLSTKGLTFIDTDGTSSYPDVLPEYLYLTDGGVFDNLGTNSILQEEGDFITMDASDRNRIWPPGYKSSFPTRTLRILNISMSEMIYLRREILSKEHDRRGIQIILEDNTEEFIKKQKSFHSIQRLAWDYKKYKRVEELAGYLRTDLDAFNEVEMSVLQWIGAVRMDAALKLLYPEEIPAGKWKETPAFPFEDIRYVEKVLKEGEKRVLW